Protein AF-A0A9P0FHV7-F1 (afdb_monomer)

pLDDT: mean 70.22, std 20.95, range [19.81, 95.38]

Sequence (909 aa):
MTAELENGQENKHESVQRDIIFCKDILAFLDFIVQKRNLTQKNVELLKIGLDGGGGFFKVCLNIQTKETTNRGDLKDSGVKKLFILAIVKNIKENYFNVLYIWKLLKIDDLGSYSISTDLKLANILMGLMSHSSAFPCTWCQSNAQNLNNEGDLRTFENIRNQYLRWTASGSILKKAKHFFNCIHEPIPQKLGEPVILVIPPPELHLLLGETRINQENEDKKDDIREENISRKVITGDSEGGSNPDQASTSKFNSDVANVEVTKLNLNAQETTIVECNELNPFNTDRALFQDVLTDEMKRKIIISGPNRPMGPSVRNIHTNKSFSVEYYYTTTKTGQKIDRFCLPFRGHHENIYEIGPQSGNFLNIIDLLSRYDPLLKSHITNKNNRNKYLHHDTQNEIITLMSKSVVKEIVSEISKAPFFSLIVDTTQDISKKDQLSIIISHVKVDLDHDKSIAGKIEIKESFLRFIEIGKNFECVILSTLKELKIDIGKCRGQGYDGASKMSGKYSGLQARIKEKVPTADFIHCSAHNLNLVLNGSVQNVSEIRNFYGLLENMYLIFSKSLPRWQELNKSKEENAMIKKTLKRLCPTRWSSCLDCLSAIKYNYKCVMQCLSTFILICKKTSDRIEANSLQKSMSSYDFILLLVYQSKILENISLVSKLLQSSTVDLGRACELLSSTIDNFNTIRDDFEILHAEATNLATSWNIQPKLKSKRQRMDKTFFDELATDTGIEDSLRRFQIKVFYESLDIIINQLRTRFISMNKILINLLKPFEEITKIVSHSNCCISEVIPLVSTLEAYLNSEGSNFAGFGTMKDELKNNLKLRFKDATLKNYLLFATFLDPRFKGNFFTPNKCKIVIADLKREYEIIQNHDVEVVGSDKIDSSNENVSLATLILSTASATPPPSKKKKN

Mean predicted aligned error: 22.13 Å

Radius of gyration: 39.35 Å; Cα contacts (8 Å, |Δi|>4): 967; chains: 1; bounding box: 111×116×90 Å

Organism: Brassicogethes aeneus (NCBI:txid1431903)

InterPro domains:
  IPR012337 Ribonuclease H-like superfamily [SSF53098] (410-706)
  IPR012337 Ribonuclease H-like superfamily [SSF53098] (752-873)
  IPR025398 ZMYM1-like, RNase-like domain [PF14291] (343-509)

Structure (mmCIF, N/CA/C/O backbone):
data_AF-A0A9P0FHV7-F1
#
_entry.id   AF-A0A9P0FHV7-F1
#
loop_
_atom_site.group_PDB
_atom_site.id
_atom_site.type_symbol
_atom_site.label_atom_id
_atom_site.label_alt_id
_atom_site.label_comp_id
_atom_site.label_asym_id
_atom_site.label_entity_id
_atom_site.label_seq_id
_atom_site.pdbx_PDB_ins_code
_atom_site.Cartn_x
_atom_site.Cartn_y
_atom_site.Cartn_z
_atom_site.occupancy
_atom_site.B_iso_or_equiv
_atom_site.auth_seq_id
_atom_site.auth_comp_id
_atom_site.auth_asym_id
_atom_site.auth_atom_id
_atom_site.pdbx_PDB_model_num
ATOM 1 N N . MET A 1 1 ? -53.940 -30.099 14.254 1.00 64.94 1 MET A N 1
ATOM 2 C CA . MET A 1 1 ? -53.200 -31.105 13.458 1.00 64.94 1 MET A CA 1
ATOM 3 C C . MET A 1 1 ? -53.220 -32.417 14.222 1.00 64.94 1 MET A C 1
ATOM 5 O O . MET A 1 1 ? -52.970 -32.389 15.422 1.00 64.94 1 MET A O 1
ATOM 9 N N . THR A 1 2 ? -53.532 -33.535 13.570 1.00 71.31 2 THR A N 1
ATOM 10 C CA . THR A 1 2 ? -53.357 -34.868 14.168 1.00 71.31 2 THR A CA 1
ATOM 11 C C . THR A 1 2 ? -51.931 -35.323 13.861 1.00 71.31 2 THR A C 1
ATOM 13 O O . THR A 1 2 ? -51.602 -35.536 12.700 1.00 71.31 2 THR A O 1
ATOM 16 N N . ALA A 1 3 ? -51.065 -35.360 14.872 1.00 66.56 3 ALA A N 1
ATOM 17 C CA . ALA A 1 3 ? -49.644 -35.664 14.734 1.00 66.56 3 ALA A CA 1
ATOM 18 C C . ALA A 1 3 ? -49.354 -37.131 15.078 1.00 66.56 3 ALA A C 1
ATOM 20 O O . ALA A 1 3 ? -49.854 -37.635 16.085 1.00 66.56 3 ALA A O 1
ATOM 21 N N . GLU A 1 4 ? -48.519 -37.801 14.285 1.00 72.56 4 GLU A N 1
ATOM 22 C CA . GLU A 1 4 ? -48.130 -39.197 14.532 1.00 72.56 4 GLU A CA 1
ATOM 23 C C . GLU A 1 4 ? -46.989 -39.303 15.553 1.00 72.56 4 GLU A C 1
ATOM 25 O O . GLU A 1 4 ? -46.033 -38.516 15.497 1.00 72.56 4 GLU A O 1
ATOM 30 N N . LEU A 1 5 ? -47.082 -40.276 16.475 1.00 58.09 5 LEU A N 1
ATOM 31 C CA . LEU A 1 5 ? -46.174 -40.386 17.619 1.00 58.09 5 LEU A CA 1
ATOM 32 C C . LEU A 1 5 ? -44.903 -41.241 17.431 1.00 58.09 5 LEU A C 1
ATOM 34 O O . LEU A 1 5 ? -43.918 -40.845 18.055 1.00 58.09 5 LEU A O 1
ATOM 38 N N . GLU A 1 6 ? -44.815 -42.321 16.626 1.00 52.62 6 GLU A N 1
ATOM 39 C CA . GLU A 1 6 ? -43.545 -43.096 16.504 1.00 52.62 6 GLU A CA 1
ATOM 40 C C . GLU A 1 6 ? -43.220 -43.865 15.209 1.00 52.62 6 GLU A C 1
ATOM 42 O O . GLU A 1 6 ? -44.075 -44.170 14.386 1.00 52.62 6 GLU A O 1
ATOM 47 N N . ASN A 1 7 ? -41.908 -44.147 15.089 1.00 42.19 7 ASN A N 1
ATOM 48 C CA . ASN A 1 7 ? -41.211 -44.929 14.066 1.00 42.19 7 ASN A CA 1
ATOM 49 C C . ASN A 1 7 ? -41.625 -46.406 14.064 1.00 42.19 7 ASN A C 1
ATOM 51 O O . ASN A 1 7 ? -41.890 -47.001 15.103 1.00 42.19 7 ASN A O 1
ATOM 55 N N . GLY A 1 8 ? -41.579 -47.006 12.874 1.00 41.28 8 GLY A N 1
ATOM 56 C CA . GLY A 1 8 ? -41.962 -48.389 12.636 1.00 41.28 8 GLY A CA 1
ATOM 57 C C . GLY A 1 8 ? -41.225 -49.412 13.498 1.00 41.28 8 GLY A C 1
ATOM 58 O O . GLY A 1 8 ? -40.010 -49.558 13.408 1.00 41.28 8 GLY A O 1
ATOM 59 N N . GLN A 1 9 ? -41.995 -50.188 14.248 1.00 40.19 9 GLN A N 1
ATOM 60 C CA . GLN A 1 9 ? -42.310 -51.585 13.950 1.00 40.19 9 GLN A CA 1
ATOM 61 C C . GLN A 1 9 ? -43.560 -51.945 14.775 1.00 40.19 9 GLN A C 1
ATOM 63 O O . GLN A 1 9 ? -43.592 -51.689 15.968 1.00 40.19 9 GLN A O 1
ATOM 68 N N . GLU A 1 10 ? -44.581 -52.498 14.108 1.00 37.69 10 GLU A N 1
ATOM 69 C CA . GLU A 1 10 ? -45.877 -52.967 14.652 1.00 37.69 10 GLU A CA 1
ATOM 70 C C . GLU A 1 10 ? -47.003 -51.922 14.869 1.00 37.69 10 GLU A C 1
ATOM 72 O O . GLU A 1 10 ? -47.161 -51.311 15.918 1.00 37.69 10 GLU A O 1
ATOM 77 N N . ASN A 1 11 ? -47.842 -51.775 13.832 1.00 42.03 11 ASN A N 1
ATOM 78 C CA . ASN A 1 11 ? -49.302 -51.550 13.815 1.00 42.03 11 ASN A CA 1
ATOM 79 C C . ASN A 1 11 ? -50.030 -50.997 15.068 1.00 42.03 11 ASN A C 1
ATOM 81 O O . ASN A 1 11 ? -51.063 -51.541 15.465 1.00 42.03 11 ASN A O 1
ATOM 85 N N . LYS A 1 12 ? -49.608 -49.851 15.613 1.00 42.53 12 LYS A N 1
ATOM 86 C CA . LYS A 1 12 ? -50.500 -48.916 16.327 1.00 42.53 12 LYS A CA 1
ATOM 87 C C . LYS A 1 12 ? -50.137 -47.470 15.978 1.00 42.53 12 LYS A C 1
ATOM 89 O O . LYS A 1 12 ? -49.181 -46.922 16.512 1.00 42.53 12 LYS A O 1
ATOM 94 N N . HIS A 1 13 ? -50.910 -46.841 15.088 1.00 52.28 13 HIS A N 1
ATOM 95 C CA . HIS A 1 13 ? -50.825 -45.395 14.850 1.00 52.28 13 HIS A CA 1
ATOM 96 C C . HIS A 1 13 ? -51.455 -44.662 16.042 1.00 52.28 13 HIS A C 1
ATOM 98 O O . HIS A 1 13 ? -52.642 -44.343 16.034 1.00 52.28 13 HIS A O 1
ATOM 104 N N . GLU A 1 14 ? -50.676 -44.421 17.096 1.00 59.53 14 GLU A N 1
ATOM 105 C CA . GLU A 1 14 ? -51.073 -43.449 18.112 1.00 59.53 14 GLU A CA 1
ATOM 106 C C . GLU A 1 14 ? -50.936 -42.040 17.532 1.00 59.53 14 GLU A C 1
ATOM 108 O O . GLU A 1 14 ? -49.864 -41.602 17.101 1.00 59.53 14 GLU A O 1
ATOM 113 N N . SER A 1 15 ? -52.063 -41.336 17.496 1.00 66.25 15 SER A N 1
ATOM 114 C CA . SER A 1 15 ? -52.182 -40.008 16.915 1.00 66.25 15 SER A CA 1
ATOM 115 C C . SER A 1 15 ? -52.557 -39.018 18.017 1.00 66.25 15 SER A C 1
ATOM 117 O O . SER A 1 15 ? -53.507 -39.262 18.760 1.00 66.25 15 SER A O 1
ATOM 119 N N . VAL A 1 16 ? -51.825 -37.911 18.139 1.00 75.44 16 VAL A N 1
ATOM 120 C CA . VAL A 1 16 ? -52.069 -36.880 19.160 1.00 75.44 16 VAL A CA 1
ATOM 121 C C . VAL A 1 16 ? -52.525 -35.592 18.504 1.00 75.44 16 VAL A C 1
ATOM 123 O O . VAL A 1 16 ? -51.912 -35.108 17.552 1.00 75.44 16 VAL A O 1
ATOM 126 N N . GLN A 1 17 ? -53.586 -34.994 19.039 1.00 79.06 17 GLN A N 1
ATOM 127 C CA . GLN A 1 17 ? -54.053 -33.692 18.586 1.00 79.06 17 GLN A CA 1
ATOM 128 C C . GLN A 1 17 ? -53.132 -32.586 19.124 1.00 79.06 17 GLN A C 1
ATOM 130 O O . GLN A 1 17 ? -52.868 -32.495 20.324 1.00 79.06 17 GLN A O 1
ATOM 135 N N . ARG A 1 18 ? -52.608 -31.757 18.218 1.00 81.94 18 ARG A N 1
ATOM 136 C CA . ARG A 1 18 ? -51.745 -30.610 18.530 1.00 81.94 18 ARG A CA 1
ATOM 137 C C . ARG A 1 18 ? -52.251 -29.346 17.847 1.00 81.94 18 ARG A C 1
ATOM 139 O O . ARG A 1 18 ? -52.641 -29.377 16.671 1.00 81.94 18 ARG A O 1
ATOM 146 N N . ASP A 1 19 ? -52.174 -28.240 18.574 1.00 85.38 19 ASP A N 1
ATOM 147 C CA . ASP A 1 19 ? -52.476 -26.909 18.056 1.00 85.38 19 ASP A CA 1
ATOM 148 C C . ASP A 1 19 ? -51.296 -26.385 17.244 1.00 85.38 19 ASP A C 1
ATOM 150 O O . ASP A 1 19 ? -50.163 -26.358 17.724 1.00 85.38 19 ASP A O 1
ATOM 154 N N . ILE A 1 20 ? -51.570 -25.980 16.005 1.00 88.00 20 ILE A N 1
ATOM 155 C CA . ILE A 1 20 ? -50.597 -25.392 15.083 1.00 88.00 20 ILE A CA 1
ATOM 156 C C . ILE A 1 20 ? -50.950 -23.925 14.871 1.00 88.00 20 ILE A C 1
ATOM 158 O O . ILE A 1 20 ? -52.081 -23.599 14.511 1.00 88.00 20 ILE A O 1
ATOM 162 N N . ILE A 1 21 ? -49.969 -23.048 15.058 1.00 89.69 21 ILE A N 1
ATOM 163 C CA . ILE A 1 21 ? -50.062 -21.651 14.635 1.00 89.69 21 ILE A CA 1
ATOM 164 C C . ILE A 1 21 ? -49.361 -21.570 13.287 1.00 89.69 21 ILE A C 1
ATOM 166 O O . ILE A 1 21 ? -48.201 -21.967 13.191 1.00 89.69 21 ILE A O 1
ATOM 170 N N . PHE A 1 22 ? -50.049 -21.093 12.249 1.00 92.00 22 PHE A N 1
ATOM 171 C CA . PHE A 1 22 ? -49.474 -20.998 10.909 1.00 92.00 22 PHE A CA 1
ATOM 172 C C . PHE A 1 22 ? -49.988 -19.797 10.109 1.00 92.00 22 PHE A C 1
ATOM 174 O O . PHE A 1 22 ? -51.077 -19.276 10.353 1.00 92.00 22 PHE A O 1
ATOM 181 N N . CYS A 1 23 ? -49.191 -19.372 9.134 1.00 90.31 23 CYS A N 1
ATOM 182 C CA . CYS A 1 23 ? -49.533 -18.367 8.145 1.00 90.31 23 CYS A CA 1
ATOM 183 C C . CYS A 1 23 ? -50.437 -18.997 7.080 1.00 90.31 23 CYS A C 1
ATOM 185 O O . CYS A 1 23 ? -50.023 -19.909 6.368 1.00 90.31 23 CYS A O 1
ATOM 187 N N . LYS A 1 24 ? -51.683 -18.519 6.986 1.00 86.06 24 LYS A N 1
ATOM 188 C CA . LYS A 1 24 ? -52.694 -19.069 6.070 1.00 86.06 24 LYS A CA 1
ATOM 189 C C . LYS A 1 24 ? -52.425 -18.732 4.596 1.00 86.06 24 LYS A C 1
ATOM 191 O O . LYS A 1 24 ? -52.813 -19.509 3.731 1.00 86.06 24 LYS A O 1
ATOM 196 N N . ASP A 1 25 ? -51.796 -17.587 4.328 1.00 87.44 25 ASP A N 1
ATOM 197 C CA . ASP A 1 25 ? -51.470 -17.108 2.982 1.00 87.44 25 ASP A CA 1
ATOM 198 C C . ASP A 1 25 ? -50.078 -16.459 2.978 1.00 87.44 25 ASP A C 1
ATOM 200 O O . ASP A 1 25 ? -49.897 -15.313 3.398 1.00 87.44 25 ASP A O 1
ATOM 204 N N . ILE A 1 26 ? -49.081 -17.229 2.538 1.00 88.31 26 ILE A N 1
ATOM 205 C CA . ILE A 1 26 ? -47.683 -16.788 2.518 1.00 88.31 26 ILE A CA 1
ATOM 206 C C . ILE A 1 26 ? -47.450 -15.745 1.423 1.00 88.31 26 ILE A C 1
ATOM 208 O O . ILE A 1 26 ? -46.637 -14.846 1.622 1.00 88.31 26 ILE A O 1
ATOM 212 N N . LEU A 1 27 ? -48.156 -15.829 0.291 1.00 85.25 27 LEU A N 1
ATOM 213 C CA . LEU A 1 27 ? -47.974 -14.903 -0.828 1.00 85.25 27 LEU A CA 1
ATOM 214 C C . LEU A 1 27 ? -48.456 -13.501 -0.447 1.00 85.25 27 LEU A C 1
ATOM 216 O O . LEU A 1 27 ? -47.692 -12.544 -0.554 1.00 85.25 27 LEU A O 1
ATOM 220 N N . ALA A 1 28 ? -49.655 -13.390 0.131 1.00 85.50 28 ALA A N 1
ATOM 221 C CA . ALA A 1 28 ? -50.155 -12.111 0.637 1.00 85.50 28 ALA A CA 1
ATOM 222 C C . ALA A 1 28 ? -49.264 -11.543 1.760 1.00 85.50 28 ALA A C 1
ATOM 224 O O . ALA A 1 28 ? -49.048 -10.331 1.857 1.00 85.50 28 ALA A O 1
ATOM 225 N N . PHE A 1 29 ? -48.714 -12.416 2.611 1.00 85.44 29 PHE A N 1
ATOM 226 C CA . PHE A 1 29 ? -47.779 -12.018 3.662 1.00 85.44 29 PHE A CA 1
ATOM 227 C C . PHE A 1 29 ? -46.441 -11.508 3.098 1.00 85.44 29 PHE A C 1
ATOM 229 O O . PHE A 1 29 ? -45.907 -10.509 3.587 1.00 85.44 29 PHE A O 1
ATOM 236 N N . LEU A 1 30 ? -45.922 -12.142 2.046 1.00 83.56 30 LEU A N 1
ATOM 237 C CA . LEU A 1 30 ? -44.739 -11.693 1.312 1.00 83.56 30 LEU A CA 1
ATOM 238 C C . LEU A 1 30 ? -44.963 -10.321 0.672 1.00 83.56 30 LEU A C 1
ATOM 240 O O . LEU A 1 30 ? -44.136 -9.430 0.869 1.00 83.56 30 LEU A O 1
ATOM 244 N N . ASP A 1 31 ? -46.090 -10.123 -0.013 1.00 82.06 31 ASP A N 1
ATOM 245 C CA . ASP A 1 31 ? -46.438 -8.845 -0.643 1.00 82.06 31 ASP A CA 1
ATOM 246 C C . ASP A 1 31 ? -46.529 -7.714 0.388 1.00 82.06 31 ASP A C 1
ATOM 248 O O . ASP A 1 31 ? -45.979 -6.626 0.189 1.00 82.06 31 ASP A O 1
ATOM 252 N N . PHE A 1 32 ? -47.131 -7.993 1.549 1.00 81.50 32 PHE A N 1
ATOM 253 C CA . PHE A 1 32 ? -47.172 -7.053 2.667 1.00 81.50 32 PHE A CA 1
ATOM 254 C C . PHE A 1 32 ? -45.766 -6.661 3.148 1.00 81.50 32 PHE A C 1
ATOM 256 O O . PHE A 1 32 ? -45.495 -5.479 3.383 1.00 81.50 32 PHE A O 1
ATOM 263 N N . ILE A 1 33 ? -44.850 -7.626 3.286 1.00 79.25 33 ILE A N 1
ATOM 264 C CA . ILE A 1 33 ? -43.473 -7.355 3.724 1.00 79.25 33 ILE A CA 1
ATOM 265 C C . ILE A 1 33 ? -42.714 -6.541 2.673 1.00 79.25 33 ILE A C 1
ATOM 267 O O . ILE A 1 33 ? -42.037 -5.573 3.029 1.00 79.25 33 ILE A O 1
ATOM 271 N N . VAL A 1 34 ? -42.833 -6.903 1.394 1.00 76.81 34 VAL A N 1
ATOM 272 C CA . VAL A 1 34 ? -42.201 -6.194 0.271 1.00 76.81 34 VAL A CA 1
ATOM 273 C C . VAL A 1 34 ? -42.668 -4.737 0.238 1.00 76.81 34 VAL A C 1
ATOM 275 O O . VAL A 1 34 ? -41.831 -3.831 0.219 1.00 76.81 34 VAL A O 1
ATOM 278 N N . GLN A 1 35 ? -43.978 -4.499 0.367 1.00 75.81 35 GLN A N 1
ATOM 279 C CA . GLN A 1 35 ? -44.553 -3.155 0.427 1.00 75.81 35 GLN A CA 1
ATOM 280 C C . GLN A 1 35 ? -44.056 -2.367 1.647 1.00 75.81 35 GLN A C 1
ATOM 282 O O . GLN A 1 35 ? -43.654 -1.212 1.520 1.00 75.81 35 GLN A O 1
ATOM 287 N N . LYS A 1 36 ? -44.038 -2.975 2.841 1.00 73.94 36 LYS A N 1
ATOM 288 C CA . LYS A 1 36 ? -43.582 -2.306 4.074 1.00 73.94 36 LYS A CA 1
ATOM 289 C C . LYS A 1 36 ? -42.092 -1.986 4.081 1.00 73.94 36 LYS A C 1
ATOM 291 O O . LYS A 1 36 ? -41.685 -1.051 4.769 1.00 73.94 36 LYS A O 1
ATOM 296 N N . ARG A 1 37 ? -41.286 -2.751 3.346 1.00 72.06 37 ARG A N 1
ATOM 297 C CA . ARG A 1 37 ? -39.840 -2.539 3.219 1.00 72.06 37 ARG A CA 1
ATOM 298 C C . ARG A 1 37 ? -39.453 -1.668 2.020 1.00 72.06 37 ARG A C 1
ATOM 300 O O . ARG A 1 37 ? -38.262 -1.494 1.793 1.00 72.06 37 ARG A O 1
ATOM 307 N N . ASN A 1 38 ? -40.420 -1.116 1.276 1.00 68.00 38 ASN A N 1
ATOM 308 C CA . ASN A 1 38 ? -40.185 -0.382 0.024 1.00 68.00 38 ASN A CA 1
ATOM 309 C C . ASN A 1 38 ? -39.329 -1.175 -0.984 1.00 68.00 38 ASN A C 1
ATOM 311 O O . ASN A 1 38 ? -38.531 -0.607 -1.730 1.00 68.00 38 ASN A O 1
ATOM 315 N N . LEU A 1 39 ? -39.471 -2.501 -0.992 1.00 68.38 39 LEU A N 1
ATOM 316 C CA . LEU A 1 39 ? -38.800 -3.364 -1.954 1.00 68.38 39 LEU A CA 1
ATOM 317 C C . LEU A 1 39 ? -39.659 -3.458 -3.217 1.00 68.38 39 LEU A C 1
ATOM 319 O O . LEU A 1 39 ? -40.885 -3.428 -3.150 1.00 68.38 39 LEU A O 1
ATOM 323 N N . THR A 1 40 ? -39.024 -3.595 -4.378 1.00 63.41 40 THR A N 1
ATOM 324 C CA . THR A 1 40 ? -39.731 -4.040 -5.585 1.00 63.41 40 THR A CA 1
ATOM 325 C C . THR A 1 40 ? -39.583 -5.551 -5.713 1.00 63.41 40 THR A C 1
ATOM 327 O O . THR A 1 40 ? -38.595 -6.122 -5.252 1.00 63.41 40 THR A O 1
ATOM 330 N N . GLN A 1 41 ? -40.533 -6.220 -6.363 1.00 60.00 41 GLN A N 1
ATOM 331 C CA . GLN A 1 41 ? -40.494 -7.677 -6.556 1.00 60.00 41 GLN A CA 1
ATOM 332 C C . GLN A 1 41 ? -39.245 -8.135 -7.340 1.00 60.00 41 GLN A C 1
ATOM 334 O O . GLN A 1 41 ? -38.782 -9.254 -7.165 1.00 60.00 41 GLN A O 1
ATOM 339 N N . LYS A 1 42 ? -38.628 -7.230 -8.119 1.00 59.44 42 LYS A N 1
ATOM 340 C CA . LYS A 1 42 ? -37.336 -7.430 -8.804 1.00 59.44 42 LYS A CA 1
ATOM 341 C C . LYS A 1 42 ? -36.114 -7.400 -7.870 1.00 59.44 42 LYS A C 1
ATOM 343 O O . LYS A 1 42 ? -35.053 -7.893 -8.252 1.00 59.44 42 LYS A O 1
ATOM 348 N N . ASN A 1 43 ? -36.255 -6.834 -6.669 1.00 62.25 43 ASN A N 1
ATOM 349 C CA . ASN A 1 43 ? -35.182 -6.701 -5.679 1.00 62.25 43 ASN A CA 1
ATOM 350 C C . ASN A 1 43 ? -35.112 -7.889 -4.712 1.00 62.25 43 ASN A C 1
ATOM 352 O O . ASN A 1 43 ? -34.135 -7.990 -3.976 1.00 62.25 43 ASN A O 1
ATOM 356 N N . VAL A 1 44 ? -36.116 -8.772 -4.685 1.00 64.69 44 VAL A N 1
ATOM 357 C CA . VAL A 1 44 ? -36.071 -10.019 -3.909 1.00 64.69 44 VAL A CA 1
ATOM 358 C C . VAL A 1 44 ? -35.289 -11.053 -4.716 1.00 64.69 44 VAL A C 1
ATOM 360 O O . VAL A 1 44 ? -35.668 -11.398 -5.830 1.00 64.69 44 VAL A O 1
ATOM 363 N N . GLU A 1 45 ? -34.164 -11.503 -4.172 1.00 65.88 45 GLU A N 1
ATOM 364 C CA . GLU A 1 45 ? -33.233 -12.408 -4.846 1.00 65.88 45 GLU A CA 1
ATOM 365 C C . GLU A 1 45 ? -33.603 -13.873 -4.627 1.00 65.88 45 GLU A C 1
ATOM 367 O O . GLU A 1 45 ? -33.647 -14.657 -5.573 1.00 65.88 45 GLU A O 1
ATOM 372 N N . LEU A 1 46 ? -33.875 -14.241 -3.372 1.00 70.19 46 LEU A N 1
ATOM 373 C CA . LEU A 1 46 ? -34.127 -15.621 -2.980 1.00 70.19 46 LEU A CA 1
ATOM 374 C C . LEU A 1 46 ? -34.913 -15.683 -1.665 1.00 70.19 46 LEU A C 1
ATOM 376 O O . LEU A 1 46 ? -34.630 -14.951 -0.713 1.00 70.19 46 LEU A O 1
ATOM 380 N N . LEU A 1 47 ? -35.885 -16.594 -1.590 1.00 84.12 47 LEU A N 1
ATOM 381 C CA . LEU A 1 47 ? -36.566 -16.938 -0.341 1.00 84.12 47 LEU A CA 1
ATOM 382 C C . LEU A 1 47 ? -35.817 -18.088 0.344 1.00 84.12 47 LEU A C 1
ATOM 384 O O . LEU A 1 47 ? -35.534 -19.105 -0.284 1.00 84.12 47 LEU A O 1
ATOM 388 N N . LYS A 1 48 ? -35.491 -17.956 1.630 1.00 85.69 48 LYS A N 1
ATOM 389 C CA . LYS A 1 48 ? -34.841 -19.015 2.417 1.00 85.69 48 LYS A CA 1
ATOM 390 C C . LYS A 1 48 ? -35.811 -19.538 3.472 1.00 85.69 48 LYS A C 1
ATOM 392 O O . LYS A 1 48 ? -36.226 -18.792 4.358 1.00 85.69 48 LYS A O 1
ATOM 397 N N . ILE A 1 49 ? -36.169 -20.814 3.368 1.00 89.50 49 ILE A N 1
ATOM 398 C CA . ILE A 1 49 ? -37.107 -21.499 4.259 1.00 89.50 49 ILE A CA 1
ATOM 399 C C . ILE A 1 49 ? -36.310 -22.320 5.268 1.00 89.50 49 ILE A C 1
ATOM 401 O O . ILE A 1 49 ? -35.562 -23.219 4.896 1.00 89.50 49 ILE A O 1
ATOM 405 N N . GLY A 1 50 ? -36.447 -21.995 6.549 1.00 88.88 50 GLY A N 1
ATOM 406 C CA . GLY A 1 50 ? -35.834 -22.733 7.648 1.00 88.88 50 GLY A CA 1
ATOM 407 C C . GLY A 1 50 ? -36.791 -23.769 8.228 1.00 88.88 50 GLY A C 1
ATOM 408 O O . GLY A 1 50 ? -37.926 -23.411 8.532 1.00 88.88 50 GLY A O 1
ATOM 409 N N . LEU A 1 51 ? -36.342 -25.011 8.424 1.00 88.56 51 LEU A N 1
ATOM 410 C CA . LEU A 1 51 ? -37.068 -26.029 9.195 1.00 88.56 51 LEU A CA 1
ATOM 411 C C . LEU A 1 51 ? -36.186 -26.515 10.344 1.00 88.56 51 LEU A C 1
ATOM 413 O O . LEU A 1 51 ? -35.030 -26.871 10.109 1.00 88.56 51 LEU A O 1
ATOM 417 N N . ASP A 1 52 ? -36.732 -26.520 11.558 1.00 85.31 52 ASP A N 1
ATOM 418 C CA . ASP A 1 52 ? -36.010 -26.895 12.779 1.00 85.31 52 ASP A CA 1
ATOM 419 C C . ASP A 1 52 ? -36.974 -27.488 13.822 1.00 85.31 52 ASP A C 1
ATOM 421 O O . ASP A 1 52 ? -37.996 -26.873 14.153 1.00 85.31 52 ASP A O 1
ATOM 425 N N . GLY A 1 53 ? -36.655 -28.676 14.340 1.00 70.31 53 GLY A N 1
ATOM 426 C CA . GLY A 1 53 ? -37.350 -29.341 15.444 1.00 70.31 53 GLY A CA 1
ATOM 427 C C . GLY A 1 53 ? -36.458 -29.481 16.678 1.00 70.31 53 GLY A C 1
ATOM 428 O O . GLY A 1 53 ? -36.158 -30.582 17.137 1.00 70.31 53 GLY A O 1
ATOM 429 N N . GLY A 1 54 ? -36.079 -28.343 17.263 1.00 67.56 54 GLY A N 1
ATOM 430 C CA . GLY A 1 54 ? -35.323 -28.251 18.513 1.00 67.56 54 GLY A CA 1
ATOM 431 C C . GLY A 1 54 ? -36.111 -27.598 19.656 1.00 67.56 54 GLY A C 1
ATOM 432 O O . GLY A 1 54 ? -36.969 -26.740 19.451 1.00 67.56 54 GLY A O 1
ATOM 433 N N . GLY A 1 55 ? -35.813 -27.978 20.904 1.00 61.25 55 GLY A N 1
ATOM 434 C CA . GLY A 1 55 ? -36.317 -27.268 22.093 1.00 61.25 55 GLY A CA 1
ATOM 435 C C . GLY A 1 55 ? -37.814 -27.441 22.393 1.00 61.25 55 GLY A C 1
ATOM 436 O O . GLY A 1 55 ? -38.411 -26.578 23.030 1.00 61.25 55 GLY A O 1
ATOM 437 N N . GLY A 1 56 ? -38.432 -28.538 21.940 1.00 76.75 56 GLY A N 1
ATOM 438 C CA . GLY A 1 56 ? -39.850 -28.832 22.193 1.00 76.75 56 GLY A CA 1
ATOM 439 C C . GLY A 1 56 ? -40.829 -28.158 21.224 1.00 76.75 56 GLY A C 1
ATOM 440 O O . GLY A 1 56 ? -42.040 -28.230 21.430 1.00 76.75 56 GLY A O 1
ATOM 441 N N . PHE A 1 57 ? -40.341 -27.535 20.149 1.00 83.38 57 PHE A N 1
ATOM 442 C CA . PHE A 1 57 ? -41.173 -26.988 19.078 1.00 83.38 57 PHE A CA 1
ATOM 443 C C . PHE A 1 57 ? -40.616 -27.381 17.711 1.00 83.38 57 PHE A C 1
ATOM 445 O O . PHE A 1 57 ? -39.408 -27.388 17.509 1.00 83.38 57 PHE A O 1
ATOM 452 N N . PHE A 1 58 ? -41.511 -27.663 16.769 1.00 85.88 58 PHE A N 1
ATOM 453 C CA . PHE A 1 58 ? -41.194 -27.724 15.349 1.00 85.88 58 PHE A CA 1
ATOM 454 C C . PHE A 1 58 ? -41.619 -26.406 14.709 1.00 85.88 58 PHE A C 1
ATOM 456 O O . PHE A 1 58 ? -42.783 -26.013 14.835 1.00 85.88 58 PHE A O 1
ATOM 463 N N . LYS A 1 59 ? -40.690 -25.708 14.055 1.00 89.69 59 LYS A N 1
ATOM 464 C CA . LYS A 1 59 ? -40.942 -24.396 13.450 1.00 89.69 59 LYS A CA 1
ATOM 465 C C . LYS A 1 59 ? -40.511 -24.362 11.988 1.00 89.69 59 LYS A C 1
ATOM 467 O O . LYS A 1 59 ? -39.477 -24.915 11.616 1.00 89.69 59 LYS A O 1
ATOM 472 N N . VAL A 1 60 ? -41.307 -23.669 11.181 1.00 90.25 60 VAL A N 1
ATOM 473 C CA . VAL A 1 60 ? -40.994 -23.311 9.798 1.00 90.25 60 VAL A CA 1
ATOM 474 C C . VAL A 1 60 ? -40.849 -21.803 9.738 1.00 90.25 60 VAL A C 1
ATOM 476 O O . VAL A 1 60 ? -41.762 -21.077 10.133 1.00 90.25 60 VAL A O 1
ATOM 479 N N . CYS A 1 61 ? -39.711 -21.329 9.248 1.00 90.12 61 CYS A N 1
ATOM 480 C CA . CYS A 1 61 ? -39.387 -19.912 9.184 1.00 90.12 61 CYS A CA 1
ATOM 481 C C . CYS A 1 61 ? -39.107 -19.468 7.747 1.00 90.12 61 CYS A C 1
ATOM 483 O O . CYS A 1 61 ? -38.581 -20.233 6.947 1.00 90.12 61 CYS A O 1
ATOM 485 N N . LEU A 1 62 ? -39.397 -18.211 7.441 1.00 87.69 62 LEU A N 1
ATOM 486 C CA . LEU A 1 62 ? -39.133 -17.562 6.164 1.00 87.69 62 LEU A CA 1
ATOM 487 C C . LEU A 1 62 ? -38.150 -16.415 6.355 1.00 87.69 62 LEU A C 1
ATOM 489 O O . LEU A 1 62 ? -38.332 -15.572 7.233 1.00 87.69 62 LEU A O 1
ATOM 493 N N . ASN A 1 63 ? -37.140 -16.362 5.498 1.00 85.25 63 ASN A N 1
ATOM 494 C CA . ASN A 1 63 ? -36.226 -15.240 5.369 1.00 85.25 63 ASN A CA 1
ATOM 495 C C . ASN A 1 63 ? -36.199 -14.770 3.907 1.00 85.25 63 ASN A C 1
ATOM 497 O O . ASN A 1 63 ? -36.236 -15.584 2.985 1.00 85.25 63 ASN A O 1
ATOM 501 N N . ILE A 1 64 ? -36.156 -13.456 3.703 1.00 79.25 64 ILE A N 1
ATOM 502 C CA . ILE A 1 64 ? -36.198 -12.816 2.384 1.00 79.25 64 ILE A CA 1
ATOM 503 C C . ILE A 1 64 ? -34.824 -12.198 2.119 1.00 79.25 64 ILE A C 1
ATOM 505 O O . ILE A 1 64 ? -34.435 -11.260 2.821 1.00 79.25 64 ILE A O 1
ATOM 509 N N . GLN A 1 65 ? -34.105 -12.704 1.115 1.00 72.19 65 GLN A N 1
ATOM 510 C CA . GLN A 1 65 ? -32.843 -12.124 0.644 1.00 72.19 65 GLN A CA 1
ATOM 511 C C . GLN A 1 65 ? -33.099 -11.141 -0.503 1.00 72.19 65 GLN A C 1
ATOM 513 O O . GLN A 1 65 ? -33.964 -11.375 -1.348 1.00 72.19 65 GLN A O 1
ATOM 518 N N . THR A 1 66 ? -32.357 -10.033 -0.530 1.00 69.19 66 THR A N 1
ATOM 519 C CA . THR A 1 66 ? -32.508 -8.951 -1.514 1.00 69.19 66 THR A CA 1
ATOM 520 C C . THR A 1 66 ? -31.203 -8.689 -2.255 1.00 69.19 66 THR A C 1
ATOM 522 O O . THR A 1 66 ? -30.159 -8.670 -1.607 1.00 69.19 66 THR A O 1
ATOM 525 N N . LYS A 1 67 ? -31.273 -8.385 -3.558 1.00 61.69 67 LYS A N 1
ATOM 526 C CA . LYS A 1 67 ? -30.108 -7.996 -4.370 1.00 61.69 67 LYS A CA 1
ATOM 527 C C . LYS A 1 67 ? -29.540 -6.678 -3.838 1.00 61.69 67 LYS A C 1
ATOM 529 O O . LYS A 1 67 ? -30.274 -5.696 -3.725 1.00 61.69 67 LYS A O 1
ATOM 534 N N . GLU A 1 68 ? -28.260 -6.646 -3.479 1.00 54.50 68 GLU A N 1
ATOM 535 C CA . GLU A 1 68 ? -27.609 -5.454 -2.926 1.00 54.50 68 GLU A CA 1
ATOM 536 C C . GLU A 1 68 ? -27.506 -4.321 -3.958 1.00 54.50 68 GLU A C 1
ATOM 538 O O . GLU A 1 68 ? -26.504 -4.165 -4.647 1.00 54.50 68 GLU A O 1
ATOM 543 N N . THR A 1 69 ? -28.524 -3.464 -4.024 1.00 40.53 69 THR A N 1
ATOM 544 C CA . THR A 1 69 ? -28.398 -2.117 -4.589 1.00 40.53 69 THR A CA 1
ATOM 545 C C . THR A 1 69 ? -29.291 -1.146 -3.829 1.00 40.53 69 THR A C 1
ATOM 547 O O . THR A 1 69 ? -30.441 -0.965 -4.207 1.00 40.53 69 THR A O 1
ATOM 550 N N . THR A 1 70 ? -28.761 -0.494 -2.791 1.00 32.91 70 THR A N 1
ATOM 551 C CA . THR A 1 70 ? -29.040 0.923 -2.489 1.00 32.91 70 THR A CA 1
ATOM 552 C C . THR A 1 70 ? -28.076 1.450 -1.427 1.00 32.91 70 THR A C 1
ATOM 554 O O . THR A 1 70 ? -27.697 0.744 -0.497 1.00 32.91 70 THR A O 1
ATOM 557 N N . ASN A 1 71 ? -27.687 2.713 -1.611 1.00 34.38 71 ASN A N 1
ATOM 558 C CA . ASN A 1 71 ? -26.831 3.542 -0.766 1.00 34.38 71 ASN A CA 1
ATOM 559 C C . ASN A 1 71 ? -26.993 3.310 0.749 1.00 34.38 71 ASN A C 1
ATOM 561 O O . ASN A 1 71 ? -28.103 3.161 1.247 1.00 34.38 71 ASN A O 1
ATOM 565 N N . ARG A 1 72 ? -25.874 3.387 1.488 1.00 36.53 72 ARG A N 1
ATOM 566 C CA . ARG A 1 72 ? -25.776 3.346 2.966 1.00 36.53 72 ARG A CA 1
ATOM 567 C C . ARG A 1 72 ? -26.395 4.576 3.667 1.00 36.53 72 ARG A C 1
ATOM 569 O O . ARG A 1 72 ? -25.791 5.151 4.568 1.00 36.53 72 ARG A O 1
ATOM 576 N N . GLY A 1 73 ? -27.585 4.992 3.259 1.00 39.91 73 GLY A N 1
ATOM 577 C CA . GLY A 1 73 ? -28.381 6.019 3.915 1.00 39.91 73 GLY A CA 1
ATOM 578 C C . GLY A 1 73 ? -29.823 5.542 3.959 1.00 39.91 73 GLY A C 1
ATOM 579 O O . GLY A 1 73 ? -30.443 5.407 2.914 1.00 39.91 73 GLY A O 1
ATOM 580 N N . ASP A 1 74 ? -30.311 5.280 5.168 1.00 40.53 74 ASP A N 1
ATOM 581 C CA . ASP A 1 74 ? -31.698 4.949 5.511 1.00 40.53 74 ASP A CA 1
ATOM 582 C C . ASP A 1 74 ? -32.206 3.534 5.175 1.00 40.53 74 ASP A C 1
ATOM 584 O O . ASP A 1 74 ? -32.965 3.341 4.237 1.00 40.53 74 ASP A O 1
ATOM 588 N N . LEU A 1 75 ? -31.919 2.554 6.050 1.00 33.91 75 LEU A N 1
ATOM 589 C CA . LEU A 1 75 ? -32.968 1.683 6.617 1.00 33.91 75 LEU A CA 1
ATOM 590 C C . LEU A 1 75 ? -32.485 0.931 7.880 1.00 33.91 75 LEU A C 1
ATOM 592 O O . LEU A 1 75 ? -31.415 0.329 7.913 1.00 33.91 75 LEU A O 1
ATOM 596 N N . LYS A 1 76 ? -33.308 0.951 8.940 1.00 39.97 76 LYS A N 1
ATOM 597 C CA . LYS A 1 76 ? -33.121 0.212 10.205 1.00 39.97 76 LYS A CA 1
ATOM 598 C C . LYS A 1 76 ? -33.436 -1.278 10.022 1.00 39.97 76 LYS A C 1
ATOM 600 O O . LYS A 1 76 ? -34.576 -1.687 10.271 1.00 39.97 76 LYS A O 1
ATOM 605 N N . ASP A 1 77 ? -32.434 -2.071 9.663 1.00 42.91 77 ASP A N 1
ATOM 606 C CA . ASP A 1 77 ? -32.593 -3.497 9.353 1.00 42.91 77 ASP A CA 1
ATOM 607 C C . ASP A 1 77 ? -31.775 -4.397 10.308 1.00 42.91 77 ASP A C 1
ATOM 609 O O . ASP A 1 77 ? -30.816 -5.067 9.928 1.00 42.91 77 ASP A O 1
ATOM 613 N N . SER A 1 78 ? -32.142 -4.383 11.597 1.00 41.91 78 SER A N 1
ATOM 614 C CA . SER A 1 78 ? -31.631 -5.335 12.593 1.00 41.91 78 SER A CA 1
ATOM 615 C C . SER A 1 78 ? -32.099 -6.765 12.276 1.00 41.91 78 SER A C 1
ATOM 617 O O . SER A 1 78 ? -33.224 -6.964 11.814 1.00 41.91 78 SER A O 1
ATOM 619 N N . GLY A 1 79 ? -31.262 -7.778 12.549 1.00 39.81 79 GLY A N 1
ATOM 620 C CA . GLY A 1 79 ? -31.512 -9.189 12.193 1.00 39.81 79 GLY A CA 1
ATOM 621 C C . GLY A 1 79 ? -32.846 -9.767 12.692 1.00 39.81 79 GLY A C 1
ATOM 622 O O . GLY A 1 79 ? -33.441 -10.611 12.026 1.00 39.81 79 GLY A O 1
ATOM 623 N N . VAL A 1 80 ? -33.386 -9.226 13.790 1.00 37.34 80 VAL A N 1
ATOM 624 C CA . VAL A 1 80 ? -34.699 -9.588 14.359 1.00 37.34 80 VAL A CA 1
ATOM 625 C C . VAL A 1 80 ? -35.852 -9.359 13.370 1.00 37.34 80 VAL A C 1
ATOM 627 O O . VAL A 1 80 ? -36.877 -10.024 13.451 1.00 37.34 80 VAL A O 1
ATOM 630 N N . LYS A 1 81 ? -35.697 -8.455 12.395 1.00 49.25 81 LYS A N 1
ATOM 631 C CA . LYS A 1 81 ? -36.758 -8.128 11.436 1.00 49.25 81 LYS A CA 1
ATOM 632 C C . LYS A 1 81 ? -36.793 -9.024 10.203 1.00 49.25 81 LYS A C 1
ATOM 634 O O . LYS A 1 81 ? -37.700 -8.830 9.401 1.00 49.25 81 LYS A O 1
ATOM 639 N N . LYS A 1 82 ? -35.840 -9.950 10.014 1.00 60.72 82 LYS A N 1
ATOM 640 C CA . LYS A 1 82 ? -35.675 -10.719 8.761 1.00 60.72 82 LYS A CA 1
ATOM 641 C C . LYS A 1 82 ? -36.275 -12.125 8.773 1.00 60.72 82 LYS A C 1
ATOM 643 O O . LYS A 1 82 ? -36.577 -12.632 7.697 1.00 60.72 82 LYS A O 1
ATOM 648 N N . LEU A 1 83 ? -36.468 -12.724 9.948 1.00 73.25 83 LEU A N 1
ATOM 649 C CA . LEU A 1 83 ? -36.994 -14.080 10.103 1.00 73.25 83 LEU A CA 1
ATOM 650 C C . LEU A 1 83 ? -38.467 -14.043 10.519 1.00 73.25 83 LEU A C 1
ATOM 652 O O . LEU A 1 83 ? -38.804 -13.507 11.570 1.00 73.25 83 LEU A O 1
ATOM 656 N N . PHE A 1 84 ? -39.333 -14.655 9.723 1.00 84.19 84 PHE A N 1
ATOM 657 C CA . PHE A 1 84 ? -40.760 -14.755 10.005 1.00 84.19 84 PHE A CA 1
ATOM 658 C C . PHE A 1 84 ? -41.133 -16.199 10.296 1.00 84.19 84 PHE A C 1
ATOM 660 O O . PHE A 1 84 ? -40.825 -17.081 9.503 1.00 84.19 84 PHE A O 1
ATOM 667 N N . ILE A 1 85 ? -41.805 -16.460 11.414 1.00 87.50 85 ILE A N 1
ATOM 668 C CA . ILE A 1 85 ? -42.316 -17.800 11.714 1.00 87.50 85 ILE A CA 1
ATOM 669 C C . ILE A 1 85 ? -43.573 -18.017 10.870 1.00 87.50 85 ILE A C 1
ATOM 671 O O . ILE A 1 85 ? -44.586 -17.353 11.074 1.00 87.50 85 ILE A O 1
ATOM 675 N N . LEU A 1 86 ? -43.493 -18.938 9.912 1.00 89.56 86 LEU A N 1
ATOM 676 C CA . LEU A 1 86 ? -44.612 -19.346 9.069 1.00 89.56 86 LEU A CA 1
ATOM 677 C C . LEU A 1 86 ? -45.469 -20.407 9.741 1.00 89.56 86 LEU A C 1
ATOM 679 O O . LEU A 1 86 ? -46.680 -20.378 9.583 1.00 89.56 86 LEU A O 1
ATOM 683 N N . ALA A 1 87 ? -44.863 -21.334 10.478 1.00 89.88 87 ALA A N 1
ATOM 684 C CA . ALA A 1 87 ? -45.590 -22.283 11.307 1.00 89.88 87 ALA A CA 1
ATOM 685 C C . ALA A 1 87 ? -44.802 -22.607 12.570 1.00 89.88 87 ALA A C 1
ATOM 687 O O . ALA A 1 87 ? -43.575 -22.677 12.539 1.00 89.88 87 ALA A O 1
ATOM 688 N N . ILE A 1 88 ? -45.506 -22.847 13.669 1.00 91.12 88 ILE A N 1
ATOM 689 C CA . ILE A 1 88 ? -44.927 -23.389 14.893 1.00 91.12 88 ILE A CA 1
ATOM 690 C C . ILE A 1 88 ? -45.896 -24.376 15.529 1.00 91.12 88 ILE A C 1
ATOM 692 O O . ILE A 1 88 ? -47.097 -24.110 15.645 1.00 91.12 88 ILE A O 1
ATOM 696 N N . VAL A 1 89 ? -45.364 -25.522 15.950 1.00 88.81 89 VAL A N 1
ATOM 697 C CA . VAL A 1 89 ? -46.127 -26.528 16.682 1.00 88.81 89 VAL A CA 1
ATOM 698 C C . VAL A 1 89 ? -45.334 -27.090 17.844 1.00 88.81 89 VAL A C 1
ATOM 700 O O . VAL A 1 89 ? -44.149 -27.391 17.723 1.00 88.81 89 VAL A O 1
ATOM 703 N N . LYS A 1 90 ? -46.003 -27.262 18.982 1.00 86.19 90 LYS A N 1
ATOM 704 C CA . LYS A 1 90 ? -45.394 -27.782 20.204 1.00 86.19 90 LYS A CA 1
ATOM 705 C C . LYS A 1 90 ? -45.305 -29.309 20.179 1.00 86.19 90 LYS A C 1
ATOM 707 O O . LYS A 1 90 ? -46.307 -29.986 19.953 1.00 86.19 90 LYS A O 1
ATOM 712 N N . ASN A 1 91 ? -44.131 -29.835 20.524 1.00 81.62 91 ASN A N 1
ATOM 713 C CA . ASN A 1 91 ? -43.869 -31.244 20.824 1.00 81.62 91 ASN A CA 1
ATOM 714 C C . ASN A 1 91 ? -44.343 -32.226 19.735 1.00 81.62 91 ASN A C 1
ATOM 716 O O . ASN A 1 91 ? -45.014 -33.216 20.043 1.00 81.62 91 ASN A O 1
ATOM 720 N N . ILE A 1 92 ? -43.996 -31.959 18.471 1.00 83.00 92 ILE A N 1
ATOM 721 C CA . ILE A 1 92 ? -44.139 -32.926 17.373 1.00 83.00 92 ILE A CA 1
ATOM 722 C C . ILE A 1 92 ? -42.774 -33.552 17.064 1.00 83.00 92 ILE A C 1
ATOM 724 O O . ILE A 1 92 ? -41.766 -32.849 17.055 1.00 83.00 92 ILE A O 1
ATOM 728 N N . LYS A 1 93 ? -42.737 -34.860 16.785 1.00 81.19 93 LYS A N 1
ATOM 729 C CA . LYS A 1 93 ? -41.535 -35.523 16.265 1.00 81.19 93 LYS A CA 1
ATOM 730 C C . LYS A 1 93 ? -41.289 -35.186 14.793 1.00 81.19 93 LYS A C 1
ATOM 732 O O . LYS A 1 93 ? -42.211 -35.209 13.978 1.00 81.19 93 LYS A O 1
ATOM 737 N N . GLU A 1 94 ? -40.021 -34.967 14.460 1.00 86.94 94 GLU A N 1
ATOM 738 C CA . GLU A 1 94 ? -39.521 -34.826 13.089 1.00 86.94 94 GLU A CA 1
ATOM 739 C C . GLU A 1 94 ? -39.584 -36.174 12.356 1.00 86.94 94 GLU A C 1
ATOM 741 O O . GLU A 1 94 ? -38.636 -36.962 12.382 1.00 86.94 94 GLU A O 1
ATOM 746 N N . ASN A 1 95 ? -40.724 -36.457 11.734 1.00 87.06 95 ASN A N 1
ATOM 747 C CA . ASN A 1 95 ? -40.912 -37.591 10.836 1.00 87.06 95 ASN A CA 1
ATOM 748 C C . ASN A 1 95 ? -41.514 -37.114 9.507 1.00 87.06 95 ASN A C 1
ATOM 750 O O . ASN A 1 95 ? -41.994 -35.983 9.393 1.00 87.06 95 ASN A O 1
ATOM 754 N N . TYR A 1 96 ? -41.482 -37.987 8.502 1.00 89.31 96 TYR A N 1
ATOM 755 C CA . TYR A 1 96 ? -41.924 -37.661 7.149 1.00 89.31 96 TYR A CA 1
ATOM 756 C C . TYR A 1 96 ? -43.364 -37.140 7.092 1.00 89.31 96 TYR A C 1
ATOM 758 O O . TYR A 1 96 ? -43.611 -36.080 6.520 1.00 89.31 96 TYR A O 1
ATOM 766 N N . PHE A 1 97 ? -44.307 -37.828 7.737 1.00 88.88 97 PHE A N 1
ATOM 767 C CA . PHE A 1 97 ? -45.729 -37.488 7.664 1.00 88.88 97 PHE A CA 1
ATOM 768 C C . PHE A 1 97 ? -46.058 -36.147 8.328 1.00 88.88 97 PHE A C 1
ATOM 770 O O . PHE A 1 97 ? -46.792 -35.338 7.757 1.00 88.88 97 PHE A O 1
ATOM 777 N N . ASN A 1 98 ? -45.469 -35.866 9.493 1.00 89.56 98 ASN A N 1
ATOM 778 C CA . ASN A 1 98 ? -45.673 -34.604 10.199 1.00 89.56 98 ASN A CA 1
ATOM 779 C C . ASN A 1 98 ? -45.087 -33.419 9.411 1.00 89.56 98 ASN A C 1
ATOM 781 O O . ASN A 1 98 ? -45.743 -32.382 9.286 1.00 89.56 98 ASN A O 1
ATOM 785 N N . VAL A 1 99 ? -43.885 -33.572 8.839 1.00 90.69 99 VAL A N 1
ATOM 786 C CA . VAL A 1 99 ? -43.253 -32.528 8.012 1.00 90.69 99 VAL A CA 1
ATOM 787 C C . VAL A 1 99 ? -44.043 -32.307 6.720 1.00 90.69 99 VAL A C 1
ATOM 789 O O . VAL A 1 99 ? -44.323 -31.160 6.376 1.00 90.69 99 VAL A O 1
ATOM 792 N N . LEU A 1 100 ? -44.480 -33.378 6.045 1.00 91.81 100 LEU A N 1
ATOM 793 C CA . LEU A 1 100 ? -45.292 -33.304 4.825 1.00 91.81 100 LEU A CA 1
ATOM 794 C C . LEU A 1 100 ? -46.628 -32.591 5.065 1.00 91.81 100 LEU A C 1
ATOM 796 O O . LEU A 1 100 ? -47.060 -31.791 4.235 1.00 91.81 100 LEU A O 1
ATOM 800 N N . TYR A 1 101 ? -47.282 -32.857 6.198 1.00 89.94 101 TYR A N 1
ATOM 801 C CA . TYR A 1 101 ? -48.530 -32.188 6.554 1.00 89.94 101 TYR A CA 1
ATOM 802 C C . TYR A 1 101 ? -48.331 -30.675 6.691 1.00 89.94 101 TYR A C 1
ATOM 804 O O . TYR A 1 101 ? -49.083 -29.900 6.103 1.00 89.94 101 TYR A O 1
ATOM 812 N N . ILE A 1 102 ? -47.301 -30.246 7.430 1.00 90.44 102 ILE A N 1
ATOM 813 C CA . ILE A 1 102 ? -47.000 -28.820 7.630 1.00 90.44 102 ILE A CA 1
ATOM 814 C C . ILE A 1 102 ? -46.589 -28.164 6.307 1.00 90.44 102 ILE A C 1
ATOM 816 O O . ILE A 1 102 ? -47.025 -27.052 6.016 1.00 90.44 102 ILE A O 1
ATOM 820 N N . TRP A 1 103 ? -45.818 -28.868 5.476 1.00 91.94 103 TRP A N 1
ATOM 821 C CA . TRP A 1 103 ? -45.413 -28.407 4.149 1.00 91.94 103 TRP A CA 1
ATOM 822 C C . TRP A 1 103 ? -46.615 -28.124 3.240 1.00 91.94 103 TRP A C 1
ATOM 824 O O . TRP A 1 103 ? -46.731 -27.033 2.679 1.00 91.94 103 TRP A O 1
ATOM 834 N N . LYS A 1 104 ? -47.558 -29.075 3.156 1.00 90.00 104 LYS A N 1
ATOM 835 C CA . LYS A 1 104 ? -48.801 -28.925 2.384 1.00 90.00 104 LYS A CA 1
ATOM 836 C C . LYS A 1 104 ? -49.719 -27.850 2.960 1.00 90.00 104 LYS A C 1
ATOM 838 O O . LYS A 1 104 ? -50.341 -27.117 2.199 1.00 90.00 104 LYS A O 1
ATOM 843 N N . LEU A 1 105 ? -49.793 -27.737 4.289 1.00 89.44 105 LEU A N 1
ATOM 844 C CA . LEU A 1 105 ? -50.603 -26.719 4.963 1.00 89.44 105 LEU A CA 1
ATOM 845 C C . LEU A 1 105 ? -50.135 -25.299 4.617 1.00 89.44 105 LEU A C 1
ATOM 847 O O . LEU A 1 105 ? -50.960 -24.411 4.425 1.00 89.44 105 LEU A O 1
ATOM 851 N N . LEU A 1 106 ? -48.818 -25.109 4.528 1.00 89.75 106 LEU A N 1
ATOM 852 C CA . LEU A 1 106 ? -48.185 -23.840 4.181 1.00 89.75 106 LEU A CA 1
ATOM 853 C C . LEU A 1 106 ? -48.144 -23.562 2.673 1.00 89.75 106 LEU A C 1
ATOM 855 O O . LEU A 1 106 ? -47.834 -22.439 2.293 1.00 89.75 106 LEU A O 1
ATOM 859 N N . LYS A 1 107 ? -48.445 -24.554 1.823 1.00 89.94 107 LYS A N 1
ATOM 860 C CA . LYS A 1 107 ? -48.364 -24.447 0.357 1.00 89.94 107 LYS A CA 1
ATOM 861 C C . LYS A 1 107 ? -47.014 -23.902 -0.128 1.00 89.94 107 LYS A C 1
ATOM 863 O O . LYS A 1 107 ? -46.941 -23.009 -0.964 1.00 89.94 107 LYS A O 1
ATOM 868 N N . ILE A 1 108 ? -45.926 -24.431 0.429 1.00 88.12 108 ILE A N 1
ATOM 869 C CA . ILE A 1 108 ? -44.570 -23.939 0.139 1.00 88.12 108 ILE A CA 1
ATOM 870 C C . ILE A 1 108 ? -44.201 -24.097 -1.343 1.00 88.12 108 ILE A C 1
ATOM 872 O O . ILE A 1 108 ? -43.492 -23.248 -1.873 1.00 88.12 108 ILE A O 1
ATOM 876 N N . ASP A 1 109 ? -44.695 -25.139 -2.016 1.00 86.25 109 ASP A N 1
ATOM 877 C CA . ASP A 1 109 ? -44.421 -25.364 -3.443 1.00 86.25 109 ASP A CA 1
ATOM 878 C C . ASP A 1 109 ? -45.051 -24.290 -4.358 1.00 86.25 109 ASP A C 1
ATOM 880 O O . ASP A 1 109 ? -44.598 -24.127 -5.487 1.00 86.25 109 ASP A O 1
ATOM 884 N N . ASP A 1 110 ? -46.031 -23.513 -3.872 1.00 85.56 110 ASP A N 1
ATOM 885 C CA . ASP A 1 110 ? -46.617 -22.381 -4.612 1.00 85.56 110 ASP A CA 1
ATOM 886 C C . ASP A 1 110 ? -45.682 -21.148 -4.612 1.00 85.56 110 ASP A C 1
ATOM 888 O O . ASP A 1 110 ? -45.921 -20.164 -5.317 1.00 85.56 110 ASP A O 1
ATOM 892 N N . LEU A 1 111 ? -44.606 -21.168 -3.814 1.00 79.94 111 LEU A N 1
ATOM 893 C CA . LEU A 1 111 ? -43.580 -20.126 -3.812 1.00 79.94 111 LEU A CA 1
ATOM 894 C C . LEU A 1 111 ? -42.653 -20.312 -5.019 1.00 79.94 111 LEU A C 1
ATOM 896 O O . LEU A 1 111 ? -42.187 -21.415 -5.269 1.00 79.94 111 LEU A O 1
ATOM 900 N N . GLY A 1 112 ? -42.315 -19.220 -5.717 1.00 74.56 112 GLY A N 1
ATOM 901 C CA . GLY A 1 112 ? -41.428 -19.245 -6.891 1.00 74.56 112 GLY A CA 1
ATOM 902 C C . GLY A 1 112 ? -40.017 -19.795 -6.608 1.00 74.56 112 GLY A C 1
ATOM 903 O O . GLY A 1 112 ? -39.779 -20.997 -6.553 1.00 74.56 112 GLY A O 1
ATOM 904 N N . SER A 1 113 ? -39.010 -18.928 -6.473 1.00 79.12 113 SER A N 1
ATOM 905 C CA . SER A 1 113 ? -37.636 -19.367 -6.178 1.00 79.12 113 SER A CA 1
ATOM 906 C C . SER A 1 113 ? -37.345 -19.367 -4.675 1.00 79.12 113 SER A C 1
ATOM 908 O O . SER A 1 113 ? -37.235 -18.305 -4.056 1.00 79.12 113 SER A O 1
ATOM 910 N N . TYR A 1 114 ? -37.151 -20.559 -4.104 1.00 86.81 114 TYR A N 1
ATOM 911 C CA . TYR A 1 114 ? -36.746 -20.746 -2.708 1.00 86.81 114 TYR A CA 1
ATOM 912 C C . TYR A 1 114 ? -35.591 -21.745 -2.530 1.00 86.81 114 TYR A C 1
ATOM 914 O O . TYR A 1 114 ? -35.405 -22.658 -3.341 1.00 86.81 114 TYR A O 1
ATOM 922 N N . SER A 1 115 ? -34.862 -21.575 -1.424 1.00 87.69 115 SER A N 1
ATOM 923 C CA . SER A 1 115 ? -33.861 -22.494 -0.869 1.00 87.69 115 SER A CA 1
ATOM 924 C C . SER A 1 115 ? -34.260 -22.927 0.543 1.00 87.69 115 SER A C 1
ATOM 926 O O . SER A 1 115 ? -34.973 -22.206 1.242 1.00 87.69 115 SER A O 1
ATOM 928 N N . ILE A 1 116 ? -33.806 -24.099 0.974 1.00 87.75 116 ILE A N 1
ATOM 929 C CA . ILE A 1 116 ? -34.137 -24.700 2.264 1.00 87.75 116 ILE A CA 1
ATOM 930 C C . ILE A 1 116 ? -32.891 -24.745 3.148 1.00 87.75 116 ILE A C 1
ATOM 932 O O . ILE A 1 116 ? -31.816 -25.145 2.716 1.00 87.75 116 ILE A O 1
ATOM 936 N N . SER A 1 117 ? -33.048 -24.361 4.410 1.00 86.75 117 SER A N 1
ATOM 937 C CA . SER A 1 117 ? -32.014 -24.419 5.438 1.00 86.75 117 SER A CA 1
ATOM 938 C C . SER A 1 117 ? -32.490 -25.315 6.567 1.00 86.75 117 SER A C 1
ATOM 940 O O . SER A 1 117 ? -33.446 -24.982 7.265 1.00 86.75 117 SER A O 1
ATOM 942 N N . THR A 1 118 ? -31.844 -26.456 6.756 1.00 86.44 118 THR A N 1
ATOM 943 C CA . THR A 1 118 ? -32.257 -27.421 7.775 1.00 86.44 118 THR A CA 1
ATOM 944 C C . THR A 1 118 ? -31.093 -28.324 8.172 1.00 86.44 118 THR A C 1
ATOM 946 O O . THR A 1 118 ? -30.059 -28.303 7.507 1.00 86.44 118 THR A O 1
ATOM 949 N N . ASP A 1 119 ? -31.217 -29.072 9.266 1.00 85.50 119 ASP A N 1
ATOM 950 C CA . ASP A 1 119 ? -30.190 -30.033 9.666 1.00 85.50 119 ASP A CA 1
ATOM 951 C C . ASP A 1 119 ? -30.186 -31.283 8.766 1.00 85.50 119 ASP A C 1
ATOM 953 O O . ASP A 1 119 ? -31.042 -31.470 7.899 1.00 85.50 119 ASP A O 1
ATOM 957 N N . LEU A 1 120 ? -29.201 -32.165 8.950 1.00 83.62 120 LEU A N 1
ATOM 958 C CA . LEU A 1 120 ? -29.044 -33.334 8.084 1.00 83.62 120 LEU A CA 1
ATOM 959 C C . LEU A 1 120 ? -30.186 -34.357 8.248 1.00 83.62 120 LEU A C 1
ATOM 961 O O . LEU A 1 120 ? -30.523 -35.074 7.302 1.00 83.62 120 LEU A O 1
ATOM 965 N N . LYS A 1 121 ? -30.811 -34.419 9.428 1.00 86.25 121 LYS A N 1
ATOM 966 C CA . LYS A 1 121 ? -31.921 -35.334 9.709 1.00 86.25 121 LYS A CA 1
ATOM 967 C C . LYS A 1 121 ? -33.177 -34.883 8.968 1.00 86.25 121 LYS A C 1
ATOM 969 O O . LYS A 1 121 ? -33.797 -35.688 8.273 1.00 86.25 121 LYS A O 1
ATOM 974 N N . LEU A 1 122 ? -33.524 -33.605 9.064 1.00 88.25 122 LEU A N 1
ATOM 975 C CA . LEU A 1 122 ? -34.633 -33.002 8.336 1.00 88.25 122 LEU A CA 1
ATOM 976 C C . LEU A 1 122 ? -34.367 -32.935 6.832 1.00 88.25 122 LEU A C 1
ATOM 978 O O . LEU A 1 122 ? -35.299 -33.139 6.059 1.00 88.25 122 LEU A O 1
ATOM 982 N N . ALA A 1 123 ? -33.117 -32.752 6.399 1.00 89.56 123 ALA A N 1
ATOM 983 C CA . ALA A 1 123 ? -32.751 -32.883 4.991 1.00 89.56 123 ALA A CA 1
ATOM 984 C C . ALA A 1 123 ? -33.071 -34.294 4.467 1.00 89.56 123 ALA A C 1
ATOM 986 O O . ALA A 1 123 ? -33.745 -34.426 3.449 1.00 89.56 123 ALA A O 1
ATOM 987 N N . ASN A 1 124 ? -32.690 -35.354 5.189 1.00 90.56 124 ASN A N 1
ATOM 988 C CA . ASN A 1 124 ? -33.057 -36.724 4.812 1.00 90.56 124 ASN A CA 1
ATOM 989 C C . ASN A 1 124 ? -34.577 -36.936 4.779 1.00 90.56 124 ASN A C 1
ATOM 991 O O . ASN A 1 124 ? -35.076 -37.572 3.852 1.00 90.56 124 ASN A O 1
ATOM 995 N N . ILE A 1 125 ? -35.317 -36.364 5.734 1.00 91.00 125 ILE A N 1
ATOM 996 C CA . ILE A 1 125 ? -36.784 -36.435 5.770 1.00 91.00 125 ILE A CA 1
ATOM 997 C C . ILE A 1 125 ? -37.406 -35.739 4.552 1.00 91.00 125 ILE A C 1
ATOM 999 O O . ILE A 1 125 ? -38.245 -36.334 3.879 1.00 91.00 125 ILE A O 1
ATOM 1003 N N . LEU A 1 126 ? -36.980 -34.513 4.231 1.00 91.12 126 LEU A N 1
ATOM 1004 C CA . LEU A 1 126 ? -37.457 -33.768 3.060 1.00 91.12 126 LEU A CA 1
ATOM 1005 C C . LEU A 1 126 ? -37.164 -34.507 1.756 1.00 91.12 126 LEU A C 1
ATOM 1007 O O . LEU A 1 126 ? -37.962 -34.447 0.824 1.00 91.12 126 LEU A O 1
ATOM 1011 N N . MET A 1 127 ? -36.047 -35.228 1.701 1.00 90.12 127 MET A N 1
ATOM 1012 C CA . MET A 1 127 ? -35.665 -36.030 0.544 1.00 90.12 127 MET A CA 1
ATOM 1013 C C . MET A 1 127 ? -36.286 -37.431 0.523 1.00 90.12 127 MET A C 1
ATOM 1015 O O . MET A 1 127 ? -36.081 -38.157 -0.444 1.00 90.12 127 MET A O 1
ATOM 1019 N N . GLY A 1 128 ? -37.029 -37.829 1.559 1.00 89.31 128 GLY A N 1
ATOM 1020 C CA . GLY A 1 128 ? -37.630 -39.160 1.657 1.00 89.31 128 GLY A CA 1
ATOM 1021 C C . GLY A 1 128 ? -36.613 -40.300 1.809 1.00 89.31 128 GLY A C 1
ATOM 1022 O O . GLY A 1 128 ? -36.880 -41.438 1.410 1.00 89.31 128 GLY A O 1
ATOM 1023 N N . LEU A 1 129 ? -35.434 -40.004 2.362 1.00 90.50 129 LEU A N 1
ATOM 1024 C CA . LEU A 1 129 ? -34.343 -40.956 2.562 1.00 90.50 129 LEU A CA 1
ATOM 1025 C C . LEU A 1 129 ? -34.393 -41.602 3.953 1.00 90.50 129 LEU A C 1
ATOM 1027 O O . LEU A 1 129 ? -34.831 -41.001 4.934 1.00 90.50 129 LEU A O 1
ATOM 1031 N N . MET A 1 130 ? -33.885 -42.830 4.047 1.00 84.75 130 MET A N 1
ATOM 1032 C CA . MET A 1 130 ? -33.667 -43.514 5.326 1.00 84.75 130 MET A CA 1
ATOM 1033 C C . MET A 1 130 ? -32.542 -42.840 6.142 1.00 84.75 130 MET A C 1
ATOM 1035 O O . MET A 1 130 ? -31.596 -42.295 5.575 1.00 84.75 130 MET A O 1
ATOM 1039 N N . SER A 1 131 ? -32.625 -42.898 7.476 1.00 71.75 131 SER A N 1
ATOM 1040 C CA . SER A 1 131 ? -31.671 -42.271 8.407 1.00 71.75 131 SER A CA 1
ATOM 1041 C C . SER A 1 131 ? -30.247 -42.877 8.371 1.00 71.75 131 SER A C 1
ATOM 1043 O O . SER A 1 131 ? -29.996 -43.886 7.715 1.00 71.75 131 SER A O 1
ATOM 1045 N N . HIS A 1 132 ? -29.309 -42.229 9.081 1.00 56.81 132 HIS A N 1
ATOM 1046 C CA . HIS A 1 132 ? -27.834 -42.270 8.957 1.00 56.81 132 HIS A CA 1
ATOM 1047 C C . HIS A 1 132 ? -27.083 -43.621 8.991 1.00 56.81 132 HIS A C 1
ATOM 1049 O O . HIS A 1 132 ? -25.865 -43.626 8.852 1.00 56.81 132 HIS A O 1
ATOM 1055 N N . SER A 1 133 ? -27.744 -44.768 9.121 1.00 56.88 133 SER A N 1
ATOM 1056 C CA . SER A 1 133 ? -27.121 -46.105 9.106 1.00 56.88 133 SER A CA 1
ATOM 1057 C C . SER A 1 133 ? -27.357 -46.852 7.784 1.00 56.88 133 SER A C 1
ATOM 1059 O O . SER A 1 133 ? -27.573 -48.065 7.756 1.00 56.88 133 SER A O 1
ATOM 1061 N N . SER A 1 134 ? -27.354 -46.121 6.666 1.00 66.62 134 SER A N 1
ATOM 1062 C CA . SER A 1 134 ? -27.786 -46.614 5.358 1.00 66.62 134 SER A CA 1
ATOM 1063 C C . SER A 1 134 ? -26.613 -46.892 4.401 1.00 66.62 134 SER A C 1
ATOM 1065 O O . SER A 1 134 ? -25.538 -46.310 4.516 1.00 66.62 134 SER A O 1
ATOM 1067 N N . ALA A 1 135 ? -26.808 -47.786 3.420 1.00 82.94 135 ALA A N 1
ATOM 1068 C CA . ALA A 1 135 ? -25.760 -48.161 2.452 1.00 82.94 135 ALA A CA 1
ATOM 1069 C C . ALA A 1 135 ? -25.298 -47.000 1.539 1.00 82.94 135 ALA A C 1
ATOM 1071 O O . ALA A 1 135 ? -24.256 -47.093 0.898 1.00 82.94 135 ALA A O 1
ATOM 1072 N N . PHE A 1 136 ? -26.077 -45.918 1.490 1.00 86.81 136 PHE A N 1
ATOM 1073 C CA . PHE A 1 136 ? -25.858 -44.708 0.698 1.00 86.81 136 PHE A CA 1
ATOM 1074 C C . PHE A 1 136 ? -26.097 -43.516 1.632 1.00 86.81 136 PHE A C 1
ATOM 1076 O O . PHE A 1 136 ? -27.220 -43.005 1.676 1.00 86.81 136 PHE A O 1
ATOM 1083 N N . PRO A 1 137 ? -25.089 -43.147 2.444 1.00 80.12 137 PRO A N 1
ATOM 1084 C CA . PRO A 1 137 ? -25.269 -42.272 3.603 1.00 80.12 137 PRO A CA 1
ATOM 1085 C C . PRO A 1 137 ? -25.350 -40.785 3.239 1.00 80.12 137 PRO A C 1
ATOM 1087 O O . PRO A 1 137 ? -25.816 -39.985 4.047 1.00 80.12 137 PRO A O 1
ATOM 1090 N N . CYS A 1 138 ? -24.902 -40.404 2.039 1.00 83.88 138 CYS A N 1
ATOM 1091 C CA . CYS A 1 138 ? -24.925 -39.021 1.581 1.00 83.88 138 CYS A CA 1
ATOM 1092 C C . CYS A 1 138 ? -26.324 -38.606 1.100 1.00 83.88 138 CYS A C 1
ATOM 1094 O O . CYS A 1 138 ? -26.933 -39.263 0.250 1.00 83.88 138 CYS A O 1
ATOM 1096 N N . THR A 1 139 ? -26.799 -37.464 1.598 1.00 86.81 139 THR A N 1
ATOM 1097 C CA . THR A 1 139 ? -28.080 -36.856 1.208 1.00 86.81 139 THR A CA 1
ATOM 1098 C C . THR A 1 139 ? -28.053 -36.281 -0.212 1.00 86.81 139 THR A C 1
ATOM 1100 O O . THR A 1 139 ? -29.098 -36.199 -0.852 1.00 86.81 139 THR A O 1
ATOM 1103 N N . TRP A 1 140 ? -26.875 -35.904 -0.725 1.00 89.06 140 TRP A N 1
ATOM 1104 C CA . TRP A 1 140 ? -26.730 -35.195 -2.006 1.00 89.06 140 TRP A CA 1
ATOM 1105 C C . TRP A 1 140 ? -26.208 -36.050 -3.155 1.00 89.06 140 TRP A C 1
ATOM 1107 O O . TRP A 1 140 ? -26.405 -35.669 -4.303 1.00 89.06 140 TRP A O 1
ATOM 1117 N N . CYS A 1 141 ? -25.578 -37.195 -2.887 1.00 86.81 141 CYS A N 1
ATOM 1118 C CA . CYS A 1 141 ? -25.062 -38.080 -3.931 1.00 86.81 141 CYS A CA 1
ATOM 1119 C C . CYS A 1 141 ? -25.418 -39.550 -3.685 1.00 86.81 141 CYS A C 1
ATOM 1121 O O . CYS A 1 141 ? -25.887 -39.936 -2.610 1.00 86.81 141 CYS A O 1
ATOM 1123 N N . GLN A 1 142 ? -25.216 -40.377 -4.706 1.00 87.00 142 GLN A N 1
ATOM 1124 C CA . GLN A 1 142 ? -25.482 -41.817 -4.685 1.00 87.00 142 GLN A CA 1
ATOM 1125 C C . GLN A 1 142 ? -24.229 -42.649 -4.371 1.00 87.00 142 GLN A C 1
ATOM 1127 O O . GLN A 1 142 ? -24.166 -43.826 -4.719 1.00 87.00 142 GLN A O 1
ATOM 1132 N N . SER A 1 143 ? -23.234 -42.067 -3.690 1.00 85.19 143 SER A N 1
ATOM 1133 C CA . SER A 1 143 ? -22.034 -42.806 -3.286 1.00 85.19 143 SER A CA 1
ATOM 1134 C C . SER A 1 143 ? -22.343 -43.828 -2.186 1.00 85.19 143 SER A C 1
ATOM 1136 O O . SER A 1 143 ? -23.107 -43.568 -1.249 1.00 85.19 143 SER A O 1
ATOM 1138 N N . ASN A 1 144 ? -21.760 -45.017 -2.325 1.00 83.88 144 ASN A N 1
ATOM 1139 C CA . ASN A 1 144 ? -21.911 -46.118 -1.382 1.00 83.88 144 ASN A CA 1
ATOM 1140 C C . ASN A 1 144 ? -21.003 -45.892 -0.163 1.00 83.88 144 ASN A C 1
ATOM 1142 O O . ASN A 1 144 ? -19.863 -45.457 -0.315 1.00 83.88 144 ASN A O 1
ATOM 1146 N N . ALA A 1 145 ? -21.469 -46.257 1.034 1.00 82.56 145 ALA A N 1
ATOM 1147 C CA . ALA A 1 145 ? -20.696 -46.179 2.277 1.00 82.56 145 ALA A CA 1
ATOM 1148 C C . ALA A 1 145 ? -19.316 -46.871 2.207 1.00 82.56 145 ALA A C 1
ATOM 1150 O O . ALA A 1 145 ? -18.406 -46.487 2.934 1.00 82.56 145 ALA A O 1
ATOM 1151 N N . GLN A 1 146 ? -19.144 -47.873 1.337 1.00 80.50 146 GLN A N 1
ATOM 1152 C CA . GLN A 1 146 ? -17.868 -48.571 1.133 1.00 80.50 146 GLN A CA 1
ATOM 1153 C C . GLN A 1 146 ? -16.869 -47.800 0.248 1.00 80.50 146 GLN A C 1
ATOM 1155 O O . GLN A 1 146 ? -15.678 -48.080 0.314 1.00 80.50 146 GLN A O 1
ATOM 1160 N N . ASN A 1 147 ? -17.330 -46.818 -0.539 1.00 74.75 147 ASN A N 1
ATOM 1161 C CA . ASN A 1 147 ? -16.541 -46.096 -1.547 1.00 74.75 147 ASN A CA 1
ATOM 1162 C C . ASN A 1 147 ? -16.672 -44.566 -1.403 1.00 74.75 147 ASN A C 1
ATOM 1164 O O . ASN A 1 147 ? -16.777 -43.849 -2.395 1.00 74.75 147 ASN A O 1
ATOM 1168 N N . LEU A 1 148 ? -16.651 -44.050 -0.169 1.00 68.62 148 LEU A N 1
ATOM 1169 C CA . LEU A 1 148 ? -16.824 -42.615 0.123 1.00 68.62 148 LEU A CA 1
ATOM 1170 C C . LEU A 1 148 ? -15.728 -41.703 -0.464 1.00 68.62 148 LEU A C 1
ATOM 1172 O O . LEU A 1 148 ? -15.927 -40.495 -0.526 1.00 68.62 148 LEU A O 1
ATOM 1176 N N . ASN A 1 149 ? -14.597 -42.268 -0.899 1.00 67.19 149 ASN A N 1
ATOM 1177 C CA . ASN A 1 149 ? -13.502 -41.528 -1.538 1.00 67.19 149 ASN A CA 1
ATOM 1178 C C . ASN A 1 149 ? -13.722 -41.280 -3.041 1.00 67.19 149 ASN A C 1
ATOM 1180 O O . ASN A 1 149 ? -12.955 -40.533 -3.640 1.00 67.19 149 ASN A O 1
ATOM 1184 N N . ASN A 1 150 ? -14.738 -41.900 -3.650 1.00 64.38 150 ASN A N 1
ATOM 1185 C CA . ASN A 1 150 ? -15.054 -41.728 -5.066 1.00 64.38 150 ASN A CA 1
ATOM 1186 C C . ASN A 1 150 ? -16.235 -40.768 -5.240 1.00 64.38 150 ASN A C 1
ATOM 1188 O O . ASN A 1 150 ? -17.190 -40.787 -4.455 1.00 64.38 150 ASN A O 1
ATOM 1192 N N . GLU A 1 151 ? -16.194 -39.967 -6.305 1.00 64.75 151 GLU A N 1
ATOM 1193 C CA . GLU A 1 151 ? -17.307 -39.097 -6.679 1.00 64.75 151 GLU A CA 1
ATOM 1194 C C . GLU A 1 151 ? -18.527 -39.942 -7.065 1.00 64.75 151 GLU A C 1
ATOM 1196 O O . GLU A 1 151 ? -18.430 -40.881 -7.854 1.00 64.75 151 GLU A O 1
ATOM 1201 N N . GLY A 1 152 ? -19.675 -39.645 -6.455 1.00 71.75 152 GLY A N 1
ATOM 1202 C CA . GLY A 1 152 ? -20.946 -40.294 -6.767 1.00 71.75 152 GLY A CA 1
ATOM 1203 C C . GLY A 1 152 ? -21.887 -39.327 -7.469 1.00 71.75 152 GLY A C 1
ATOM 1204 O O . GLY A 1 152 ? -21.858 -38.128 -7.188 1.00 71.75 152 GLY A O 1
ATOM 1205 N N . ASP A 1 153 ? -22.767 -39.856 -8.318 1.00 83.50 153 ASP A N 1
ATOM 1206 C CA . ASP A 1 153 ? -23.746 -39.053 -9.050 1.00 83.50 153 ASP A CA 1
ATOM 1207 C C . ASP A 1 153 ? -24.624 -38.227 -8.103 1.00 83.50 153 ASP A C 1
ATOM 1209 O O . ASP A 1 153 ? -25.100 -38.717 -7.068 1.00 83.50 153 ASP A O 1
ATOM 1213 N N . LEU A 1 154 ? -24.850 -36.961 -8.464 1.00 87.88 154 LEU A N 1
ATOM 1214 C CA . LEU A 1 154 ? -25.705 -36.057 -7.702 1.00 87.88 154 LEU A CA 1
ATOM 1215 C C . LEU A 1 154 ? -27.159 -36.534 -7.738 1.00 87.88 154 LEU A C 1
ATOM 1217 O O . LEU A 1 154 ? -27.713 -36.889 -8.779 1.00 87.88 154 LEU A O 1
ATOM 1221 N N . ARG A 1 155 ? -27.816 -36.492 -6.581 1.00 89.56 155 ARG A N 1
ATOM 1222 C CA . ARG A 1 155 ? -29.247 -36.755 -6.479 1.00 89.56 155 ARG A CA 1
ATOM 1223 C C . ARG A 1 155 ? -30.021 -35.571 -7.053 1.00 89.56 155 ARG A C 1
ATOM 1225 O O . ARG A 1 155 ? -29.789 -34.419 -6.684 1.00 89.56 155 ARG A O 1
ATOM 1232 N N . THR A 1 156 ? -30.992 -35.878 -7.902 1.00 90.56 156 THR A N 1
ATOM 1233 C CA . THR A 1 156 ? -32.069 -34.968 -8.304 1.00 90.56 156 THR A CA 1
ATOM 1234 C C . THR A 1 156 ? -33.368 -35.403 -7.627 1.00 90.56 156 THR A C 1
ATOM 1236 O O . THR A 1 156 ? -33.529 -36.576 -7.267 1.00 90.56 156 THR A O 1
ATOM 1239 N N . PHE A 1 157 ? -34.310 -34.476 -7.454 1.00 89.38 157 PHE A N 1
ATOM 1240 C CA . PHE A 1 157 ? -35.644 -34.796 -6.925 1.00 89.38 157 PHE A CA 1
ATOM 1241 C C . PHE A 1 157 ? -36.352 -35.871 -7.768 1.00 89.38 157 PHE A C 1
ATOM 1243 O O . PHE A 1 157 ? -36.979 -36.783 -7.230 1.00 89.38 157 PHE A O 1
ATOM 1250 N N . GLU A 1 158 ? -36.177 -35.817 -9.090 1.00 89.31 158 GLU A N 1
ATOM 1251 C CA . GLU A 1 158 ? -36.716 -36.803 -10.027 1.00 89.31 158 GLU A CA 1
ATOM 1252 C C . GLU A 1 158 ? -36.102 -38.196 -9.836 1.00 89.31 158 GLU A C 1
ATOM 1254 O O . GLU A 1 158 ? -36.832 -39.184 -9.761 1.00 89.31 158 GLU A O 1
ATOM 1259 N N . ASN A 1 159 ? -34.775 -38.293 -9.677 1.00 89.81 159 ASN A N 1
ATOM 1260 C CA . ASN A 1 159 ? -34.109 -39.569 -9.407 1.00 89.81 159 ASN A CA 1
ATOM 1261 C C . ASN A 1 159 ? -34.658 -40.191 -8.116 1.00 89.81 159 ASN A C 1
ATOM 1263 O O . ASN A 1 159 ? -35.062 -41.350 -8.114 1.00 89.81 159 ASN A O 1
ATOM 1267 N N . ILE A 1 160 ? -34.771 -39.413 -7.038 1.00 90.75 160 ILE A N 1
ATOM 1268 C CA . ILE A 1 160 ? -35.283 -39.921 -5.757 1.00 90.75 160 ILE A CA 1
ATOM 1269 C C . ILE A 1 160 ? -36.729 -40.408 -5.891 1.00 90.75 160 ILE A C 1
ATOM 1271 O O . ILE A 1 160 ? -37.024 -41.524 -5.457 1.00 90.75 160 ILE A O 1
ATOM 1275 N N . ARG A 1 161 ? -37.604 -39.639 -6.552 1.00 91.69 161 ARG A N 1
ATOM 1276 C CA . ARG A 1 161 ? -38.985 -40.059 -6.836 1.00 91.69 161 ARG A CA 1
ATOM 1277 C C . ARG A 1 161 ? -39.026 -41.372 -7.619 1.00 91.69 161 ARG A C 1
ATOM 1279 O O . ARG A 1 161 ? -39.736 -42.294 -7.223 1.00 91.69 161 ARG A O 1
ATOM 1286 N N . ASN A 1 162 ? -38.228 -41.495 -8.678 1.00 91.50 162 ASN A N 1
ATOM 1287 C CA . ASN A 1 162 ? -38.162 -42.709 -9.493 1.00 91.50 162 ASN A CA 1
ATOM 1288 C C . ASN A 1 162 ? -37.700 -43.924 -8.675 1.00 91.50 162 ASN A C 1
ATOM 1290 O O . ASN A 1 162 ? -38.269 -45.010 -8.802 1.00 91.50 162 ASN A O 1
ATOM 1294 N N . GLN A 1 163 ? -36.710 -43.760 -7.792 1.00 91.44 163 GLN A N 1
ATOM 1295 C CA . GLN A 1 163 ? -36.258 -44.846 -6.917 1.00 91.44 163 GLN A CA 1
ATOM 1296 C C . GLN A 1 163 ? -37.311 -45.233 -5.873 1.00 91.44 163 GLN A C 1
ATOM 1298 O O . GLN A 1 163 ? -37.511 -46.423 -5.631 1.00 91.44 163 GLN A O 1
ATOM 1303 N N . TYR A 1 164 ? -38.031 -44.263 -5.305 1.00 91.62 164 TYR A N 1
ATOM 1304 C CA . TYR A 1 164 ? -39.144 -44.525 -4.390 1.00 91.62 164 TYR A CA 1
ATOM 1305 C C . TYR A 1 164 ? -40.291 -45.295 -5.068 1.00 91.62 164 TYR A C 1
ATOM 1307 O O . TYR A 1 164 ? -40.800 -46.269 -4.506 1.00 91.62 164 TYR A O 1
ATOM 1315 N N . LEU A 1 165 ? -40.668 -44.926 -6.297 1.00 92.19 165 LEU A N 1
ATOM 1316 C CA . LEU A 1 165 ? -41.687 -45.649 -7.069 1.00 92.19 165 LEU A CA 1
ATOM 1317 C C . LEU A 1 165 ? -41.262 -47.098 -7.341 1.00 92.19 165 LEU A C 1
ATOM 1319 O O . LEU A 1 165 ? -42.055 -48.023 -7.162 1.00 92.19 165 LEU A O 1
ATOM 1323 N N . ARG A 1 166 ? -39.988 -47.317 -7.693 1.00 91.56 166 ARG A N 1
ATOM 1324 C CA . ARG A 1 166 ? -39.424 -48.663 -7.884 1.00 91.56 166 ARG A CA 1
ATOM 1325 C C . ARG A 1 166 ? -39.397 -49.475 -6.588 1.00 91.56 166 ARG A C 1
ATOM 1327 O O . ARG A 1 166 ? -39.707 -50.664 -6.612 1.00 91.56 166 ARG A O 1
ATOM 1334 N N . TRP A 1 167 ? -39.067 -48.847 -5.460 1.00 91.69 167 TRP A N 1
ATOM 1335 C CA . TRP A 1 167 ? -39.108 -49.496 -4.150 1.00 91.69 167 TRP A CA 1
ATOM 1336 C C . TRP A 1 167 ? -40.536 -49.900 -3.766 1.00 91.69 167 TRP A C 1
ATOM 1338 O O . TRP A 1 167 ? -40.762 -51.037 -3.344 1.00 91.69 167 TRP A O 1
ATOM 1348 N N . THR A 1 168 ? -41.506 -49.015 -3.997 1.00 89.75 168 THR A N 1
ATOM 1349 C CA . THR A 1 168 ? -42.930 -49.271 -3.736 1.00 89.75 168 THR A CA 1
ATOM 1350 C C . THR A 1 168 ? -43.454 -50.419 -4.601 1.00 89.75 168 THR A C 1
ATOM 1352 O O . THR A 1 168 ? -44.053 -51.359 -4.083 1.00 89.75 168 THR A O 1
ATOM 1355 N N . ALA A 1 169 ? -43.118 -50.432 -5.896 1.00 88.69 169 ALA A N 1
ATOM 1356 C CA . ALA A 1 169 ? -43.443 -51.534 -6.805 1.00 88.69 169 ALA A CA 1
ATOM 1357 C C . ALA A 1 169 ? -42.793 -52.875 -6.402 1.00 88.69 169 ALA A C 1
ATOM 1359 O O . ALA A 1 169 ? -43.302 -53.938 -6.747 1.00 88.69 169 ALA A O 1
ATOM 1360 N N . SER A 1 170 ? -41.690 -52.846 -5.643 1.00 86.81 170 SER A N 1
ATOM 1361 C CA . SER A 1 170 ? -41.004 -54.043 -5.130 1.00 86.81 170 SER A CA 1
ATOM 1362 C C . SER A 1 170 ? -41.579 -54.601 -3.814 1.00 86.81 170 SER A C 1
ATOM 1364 O O . SER A 1 170 ? -41.020 -55.550 -3.253 1.00 86.81 170 SER A O 1
ATOM 1366 N N . GLY A 1 171 ? -42.679 -54.022 -3.314 1.00 86.19 171 GLY A N 1
ATOM 1367 C CA . GLY A 1 171 ? -43.376 -54.459 -2.099 1.00 86.19 171 GLY A CA 1
ATOM 1368 C C . GLY A 1 171 ? -42.964 -53.734 -0.812 1.00 86.19 171 GLY A C 1
ATOM 1369 O O . GLY A 1 171 ? -43.206 -54.261 0.270 1.00 86.19 171 GLY A O 1
ATOM 1370 N N . SER A 1 172 ? -42.316 -52.564 -0.905 1.00 87.12 172 SER A N 1
ATOM 1371 C CA . SER A 1 172 ? -42.037 -51.658 0.230 1.00 87.12 172 SER A CA 1
ATOM 1372 C C . SER A 1 172 ? -41.296 -52.291 1.423 1.00 87.12 172 SER A C 1
ATOM 1374 O O . SER A 1 172 ? -41.487 -51.925 2.584 1.00 87.12 172 SER A O 1
ATOM 1376 N N . ILE A 1 173 ? -40.404 -53.248 1.156 1.00 85.25 173 ILE A N 1
ATOM 1377 C CA . ILE A 1 173 ? -39.623 -53.919 2.203 1.00 85.25 173 ILE A CA 1
ATOM 1378 C C . ILE A 1 173 ? -38.417 -53.045 2.584 1.00 85.25 173 ILE A C 1
ATOM 1380 O O . ILE A 1 173 ? -37.478 -52.898 1.796 1.00 85.25 173 ILE A O 1
ATOM 1384 N N . LEU A 1 174 ? -38.386 -52.522 3.818 1.00 82.31 174 LEU A N 1
ATOM 1385 C CA . LEU A 1 174 ? -37.313 -51.640 4.325 1.00 82.31 174 LEU A CA 1
ATOM 1386 C C . LEU A 1 174 ? -35.905 -52.246 4.197 1.00 82.31 174 LEU A C 1
ATOM 1388 O O . LEU A 1 174 ? -34.979 -51.577 3.749 1.00 82.31 174 LEU A O 1
ATOM 1392 N N . LYS A 1 175 ? -35.733 -53.546 4.484 1.00 82.62 175 LYS A N 1
ATOM 1393 C CA . LYS A 1 175 ? -34.433 -54.242 4.340 1.00 82.62 175 LYS A CA 1
ATOM 1394 C C . LYS A 1 175 ? -33.892 -54.237 2.900 1.00 82.62 175 LYS A C 1
ATOM 1396 O O . LYS A 1 175 ? -32.690 -54.409 2.696 1.00 82.62 175 LYS A O 1
ATOM 1401 N N . LYS A 1 176 ? -34.766 -54.052 1.902 1.00 84.44 176 LYS A N 1
ATOM 1402 C CA . LYS A 1 176 ? -34.411 -53.973 0.478 1.00 84.44 176 LYS A CA 1
ATOM 1403 C C . LYS A 1 176 ? -34.217 -52.533 -0.015 1.00 84.44 176 LYS A C 1
ATOM 1405 O O . LYS A 1 176 ? -33.773 -52.365 -1.146 1.00 84.44 176 LYS A O 1
ATOM 1410 N N . ALA A 1 177 ? -34.461 -51.509 0.813 1.00 85.06 177 ALA A N 1
ATOM 1411 C CA . ALA A 1 177 ? -34.334 -50.095 0.432 1.00 85.06 177 ALA A CA 1
ATOM 1412 C C . ALA A 1 177 ? -32.925 -49.720 -0.068 1.00 85.06 177 ALA A C 1
ATOM 1414 O O . ALA A 1 177 ? -32.778 -48.845 -0.920 1.00 85.06 177 ALA A O 1
ATOM 1415 N N . LYS A 1 178 ? -31.888 -50.449 0.370 1.00 86.25 178 LYS A N 1
ATOM 1416 C CA . LYS A 1 178 ? -30.517 -50.307 -0.145 1.00 86.25 178 LYS A CA 1
ATOM 1417 C C . LYS A 1 178 ? -30.401 -50.507 -1.660 1.00 86.25 178 LYS A C 1
ATOM 1419 O O . LYS A 1 178 ? -29.544 -49.893 -2.272 1.00 86.25 178 LYS A O 1
ATOM 1424 N N . HIS A 1 179 ? -31.260 -51.319 -2.281 1.00 88.25 179 HIS A N 1
ATOM 1425 C CA . HIS A 1 179 ? -31.262 -51.521 -3.738 1.00 88.25 179 HIS A CA 1
ATOM 1426 C C . HIS A 1 179 ? -31.878 -50.344 -4.509 1.00 88.25 179 HIS A C 1
ATOM 1428 O O . HIS A 1 179 ? -31.800 -50.303 -5.732 1.00 88.25 179 HIS A O 1
ATOM 1434 N N . PHE A 1 180 ? -32.460 -49.386 -3.787 1.00 90.56 180 PHE A N 1
ATOM 1435 C CA . PHE A 1 180 ? -33.125 -48.197 -4.313 1.00 90.56 180 PHE A CA 1
ATOM 1436 C C . PHE A 1 180 ? -32.525 -46.930 -3.692 1.00 90.56 180 PHE A C 1
ATOM 1438 O O . PHE A 1 180 ? -33.231 -45.971 -3.390 1.00 90.56 180 PHE A O 1
ATOM 1445 N N . PHE A 1 181 ? -31.211 -46.946 -3.436 1.00 89.00 181 PHE A N 1
ATOM 1446 C CA . PHE A 1 181 ? -30.454 -45.810 -2.897 1.00 89.00 181 PHE A CA 1
ATOM 1447 C C . PHE A 1 181 ? -31.036 -45.218 -1.601 1.00 89.00 181 PHE A C 1
ATOM 1449 O O . PHE A 1 181 ? -30.873 -44.025 -1.332 1.00 89.00 181 PHE A O 1
ATOM 1456 N N . ASN A 1 182 ? -31.695 -46.061 -0.797 1.00 89.69 182 ASN A N 1
ATOM 1457 C CA . ASN A 1 182 ? -32.362 -45.727 0.465 1.00 89.69 182 ASN A CA 1
ATOM 1458 C C . ASN A 1 182 ? -33.527 -44.729 0.355 1.00 89.69 182 ASN A C 1
ATOM 1460 O O . ASN A 1 182 ? -33.899 -44.129 1.363 1.00 89.69 182 ASN A O 1
ATOM 1464 N N . CYS A 1 183 ? -34.117 -44.571 -0.831 1.00 90.69 183 CYS A N 1
ATOM 1465 C CA . CYS A 1 183 ? -35.339 -43.794 -1.025 1.00 90.69 183 CYS A CA 1
ATOM 1466 C C . CYS A 1 183 ? -36.551 -44.611 -0.545 1.00 90.69 183 CYS A C 1
ATOM 1468 O O . CYS A 1 183 ? -36.890 -45.627 -1.151 1.00 90.69 183 CYS A O 1
ATOM 1470 N N . ILE A 1 184 ? -37.182 -44.182 0.549 1.00 89.94 184 ILE A N 1
ATOM 1471 C CA . ILE A 1 184 ? -38.312 -44.878 1.197 1.00 89.94 184 ILE A CA 1
ATOM 1472 C C . ILE A 1 184 ? -39.603 -44.052 1.205 1.00 89.94 184 ILE A C 1
ATOM 1474 O O . ILE A 1 184 ? -40.671 -44.592 1.477 1.00 89.94 184 ILE A O 1
ATOM 1478 N N . HIS A 1 185 ? -39.513 -42.766 0.864 1.00 91.88 185 HIS A N 1
ATOM 1479 C CA . HIS A 1 185 ? -40.650 -41.880 0.652 1.00 91.88 185 HIS A CA 1
ATOM 1480 C C . HIS A 1 185 ? -40.428 -41.003 -0.584 1.00 91.88 185 HIS A C 1
ATOM 1482 O O . HIS A 1 185 ? -39.302 -40.847 -1.062 1.00 91.88 185 HIS A O 1
ATOM 1488 N N . GLU A 1 186 ? -41.505 -40.415 -1.099 1.00 90.94 186 GLU A N 1
ATOM 1489 C CA . GLU A 1 186 ? -41.411 -39.397 -2.143 1.00 90.94 186 GLU A CA 1
ATOM 1490 C C . GLU A 1 186 ? -40.743 -38.129 -1.578 1.00 90.94 186 GLU A C 1
ATOM 1492 O O . GLU A 1 186 ? -41.038 -37.763 -0.437 1.00 90.94 186 GLU A O 1
ATOM 1497 N N . PRO A 1 187 ? -39.866 -37.425 -2.317 1.00 92.00 187 PRO A N 1
ATOM 1498 C CA . PRO A 1 187 ? -39.362 -36.144 -1.836 1.00 92.00 187 PRO A CA 1
ATOM 1499 C C . PRO A 1 187 ? -40.513 -35.151 -1.609 1.00 92.00 187 PRO A C 1
ATOM 1501 O O . PRO A 1 187 ? -41.448 -35.071 -2.405 1.00 92.00 187 PRO A O 1
ATOM 1504 N N . ILE A 1 188 ? -40.440 -34.402 -0.509 1.00 92.81 188 ILE A N 1
ATOM 1505 C CA . ILE A 1 188 ? -41.476 -33.446 -0.104 1.00 92.81 188 ILE A CA 1
ATOM 1506 C C . ILE A 1 188 ? -41.538 -32.249 -1.075 1.00 92.81 188 ILE A C 1
ATOM 1508 O O . ILE A 1 188 ? -42.639 -31.957 -1.542 1.00 92.81 188 ILE A O 1
ATOM 1512 N N . PRO A 1 189 ? -40.417 -31.583 -1.439 1.00 90.06 189 PRO A N 1
ATOM 1513 C CA . PRO A 1 189 ? -40.445 -30.501 -2.424 1.00 90.06 189 PRO A CA 1
ATOM 1514 C C . PRO A 1 189 ? -40.765 -31.003 -3.839 1.00 90.06 189 PRO A C 1
ATOM 1516 O O . PRO A 1 189 ? -40.123 -31.930 -4.340 1.00 90.06 189 PRO A O 1
ATOM 1519 N N . GLN A 1 190 ? -41.700 -30.343 -4.521 1.00 83.00 190 GLN A N 1
ATOM 1520 C CA . GLN A 1 190 ? -42.193 -30.741 -5.847 1.00 83.00 190 GLN A CA 1
ATOM 1521 C C . GLN A 1 190 ? -41.421 -30.075 -7.004 1.00 83.00 190 GLN A C 1
ATOM 1523 O O . GLN A 1 190 ? -42.012 -29.542 -7.940 1.00 83.00 190 GLN A O 1
ATOM 1528 N N . LYS A 1 191 ? -40.081 -30.111 -6.970 1.00 77.56 191 LYS A N 1
ATOM 1529 C CA . LYS A 1 191 ? -39.222 -29.559 -8.037 1.00 77.56 191 LYS A CA 1
ATOM 1530 C C . LYS A 1 191 ? -38.731 -30.663 -8.977 1.00 77.56 191 LYS A C 1
ATOM 1532 O O . LYS A 1 191 ? -38.189 -31.658 -8.515 1.00 77.56 191 LYS A O 1
ATOM 1537 N N . LEU A 1 192 ? -38.928 -30.526 -10.288 1.00 73.50 192 LEU A N 1
ATOM 1538 C CA . LEU A 1 192 ? -38.510 -31.518 -11.296 1.00 73.50 192 LEU A CA 1
ATOM 1539 C C . LEU A 1 192 ? -37.127 -31.168 -11.871 1.00 73.50 192 LEU A C 1
ATOM 1541 O O . LEU A 1 192 ? -36.820 -29.996 -12.058 1.00 73.50 192 LEU A O 1
ATOM 1545 N N . GLY A 1 193 ? -36.290 -32.175 -12.142 1.00 70.44 193 GLY A N 1
ATOM 1546 C CA . GLY A 1 193 ? -34.999 -32.027 -12.837 1.00 70.44 193 GLY A CA 1
ATOM 1547 C C . GLY A 1 193 ? -33.851 -31.332 -12.079 1.00 70.44 193 GLY A C 1
ATOM 1548 O O . GLY A 1 193 ? -32.693 -31.545 -12.426 1.00 70.44 193 GLY A O 1
ATOM 1549 N N . GLU A 1 194 ? -34.117 -30.546 -11.030 1.00 73.69 194 GLU A N 1
ATOM 1550 C CA . GLU A 1 194 ? -33.071 -29.802 -10.309 1.00 73.69 194 GLU A CA 1
ATOM 1551 C C . GLU A 1 194 ? -32.207 -30.705 -9.391 1.00 73.69 194 GLU A C 1
ATOM 1553 O O . GLU A 1 194 ? -32.744 -31.552 -8.657 1.00 73.69 194 GLU A O 1
ATOM 1558 N N . PRO A 1 195 ? -30.868 -30.517 -9.366 1.00 84.75 195 PRO A N 1
ATOM 1559 C CA . PRO A 1 195 ? -30.002 -31.101 -8.346 1.00 84.75 195 PRO A CA 1
ATOM 1560 C C . PRO A 1 195 ? -30.420 -30.664 -6.942 1.00 84.75 195 PRO A C 1
ATOM 1562 O O . PRO A 1 195 ? -30.586 -29.476 -6.659 1.00 84.75 195 PRO A O 1
ATOM 1565 N N . VAL A 1 196 ? -30.515 -31.625 -6.024 1.00 86.38 196 VAL A N 1
ATOM 1566 C CA . VAL A 1 196 ? -30.983 -31.392 -4.646 1.00 86.38 196 VAL A CA 1
ATOM 1567 C C . VAL A 1 196 ? -30.121 -30.361 -3.923 1.00 86.38 196 VAL A C 1
ATOM 1569 O O . VAL A 1 196 ? -30.639 -29.548 -3.164 1.00 86.38 196 VAL A O 1
ATOM 1572 N N . ILE A 1 197 ? -28.817 -30.347 -4.207 1.00 85.19 197 ILE A N 1
ATOM 1573 C CA . ILE A 1 197 ? -27.838 -29.444 -3.590 1.00 85.19 197 ILE A CA 1
ATOM 1574 C C . ILE A 1 197 ? -28.119 -27.951 -3.844 1.00 85.19 197 ILE A C 1
ATOM 1576 O O . ILE A 1 197 ? -27.693 -27.111 -3.054 1.00 85.19 197 ILE A O 1
ATOM 1580 N N . LEU A 1 198 ? -28.849 -27.608 -4.914 1.00 81.88 198 LEU A N 1
ATOM 1581 C CA . LEU A 1 198 ? -29.216 -26.220 -5.226 1.00 81.88 198 LEU A CA 1
ATOM 1582 C C . LEU A 1 198 ? -30.412 -25.735 -4.399 1.00 81.88 198 LEU A C 1
ATOM 1584 O O . LEU A 1 198 ? -30.524 -24.547 -4.102 1.00 81.88 198 LEU A O 1
ATOM 1588 N N . VAL A 1 199 ? -31.296 -26.655 -4.012 1.00 83.69 199 VAL A N 1
ATOM 1589 C CA . VAL A 1 199 ? -32.517 -26.352 -3.255 1.00 83.69 199 VAL A CA 1
ATOM 1590 C C . VAL A 1 199 ? -32.292 -26.549 -1.761 1.00 83.69 199 VAL A C 1
ATOM 1592 O O . VAL A 1 199 ? -32.746 -25.729 -0.971 1.00 83.69 199 VAL A O 1
ATOM 1595 N N . ILE A 1 200 ? -31.570 -27.599 -1.374 1.00 88.38 200 ILE A N 1
ATOM 1596 C CA . ILE A 1 200 ? -31.206 -27.931 0.006 1.00 88.38 200 ILE A CA 1
ATOM 1597 C C . ILE A 1 200 ? -29.673 -27.990 0.091 1.00 88.38 200 ILE A C 1
ATOM 1599 O O . ILE A 1 200 ? -29.096 -29.077 -0.000 1.00 88.38 200 ILE A O 1
ATOM 1603 N N . PRO A 1 201 ? -28.981 -26.844 0.203 1.00 85.38 201 PRO A N 1
ATOM 1604 C CA . PRO A 1 201 ? -27.529 -26.830 0.341 1.00 85.38 201 PRO A CA 1
ATOM 1605 C C . PRO A 1 201 ? -27.071 -27.494 1.652 1.00 85.38 201 PRO A C 1
ATOM 1607 O O . PRO A 1 201 ? -27.809 -27.470 2.643 1.00 85.38 201 PRO A O 1
ATOM 1610 N N . PRO A 1 202 ? -25.843 -28.052 1.696 1.00 80.88 202 PRO A N 1
ATOM 1611 C CA . PRO A 1 202 ? -25.255 -28.549 2.930 1.00 80.88 202 PRO A CA 1
ATOM 1612 C C . PRO A 1 202 ? -25.210 -27.456 4.000 1.00 80.88 202 PRO A C 1
ATOM 1614 O O . PRO A 1 202 ? -24.869 -26.313 3.679 1.00 80.88 202 PRO A O 1
ATOM 1617 N N . PRO A 1 203 ? -25.537 -27.773 5.265 1.00 76.06 203 PRO A N 1
ATOM 1618 C CA . PRO A 1 203 ? -25.483 -26.778 6.326 1.00 76.06 203 PRO A CA 1
ATOM 1619 C C . PRO A 1 203 ? -24.049 -26.271 6.506 1.00 76.06 203 PRO A C 1
ATOM 1621 O O . PRO A 1 203 ? -23.134 -27.068 6.699 1.00 76.06 203 PRO A O 1
ATOM 1624 N N . GLU A 1 204 ? -23.856 -24.951 6.485 1.00 64.94 204 GLU A N 1
ATOM 1625 C CA . GLU A 1 204 ? -22.528 -24.314 6.576 1.00 64.94 204 GLU A CA 1
ATOM 1626 C C . GLU A 1 204 ? -21.743 -24.760 7.816 1.00 64.94 204 GLU A C 1
ATOM 1628 O O . GLU A 1 204 ? -20.542 -25.001 7.736 1.00 64.94 204 GLU A O 1
ATOM 1633 N N . LEU A 1 205 ? -22.426 -24.959 8.947 1.00 56.34 205 LEU A N 1
ATOM 1634 C CA . LEU A 1 205 ? -21.809 -25.488 10.162 1.00 56.34 205 LEU A CA 1
ATOM 1635 C C . LEU A 1 205 ? -21.220 -26.895 9.949 1.00 56.34 205 LEU A C 1
ATOM 1637 O O . LEU A 1 205 ? -20.128 -27.168 10.428 1.00 56.34 205 LEU A O 1
ATOM 1641 N N . HIS A 1 206 ? -21.894 -27.776 9.202 1.00 61.62 206 HIS A N 1
ATOM 1642 C CA . HIS A 1 206 ? -21.386 -29.122 8.906 1.00 61.62 206 HIS A CA 1
ATOM 1643 C C . HIS A 1 206 ? -20.227 -29.105 7.896 1.00 61.62 206 HIS A C 1
ATOM 1645 O O . HIS A 1 206 ? -19.336 -29.948 7.987 1.00 61.62 206 HIS A O 1
ATOM 1651 N N . LEU A 1 207 ? -20.191 -28.124 6.985 1.00 64.25 207 LEU A N 1
ATOM 1652 C CA . LEU A 1 207 ? -19.034 -27.887 6.110 1.00 64.25 207 LEU A CA 1
ATOM 1653 C C . LEU A 1 207 ? -17.816 -27.416 6.920 1.00 64.25 207 LEU A C 1
ATOM 1655 O O . LEU A 1 207 ? -16.728 -27.961 6.762 1.00 64.25 207 LEU A O 1
ATOM 1659 N N . LEU A 1 208 ? -18.008 -26.463 7.840 1.00 50.84 208 LEU A N 1
ATOM 1660 C CA . LEU A 1 208 ? -16.948 -25.934 8.711 1.00 50.84 208 LEU A CA 1
ATOM 1661 C C . LEU A 1 208 ? -16.417 -26.970 9.712 1.00 50.84 208 LEU A C 1
ATOM 1663 O O . LEU A 1 208 ? -15.230 -26.965 10.029 1.00 50.84 208 LEU A O 1
ATOM 1667 N N . LEU A 1 209 ? -17.282 -27.863 10.199 1.00 47.88 209 LEU A N 1
ATOM 1668 C CA . LEU A 1 209 ? -16.907 -28.965 11.091 1.00 47.88 209 LEU A CA 1
ATOM 1669 C C . LEU A 1 209 ? -16.289 -30.163 10.346 1.00 47.88 209 LEU A C 1
ATOM 1671 O O . LEU A 1 209 ? -15.810 -31.094 10.987 1.00 47.88 209 LEU A O 1
ATOM 1675 N N . GLY A 1 210 ? -16.283 -30.158 9.007 1.00 51.66 210 GLY A N 1
ATOM 1676 C CA . GLY A 1 210 ? -15.753 -31.256 8.192 1.00 51.66 210 GLY A CA 1
ATOM 1677 C C . GLY A 1 210 ? -16.616 -32.526 8.185 1.00 51.66 210 GLY A C 1
ATOM 1678 O O . GLY A 1 210 ? -16.167 -33.551 7.670 1.00 51.66 210 GLY A O 1
ATOM 1679 N N . GLU A 1 211 ? -17.843 -32.451 8.713 1.00 54.94 211 GLU A N 1
ATOM 1680 C CA . GLU A 1 211 ? -18.860 -33.520 8.715 1.00 54.94 211 GLU A CA 1
ATOM 1681 C C . GLU A 1 211 ? -19.364 -33.826 7.294 1.00 54.94 211 GLU A C 1
ATOM 1683 O O . GLU A 1 211 ? -19.790 -34.936 6.978 1.00 54.94 211 GLU A O 1
ATOM 1688 N N . THR A 1 212 ? -19.278 -32.836 6.403 1.00 55.69 212 THR A N 1
ATOM 1689 C CA . THR A 1 212 ? -19.535 -32.966 4.966 1.00 55.69 212 THR A CA 1
ATOM 1690 C C . THR A 1 212 ? -18.373 -32.349 4.197 1.00 55.69 212 THR A C 1
ATOM 1692 O O . THR A 1 212 ? -18.036 -31.193 4.438 1.00 55.69 212 THR A O 1
ATOM 1695 N N . ARG A 1 213 ? -17.761 -33.092 3.267 1.00 54.91 213 ARG A N 1
ATOM 1696 C CA . ARG A 1 213 ? -16.680 -32.591 2.401 1.00 54.91 213 ARG A CA 1
ATOM 1697 C C . ARG A 1 213 ? -17.213 -32.349 0.993 1.00 54.91 213 ARG A C 1
ATOM 1699 O O . ARG A 1 213 ? -17.876 -33.219 0.435 1.00 54.91 213 ARG A O 1
ATOM 1706 N N . ILE A 1 214 ? -16.915 -31.183 0.431 1.00 55.41 214 ILE A N 1
ATOM 1707 C CA . ILE A 1 214 ? -17.118 -30.882 -0.989 1.00 55.41 214 ILE A CA 1
ATOM 1708 C C . ILE A 1 214 ? -15.731 -30.963 -1.635 1.00 55.41 214 ILE A C 1
ATOM 1710 O O . ILE A 1 214 ? -14.810 -30.290 -1.176 1.00 55.41 214 ILE A O 1
ATOM 1714 N N . ASN A 1 215 ? -15.554 -31.816 -2.648 1.00 50.28 215 ASN A N 1
ATOM 1715 C CA . ASN A 1 215 ? -14.324 -31.819 -3.444 1.00 50.28 215 ASN A CA 1
ATOM 1716 C C . ASN A 1 215 ? -14.211 -30.474 -4.178 1.00 50.28 215 ASN A C 1
ATOM 1718 O O . ASN A 1 215 ? -15.169 -30.055 -4.829 1.00 50.28 215 ASN A O 1
ATOM 1722 N N . GLN A 1 216 ? -13.052 -29.820 -4.065 1.00 38.09 216 GLN A N 1
ATOM 1723 C CA . GLN A 1 216 ? -12.800 -28.455 -4.551 1.00 38.09 216 GLN A CA 1
ATOM 1724 C C . GLN A 1 216 ? -13.046 -28.270 -6.063 1.00 38.09 216 GLN A C 1
ATOM 1726 O O . GLN A 1 216 ? -13.383 -27.172 -6.479 1.00 38.09 216 GLN A O 1
ATOM 1731 N N . GLU A 1 217 ? -13.007 -29.333 -6.875 1.00 40.72 217 GLU A N 1
ATOM 1732 C CA . GLU A 1 217 ? -13.331 -29.275 -8.316 1.00 40.72 217 GLU A CA 1
ATOM 1733 C C . GLU A 1 217 ? -14.824 -29.007 -8.623 1.00 40.72 217 GLU A C 1
ATOM 1735 O O . GLU A 1 217 ? -15.186 -28.709 -9.761 1.00 40.72 217 GLU A O 1
ATOM 1740 N N . ASN A 1 218 ? -15.719 -29.102 -7.629 1.00 38.31 218 ASN A N 1
ATOM 1741 C CA . ASN A 1 218 ? -17.157 -28.849 -7.797 1.00 38.31 218 ASN A CA 1
ATOM 1742 C C . ASN A 1 218 ? -17.617 -27.471 -7.278 1.00 38.31 218 ASN A C 1
ATOM 1744 O O . ASN A 1 218 ? -18.801 -27.153 -7.417 1.00 38.31 218 ASN A O 1
ATOM 1748 N N . GLU A 1 219 ? -16.728 -26.656 -6.692 1.00 38.00 219 GLU A N 1
ATOM 1749 C CA . GLU A 1 219 ? -17.044 -25.253 -6.366 1.00 38.00 219 GLU A CA 1
ATOM 1750 C C . GLU A 1 219 ? -17.165 -24.409 -7.641 1.00 38.00 219 GLU A C 1
ATOM 1752 O O . GLU A 1 219 ? -18.162 -23.703 -7.789 1.00 38.00 219 GLU A O 1
ATOM 1757 N N . ASP A 1 220 ? -16.275 -24.610 -8.618 1.00 34.53 220 ASP A N 1
ATOM 1758 C CA . ASP A 1 220 ? -16.302 -23.899 -9.907 1.00 34.53 220 ASP A CA 1
ATOM 1759 C C . ASP A 1 220 ? -17.603 -24.169 -10.696 1.00 34.53 220 ASP A C 1
ATOM 1761 O O . ASP A 1 220 ? -18.235 -23.257 -11.226 1.00 34.53 220 ASP A O 1
ATOM 1765 N N . LYS A 1 221 ? -18.121 -25.407 -10.660 1.00 36.41 221 LYS A N 1
ATOM 1766 C CA . LYS A 1 221 ? -19.410 -25.759 -11.296 1.00 36.41 221 LYS A CA 1
ATOM 1767 C C . LYS A 1 221 ? -20.627 -25.134 -10.605 1.00 36.41 221 LYS A C 1
ATOM 1769 O O . LYS A 1 221 ? -21.697 -25.043 -11.205 1.00 36.41 221 LYS A O 1
ATOM 1774 N N . LYS A 1 222 ? -20.519 -24.756 -9.328 1.00 37.25 222 LYS A N 1
ATOM 1775 C CA . LYS A 1 222 ? -21.632 -24.200 -8.540 1.00 37.25 222 LYS A CA 1
ATOM 1776 C C . LYS A 1 222 ? -21.891 -22.736 -8.895 1.00 37.25 222 LYS A C 1
ATOM 1778 O O . LYS A 1 222 ? -23.051 -22.312 -8.864 1.00 37.25 222 LYS A O 1
ATOM 1783 N N . ASP A 1 223 ? -20.834 -22.016 -9.256 1.00 36.06 223 ASP A N 1
ATOM 1784 C CA . ASP A 1 223 ? -20.906 -20.650 -9.766 1.00 36.06 223 ASP A CA 1
ATOM 1785 C C . ASP A 1 223 ? -21.311 -20.646 -11.252 1.00 36.06 223 ASP A C 1
ATOM 1787 O O . ASP A 1 223 ? -22.249 -19.929 -11.608 1.00 36.06 223 ASP A O 1
ATOM 1791 N N . ASP A 1 224 ? -20.792 -21.574 -12.068 1.00 33.38 224 ASP A N 1
ATOM 1792 C CA . ASP A 1 224 ? -21.187 -21.727 -13.482 1.00 33.38 224 ASP A CA 1
ATOM 1793 C C . ASP A 1 224 ? -22.678 -22.098 -13.667 1.00 33.38 224 ASP A C 1
ATOM 1795 O O . ASP A 1 224 ? -23.386 -21.515 -14.491 1.00 33.38 224 ASP A O 1
ATOM 1799 N N . ILE A 1 225 ? -23.219 -23.025 -12.861 1.00 36.59 225 ILE A N 1
ATOM 1800 C CA . ILE A 1 225 ? -24.641 -23.433 -12.935 1.00 36.59 225 ILE A CA 1
ATOM 1801 C C . ILE A 1 225 ? -25.578 -22.338 -12.387 1.00 36.59 225 ILE A C 1
ATOM 1803 O O . ILE A 1 225 ? -26.749 -22.253 -12.784 1.00 36.59 225 ILE A O 1
ATOM 1807 N N . ARG A 1 226 ? -25.096 -21.487 -11.469 1.00 34.38 226 ARG A N 1
ATOM 1808 C CA . ARG A 1 226 ? -25.845 -20.314 -10.992 1.00 34.38 226 ARG A CA 1
ATOM 1809 C C . ARG A 1 226 ? -25.902 -19.231 -12.061 1.00 34.38 226 ARG A C 1
ATOM 1811 O O . ARG A 1 226 ? -26.986 -18.689 -12.277 1.00 34.38 226 ARG A O 1
ATOM 1818 N N . GLU A 1 227 ? -24.799 -18.961 -12.751 1.00 33.59 227 GLU A N 1
ATOM 1819 C CA . GLU A 1 227 ? -24.766 -17.985 -13.842 1.00 33.59 227 GLU A CA 1
ATOM 1820 C C . GLU A 1 227 ? -25.607 -18.441 -15.049 1.00 33.59 227 GLU A C 1
ATOM 1822 O O . GLU A 1 227 ? -26.447 -17.669 -15.518 1.00 33.59 227 GLU A O 1
ATOM 1827 N N . GLU A 1 228 ? -25.538 -19.712 -15.467 1.00 31.64 228 GLU A N 1
ATOM 1828 C CA . GLU A 1 228 ? -26.355 -20.222 -16.586 1.00 31.64 228 GLU A CA 1
ATOM 1829 C C . GLU A 1 228 ? -27.875 -20.181 -16.316 1.00 31.64 228 GLU A C 1
ATOM 1831 O O . GLU A 1 228 ? -28.672 -19.906 -17.222 1.00 31.64 228 GLU A O 1
ATOM 1836 N N . ASN A 1 229 ? -28.310 -20.412 -15.072 1.00 33.62 229 ASN A N 1
ATOM 1837 C CA . ASN A 1 229 ? -29.731 -20.348 -14.700 1.00 33.62 229 ASN A CA 1
ATOM 1838 C C . ASN A 1 229 ? -30.242 -18.912 -14.493 1.00 33.62 229 ASN A C 1
ATOM 1840 O O . ASN A 1 229 ? -31.439 -18.657 -14.665 1.00 33.62 229 ASN A O 1
ATOM 1844 N N . ILE A 1 230 ? -29.356 -17.962 -14.174 1.00 35.38 230 ILE A N 1
ATOM 1845 C CA . ILE A 1 230 ? -29.673 -16.526 -14.149 1.00 35.38 230 ILE A CA 1
ATOM 1846 C C . ILE A 1 230 ? -29.823 -15.999 -15.583 1.00 35.38 230 ILE A C 1
ATOM 1848 O O . ILE A 1 230 ? -30.755 -15.240 -15.856 1.00 35.38 230 ILE A O 1
ATOM 1852 N N . SER A 1 231 ? -28.999 -16.465 -16.525 1.00 31.16 231 SER A N 1
ATOM 1853 C CA . SER A 1 231 ? -29.104 -16.096 -17.942 1.00 31.16 231 SER A CA 1
ATOM 1854 C C . SER A 1 231 ? -30.336 -16.692 -18.637 1.00 31.16 231 SER A C 1
ATOM 1856 O O . SER A 1 231 ? -30.926 -16.031 -19.492 1.00 31.16 231 SER A O 1
ATOM 1858 N N . ARG A 1 232 ? -30.798 -17.890 -18.243 1.00 29.98 232 ARG A N 1
ATOM 1859 C CA . ARG A 1 232 ? -32.013 -18.517 -18.810 1.00 29.98 232 ARG A CA 1
ATOM 1860 C C . ARG A 1 232 ? -33.342 -17.963 -18.279 1.00 29.98 232 ARG A C 1
ATOM 1862 O O . ARG A 1 232 ? -34.354 -18.132 -18.946 1.00 29.98 232 ARG A O 1
ATOM 1869 N N . LYS A 1 233 ? -33.371 -17.266 -17.136 1.00 28.98 233 LYS A N 1
ATOM 1870 C CA . LYS A 1 233 ? -34.606 -16.666 -16.572 1.00 28.98 233 LYS A CA 1
ATOM 1871 C C . LYS A 1 233 ? -34.834 -15.190 -16.926 1.00 28.98 233 LYS A C 1
ATOM 1873 O O . LYS A 1 233 ? -35.863 -14.634 -16.551 1.00 28.98 233 LYS A O 1
ATOM 1878 N N . VAL A 1 234 ? -33.920 -14.557 -17.666 1.00 28.98 234 VAL A N 1
ATOM 1879 C CA . VAL A 1 234 ? -34.083 -13.173 -18.168 1.00 28.98 234 VAL A CA 1
ATOM 1880 C C . VAL A 1 234 ? -34.706 -13.133 -19.575 1.00 28.98 234 VAL A C 1
ATOM 1882 O O . VAL A 1 234 ? -35.110 -12.070 -20.038 1.00 28.98 234 VAL A O 1
ATOM 1885 N N . ILE A 1 235 ? -34.885 -14.284 -20.232 1.00 30.06 235 ILE A N 1
ATOM 1886 C CA . ILE A 1 235 ? -35.525 -14.383 -21.550 1.00 30.06 235 ILE A CA 1
ATOM 1887 C C . ILE A 1 235 ? -36.599 -15.473 -21.516 1.00 30.06 235 ILE A C 1
ATOM 1889 O O . ILE A 1 235 ? -36.401 -16.532 -22.083 1.00 30.06 235 ILE A O 1
ATOM 1893 N N . THR A 1 236 ? -37.725 -15.224 -20.847 1.00 25.64 236 THR A N 1
ATOM 1894 C CA . THR A 1 236 ? -39.043 -15.772 -21.226 1.00 25.64 236 THR A CA 1
ATOM 1895 C C . THR A 1 236 ? -40.128 -15.027 -20.452 1.00 25.64 236 THR A C 1
ATOM 1897 O O . THR A 1 236 ? -40.328 -15.261 -19.262 1.00 25.64 236 THR A O 1
ATOM 1900 N N . GLY A 1 237 ? -40.810 -14.122 -21.148 1.00 25.14 237 GLY A N 1
ATOM 1901 C CA . GLY A 1 237 ? -42.086 -13.532 -20.771 1.00 25.14 237 GLY A CA 1
ATOM 1902 C C . GLY A 1 237 ? -42.887 -13.341 -22.055 1.00 25.14 237 GLY A C 1
ATOM 1903 O O . GLY A 1 237 ? -42.695 -12.351 -22.748 1.00 25.14 237 GLY A O 1
ATOM 1904 N N . ASP A 1 238 ? -43.687 -14.364 -22.352 1.00 26.11 238 ASP A N 1
ATOM 1905 C CA . ASP A 1 238 ? -44.891 -14.424 -23.186 1.00 26.11 238 ASP A CA 1
ATOM 1906 C C . ASP A 1 238 ? -44.832 -14.053 -24.680 1.00 26.11 238 ASP A C 1
ATOM 1908 O O . ASP A 1 238 ? -44.769 -12.893 -25.079 1.00 26.11 238 ASP A O 1
ATOM 1912 N N . SER A 1 239 ? -45.045 -15.056 -25.538 1.00 27.27 239 SER A N 1
ATOM 1913 C CA . SER A 1 239 ? -46.348 -15.214 -26.216 1.00 27.27 239 SER A CA 1
ATOM 1914 C C . SER A 1 239 ? -46.459 -16.556 -26.951 1.00 27.27 239 SER A C 1
ATOM 1916 O O . SER A 1 239 ? -45.507 -17.075 -27.527 1.00 27.27 239 SER A O 1
ATOM 1918 N N . GLU A 1 240 ? -47.657 -17.123 -26.856 1.00 26.77 240 GLU A N 1
ATOM 1919 C CA . GLU A 1 240 ? -48.102 -18.408 -27.383 1.00 26.77 240 GLU A CA 1
ATOM 1920 C C . GLU A 1 240 ? -48.228 -18.436 -28.920 1.00 26.77 240 GLU A C 1
ATOM 1922 O O . GLU A 1 240 ? -48.582 -17.438 -29.542 1.00 26.77 240 GLU A O 1
ATOM 1927 N N . GLY A 1 241 ? -48.097 -19.643 -29.491 1.00 24.98 241 GLY A N 1
ATOM 1928 C CA . GLY A 1 241 ? -48.961 -20.104 -30.588 1.00 24.98 241 GLY A CA 1
ATOM 1929 C C . GLY A 1 241 ? -48.331 -20.286 -31.976 1.00 24.98 241 GLY A C 1
ATOM 1930 O O . GLY A 1 241 ? -48.046 -19.313 -32.662 1.00 24.98 241 GLY A O 1
ATOM 1931 N N . GLY A 1 242 ? -48.264 -21.543 -32.446 1.00 23.88 242 GLY A N 1
ATOM 1932 C CA . GLY A 1 242 ? -48.300 -21.854 -33.888 1.00 23.88 242 GLY A CA 1
ATOM 1933 C C . GLY A 1 242 ? -47.360 -22.952 -34.411 1.00 23.88 242 GLY A C 1
ATOM 1934 O O . GLY A 1 242 ? -46.283 -22.653 -34.901 1.00 23.88 242 GLY A O 1
ATOM 1935 N N . SER A 1 243 ? -47.820 -24.208 -34.352 1.00 24.14 243 SER A N 1
ATOM 1936 C CA . SER A 1 243 ? -47.671 -25.290 -35.362 1.00 24.14 243 SER A CA 1
ATOM 1937 C C . SER A 1 243 ? -46.379 -25.460 -36.209 1.00 24.14 243 SER A C 1
ATOM 1939 O O . SER A 1 243 ? -46.150 -24.726 -37.163 1.00 24.14 243 SER A O 1
ATOM 1941 N N . ASN A 1 244 ? -45.650 -26.549 -35.904 1.00 23.09 244 ASN A N 1
ATOM 1942 C CA . ASN A 1 244 ? -44.978 -27.581 -36.745 1.00 23.09 244 ASN A CA 1
ATOM 1943 C C . ASN A 1 244 ? -45.150 -27.557 -38.296 1.00 23.09 244 ASN A C 1
ATOM 1945 O O . ASN A 1 244 ? -46.215 -27.156 -38.757 1.00 23.09 244 ASN A O 1
ATOM 1949 N N . PRO A 1 245 ? -44.350 -28.335 -39.072 1.00 43.75 245 PRO A N 1
ATOM 1950 C CA . PRO A 1 245 ? -42.882 -28.491 -39.156 1.00 43.75 245 PRO A CA 1
ATOM 1951 C C . PRO A 1 245 ? -42.385 -28.437 -40.639 1.00 43.75 245 PRO A C 1
ATOM 1953 O O . PRO A 1 245 ? -43.201 -28.390 -41.547 1.00 43.75 245 PRO A O 1
ATOM 1956 N N . ASP A 1 246 ? -41.066 -28.449 -40.891 1.00 22.67 246 ASP A N 1
ATOM 1957 C CA . ASP A 1 246 ? -40.379 -29.216 -41.968 1.00 22.67 246 ASP A CA 1
ATOM 1958 C C . ASP A 1 246 ? -39.074 -28.586 -42.506 1.00 22.67 246 ASP A C 1
ATOM 1960 O O . ASP A 1 246 ? -38.999 -27.424 -42.882 1.00 22.67 246 ASP A O 1
ATOM 1964 N N . GLN A 1 247 ? -38.062 -29.460 -42.547 1.00 22.56 247 GLN A N 1
ATOM 1965 C CA . GLN A 1 247 ? -37.058 -29.704 -43.593 1.00 22.56 247 GLN A CA 1
ATOM 1966 C C . GLN A 1 247 ? -36.197 -28.576 -44.217 1.00 22.56 247 GLN A C 1
ATOM 1968 O O . GLN A 1 247 ? -36.657 -27.649 -44.866 1.00 22.56 247 GLN A O 1
ATOM 1973 N N . ALA A 1 248 ? -34.894 -28.898 -44.214 1.00 22.91 248 ALA A N 1
ATOM 1974 C CA . ALA A 1 248 ? -33.948 -28.792 -45.332 1.00 22.91 248 ALA A CA 1
ATOM 1975 C C . ALA A 1 248 ? -33.134 -27.494 -45.563 1.00 22.91 248 ALA A C 1
ATOM 1977 O O . ALA A 1 248 ? -33.599 -26.475 -46.051 1.00 22.91 248 ALA A O 1
ATOM 1978 N N . SER A 1 249 ? -31.818 -27.693 -45.404 1.00 21.14 249 SER A N 1
ATOM 1979 C CA . SER A 1 249 ? -30.760 -27.426 -46.395 1.00 21.14 249 SER A CA 1
ATOM 1980 C C . SER A 1 249 ? -30.293 -25.994 -46.727 1.00 21.14 249 SER A C 1
ATOM 1982 O O . SER A 1 249 ? -31.029 -25.134 -47.187 1.00 21.14 249 SER A O 1
ATOM 1984 N N . THR A 1 250 ? -28.957 -25.885 -46.703 1.00 21.48 250 THR A N 1
ATOM 1985 C CA . THR A 1 250 ? -28.079 -25.187 -47.669 1.00 21.48 250 THR A CA 1
ATOM 1986 C C . THR A 1 250 ? -27.997 -23.652 -47.707 1.00 21.48 250 THR A C 1
ATOM 1988 O O . THR A 1 250 ? -28.739 -22.982 -48.402 1.00 21.48 250 THR A O 1
ATOM 1991 N N . SER A 1 251 ? -26.850 -23.173 -47.205 1.00 21.06 251 SER A N 1
ATOM 1992 C CA . SER A 1 251 ? -25.801 -22.474 -47.977 1.00 21.06 251 SER A CA 1
ATOM 1993 C C . SER A 1 251 ? -25.927 -20.981 -48.356 1.00 21.06 251 SER A C 1
ATOM 1995 O O . SER A 1 251 ? -26.919 -20.537 -48.912 1.00 21.06 251 SER A O 1
ATOM 1997 N N . LYS A 1 252 ? -24.755 -20.326 -48.242 1.00 22.08 252 LYS A N 1
ATOM 1998 C CA . LYS A 1 252 ? -24.173 -19.250 -49.079 1.00 22.08 252 LYS A CA 1
ATOM 1999 C C . LYS A 1 252 ? -24.529 -17.765 -48.829 1.00 22.08 252 LYS A C 1
ATOM 2001 O O . LYS A 1 252 ? -25.600 -17.292 -49.160 1.00 22.08 252 LYS A O 1
ATOM 2006 N N . PHE A 1 253 ? -23.462 -17.058 -48.424 1.00 19.81 253 PHE A N 1
ATOM 2007 C CA . PHE A 1 253 ? -22.861 -15.839 -49.006 1.00 19.81 253 PHE A CA 1
ATOM 2008 C C . PHE A 1 253 ? -23.618 -14.489 -49.052 1.00 19.81 253 PHE A C 1
ATOM 2010 O O . PHE A 1 253 ? -24.531 -14.305 -49.838 1.00 19.81 253 PHE A O 1
ATOM 2017 N N . ASN A 1 254 ? -22.995 -13.525 -48.352 1.00 21.41 254 ASN A N 1
ATOM 2018 C CA . ASN A 1 254 ? -22.620 -12.147 -48.728 1.00 21.41 254 ASN A CA 1
ATOM 2019 C C . ASN A 1 254 ? -23.633 -11.059 -49.145 1.00 21.41 254 ASN A C 1
ATOM 2021 O O . ASN A 1 254 ? -24.572 -11.267 -49.899 1.00 21.41 254 ASN A O 1
ATOM 2025 N N . SER A 1 255 ? -23.174 -9.843 -48.808 1.00 22.20 255 SER A N 1
ATOM 2026 C CA . SER A 1 255 ? -23.398 -8.508 -49.393 1.00 22.20 255 SER A CA 1
ATOM 2027 C C . SER A 1 255 ? -24.529 -7.618 -48.847 1.00 22.20 255 SER A C 1
ATOM 2029 O O . SER A 1 255 ? -25.711 -7.882 -49.010 1.00 22.20 255 SER A O 1
ATOM 2031 N N . ASP A 1 256 ? -24.057 -6.527 -48.232 1.00 21.19 256 ASP A N 1
ATOM 2032 C CA . ASP A 1 256 ? -24.341 -5.120 -48.543 1.00 21.19 256 ASP A CA 1
ATOM 2033 C C . ASP A 1 256 ? -25.664 -4.421 -48.155 1.00 21.19 256 ASP A C 1
ATOM 2035 O O . ASP A 1 256 ? -26.734 -4.666 -48.692 1.00 21.19 256 ASP A O 1
ATOM 2039 N N . VAL A 1 257 ? -25.457 -3.396 -47.305 1.00 23.41 257 VAL A N 1
ATOM 2040 C CA . VAL A 1 257 ? -25.908 -1.988 -47.413 1.00 23.41 257 VAL A CA 1
ATOM 2041 C C . VAL A 1 257 ? -27.414 -1.677 -47.358 1.00 23.41 257 VAL A C 1
ATOM 2043 O O . VAL A 1 257 ? -28.134 -1.913 -48.317 1.00 23.41 257 VAL A O 1
ATOM 2046 N N . ALA A 1 258 ? -27.832 -0.933 -46.314 1.00 23.52 258 ALA A N 1
ATOM 2047 C CA . ALA A 1 258 ? -28.660 0.287 -46.437 1.00 23.52 258 ALA A CA 1
ATOM 2048 C C . ALA A 1 258 ? -28.822 1.068 -45.102 1.00 23.52 258 ALA A C 1
ATOM 2050 O O . ALA A 1 258 ? -29.404 0.574 -44.144 1.00 23.52 258 ALA A O 1
ATOM 2051 N N . ASN A 1 259 ? -28.282 2.296 -45.097 1.00 21.97 259 ASN A N 1
ATOM 2052 C CA . ASN A 1 259 ? -28.808 3.603 -44.638 1.00 21.97 259 ASN A CA 1
ATOM 2053 C C . ASN A 1 259 ? -29.777 3.741 -43.442 1.00 21.97 259 ASN A C 1
ATOM 2055 O O . ASN A 1 259 ? -30.875 3.213 -43.520 1.00 21.97 259 ASN A O 1
ATOM 2059 N N . VAL A 1 260 ? -29.450 4.657 -42.500 1.00 23.17 260 VAL A N 1
ATOM 2060 C CA . VAL A 1 260 ? -30.280 5.814 -42.029 1.00 23.17 260 VAL A CA 1
ATOM 2061 C C . VAL A 1 260 ? -29.339 6.873 -41.392 1.00 23.17 260 VAL A C 1
ATOM 2063 O O . VAL A 1 260 ? -28.717 6.614 -40.367 1.00 23.17 260 VAL A O 1
ATOM 2066 N N . GLU A 1 261 ? -28.938 7.912 -42.134 1.00 21.83 261 GLU A N 1
ATOM 2067 C CA . GLU A 1 261 ? -29.311 9.349 -42.046 1.00 21.83 261 GLU A CA 1
ATOM 2068 C C . GLU A 1 261 ? -29.195 10.094 -40.692 1.00 21.83 261 GLU A C 1
ATOM 2070 O O . GLU A 1 261 ? -29.901 9.829 -39.724 1.00 21.83 261 GLU A O 1
ATOM 2075 N N . VAL A 1 262 ? -28.335 11.128 -40.694 1.00 21.06 262 VAL A N 1
ATOM 2076 C CA . VAL A 1 262 ? -28.105 12.126 -39.634 1.00 21.06 262 VAL A CA 1
ATOM 2077 C C . VAL A 1 262 ? -28.494 13.506 -40.172 1.00 21.06 262 VAL A C 1
ATOM 2079 O O . VAL A 1 262 ? -27.907 13.990 -41.141 1.00 21.06 262 VAL A O 1
ATOM 2082 N N . THR A 1 263 ? -29.447 14.173 -39.524 1.00 21.66 263 THR A N 1
ATOM 2083 C CA . THR A 1 263 ? -29.886 15.536 -39.852 1.00 21.66 263 THR A CA 1
ATOM 2084 C C . THR A 1 263 ? -28.972 16.591 -39.216 1.00 21.66 263 THR A C 1
ATOM 2086 O O . THR A 1 263 ? -28.795 16.650 -38.000 1.00 21.66 263 THR A O 1
ATOM 2089 N N . LYS A 1 264 ? -28.396 17.455 -40.064 1.00 22.05 264 LYS A N 1
ATOM 2090 C CA . LYS A 1 264 ? -27.668 18.684 -39.702 1.00 22.05 264 LYS A CA 1
ATOM 2091 C C . LYS A 1 264 ? -28.641 19.860 -39.575 1.00 22.05 264 LYS A C 1
ATOM 2093 O O . LYS A 1 264 ? -29.502 20.030 -40.433 1.00 22.05 264 LYS A O 1
ATOM 2098 N N . LEU A 1 265 ? -28.409 20.740 -38.600 1.00 21.14 265 LEU A N 1
ATOM 2099 C CA . LEU A 1 265 ? -28.895 22.123 -38.623 1.00 21.14 265 LEU A CA 1
ATOM 2100 C C . LEU A 1 265 ? -27.695 23.077 -38.705 1.00 21.14 265 LEU A C 1
ATOM 2102 O O . LEU A 1 265 ? -26.812 23.072 -37.851 1.00 21.14 265 LEU A O 1
ATOM 2106 N N . ASN A 1 266 ? -27.680 23.841 -39.795 1.00 21.70 266 ASN A N 1
ATOM 2107 C CA . ASN A 1 266 ? -26.755 24.917 -40.149 1.00 21.70 266 ASN A CA 1
ATOM 2108 C C . ASN A 1 266 ? -27.215 26.226 -39.500 1.00 21.70 266 ASN A C 1
ATOM 2110 O O . ASN A 1 266 ? -28.415 26.472 -39.518 1.00 21.70 266 ASN A O 1
ATOM 2114 N N . LEU A 1 267 ? -26.294 27.105 -39.088 1.00 23.98 267 LEU A N 1
ATOM 2115 C CA . LEU A 1 267 ? -26.506 28.561 -39.105 1.00 23.98 267 LEU A CA 1
ATOM 2116 C C . LEU A 1 267 ? -25.156 29.302 -39.242 1.00 23.98 267 LEU A C 1
ATOM 2118 O O . LEU A 1 267 ? -24.394 29.431 -38.292 1.00 23.98 267 LEU A O 1
ATOM 2122 N N . ASN A 1 268 ? -24.903 29.708 -40.489 1.00 24.36 268 ASN A N 1
ATOM 2123 C CA . ASN A 1 268 ? -24.256 30.907 -41.040 1.00 24.36 268 ASN A CA 1
ATOM 2124 C C . ASN A 1 268 ? -23.047 31.588 -40.371 1.00 24.36 268 ASN A C 1
ATOM 2126 O O . ASN A 1 268 ? -23.072 32.042 -39.232 1.00 24.36 268 ASN A O 1
ATOM 2130 N N . ALA A 1 269 ? -22.042 31.789 -41.228 1.00 27.30 269 ALA A N 1
ATOM 2131 C CA . ALA A 1 269 ? -20.901 32.676 -41.082 1.00 27.30 269 ALA A CA 1
ATOM 2132 C C . ALA A 1 269 ? -21.270 34.150 -41.341 1.00 27.30 269 ALA A C 1
ATOM 2134 O O . ALA A 1 269 ? -22.076 34.451 -42.221 1.00 27.30 269 ALA A O 1
ATOM 2135 N N . GLN A 1 270 ? -20.593 35.057 -40.636 1.00 25.11 270 GLN A N 1
ATOM 2136 C CA . GLN A 1 270 ? -20.328 36.421 -41.090 1.00 25.11 270 GLN A CA 1
ATOM 2137 C C . GLN A 1 270 ? -18.834 36.709 -40.900 1.00 25.11 270 GLN A C 1
ATOM 2139 O O . GLN A 1 270 ? -18.265 36.466 -39.836 1.00 25.11 270 GLN A O 1
ATOM 2144 N N . GLU A 1 271 ? -18.212 37.167 -41.982 1.00 27.45 271 GLU A N 1
ATOM 2145 C CA . GLU A 1 271 ? -16.835 37.644 -42.089 1.00 27.45 271 GLU A CA 1
ATOM 2146 C C . GLU A 1 271 ? -16.622 38.912 -41.250 1.00 27.45 271 GLU A C 1
ATOM 2148 O O . GLU A 1 271 ? -17.522 39.747 -41.198 1.00 27.45 271 GLU A O 1
ATOM 2153 N N . THR A 1 272 ? -15.427 39.119 -40.678 1.00 22.78 272 THR A N 1
ATOM 2154 C CA . THR A 1 272 ? -14.586 40.303 -40.979 1.00 22.78 272 THR A CA 1
ATOM 2155 C C . 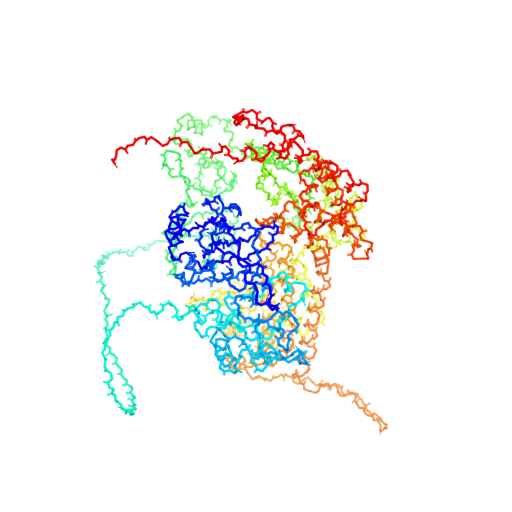THR A 1 272 ? -13.262 40.344 -40.199 1.00 22.78 272 THR A C 1
ATOM 2157 O O . THR A 1 272 ? -13.194 40.114 -38.996 1.00 22.78 272 THR A O 1
ATOM 2160 N N . THR A 1 273 ? -12.232 40.758 -40.947 1.00 22.30 273 THR A N 1
ATOM 2161 C CA . THR A 1 273 ? -11.034 41.533 -40.566 1.00 22.30 273 THR A CA 1
ATOM 2162 C C . THR A 1 273 ? -9.921 40.899 -39.727 1.00 22.30 273 THR A C 1
ATOM 2164 O O . THR A 1 273 ? -9.966 40.794 -38.506 1.00 22.30 273 THR A O 1
ATOM 2167 N N . ILE A 1 274 ? -8.831 40.631 -40.452 1.00 26.14 274 ILE A N 1
ATOM 2168 C CA . ILE A 1 274 ? -7.442 40.640 -39.994 1.00 26.14 274 ILE A CA 1
ATOM 2169 C C . ILE A 1 274 ? -7.145 42.011 -39.367 1.00 26.14 274 ILE A C 1
ATOM 2171 O O . ILE A 1 274 ? -7.289 43.037 -40.030 1.00 26.14 274 ILE A O 1
ATOM 2175 N N . VAL A 1 275 ? -6.699 42.016 -38.111 1.00 24.14 275 VAL A N 1
ATOM 2176 C CA . VAL A 1 275 ? -5.972 43.137 -37.504 1.00 24.14 275 VAL A CA 1
ATOM 2177 C C . VAL A 1 275 ? -4.631 42.586 -37.039 1.00 24.14 275 VAL A C 1
ATOM 2179 O O . VAL A 1 275 ? -4.554 41.840 -36.064 1.00 24.14 275 VAL A O 1
ATOM 2182 N N . GLU A 1 276 ? -3.574 42.929 -37.769 1.00 32.47 276 GLU A N 1
ATOM 2183 C CA . GLU A 1 276 ? -2.204 42.837 -37.278 1.00 32.47 276 GLU A CA 1
ATOM 2184 C C . GLU A 1 276 ? -2.012 43.902 -36.196 1.00 32.47 276 GLU A C 1
ATOM 2186 O O . GLU A 1 276 ? -2.164 45.088 -36.474 1.00 32.47 276 GLU A O 1
ATOM 2191 N N . CYS A 1 277 ? -1.658 43.498 -34.976 1.00 22.66 277 CYS A N 1
ATOM 2192 C CA . CYS A 1 277 ? -0.926 44.338 -34.031 1.00 22.66 277 CYS A CA 1
ATOM 2193 C C . CYS A 1 277 ? -0.130 43.456 -33.064 1.00 22.66 277 CYS A C 1
ATOM 2195 O O . CYS A 1 277 ? -0.620 42.470 -32.518 1.00 22.66 277 CYS A O 1
ATOM 2197 N N . ASN A 1 278 ? 1.133 43.839 -32.935 1.00 29.05 278 ASN A N 1
ATOM 2198 C CA . ASN A 1 278 ? 2.210 43.206 -32.198 1.00 29.05 278 ASN A CA 1
ATOM 2199 C C . ASN A 1 278 ? 1.994 43.198 -30.670 1.00 29.05 278 ASN A C 1
ATOM 2201 O O . ASN A 1 278 ? 1.179 43.943 -30.140 1.00 29.05 278 ASN A O 1
ATOM 2205 N N . GLU A 1 279 ? 2.862 42.425 -30.005 1.00 27.05 279 GLU A N 1
ATOM 2206 C CA . GLU A 1 279 ? 3.258 42.490 -28.584 1.00 27.05 279 GLU A CA 1
ATOM 2207 C C . GLU A 1 279 ? 2.615 41.490 -27.590 1.00 27.05 279 GLU A C 1
ATOM 2209 O O . GLU A 1 279 ? 1.495 41.626 -27.115 1.00 27.05 279 GLU A O 1
ATOM 2214 N N . LEU A 1 280 ? 3.445 40.493 -27.232 1.00 35.06 280 LEU A N 1
ATOM 2215 C CA . LEU A 1 280 ? 3.696 39.953 -25.883 1.00 35.06 280 LEU A CA 1
ATOM 2216 C C . LEU A 1 280 ? 2.492 39.594 -24.982 1.00 35.06 280 LEU A C 1
ATOM 2218 O O . LEU A 1 280 ? 2.015 40.436 -24.229 1.00 35.06 280 LEU A O 1
ATOM 2222 N N . ASN A 1 281 ? 2.150 38.298 -24.862 1.00 25.12 281 ASN A N 1
ATOM 2223 C CA . ASN A 1 281 ? 1.631 37.765 -23.585 1.00 25.12 281 ASN A CA 1
ATOM 2224 C C . ASN A 1 281 ? 1.634 36.221 -23.472 1.00 25.12 281 ASN A C 1
ATOM 2226 O O . ASN A 1 281 ? 0.904 35.570 -24.219 1.00 25.12 281 ASN A O 1
ATOM 2230 N N . PRO A 1 282 ? 2.397 35.606 -22.538 1.00 30.75 282 PRO A N 1
ATOM 2231 C CA . PRO A 1 282 ? 2.407 34.145 -22.413 1.00 30.75 282 PRO A CA 1
ATOM 2232 C C . PRO A 1 282 ? 2.221 33.616 -20.974 1.00 30.75 282 PRO A C 1
ATOM 2234 O O . PRO A 1 282 ? 3.239 33.392 -20.346 1.00 30.75 282 PRO A O 1
ATOM 2237 N N . PHE A 1 283 ? 1.021 33.290 -20.447 1.00 25.80 283 PHE A N 1
ATOM 2238 C CA . PHE A 1 283 ? 0.905 32.494 -19.186 1.00 25.80 283 PHE A CA 1
ATOM 2239 C C . PHE A 1 283 ? -0.322 31.567 -19.088 1.00 25.80 283 PHE A C 1
ATOM 2241 O O . PHE A 1 283 ? -1.435 31.994 -19.369 1.00 25.80 283 PHE A O 1
ATOM 2248 N N . ASN A 1 284 ? -0.105 30.332 -18.599 1.00 27.89 284 ASN A N 1
ATOM 2249 C CA . ASN A 1 284 ? -1.082 29.457 -17.918 1.00 27.89 284 ASN A CA 1
ATOM 2250 C C . ASN A 1 284 ? -0.348 28.425 -17.014 1.00 27.89 284 ASN A C 1
ATOM 2252 O O . ASN A 1 284 ? 0.596 27.784 -17.477 1.00 27.89 284 ASN A O 1
ATOM 2256 N N . THR A 1 285 ? -0.809 28.232 -15.765 1.00 27.84 285 THR A N 1
ATOM 2257 C CA . THR A 1 285 ? -0.499 27.124 -14.812 1.00 27.84 285 THR A CA 1
ATOM 2258 C C . THR A 1 285 ? -1.727 26.867 -13.910 1.00 27.84 285 THR A C 1
ATOM 2260 O O . THR A 1 285 ? -2.439 27.814 -13.609 1.00 27.84 285 THR A O 1
ATOM 2263 N N . ASP A 1 286 ? -2.093 25.671 -13.414 1.00 28.53 286 ASP A N 1
ATOM 2264 C CA . ASP A 1 286 ? -1.533 24.311 -13.494 1.00 28.53 286 ASP A CA 1
ATOM 2265 C C . ASP A 1 286 ? -2.651 23.227 -13.351 1.00 28.53 286 ASP A C 1
ATOM 2267 O O . ASP A 1 286 ? -3.660 23.447 -12.681 1.00 28.53 286 ASP A O 1
ATOM 2271 N N . ARG A 1 287 ? -2.410 22.041 -13.940 1.00 32.75 287 ARG A N 1
ATOM 2272 C CA . ARG A 1 287 ? -3.048 20.703 -13.754 1.00 32.75 287 ARG A CA 1
ATOM 2273 C C . ARG A 1 287 ? -4.541 20.479 -14.063 1.00 32.75 287 ARG A C 1
ATOM 2275 O O . ARG A 1 287 ? -5.280 19.880 -13.285 1.00 32.75 287 ARG A O 1
ATOM 2282 N N . ALA A 1 288 ? -4.901 20.716 -15.319 1.00 26.20 288 ALA A N 1
ATOM 2283 C CA . ALA A 1 288 ? -5.441 19.623 -16.139 1.00 26.20 288 ALA A CA 1
ATOM 2284 C C . ALA A 1 288 ? -4.351 19.186 -17.123 1.00 26.20 288 ALA A C 1
ATOM 2286 O O . ALA A 1 288 ? -3.431 19.957 -17.382 1.00 26.20 288 ALA A O 1
ATOM 2287 N N . LEU A 1 289 ? -4.447 17.983 -17.688 1.00 35.16 289 LEU A N 1
ATOM 2288 C CA . LEU A 1 289 ? -3.612 17.545 -18.813 1.00 35.16 289 LEU A CA 1
ATOM 2289 C C . LEU A 1 289 ? -3.733 18.536 -19.994 1.00 35.16 289 LEU A C 1
ATOM 2291 O O . LEU A 1 289 ? -4.627 18.405 -20.826 1.00 35.16 289 LEU A O 1
ATOM 2295 N N . PHE A 1 290 ? -2.829 19.513 -20.076 1.00 27.55 290 PHE A N 1
ATOM 2296 C CA . PHE A 1 290 ? -2.658 20.416 -21.217 1.00 27.55 290 PHE A CA 1
ATOM 2297 C C . PHE A 1 290 ? -1.260 20.230 -21.832 1.00 27.55 290 PHE A C 1
ATOM 2299 O O . PHE A 1 290 ? -0.369 19.651 -21.223 1.00 27.55 290 PHE A O 1
ATOM 2306 N N . GLN A 1 291 ? -1.105 20.623 -23.097 1.00 34.19 291 GLN A N 1
ATOM 2307 C CA . GLN A 1 291 ? 0.049 20.321 -23.958 1.00 34.19 291 GLN A CA 1
ATOM 2308 C C . GLN A 1 291 ? 1.315 21.085 -23.519 1.00 34.19 291 GLN A C 1
ATOM 2310 O O . GLN A 1 291 ? 1.300 22.308 -23.432 1.00 34.19 291 GLN A O 1
ATOM 2315 N N . ASP A 1 292 ? 2.404 20.355 -23.261 1.00 38.59 292 ASP A N 1
ATOM 2316 C CA . ASP A 1 292 ? 3.684 20.869 -22.753 1.00 38.59 292 ASP A CA 1
ATOM 2317 C C . ASP A 1 292 ? 4.545 21.571 -23.820 1.00 38.59 292 ASP A C 1
ATOM 2319 O O . ASP A 1 292 ? 5.015 20.876 -24.725 1.00 38.59 292 ASP A O 1
ATOM 2323 N N . VAL A 1 293 ? 4.854 22.869 -23.638 1.00 40.16 293 VAL A N 1
ATOM 2324 C CA . VAL A 1 293 ? 6.222 23.409 -23.400 1.00 40.16 293 VAL A CA 1
ATOM 2325 C C . VAL A 1 293 ? 6.108 24.794 -22.729 1.00 40.16 293 VAL A C 1
ATOM 2327 O O . VAL A 1 293 ? 5.712 25.765 -23.362 1.00 40.16 293 VAL A O 1
ATOM 2330 N N . LEU A 1 294 ? 6.519 24.918 -21.463 1.00 39.28 294 LEU A N 1
ATOM 2331 C CA . LEU A 1 294 ? 6.740 26.215 -20.804 1.00 39.28 294 LEU A CA 1
ATOM 2332 C C . LEU A 1 294 ? 8.205 26.640 -21.005 1.00 39.28 294 LEU A C 1
ATOM 2334 O O . LEU A 1 294 ? 9.114 25.890 -20.637 1.00 39.28 294 LEU A O 1
ATOM 2338 N N . THR A 1 295 ? 8.453 27.820 -21.582 1.00 44.91 295 THR A N 1
ATOM 2339 C CA . THR A 1 295 ? 9.813 28.377 -21.749 1.00 44.91 295 THR A CA 1
ATOM 2340 C C . THR A 1 295 ? 10.417 28.773 -20.396 1.00 44.91 295 THR A C 1
ATOM 2342 O O . THR A 1 295 ? 9.689 28.993 -19.432 1.00 44.91 295 THR A O 1
ATOM 2345 N N . ASP A 1 296 ? 11.745 28.881 -20.273 1.00 39.25 296 ASP A N 1
ATOM 2346 C CA . ASP A 1 296 ? 12.379 29.251 -18.991 1.00 39.25 296 ASP A CA 1
ATOM 2347 C C . ASP A 1 296 ? 12.037 30.682 -18.543 1.00 39.25 296 ASP A C 1
ATOM 2349 O O . ASP A 1 296 ? 12.010 30.968 -17.346 1.00 39.25 296 ASP A O 1
ATOM 2353 N N . GLU A 1 297 ? 11.682 31.559 -19.482 1.00 38.12 297 GLU A N 1
ATOM 2354 C CA . GLU A 1 297 ? 11.108 32.869 -19.179 1.00 38.12 297 GLU A CA 1
ATOM 2355 C C . GLU A 1 297 ? 9.689 32.741 -18.598 1.00 38.12 297 GLU A C 1
ATOM 2357 O O . GLU A 1 297 ? 9.376 33.375 -17.590 1.00 38.12 297 GLU A O 1
ATOM 2362 N N . MET A 1 298 ? 8.858 31.845 -19.148 1.00 37.97 298 MET A N 1
ATOM 2363 C CA . MET A 1 298 ? 7.548 31.512 -18.581 1.00 37.97 298 MET A CA 1
ATOM 2364 C C . MET A 1 298 ? 7.679 30.820 -17.226 1.00 37.97 298 MET A C 1
ATOM 2366 O O . MET A 1 298 ? 6.935 31.162 -16.323 1.00 37.97 298 MET A O 1
ATOM 2370 N N . LYS A 1 299 ? 8.649 29.921 -17.018 1.00 38.72 299 LYS A N 1
ATOM 2371 C CA . LYS A 1 299 ? 8.905 29.293 -15.709 1.00 38.72 299 LYS A CA 1
ATOM 2372 C C . LYS A 1 299 ? 9.344 30.315 -14.665 1.00 38.72 299 LYS A C 1
ATOM 2374 O O . LYS A 1 299 ? 8.849 30.268 -13.545 1.00 38.72 299 LYS A O 1
ATOM 2379 N N . ARG A 1 300 ? 10.226 31.262 -15.017 1.00 37.28 300 ARG A N 1
ATOM 2380 C CA . ARG A 1 300 ? 10.612 32.362 -14.113 1.00 37.28 300 ARG A CA 1
ATOM 2381 C C . ARG A 1 300 ? 9.409 33.233 -13.765 1.00 37.28 300 ARG A C 1
ATOM 2383 O O . ARG A 1 300 ? 9.223 33.547 -12.599 1.00 37.28 300 ARG A O 1
ATOM 2390 N N . LYS A 1 301 ? 8.545 33.541 -14.731 1.00 34.53 301 LYS A N 1
ATOM 2391 C CA . LYS A 1 301 ? 7.319 34.318 -14.495 1.00 34.53 301 LYS A CA 1
ATOM 2392 C C . LYS A 1 301 ? 6.224 33.523 -13.760 1.00 34.53 301 LYS A C 1
ATOM 2394 O O . LYS A 1 301 ? 5.515 34.101 -12.951 1.00 34.53 301 LYS A O 1
ATOM 2399 N N . ILE A 1 302 ? 6.143 32.205 -13.927 1.00 35.97 302 ILE A N 1
ATOM 2400 C CA . ILE A 1 302 ? 5.270 31.288 -13.168 1.00 35.97 302 ILE A CA 1
ATOM 2401 C C . ILE A 1 302 ? 5.696 31.209 -11.700 1.00 35.97 302 ILE A C 1
ATOM 2403 O O . ILE A 1 302 ? 4.852 31.267 -10.810 1.00 35.97 302 ILE A O 1
ATOM 2407 N N . ILE A 1 303 ? 7.005 31.120 -11.447 1.00 34.53 303 ILE A N 1
ATOM 2408 C CA . ILE A 1 303 ? 7.582 31.138 -10.095 1.00 34.53 303 ILE A CA 1
ATOM 2409 C C . ILE A 1 303 ? 7.336 32.492 -9.416 1.00 34.53 303 ILE A C 1
ATOM 2411 O O . ILE A 1 303 ? 7.146 32.530 -8.207 1.00 34.53 303 ILE A O 1
ATOM 2415 N N . ILE A 1 304 ? 7.293 33.579 -10.193 1.00 31.44 304 ILE A N 1
ATOM 2416 C CA . ILE A 1 304 ? 6.998 34.927 -9.695 1.00 31.44 304 ILE A CA 1
ATOM 2417 C C . ILE A 1 304 ? 5.486 35.167 -9.496 1.00 31.44 304 ILE A C 1
ATOM 2419 O O . ILE A 1 304 ? 5.161 36.067 -8.751 1.00 31.44 304 ILE A O 1
ATOM 2423 N N . SER A 1 305 ? 4.544 34.411 -10.090 1.00 33.38 305 SER A N 1
ATOM 2424 C CA . SER A 1 305 ? 3.121 34.848 -10.155 1.00 33.38 305 SER A CA 1
ATOM 2425 C C . SER A 1 305 ? 2.061 33.939 -9.512 1.00 33.38 305 SER A C 1
ATOM 2427 O O . SER A 1 305 ? 0.899 34.331 -9.462 1.00 33.38 305 SER A O 1
ATOM 2429 N N . GLY A 1 306 ? 2.402 32.742 -9.019 1.00 35.19 306 GLY A N 1
ATOM 2430 C CA . GLY A 1 306 ? 1.416 31.840 -8.392 1.00 35.19 306 GLY A CA 1
ATOM 2431 C C . GLY A 1 306 ? 0.285 31.348 -9.331 1.00 35.19 306 GLY A C 1
ATOM 2432 O O . GLY A 1 306 ? 0.271 31.671 -10.519 1.00 35.19 306 GLY A O 1
ATOM 2433 N N . PRO A 1 307 ? -0.648 30.501 -8.848 1.00 35.25 307 PRO A N 1
ATOM 2434 C CA . PRO A 1 307 ? -1.663 29.849 -9.677 1.00 35.25 307 PRO A CA 1
ATOM 2435 C C . PRO A 1 307 ? -2.809 30.816 -10.001 1.00 35.25 307 PRO A C 1
ATOM 2437 O O . PRO A 1 307 ? -3.551 31.217 -9.107 1.00 35.25 307 PRO A O 1
ATOM 2440 N N . ASN A 1 308 ? -2.987 31.167 -11.276 1.00 39.09 308 ASN A N 1
ATOM 2441 C CA . ASN A 1 308 ? -4.062 32.055 -11.732 1.00 39.09 308 ASN A CA 1
ATOM 2442 C C . ASN A 1 308 ? -4.944 31.409 -12.817 1.00 39.09 308 ASN A C 1
ATOM 2444 O O . ASN A 1 308 ? -4.494 30.617 -13.642 1.00 39.09 308 ASN A O 1
ATOM 2448 N N . ARG A 1 309 ? -6.229 31.788 -12.774 1.00 41.84 309 ARG A N 1
ATOM 2449 C CA . ARG A 1 309 ? -7.345 31.452 -13.677 1.00 41.84 309 ARG A CA 1
ATOM 2450 C C . ARG A 1 309 ? -7.003 31.720 -15.159 1.00 41.84 309 ARG A C 1
ATOM 2452 O O . ARG A 1 309 ? -6.490 32.799 -15.452 1.00 41.84 309 ARG A O 1
ATOM 2459 N N . PRO A 1 310 ? -7.347 30.826 -16.109 1.00 39.31 310 PRO A N 1
ATOM 2460 C CA . PRO A 1 310 ? -7.144 31.098 -17.532 1.00 39.31 310 PRO A CA 1
ATOM 2461 C C . PRO A 1 310 ? -8.124 32.180 -18.019 1.00 39.31 310 PRO A C 1
ATOM 2463 O O . PRO A 1 310 ? -9.329 32.085 -17.773 1.00 39.31 310 PRO A O 1
ATOM 2466 N N . MET A 1 311 ? -7.635 33.200 -18.730 1.00 35.19 311 MET A N 1
ATOM 2467 C CA . MET A 1 311 ? -8.501 34.131 -19.465 1.00 35.19 311 MET A CA 1
ATOM 2468 C C . MET A 1 311 ? -8.820 33.545 -20.848 1.00 35.19 311 MET A C 1
ATOM 2470 O O . MET A 1 311 ? -7.947 33.462 -21.706 1.00 35.19 311 MET A O 1
ATOM 2474 N N . GLY A 1 312 ? -10.063 33.094 -21.044 1.00 42.94 312 GLY A N 1
ATOM 2475 C CA . GLY A 1 312 ? -10.571 32.509 -22.295 1.00 42.94 312 GLY A CA 1
ATOM 2476 C C . GLY A 1 312 ? -11.754 31.551 -22.059 1.00 42.94 312 GLY A C 1
ATOM 2477 O O . GLY A 1 312 ? -12.038 31.215 -20.905 1.00 42.94 312 GLY A O 1
ATOM 2478 N N . PRO A 1 313 ? -12.476 31.108 -23.111 1.00 40.16 313 PRO A N 1
ATOM 2479 C CA . PRO A 1 313 ? -13.540 30.115 -22.967 1.00 40.16 313 PRO A CA 1
ATOM 2480 C C . PRO A 1 313 ? -12.977 28.807 -22.390 1.00 40.16 313 PRO A C 1
ATOM 2482 O O . PRO A 1 313 ? -11.912 28.342 -22.791 1.00 40.16 313 PRO A O 1
ATOM 2485 N N . SER A 1 314 ? -13.678 28.219 -21.416 1.00 40.78 314 SER A N 1
ATOM 2486 C CA . SER A 1 314 ? -13.209 27.029 -20.699 1.00 40.78 314 SER A CA 1
ATOM 2487 C C . SER A 1 314 ? -12.957 25.866 -21.661 1.00 40.78 314 SER A C 1
ATOM 2489 O O . SER A 1 314 ? -13.863 25.456 -22.388 1.00 40.78 314 SER A O 1
ATOM 2491 N N . VAL A 1 315 ? -11.743 25.305 -21.645 1.00 43.22 315 VAL A N 1
ATOM 2492 C CA . VAL A 1 315 ? -11.394 24.168 -22.506 1.00 43.22 315 VAL A CA 1
ATOM 2493 C C . VAL A 1 315 ? -12.247 22.959 -22.112 1.00 43.22 315 VAL A C 1
ATOM 2495 O O . VAL A 1 315 ? -12.228 22.515 -20.960 1.00 43.22 315 VAL A O 1
ATOM 2498 N N . ARG A 1 316 ? -13.032 22.443 -23.063 1.00 41.03 316 ARG A N 1
ATOM 2499 C CA . ARG A 1 316 ? -13.860 21.243 -22.888 1.00 41.03 316 ARG A CA 1
ATOM 2500 C C . ARG A 1 316 ? -13.050 20.006 -23.248 1.00 41.03 316 ARG A C 1
ATOM 2502 O O . ARG A 1 316 ? -12.379 19.972 -24.276 1.00 41.03 316 ARG A O 1
ATOM 2509 N N . ASN A 1 317 ? -13.128 18.976 -22.412 1.00 39.50 317 ASN A N 1
ATOM 2510 C CA . ASN A 1 317 ? -12.606 17.662 -22.757 1.00 39.50 317 ASN A CA 1
ATOM 2511 C C . ASN A 1 317 ? -13.471 17.067 -23.879 1.00 39.50 317 ASN A C 1
ATOM 2513 O O . ASN A 1 317 ? -14.661 16.835 -23.684 1.00 39.50 317 ASN A O 1
ATOM 2517 N N . ILE A 1 318 ? -12.871 16.814 -25.040 1.00 41.09 318 ILE A N 1
ATOM 2518 C CA . ILE A 1 318 ? -13.584 16.431 -26.270 1.00 41.09 318 ILE A CA 1
ATOM 2519 C C . ILE A 1 318 ? -14.204 15.023 -26.165 1.00 41.09 318 ILE A C 1
ATOM 2521 O O . ILE A 1 318 ? -15.215 14.752 -26.800 1.00 41.09 318 ILE A O 1
ATOM 2525 N N . HIS A 1 319 ? -13.664 14.140 -25.316 1.00 37.19 319 HIS A N 1
ATOM 2526 C CA . HIS A 1 319 ? -14.170 12.770 -25.149 1.00 37.19 319 HIS A CA 1
ATOM 2527 C C . HIS A 1 319 ? -15.282 12.639 -24.106 1.00 37.19 319 HIS A C 1
ATOM 2529 O O . HIS A 1 319 ? -16.110 11.741 -24.199 1.00 37.19 319 HIS A O 1
ATOM 2535 N N . THR A 1 320 ? -15.306 13.512 -23.099 1.00 39.12 320 THR A N 1
ATOM 2536 C CA . THR A 1 320 ? -16.280 13.432 -21.991 1.00 39.12 320 THR A CA 1
ATOM 2537 C C . THR A 1 320 ? -17.269 14.594 -21.973 1.00 39.12 320 THR A C 1
ATOM 2539 O O . THR A 1 320 ? -18.178 14.605 -21.150 1.00 39.12 320 THR A O 1
ATOM 2542 N N . ASN A 1 321 ? -17.070 15.591 -22.843 1.00 40.47 321 ASN A N 1
ATOM 2543 C CA . ASN A 1 321 ? -17.772 16.877 -22.891 1.00 40.47 321 ASN A CA 1
ATOM 2544 C C . ASN A 1 321 ? -17.780 17.654 -21.553 1.00 40.47 321 ASN A C 1
ATOM 2546 O O . ASN A 1 321 ? -18.540 18.604 -21.374 1.00 40.47 321 ASN A O 1
ATOM 2550 N N . LYS A 1 322 ? -16.918 17.267 -20.603 1.00 34.22 322 LYS A N 1
ATOM 2551 C CA . LYS A 1 322 ? -16.756 17.914 -19.297 1.00 34.22 322 LYS A CA 1
ATOM 2552 C C . LYS A 1 322 ? -15.742 19.055 -19.410 1.00 34.22 322 LYS A C 1
ATOM 2554 O O . LYS A 1 322 ? -14.641 18.865 -19.926 1.00 34.22 322 LYS A O 1
ATOM 2559 N N . SER A 1 323 ? -16.092 20.240 -18.919 1.00 42.75 323 SER A N 1
ATOM 2560 C CA . SER A 1 323 ? -15.154 21.349 -18.691 1.00 42.75 323 SER A CA 1
ATOM 2561 C C . SER A 1 323 ? -14.729 21.398 -17.224 1.00 42.75 323 SER A C 1
ATOM 2563 O O . SER A 1 323 ? -15.409 20.845 -16.358 1.00 42.75 323 SER A O 1
ATOM 2565 N N . PHE A 1 324 ? -13.641 22.114 -16.922 1.00 39.69 324 PHE A N 1
ATOM 2566 C CA . PHE A 1 324 ? -13.417 22.582 -15.551 1.00 39.69 324 PHE A CA 1
ATOM 2567 C C . PHE A 1 324 ? -14.664 23.327 -15.072 1.00 39.69 324 PHE A C 1
ATOM 2569 O O . PHE A 1 324 ? -15.229 24.129 -15.822 1.00 39.69 324 PHE A O 1
ATOM 2576 N N . SER A 1 325 ? -15.112 23.044 -13.846 1.00 41.97 325 SER A N 1
ATOM 2577 C CA . SER A 1 325 ? -16.218 23.799 -13.269 1.00 41.97 325 SER A CA 1
ATOM 2578 C C . SER A 1 325 ? -15.765 25.244 -13.112 1.00 41.97 325 SER A C 1
ATOM 2580 O O . SER A 1 325 ? -14.854 25.541 -12.342 1.00 41.97 325 SER A O 1
ATOM 2582 N N . VAL A 1 326 ? -16.401 26.142 -13.861 1.00 45.94 326 VAL A N 1
ATOM 2583 C CA . VAL A 1 326 ? -16.167 27.583 -13.766 1.00 45.94 326 VAL A CA 1
ATOM 2584 C C . VAL A 1 326 ? -16.430 28.047 -12.332 1.00 45.94 326 VAL A C 1
ATOM 2586 O O . VAL A 1 326 ? -15.699 28.890 -11.830 1.00 45.94 326 VAL A O 1
ATOM 2589 N N . GLU A 1 327 ? -17.371 27.406 -11.627 1.00 45.34 327 GLU A N 1
ATOM 2590 C CA . GLU A 1 327 ? -17.687 27.658 -10.215 1.00 45.34 327 GLU A CA 1
ATOM 2591 C C . GLU A 1 327 ? -16.515 27.400 -9.261 1.00 45.34 327 GLU A C 1
ATOM 2593 O O . GLU A 1 327 ? -16.489 27.975 -8.179 1.00 45.34 327 GLU A O 1
ATOM 2598 N N . TYR A 1 328 ? -15.513 26.603 -9.647 1.00 44.69 328 TYR A N 1
ATOM 2599 C CA . TYR A 1 328 ? -14.308 26.403 -8.836 1.00 44.69 328 TYR A CA 1
ATOM 2600 C C . TYR A 1 328 ? -13.499 27.696 -8.666 1.00 44.69 328 TYR A C 1
ATOM 2602 O O . TYR A 1 328 ? -12.862 27.887 -7.633 1.00 44.69 328 TYR A O 1
ATOM 2610 N N . TYR A 1 329 ? -13.552 28.596 -9.653 1.00 46.00 329 TYR A N 1
ATOM 2611 C CA . TYR A 1 329 ? -12.870 29.891 -9.629 1.00 46.00 329 TYR A CA 1
ATOM 2612 C C . TYR A 1 329 ? -13.721 31.003 -9.034 1.00 46.00 329 TYR A C 1
ATOM 2614 O O . TYR A 1 329 ? -13.282 32.145 -9.041 1.00 46.00 329 TYR A O 1
ATOM 2622 N N . TYR A 1 330 ? -14.908 30.697 -8.509 1.00 49.97 330 TYR A N 1
ATOM 2623 C CA . TYR A 1 330 ? -15.729 31.679 -7.822 1.00 49.97 330 TYR A CA 1
ATOM 2624 C C . TYR A 1 330 ? -16.106 31.195 -6.425 1.00 49.97 330 TYR A C 1
ATOM 2626 O O . TYR A 1 330 ? -16.246 30.004 -6.145 1.00 49.97 330 TYR A O 1
ATOM 2634 N N . THR A 1 331 ? -16.238 32.125 -5.495 1.00 48.19 331 THR A N 1
ATOM 2635 C CA . THR A 1 331 ? -17.052 31.911 -4.306 1.00 48.19 331 THR A CA 1
ATOM 2636 C C . THR A 1 331 ? -18.280 32.793 -4.436 1.00 48.19 331 THR A C 1
ATOM 2638 O O . THR A 1 331 ? -18.177 33.953 -4.832 1.00 48.19 331 THR A O 1
ATOM 2641 N N . THR A 1 332 ? -19.451 32.227 -4.174 1.00 54.75 332 THR A N 1
ATOM 2642 C CA . THR A 1 332 ? -20.702 32.978 -4.227 1.00 54.75 332 THR A CA 1
ATOM 2643 C C . THR A 1 332 ? -21.016 33.422 -2.810 1.00 54.75 332 THR A C 1
ATOM 2645 O O . THR A 1 332 ? -21.136 32.591 -1.908 1.00 54.75 332 THR A O 1
ATOM 2648 N N . THR A 1 333 ? -21.101 34.729 -2.587 1.00 54.62 333 THR A N 1
ATOM 2649 C CA . THR A 1 333 ? -21.507 35.266 -1.285 1.00 54.62 333 THR A CA 1
ATOM 2650 C C . THR A 1 333 ? -22.940 34.843 -0.958 1.00 54.62 333 THR A C 1
ATOM 2652 O O . THR A 1 333 ? -23.719 34.485 -1.841 1.00 54.62 333 THR A O 1
ATOM 2655 N N . LYS A 1 334 ? -23.345 34.963 0.313 1.00 42.75 334 LYS A N 1
ATOM 2656 C CA . LYS A 1 334 ? -24.747 34.746 0.726 1.00 42.75 334 LYS A CA 1
ATOM 2657 C C . LYS A 1 334 ? -25.748 35.660 -0.005 1.00 42.75 334 LYS A C 1
ATOM 2659 O O . LYS A 1 334 ? -26.933 35.362 -0.020 1.00 42.75 334 LYS A O 1
ATOM 2664 N N . THR A 1 335 ? -25.271 36.745 -0.617 1.00 55.44 335 THR A N 1
ATOM 2665 C CA . THR A 1 335 ? -26.053 37.695 -1.423 1.00 55.44 335 THR A CA 1
ATOM 2666 C C . THR A 1 335 ? -26.090 37.349 -2.918 1.00 55.44 335 THR A C 1
ATOM 2668 O O . THR A 1 335 ? -26.646 38.111 -3.701 1.00 55.44 335 THR A O 1
ATOM 2671 N N . GLY A 1 336 ? -25.511 36.216 -3.338 1.00 49.19 336 GLY A N 1
ATOM 2672 C CA . GLY A 1 336 ? -25.527 35.753 -4.732 1.00 49.19 336 GLY A CA 1
ATOM 2673 C C . GLY A 1 336 ? -24.431 36.347 -5.624 1.00 49.19 336 GLY A C 1
ATOM 2674 O O . GLY A 1 336 ? -24.406 36.080 -6.825 1.00 49.19 336 GLY A O 1
ATOM 2675 N N . GLN A 1 337 ? -23.507 37.130 -5.066 1.00 52.78 337 GLN A N 1
ATOM 2676 C CA . GLN A 1 337 ? -22.436 37.774 -5.824 1.00 52.78 337 GLN A CA 1
ATOM 2677 C C . GLN A 1 337 ? -21.268 36.803 -6.037 1.00 52.78 337 GLN A C 1
ATOM 2679 O O . GLN A 1 337 ? -20.744 36.235 -5.078 1.00 52.78 337 GLN A O 1
ATOM 2684 N N . LYS A 1 338 ? -20.850 36.608 -7.294 1.00 44.56 338 LYS A N 1
ATOM 2685 C CA . LYS A 1 338 ? -19.698 35.765 -7.648 1.00 44.56 338 LYS A CA 1
ATOM 2686 C C . LYS A 1 338 ? -18.399 36.553 -7.481 1.00 44.56 338 LYS A C 1
ATOM 2688 O O . LYS A 1 338 ? -18.177 37.530 -8.190 1.00 44.56 338 LYS A O 1
ATOM 2693 N N . ILE A 1 339 ? -17.545 36.110 -6.564 1.00 47.66 339 ILE A N 1
ATOM 2694 C CA . ILE A 1 339 ? -16.214 36.671 -6.302 1.00 47.66 339 ILE A CA 1
ATOM 2695 C C . ILE A 1 339 ? -15.162 35.712 -6.851 1.00 47.66 339 ILE A C 1
ATOM 2697 O O . ILE A 1 339 ? -15.232 34.521 -6.559 1.00 47.66 339 ILE A O 1
ATOM 2701 N N . ASP A 1 340 ? -14.183 36.215 -7.602 1.00 47.41 340 ASP A N 1
ATOM 2702 C CA . ASP A 1 340 ? -13.058 35.419 -8.103 1.00 47.41 340 ASP A CA 1
ATOM 2703 C C . ASP A 1 340 ? -12.248 34.789 -6.951 1.00 47.41 340 ASP A C 1
ATOM 2705 O O . ASP A 1 340 ? -11.776 35.472 -6.041 1.00 47.41 340 ASP A O 1
ATOM 2709 N N . ARG A 1 341 ? -12.061 33.465 -6.985 1.00 44.69 341 ARG A N 1
ATOM 2710 C CA . ARG A 1 341 ? -11.088 32.758 -6.150 1.00 44.69 341 ARG A CA 1
ATOM 2711 C C . ARG A 1 341 ? -9.704 33.002 -6.732 1.00 44.69 341 ARG A C 1
ATOM 2713 O O . ARG A 1 341 ? -9.268 32.308 -7.647 1.00 44.69 341 ARG A O 1
ATOM 2720 N N . PHE A 1 342 ? -9.001 33.971 -6.173 1.00 49.97 342 PHE A N 1
ATOM 2721 C CA . PHE A 1 342 ? -7.576 34.130 -6.407 1.00 49.97 342 PHE A CA 1
ATOM 2722 C C . PHE A 1 342 ? -6.845 33.020 -5.637 1.00 49.97 342 PHE A C 1
ATOM 2724 O O . PHE A 1 342 ? -6.848 32.993 -4.406 1.00 49.97 342 PHE A O 1
ATOM 2731 N N . CYS A 1 343 ? -6.217 32.069 -6.331 1.00 47.41 343 CYS A N 1
ATOM 2732 C CA . CYS A 1 343 ? -5.335 31.090 -5.685 1.00 47.41 343 CYS A CA 1
ATOM 2733 C C . CYS A 1 343 ? -3.973 31.718 -5.318 1.00 47.41 343 CYS A C 1
ATOM 2735 O O . CYS A 1 343 ? -2.956 31.033 -5.304 1.00 47.41 343 CYS A O 1
ATOM 2737 N N . LEU A 1 344 ? -3.935 33.020 -5.028 1.00 53.75 344 LEU A N 1
ATOM 2738 C CA . LEU A 1 344 ? -2.714 33.754 -4.736 1.00 53.75 344 LEU A CA 1
ATOM 2739 C C . LEU A 1 344 ? -2.294 33.533 -3.275 1.00 53.75 344 LEU A C 1
ATOM 2741 O O . LEU A 1 344 ? -3.136 33.299 -2.403 1.00 53.75 344 LEU A O 1
ATOM 2745 N N . PRO A 1 345 ? -0.988 33.586 -2.968 1.00 61.72 345 PRO A N 1
ATOM 2746 C CA . PRO A 1 345 ? -0.538 33.621 -1.582 1.00 61.72 345 PRO A CA 1
ATOM 2747 C C . PRO A 1 345 ? -1.190 34.801 -0.842 1.00 61.72 345 PRO A C 1
ATOM 2749 O O . PRO A 1 345 ? -1.515 35.826 -1.446 1.00 61.72 345 PRO A O 1
ATOM 2752 N N . PHE A 1 346 ? -1.390 34.670 0.478 1.00 74.31 346 PHE A N 1
ATOM 2753 C CA . PHE A 1 346 ? -1.962 35.747 1.305 1.00 74.31 346 PHE A CA 1
ATOM 2754 C C . PHE A 1 346 ? -1.232 37.080 1.070 1.00 74.31 346 PHE A C 1
ATOM 2756 O O . PHE A 1 346 ? -1.877 38.111 0.889 1.00 74.31 346 PHE A O 1
ATOM 2763 N N . ARG A 1 347 ? 0.099 37.002 0.945 1.00 78.44 347 ARG A N 1
ATOM 2764 C CA . ARG A 1 347 ? 1.009 38.069 0.529 1.00 78.44 347 ARG A CA 1
ATOM 2765 C C . ARG A 1 347 ? 1.548 37.792 -0.877 1.00 78.44 347 ARG A C 1
ATOM 2767 O O . ARG A 1 347 ? 2.083 36.714 -1.110 1.00 78.44 347 ARG A O 1
ATOM 2774 N N . GLY A 1 348 ? 1.437 38.762 -1.780 1.00 72.00 348 GLY A N 1
ATOM 2775 C CA . GLY A 1 348 ? 1.954 38.678 -3.151 1.00 72.00 348 GLY A CA 1
ATOM 2776 C C . GLY A 1 348 ? 3.315 39.352 -3.299 1.00 72.00 348 GLY A C 1
ATOM 2777 O O . GLY A 1 348 ? 3.827 39.938 -2.349 1.00 72.00 348 GLY A O 1
ATOM 2778 N N . HIS A 1 349 ? 3.892 39.278 -4.497 1.00 71.81 349 HIS A N 1
ATOM 2779 C CA . HIS A 1 349 ? 5.173 39.923 -4.802 1.00 71.81 349 HIS A CA 1
ATOM 2780 C C . HIS A 1 349 ? 5.047 41.442 -4.962 1.00 71.81 349 HIS A C 1
ATOM 2782 O O . HIS A 1 349 ? 6.033 42.150 -4.769 1.00 71.81 349 HIS A O 1
ATOM 2788 N N . HIS A 1 350 ? 3.845 41.935 -5.286 1.00 70.62 350 HIS A N 1
ATOM 2789 C CA . HIS A 1 350 ? 3.549 43.365 -5.372 1.00 70.62 350 HIS A CA 1
ATOM 2790 C C . HIS A 1 350 ? 2.677 43.813 -4.201 1.00 70.62 350 HIS A C 1
ATOM 2792 O O . HIS A 1 350 ? 1.604 43.255 -3.960 1.00 70.62 350 HIS A O 1
ATOM 2798 N N . GLU A 1 351 ? 3.132 44.834 -3.478 1.00 70.94 351 GLU A N 1
ATOM 2799 C CA . GLU A 1 351 ? 2.527 45.272 -2.208 1.00 70.94 351 GLU A CA 1
ATOM 2800 C C . GLU A 1 351 ? 1.905 46.672 -2.281 1.00 70.94 351 GLU A C 1
ATOM 2802 O O . GLU A 1 351 ? 1.420 47.217 -1.288 1.00 70.94 351 GLU A O 1
ATOM 2807 N N . ASN A 1 352 ? 1.905 47.267 -3.473 1.00 75.75 352 ASN A N 1
ATOM 2808 C CA . ASN A 1 352 ? 1.359 48.591 -3.693 1.00 75.75 352 ASN A CA 1
ATOM 2809 C C . ASN A 1 352 ? -0.162 48.520 -3.905 1.00 75.75 352 ASN A C 1
ATOM 2811 O O . ASN A 1 352 ? -0.629 48.032 -4.932 1.00 75.75 352 ASN A O 1
ATOM 2815 N N . ILE A 1 353 ? -0.940 49.055 -2.956 1.00 72.81 353 ILE A N 1
ATOM 2816 C CA . ILE A 1 353 ? -2.410 49.093 -3.059 1.00 72.81 353 ILE A CA 1
ATOM 2817 C C . ILE A 1 353 ? -2.920 50.007 -4.185 1.00 72.81 353 ILE A C 1
ATOM 2819 O O . ILE A 1 353 ? -4.081 49.926 -4.562 1.00 72.81 353 ILE A O 1
ATOM 2823 N N . TYR A 1 354 ? -2.077 50.876 -4.745 1.00 72.88 354 TYR A N 1
ATOM 2824 C CA . TYR A 1 354 ? -2.454 51.700 -5.897 1.00 72.88 354 TYR A CA 1
ATOM 2825 C C . TYR A 1 354 ? -2.217 50.993 -7.241 1.00 72.88 354 TYR A C 1
ATOM 2827 O O . TYR A 1 354 ? -2.652 51.492 -8.273 1.00 72.88 354 TYR A O 1
ATOM 2835 N N . GLU A 1 355 ? -1.551 49.836 -7.229 1.00 71.00 355 GLU A N 1
ATOM 2836 C CA . GLU A 1 355 ? -1.188 49.045 -8.410 1.00 71.00 355 GLU A CA 1
ATOM 2837 C C . GLU A 1 355 ? -1.598 47.583 -8.197 1.00 71.00 355 GLU A C 1
ATOM 2839 O O . GLU A 1 355 ? -0.786 46.658 -8.244 1.00 71.00 355 GLU A O 1
ATOM 2844 N N . ILE A 1 356 ? -2.879 47.376 -7.897 1.00 66.75 356 ILE A N 1
ATOM 2845 C CA . ILE A 1 356 ? -3.414 46.039 -7.651 1.00 66.75 356 ILE A CA 1
ATOM 2846 C C . ILE A 1 356 ? -3.506 45.272 -8.968 1.00 66.75 356 ILE A C 1
ATOM 2848 O O . ILE A 1 356 ? -4.127 45.726 -9.930 1.00 66.75 356 ILE A O 1
ATOM 2852 N N . GLY A 1 357 ? -2.904 44.087 -9.000 1.00 63.56 357 GLY A N 1
ATOM 2853 C CA . GLY A 1 357 ? -2.878 43.235 -10.180 1.00 63.56 357 GLY A CA 1
ATOM 2854 C C . GLY A 1 357 ? -2.682 41.755 -9.846 1.00 63.56 357 GLY A C 1
ATOM 2855 O O . GLY A 1 357 ? -2.718 41.365 -8.681 1.00 63.56 357 GLY A O 1
ATOM 2856 N N . PRO A 1 358 ? -2.417 40.907 -10.855 1.00 54.97 358 PRO A N 1
ATOM 2857 C CA . PRO A 1 358 ? -2.261 39.458 -10.675 1.00 54.97 358 PRO A CA 1
ATOM 2858 C C . PRO A 1 358 ? -1.126 39.049 -9.719 1.00 54.97 358 PRO A C 1
ATOM 2860 O O . PRO A 1 358 ? -1.106 37.916 -9.254 1.00 54.97 358 PRO A O 1
ATOM 2863 N N . GLN A 1 359 ? -0.186 39.965 -9.456 1.00 61.53 359 GLN A N 1
ATOM 2864 C CA . GLN A 1 359 ? 0.958 39.810 -8.547 1.00 61.53 359 GLN A CA 1
ATOM 2865 C C . GLN A 1 359 ? 0.661 40.259 -7.105 1.00 61.53 359 GLN A C 1
ATOM 2867 O O . GLN A 1 359 ? 1.487 40.060 -6.209 1.00 61.53 359 GLN A O 1
ATOM 2872 N N . SER A 1 360 ? -0.485 40.904 -6.876 1.00 68.50 360 SER A N 1
ATOM 2873 C CA . SER A 1 360 ? -0.931 41.349 -5.558 1.00 68.50 360 SER A CA 1
ATOM 2874 C C . SER A 1 360 ? -1.502 40.164 -4.784 1.00 68.50 360 SER A C 1
ATOM 2876 O O . SER A 1 360 ? -2.262 39.367 -5.326 1.00 68.50 360 SER A O 1
ATOM 2878 N N . GLY A 1 361 ? -1.121 40.017 -3.514 1.00 72.31 361 GLY A N 1
ATOM 2879 C CA . GLY A 1 361 ? -1.574 38.894 -2.683 1.00 72.31 361 GLY A CA 1
ATOM 2880 C C . GLY A 1 361 ? -3.072 38.925 -2.397 1.00 72.31 361 GLY A C 1
ATOM 2881 O O . GLY A 1 361 ? -3.717 39.970 -2.520 1.00 72.31 361 GLY A O 1
ATOM 2882 N N . ASN A 1 362 ? -3.616 37.797 -1.931 1.00 77.06 362 ASN A N 1
ATOM 2883 C CA . ASN A 1 362 ? -5.031 37.686 -1.559 1.00 77.06 362 ASN A CA 1
ATOM 2884 C C . ASN A 1 362 ? -5.471 38.769 -0.569 1.00 77.06 362 ASN A C 1
ATOM 2886 O O . ASN A 1 362 ? -6.587 39.266 -0.679 1.00 77.06 362 ASN A O 1
ATOM 2890 N N . PHE A 1 363 ? -4.603 39.168 0.363 1.00 82.94 363 PHE A N 1
ATOM 2891 C CA . PHE A 1 363 ? -4.916 40.214 1.328 1.00 82.94 363 PHE A CA 1
ATOM 2892 C C . PHE A 1 363 ? -5.244 41.552 0.650 1.00 82.94 363 PHE A C 1
ATOM 2894 O O . PHE A 1 363 ? -6.322 42.099 0.871 1.00 82.94 363 PHE A O 1
ATOM 2901 N N . LEU A 1 364 ? -4.368 42.053 -0.227 1.00 82.19 364 LEU A N 1
ATOM 2902 C CA . LEU A 1 364 ? -4.581 43.339 -0.900 1.00 82.19 364 LEU A CA 1
ATOM 2903 C C . LEU A 1 364 ? -5.760 43.293 -1.876 1.00 82.19 364 LEU A C 1
ATOM 2905 O O . LEU A 1 364 ? -6.531 44.247 -1.926 1.00 82.19 364 LEU A O 1
ATOM 2909 N N . ASN A 1 365 ? -5.954 42.172 -2.578 1.00 77.25 365 ASN A N 1
ATOM 2910 C CA . ASN A 1 365 ? -7.102 41.992 -3.472 1.00 77.25 365 ASN A CA 1
ATOM 2911 C C . ASN A 1 365 ? -8.436 42.002 -2.709 1.00 77.25 365 ASN A C 1
ATOM 2913 O O . ASN A 1 365 ? -9.413 42.586 -3.175 1.00 77.25 365 ASN A O 1
ATOM 2917 N N . ILE A 1 366 ? -8.486 41.382 -1.525 1.00 81.81 366 ILE A N 1
ATOM 2918 C CA . ILE A 1 366 ? -9.679 41.399 -0.668 1.00 81.81 366 ILE A CA 1
ATOM 2919 C C . ILE A 1 366 ? -9.927 42.805 -0.116 1.00 81.81 366 ILE A C 1
ATOM 2921 O O . ILE A 1 366 ? -11.067 43.264 -0.140 1.00 81.81 366 ILE A O 1
ATOM 2925 N N . ILE A 1 367 ? -8.888 43.504 0.351 1.00 83.88 367 ILE A N 1
ATOM 2926 C CA . ILE A 1 367 ? -9.026 44.881 0.847 1.00 83.88 367 ILE A CA 1
ATOM 2927 C C . ILE A 1 367 ? -9.531 45.814 -0.260 1.00 83.88 367 ILE A C 1
ATOM 2929 O O . ILE A 1 367 ? -10.446 46.599 -0.012 1.00 83.88 367 ILE A O 1
ATOM 2933 N N . ASP A 1 368 ? -9.000 45.698 -1.479 1.00 80.88 368 ASP A N 1
ATOM 2934 C CA . ASP A 1 368 ? -9.495 46.455 -2.631 1.00 80.88 368 ASP A CA 1
ATOM 2935 C C . ASP A 1 368 ? -10.965 46.164 -2.905 1.00 80.88 368 ASP A C 1
ATOM 2937 O O . ASP A 1 368 ? -11.773 47.088 -2.994 1.00 80.88 368 ASP A O 1
ATOM 2941 N N . LEU A 1 369 ? -11.331 44.881 -2.975 1.00 80.00 369 LEU A N 1
ATOM 2942 C CA . LEU A 1 369 ? -12.705 44.465 -3.216 1.00 80.00 369 LEU A CA 1
ATOM 2943 C C . LEU A 1 369 ? -13.653 45.051 -2.167 1.00 80.00 369 LEU A C 1
ATOM 2945 O O . LEU A 1 369 ? -14.671 45.635 -2.531 1.00 80.00 369 LEU A O 1
ATOM 2949 N N . LEU A 1 370 ? -13.314 44.926 -0.882 1.00 82.00 370 LEU A N 1
ATOM 2950 C CA . LEU A 1 370 ? -14.114 45.463 0.218 1.00 82.00 370 LEU A CA 1
ATOM 2951 C C . LEU A 1 370 ? -14.229 46.990 0.138 1.00 82.00 370 LEU A C 1
ATOM 2953 O O . LEU A 1 370 ? -15.307 47.535 0.362 1.00 82.00 370 LEU A O 1
ATOM 2957 N N . SER A 1 371 ? -13.163 47.683 -0.269 1.00 83.19 371 SER A N 1
ATOM 2958 C CA . SER A 1 371 ? -13.172 49.141 -0.429 1.00 83.19 371 SER A CA 1
ATOM 2959 C C . SER A 1 371 ? -14.140 49.632 -1.511 1.00 83.19 371 SER A C 1
ATOM 2961 O O . SER A 1 371 ? -14.597 50.772 -1.469 1.00 83.19 371 SER A O 1
ATOM 2963 N N . ARG A 1 372 ? -14.512 48.784 -2.478 1.00 81.25 372 ARG A N 1
ATOM 2964 C CA . ARG A 1 372 ? -15.522 49.140 -3.490 1.00 81.25 372 ARG A CA 1
ATOM 2965 C C . ARG A 1 372 ? -16.928 49.245 -2.896 1.00 81.25 372 ARG A C 1
ATOM 2967 O O . ARG A 1 372 ? -17.757 49.944 -3.472 1.00 81.25 372 ARG A O 1
ATOM 2974 N N . TYR A 1 373 ? -17.177 48.579 -1.768 1.00 84.06 373 TYR A N 1
ATOM 2975 C CA . TYR A 1 373 ? -18.481 48.523 -1.101 1.00 84.06 373 TYR A CA 1
ATOM 2976 C C . TYR A 1 373 ? -18.527 49.299 0.221 1.00 84.06 373 TYR A C 1
ATOM 2978 O O . TYR A 1 373 ? -19.616 49.612 0.693 1.00 84.06 373 TYR A O 1
ATOM 2986 N N . ASP A 1 374 ? -17.373 49.640 0.798 1.00 85.38 374 ASP A N 1
ATOM 2987 C CA . ASP A 1 374 ? -17.259 50.430 2.024 1.00 85.38 374 ASP A CA 1
ATOM 2988 C C . ASP A 1 374 ? -16.576 51.788 1.738 1.00 85.38 374 ASP A C 1
ATOM 2990 O O . ASP A 1 374 ? -15.350 51.850 1.571 1.00 85.38 374 ASP A O 1
ATOM 2994 N N . PRO A 1 375 ? -17.343 52.899 1.698 1.00 86.75 375 PRO A N 1
ATOM 2995 C CA . PRO A 1 375 ? -16.802 54.240 1.476 1.00 86.75 375 PRO A CA 1
ATOM 2996 C C . PRO A 1 375 ? -15.775 54.683 2.526 1.00 86.75 375 PRO A C 1
ATOM 2998 O O . PRO A 1 375 ? -14.844 55.420 2.188 1.00 86.75 375 PRO A O 1
ATOM 3001 N N . LEU A 1 376 ? -15.910 54.235 3.782 1.00 88.38 376 LEU A N 1
ATOM 3002 C CA . LEU A 1 376 ? -14.958 54.558 4.845 1.00 88.38 376 LEU A CA 1
ATOM 3003 C C . LEU A 1 376 ? -13.630 53.860 4.573 1.00 88.38 376 LEU A C 1
ATOM 3005 O O . LEU A 1 376 ? -12.592 54.525 4.542 1.00 88.38 376 LEU A O 1
ATOM 3009 N N . LEU A 1 377 ? -13.662 52.560 4.274 1.00 86.75 377 LEU A N 1
ATOM 3010 C CA . LEU A 1 377 ? -12.466 51.810 3.896 1.00 86.75 377 LEU A CA 1
ATOM 3011 C C . LEU A 1 377 ? -11.804 52.401 2.642 1.00 86.75 377 LEU A C 1
ATOM 3013 O O . LEU A 1 377 ? -10.591 52.612 2.640 1.00 86.75 377 LEU A O 1
ATOM 3017 N N . LYS A 1 378 ? -12.588 52.754 1.611 1.00 85.62 378 LYS A N 1
ATOM 3018 C CA . LYS A 1 378 ? -12.099 53.422 0.391 1.00 85.62 378 LYS A CA 1
ATOM 3019 C C . LYS A 1 378 ? -11.361 54.716 0.700 1.00 85.62 378 LYS A C 1
ATOM 3021 O O . LYS A 1 378 ? -10.253 54.932 0.206 1.00 85.62 378 LYS A O 1
ATOM 3026 N N . SER A 1 379 ? -11.959 55.573 1.526 1.00 86.25 379 SER A N 1
ATOM 3027 C CA . SER A 1 379 ? -11.341 56.832 1.944 1.00 86.25 379 SER A CA 1
ATOM 3028 C C . SER A 1 379 ? -10.050 56.591 2.738 1.00 86.25 379 SER A C 1
ATOM 3030 O O . SER A 1 379 ? -9.039 57.250 2.497 1.00 86.25 379 SER A O 1
ATOM 3032 N N . HIS A 1 380 ? -10.038 55.581 3.614 1.00 86.56 380 HIS A N 1
ATOM 3033 C CA . HIS A 1 380 ? -8.889 55.225 4.441 1.00 86.56 380 HIS A CA 1
ATOM 3034 C C . HIS A 1 380 ? -7.687 54.760 3.604 1.00 86.56 380 HIS A C 1
ATOM 3036 O O . HIS A 1 380 ? -6.560 55.205 3.845 1.00 86.56 380 HIS A O 1
ATOM 3042 N N . ILE A 1 381 ? -7.911 53.906 2.597 1.00 85.56 381 ILE A N 1
ATOM 3043 C CA . ILE A 1 381 ? -6.834 53.382 1.742 1.00 85.56 381 ILE A CA 1
ATOM 3044 C C . ILE A 1 381 ? -6.347 54.391 0.694 1.00 85.56 381 ILE A C 1
ATOM 3046 O O . ILE A 1 381 ? -5.157 54.405 0.381 1.00 85.56 381 ILE A O 1
ATOM 3050 N N . THR A 1 382 ? -7.216 55.269 0.181 1.00 82.75 382 THR A N 1
ATOM 3051 C CA . THR A 1 382 ? -6.858 56.287 -0.833 1.00 82.75 382 THR A CA 1
ATOM 3052 C C . THR A 1 382 ? -6.222 57.544 -0.245 1.00 82.75 382 THR A C 1
ATOM 3054 O O . THR A 1 382 ? -5.510 58.260 -0.952 1.00 82.75 382 THR A O 1
ATOM 3057 N N . ASN A 1 383 ? -6.400 57.802 1.054 1.00 83.12 383 ASN A N 1
ATOM 3058 C CA . ASN A 1 383 ? -5.768 58.930 1.725 1.00 83.12 383 ASN A CA 1
ATOM 3059 C C . ASN A 1 383 ? -4.237 58.755 1.759 1.00 83.12 383 ASN A C 1
ATOM 3061 O O . ASN A 1 383 ? -3.701 57.908 2.479 1.00 83.12 383 ASN A O 1
ATOM 3065 N N . LYS A 1 384 ? -3.516 59.561 0.970 1.00 73.56 384 LYS A N 1
ATOM 3066 C CA . LYS A 1 384 ? -2.043 59.536 0.891 1.00 73.56 384 LYS A CA 1
ATOM 3067 C C . LYS A 1 384 ? -1.361 60.049 2.164 1.00 73.56 384 LYS A C 1
ATOM 3069 O O . LYS A 1 384 ? -0.223 59.672 2.420 1.00 73.56 384 LYS A O 1
ATOM 3074 N N . ASN A 1 385 ? -2.057 60.847 2.975 1.00 75.62 385 ASN A N 1
ATOM 3075 C CA . ASN A 1 385 ? -1.517 61.421 4.211 1.00 75.62 385 ASN A CA 1
ATOM 3076 C C . ASN A 1 385 ? -1.618 60.459 5.405 1.00 75.62 385 ASN A C 1
ATOM 3078 O O . ASN A 1 385 ? -0.993 60.692 6.438 1.00 75.62 385 ASN A O 1
ATOM 3082 N N . ASN A 1 386 ? -2.383 59.372 5.275 1.00 73.75 386 ASN A N 1
ATOM 3083 C CA . ASN A 1 386 ? -2.499 58.364 6.318 1.00 73.75 386 ASN A CA 1
ATOM 3084 C C . ASN A 1 386 ? -1.344 57.352 6.235 1.00 73.75 386 ASN A C 1
ATOM 3086 O O . ASN A 1 386 ? -1.242 56.593 5.270 1.00 73.75 386 ASN A O 1
ATOM 3090 N N . ARG A 1 387 ? -0.495 57.322 7.268 1.00 70.00 387 ARG A N 1
ATOM 3091 C CA . ARG A 1 387 ? 0.647 56.397 7.368 1.00 70.00 387 ARG A CA 1
ATOM 3092 C C . ARG A 1 387 ? 0.263 55.013 7.911 1.00 70.00 387 ARG A C 1
ATOM 3094 O O . ARG A 1 387 ? 0.947 54.041 7.609 1.00 70.00 387 ARG A O 1
ATOM 3101 N N . ASN A 1 388 ? -0.845 54.893 8.645 1.00 76.75 388 ASN A N 1
ATOM 3102 C CA . ASN A 1 388 ? -1.233 53.661 9.342 1.00 76.75 388 ASN A CA 1
ATOM 3103 C C . ASN A 1 388 ? -2.345 52.931 8.589 1.00 76.75 388 ASN A C 1
ATOM 3105 O O . ASN A 1 388 ? -3.506 52.964 8.990 1.00 76.75 388 ASN A O 1
ATOM 3109 N N . LYS A 1 389 ? -1.986 52.288 7.474 1.00 79.50 389 LYS A N 1
ATOM 3110 C CA . LYS A 1 389 ? -2.943 51.525 6.653 1.00 79.50 389 LYS A CA 1
ATOM 3111 C C . LYS A 1 389 ? -3.000 50.037 6.998 1.00 79.50 389 LYS A C 1
ATOM 3113 O O . LYS A 1 389 ? -3.909 49.358 6.544 1.00 79.50 389 LYS A O 1
ATOM 3118 N N . TYR A 1 390 ? -2.026 49.525 7.761 1.00 83.81 390 TYR A N 1
ATOM 3119 C CA . TYR A 1 390 ? -1.906 48.096 8.104 1.00 83.81 390 TYR A CA 1
ATOM 3120 C C . TYR A 1 390 ? -1.801 47.166 6.876 1.00 83.81 390 TYR A C 1
ATOM 3122 O O . TYR A 1 390 ? -2.114 45.982 6.943 1.00 83.81 390 TYR A O 1
ATOM 3130 N N . LEU A 1 391 ? -1.340 47.712 5.743 1.00 83.75 391 LEU A N 1
ATOM 3131 C CA . LEU A 1 391 ? -1.194 46.992 4.471 1.00 83.75 391 LEU A CA 1
ATOM 3132 C C . LEU A 1 391 ? 0.220 46.462 4.227 1.00 83.75 391 LEU A C 1
ATOM 3134 O O . LEU A 1 391 ? 0.429 45.680 3.303 1.00 83.75 391 LEU A O 1
ATOM 3138 N N . HIS A 1 392 ? 1.183 46.899 5.041 1.00 83.44 392 HIS A N 1
ATOM 3139 C CA . HIS A 1 392 ? 2.591 46.546 4.902 1.00 83.44 392 HIS A CA 1
ATOM 3140 C C . HIS A 1 392 ? 2.808 45.040 5.077 1.00 83.44 392 HIS A C 1
ATOM 3142 O O . HIS A 1 392 ? 2.069 44.384 5.820 1.00 83.44 392 HIS A O 1
ATOM 3148 N N . HIS A 1 393 ? 3.850 44.489 4.450 1.00 82.94 393 HIS A N 1
ATOM 3149 C CA . HIS A 1 393 ? 4.158 43.068 4.589 1.00 82.94 393 HIS A CA 1
ATOM 3150 C C . HIS A 1 393 ? 4.348 42.615 6.028 1.00 82.94 393 HIS A C 1
ATOM 3152 O O . HIS A 1 393 ? 4.011 41.481 6.341 1.00 82.94 393 HIS A O 1
ATOM 3158 N N . ASP A 1 394 ? 4.872 43.469 6.906 1.00 85.44 394 ASP A N 1
ATOM 3159 C CA . ASP A 1 394 ? 5.062 43.111 8.314 1.00 85.44 394 ASP A CA 1
ATOM 3160 C C . ASP A 1 394 ? 3.729 42.825 8.993 1.00 85.44 394 ASP A C 1
ATOM 3162 O O . ASP A 1 394 ? 3.593 41.808 9.668 1.00 85.44 394 ASP A O 1
ATOM 3166 N N . THR A 1 395 ? 2.713 43.644 8.717 1.00 87.62 395 THR A N 1
ATOM 3167 C CA . THR A 1 395 ? 1.356 43.404 9.208 1.00 87.62 395 THR A CA 1
ATOM 3168 C C . THR A 1 395 ? 0.754 42.147 8.585 1.00 87.62 395 THR A C 1
ATOM 3170 O O . THR A 1 395 ? 0.157 41.335 9.286 1.00 87.62 395 THR A O 1
ATOM 3173 N N . GLN A 1 396 ? 0.945 41.925 7.282 1.00 86.44 396 GLN A N 1
ATOM 3174 C CA . GLN A 1 396 ? 0.471 40.698 6.632 1.00 86.44 396 GLN A CA 1
ATOM 3175 C C . GLN A 1 396 ? 1.141 39.445 7.218 1.00 86.44 396 GLN A C 1
ATOM 3177 O O . GLN A 1 396 ? 0.464 38.456 7.490 1.00 86.44 396 GLN A O 1
ATOM 3182 N N . ASN A 1 397 ? 2.453 39.486 7.461 1.00 86.62 397 ASN A N 1
ATOM 3183 C CA . ASN A 1 397 ? 3.220 38.401 8.076 1.00 86.62 397 ASN A CA 1
ATOM 3184 C C . ASN A 1 397 ? 2.795 38.169 9.531 1.00 86.62 397 ASN A C 1
ATOM 3186 O O . ASN A 1 397 ? 2.726 37.019 9.970 1.00 86.62 397 ASN A O 1
ATOM 3190 N N . GLU A 1 398 ? 2.477 39.232 10.272 1.00 90.50 398 GLU A N 1
ATOM 3191 C CA . GLU A 1 398 ? 1.906 39.134 11.613 1.00 90.50 398 GLU A CA 1
ATOM 3192 C C . GLU A 1 398 ? 0.550 38.417 11.575 1.00 90.50 398 GLU A C 1
ATOM 3194 O O . GLU A 1 398 ? 0.362 37.438 12.298 1.00 90.50 398 GLU A O 1
ATOM 3199 N N . ILE A 1 399 ? -0.354 38.810 10.670 1.00 88.75 399 ILE A N 1
ATOM 3200 C CA . ILE A 1 399 ? -1.655 38.151 10.479 1.00 88.75 399 ILE A CA 1
ATOM 3201 C C . ILE A 1 399 ? -1.468 36.673 10.104 1.00 88.75 399 ILE A C 1
ATOM 3203 O O . ILE A 1 399 ? -2.081 35.803 10.724 1.00 88.75 399 ILE A O 1
ATOM 3207 N N . ILE A 1 400 ? -0.581 36.360 9.150 1.00 85.69 400 ILE A N 1
ATOM 3208 C CA . ILE A 1 400 ? -0.231 34.976 8.780 1.00 85.69 400 ILE A CA 1
ATOM 3209 C C . ILE A 1 400 ? 0.258 34.200 10.008 1.00 85.69 400 ILE A C 1
ATOM 3211 O O . ILE A 1 400 ? -0.167 33.068 10.238 1.00 85.69 400 ILE A O 1
ATOM 3215 N N . THR A 1 401 ? 1.118 34.810 10.823 1.00 87.94 401 THR A N 1
ATOM 3216 C CA . THR A 1 401 ? 1.664 34.190 12.034 1.00 87.94 401 THR A CA 1
ATOM 3217 C C . THR A 1 401 ? 0.572 33.923 13.067 1.00 87.94 401 THR A C 1
ATOM 3219 O O . THR A 1 401 ? 0.547 32.845 13.661 1.00 87.94 401 THR A O 1
ATOM 3222 N N . LEU A 1 402 ? -0.350 34.863 13.280 1.00 90.81 402 LEU A N 1
ATOM 3223 C CA . LEU A 1 402 ? -1.475 34.703 14.204 1.00 90.81 402 LEU A CA 1
ATOM 3224 C C . LEU A 1 402 ? -2.443 33.609 13.735 1.00 90.81 402 LEU A C 1
ATOM 3226 O O . LEU A 1 402 ? -2.823 32.751 14.534 1.00 90.81 402 LEU A O 1
ATOM 3230 N N . MET A 1 403 ? -2.783 33.582 12.443 1.00 87.88 403 MET A N 1
ATOM 3231 C CA . MET A 1 403 ? -3.611 32.522 11.855 1.00 87.88 403 MET A CA 1
ATOM 3232 C C . MET A 1 403 ? -2.936 31.155 11.985 1.00 87.88 403 MET A C 1
ATOM 3234 O O . MET A 1 403 ? -3.561 30.206 12.451 1.00 87.88 403 MET A O 1
ATOM 3238 N N . SER A 1 404 ? -1.645 31.069 11.652 1.00 86.38 404 SER A N 1
ATOM 3239 C CA . SER A 1 404 ? -0.844 29.850 11.800 1.00 86.38 404 SER A CA 1
ATOM 3240 C C . SER A 1 404 ? -0.833 29.357 13.249 1.00 86.38 404 SER A C 1
ATOM 3242 O O . SER A 1 404 ? -1.137 28.194 13.504 1.00 86.38 404 SER A O 1
ATOM 3244 N N . LYS A 1 405 ? -0.598 30.248 14.224 1.00 89.25 405 LYS A N 1
ATOM 3245 C CA . LYS A 1 405 ? -0.669 29.916 15.659 1.00 89.25 405 LYS A CA 1
ATOM 3246 C C . LYS A 1 405 ? -2.042 29.376 16.060 1.00 89.25 405 LYS A C 1
ATOM 3248 O O . LYS A 1 405 ? -2.102 28.416 16.824 1.00 89.25 405 LYS A O 1
ATOM 3253 N N . SER A 1 406 ? -3.126 29.966 15.552 1.00 91.12 406 SER A N 1
ATOM 3254 C CA . SER A 1 406 ? -4.493 29.506 15.827 1.00 91.12 406 SER A CA 1
ATOM 3255 C C . SER A 1 406 ? -4.747 28.102 15.266 1.00 91.12 406 SER A C 1
ATOM 3257 O O . SER A 1 406 ? -5.188 27.215 15.995 1.00 91.12 406 SER A O 1
ATOM 3259 N N . VAL A 1 407 ? -4.372 27.860 14.005 1.00 90.69 407 VAL A N 1
ATOM 3260 C CA . VAL A 1 407 ? -4.513 26.549 13.346 1.00 90.69 407 VAL A CA 1
ATOM 3261 C C . VAL A 1 407 ? -3.677 25.479 14.051 1.00 90.69 407 VAL A C 1
ATOM 3263 O O . VAL A 1 407 ? -4.185 24.404 14.359 1.00 90.69 407 VAL A O 1
ATOM 3266 N N . VAL A 1 408 ? -2.412 25.775 14.364 1.00 90.62 408 VAL A N 1
ATOM 3267 C CA . VAL A 1 408 ? -1.527 24.845 15.083 1.00 90.62 408 VAL A CA 1
ATOM 3268 C C . VAL A 1 408 ? -2.076 24.541 16.476 1.00 90.62 408 VAL A C 1
ATOM 3270 O O . VAL A 1 408 ? -2.028 23.392 16.903 1.00 90.62 408 VAL A O 1
ATOM 3273 N N . LYS A 1 409 ? -2.639 25.530 17.180 1.00 92.69 409 LYS A N 1
ATOM 3274 C CA . LYS A 1 409 ? -3.263 25.316 18.492 1.00 92.69 409 LYS A CA 1
ATOM 3275 C C . LYS A 1 409 ? -4.440 24.340 18.411 1.00 92.69 409 LYS A C 1
ATOM 3277 O O . LYS A 1 409 ? -4.545 23.467 19.270 1.00 92.69 409 LYS A O 1
ATOM 3282 N N . GLU A 1 410 ? -5.285 24.456 17.389 1.00 91.69 410 GLU A N 1
ATOM 3283 C CA . GLU A 1 410 ? -6.399 23.526 17.171 1.00 91.69 410 GLU A CA 1
ATOM 3284 C C . GLU A 1 410 ? -5.894 22.111 16.853 1.00 91.69 410 GLU A C 1
ATOM 3286 O O . GLU A 1 410 ? -6.330 21.138 17.466 1.00 91.69 410 GLU A O 1
ATOM 3291 N N . ILE A 1 411 ? -4.892 21.997 15.976 1.00 91.94 411 ILE A N 1
ATOM 3292 C CA . ILE A 1 411 ? -4.240 20.721 15.651 1.00 91.94 411 ILE A CA 1
ATOM 3293 C C . ILE A 1 411 ? -3.652 20.056 16.905 1.00 91.94 411 ILE A C 1
ATOM 3295 O O . ILE A 1 411 ? -3.854 18.865 17.131 1.00 91.94 411 ILE A O 1
ATOM 3299 N N . VAL A 1 412 ? -2.941 20.813 17.743 1.00 93.50 412 VAL A N 1
ATOM 3300 C CA . VAL A 1 412 ? -2.339 20.311 18.989 1.00 93.50 412 VAL A CA 1
ATOM 3301 C C . VAL A 1 412 ? -3.411 19.877 19.989 1.00 93.50 412 VAL A C 1
ATOM 3303 O O . VAL A 1 412 ? -3.242 18.856 20.654 1.00 93.50 412 VAL A O 1
ATOM 3306 N N . SER A 1 413 ? -4.515 20.622 20.091 1.00 91.00 413 SER A N 1
ATOM 3307 C CA . SER A 1 413 ? -5.670 20.265 20.926 1.00 91.00 413 SER A CA 1
ATOM 3308 C C . SER A 1 413 ? -6.264 18.921 20.504 1.00 91.00 413 SER A C 1
ATOM 3310 O O . SER A 1 413 ? -6.518 18.061 21.347 1.00 91.00 413 SER A O 1
ATOM 3312 N N . GLU A 1 414 ? -6.417 18.705 19.198 1.00 89.50 414 GLU A N 1
ATOM 3313 C CA . GLU A 1 414 ? -6.894 17.446 18.628 1.00 89.50 414 GLU A CA 1
ATOM 3314 C C . GLU A 1 414 ? -5.925 16.283 18.913 1.00 89.50 414 GLU A C 1
ATOM 3316 O O . GLU A 1 414 ? -6.338 15.274 19.481 1.00 89.50 414 GLU A O 1
ATOM 3321 N N . ILE A 1 415 ? -4.625 16.459 18.638 1.00 90.88 415 ILE A N 1
ATOM 3322 C CA . ILE A 1 415 ? -3.581 15.452 18.915 1.00 90.88 415 ILE A CA 1
ATOM 3323 C C . ILE A 1 415 ? -3.539 15.090 20.406 1.00 90.88 415 ILE A C 1
ATOM 3325 O O . ILE A 1 415 ? -3.372 13.928 20.766 1.00 90.88 415 ILE A O 1
ATOM 3329 N N . SER A 1 416 ? -3.696 16.075 21.292 1.00 88.81 416 SER A N 1
ATOM 3330 C CA . SER A 1 416 ? -3.605 15.870 22.743 1.00 88.81 416 SER A CA 1
ATOM 3331 C C . SER A 1 416 ? -4.743 15.010 23.296 1.00 88.81 416 SER A C 1
ATOM 3333 O O . SER A 1 416 ? -4.532 14.296 24.284 1.00 88.81 416 SER A O 1
ATOM 3335 N N . LYS A 1 417 ? -5.925 15.062 22.660 1.00 85.75 417 LYS A N 1
ATOM 3336 C CA . LYS A 1 417 ? -7.085 14.210 22.975 1.00 85.75 417 LYS A CA 1
ATOM 3337 C C . LYS A 1 417 ? -6.868 12.761 22.543 1.00 85.75 417 LYS A C 1
ATOM 3339 O O . LYS A 1 417 ? -7.452 11.866 23.150 1.00 85.75 417 LYS A O 1
ATOM 3344 N N . ALA A 1 418 ? -6.030 12.518 21.535 1.00 82.56 418 ALA A N 1
ATOM 3345 C CA . ALA A 1 418 ? -5.705 11.164 21.118 1.00 82.56 418 ALA A CA 1
ATOM 3346 C C . ALA A 1 418 ? -4.908 10.429 22.223 1.00 82.56 418 ALA A C 1
ATOM 3348 O O . ALA A 1 418 ? -4.032 11.019 22.879 1.00 82.56 418 ALA A O 1
ATOM 3349 N N . PRO A 1 419 ? -5.188 9.131 22.452 1.00 76.62 419 PRO A N 1
ATOM 3350 C CA . PRO A 1 419 ? -4.431 8.336 23.415 1.00 76.62 419 PRO A CA 1
ATOM 3351 C C . PRO A 1 419 ? -2.988 8.126 22.942 1.00 76.62 419 PRO A C 1
ATOM 3353 O O . PRO A 1 419 ? -2.059 8.212 23.742 1.00 76.62 419 PRO A O 1
ATOM 3356 N N . PHE A 1 420 ? -2.806 7.928 21.635 1.00 84.69 420 PHE A N 1
ATOM 3357 C CA . PHE A 1 420 ? -1.521 7.671 20.995 1.00 84.69 420 PHE A CA 1
ATOM 3358 C C . PHE A 1 420 ? -1.421 8.402 19.657 1.00 84.69 420 PHE A C 1
ATOM 3360 O O . PHE A 1 420 ? -2.435 8.733 19.038 1.00 84.69 420 PHE A O 1
ATOM 3367 N N . PHE A 1 421 ? -0.191 8.604 19.193 1.00 86.81 421 PHE A N 1
ATOM 3368 C CA . PHE A 1 421 ? 0.085 9.116 17.855 1.00 86.81 421 PHE A CA 1
ATOM 3369 C C . PHE A 1 421 ? 1.318 8.447 17.240 1.00 86.81 421 PHE A C 1
ATOM 3371 O O . PHE A 1 421 ? 2.110 7.799 17.929 1.00 86.81 421 PHE A O 1
ATOM 3378 N N . SER A 1 422 ? 1.489 8.638 15.935 1.00 88.00 422 SER A N 1
ATOM 3379 C CA . SER A 1 422 ? 2.702 8.291 15.199 1.00 88.00 422 SER A CA 1
ATOM 3380 C C . SER A 1 422 ? 3.350 9.537 14.607 1.00 88.00 422 SER A C 1
ATOM 3382 O O . SER A 1 422 ? 2.673 10.464 14.161 1.00 88.00 422 SER A O 1
ATOM 3384 N N . LEU A 1 423 ? 4.676 9.555 14.615 1.00 90.00 423 LEU A N 1
ATOM 3385 C CA . LEU A 1 423 ? 5.493 10.635 14.089 1.00 90.00 423 LEU A CA 1
ATOM 3386 C C . LEU A 1 423 ? 5.896 10.321 12.646 1.00 90.00 423 LEU A C 1
ATOM 3388 O O . LEU A 1 423 ? 6.561 9.319 12.406 1.00 90.00 423 LEU A O 1
ATOM 3392 N N . ILE A 1 424 ? 5.556 11.191 11.700 1.00 89.38 424 ILE A N 1
ATOM 3393 C CA . ILE A 1 424 ? 5.981 11.097 10.301 1.00 89.38 424 ILE A CA 1
ATOM 3394 C C . ILE A 1 424 ? 6.905 12.275 10.000 1.00 89.38 424 ILE A C 1
ATOM 3396 O O . ILE A 1 424 ? 6.585 13.425 10.307 1.00 89.38 424 ILE A O 1
ATOM 3400 N N . VAL A 1 425 ? 8.076 11.987 9.436 1.00 87.50 425 VAL A N 1
ATOM 3401 C CA . VAL A 1 425 ? 9.101 13.003 9.172 1.00 87.50 425 VAL A CA 1
ATOM 3402 C C . VAL A 1 425 ? 9.703 12.782 7.797 1.00 87.50 425 VAL A C 1
ATOM 3404 O O . VAL A 1 425 ? 10.168 11.685 7.495 1.00 87.50 425 VAL A O 1
ATOM 3407 N N . ASP A 1 426 ? 9.735 13.843 6.996 1.00 85.75 426 ASP A N 1
ATOM 3408 C CA . ASP A 1 426 ? 10.361 13.838 5.674 1.00 85.75 426 ASP A CA 1
ATOM 3409 C C . ASP A 1 426 ? 11.272 15.058 5.492 1.00 85.75 426 ASP A C 1
ATOM 3411 O O . ASP A 1 426 ? 11.024 16.125 6.066 1.00 85.75 426 ASP A O 1
ATOM 3415 N N . THR A 1 427 ? 12.330 14.907 4.699 1.00 82.62 427 THR A N 1
ATOM 3416 C CA . THR A 1 427 ? 13.286 15.978 4.392 1.00 82.62 427 THR A CA 1
ATOM 3417 C C . THR A 1 427 ? 13.038 16.541 3.001 1.00 82.62 427 THR A C 1
ATOM 3419 O O . THR A 1 427 ? 12.928 15.801 2.028 1.00 82.62 427 THR A O 1
ATOM 3422 N N . THR A 1 428 ? 13.013 17.864 2.884 1.00 78.25 428 THR A N 1
ATOM 3423 C CA . THR A 1 428 ? 12.883 18.573 1.606 1.00 78.25 428 THR A CA 1
ATOM 3424 C C . THR A 1 428 ? 13.894 19.711 1.523 1.00 78.25 428 THR A C 1
ATOM 3426 O O . THR A 1 428 ? 14.421 20.142 2.539 1.00 78.25 428 THR A O 1
ATOM 3429 N N . GLN A 1 429 ? 14.161 20.220 0.322 1.00 74.31 429 GLN A N 1
ATOM 3430 C CA . GLN A 1 429 ? 14.936 21.446 0.127 1.00 74.31 429 GLN A CA 1
ATOM 3431 C C . GLN A 1 429 ? 14.020 22.589 -0.282 1.00 74.31 429 GLN A C 1
ATOM 3433 O O . GLN A 1 429 ? 13.155 22.412 -1.143 1.00 74.31 429 GLN A O 1
ATOM 3438 N N . ASP A 1 430 ? 14.230 23.763 0.306 1.00 73.00 430 ASP A N 1
ATOM 3439 C CA . ASP A 1 430 ? 13.546 24.975 -0.131 1.00 73.00 430 ASP A CA 1
ATOM 3440 C C . ASP A 1 430 ? 14.178 25.584 -1.397 1.00 73.00 430 ASP A C 1
ATOM 3442 O O . ASP A 1 430 ? 15.174 25.098 -1.951 1.00 73.00 430 ASP A O 1
ATOM 3446 N N . ILE A 1 431 ? 13.579 26.675 -1.883 1.00 66.06 431 ILE A N 1
ATOM 3447 C CA . ILE A 1 431 ? 14.060 27.394 -3.071 1.00 66.06 431 ILE A CA 1
ATOM 3448 C C . ILE A 1 431 ? 15.479 27.961 -2.897 1.00 66.06 431 ILE A C 1
ATOM 3450 O O . ILE A 1 431 ? 16.185 28.138 -3.890 1.00 66.06 431 ILE A O 1
ATOM 3454 N N . SER A 1 432 ? 15.912 28.192 -1.655 1.00 73.00 432 SER A N 1
ATOM 3455 C CA . SER A 1 432 ? 17.247 28.666 -1.286 1.00 73.00 432 SER A CA 1
ATOM 3456 C C . SER A 1 432 ? 18.241 27.522 -1.060 1.00 73.00 432 SER A C 1
ATOM 3458 O O . SER A 1 432 ? 19.366 27.781 -0.637 1.00 73.00 432 SER A O 1
ATOM 3460 N N . LYS A 1 433 ? 17.859 26.273 -1.378 1.00 75.94 433 LYS A N 1
ATOM 3461 C CA . LYS A 1 433 ? 18.673 25.056 -1.208 1.00 75.94 433 LYS A CA 1
ATOM 3462 C C . LYS A 1 433 ? 19.017 24.740 0.244 1.00 75.94 433 LYS A C 1
ATOM 3464 O O . LYS A 1 433 ? 19.990 24.036 0.503 1.00 75.94 433 LYS A O 1
ATOM 3469 N N . LYS A 1 434 ? 18.211 25.230 1.183 1.00 77.25 434 LYS A N 1
ATOM 3470 C CA . LYS A 1 434 ? 18.324 24.862 2.589 1.00 77.25 434 LYS A CA 1
ATOM 3471 C C . LYS A 1 434 ? 17.490 23.619 2.842 1.00 77.25 434 LYS A C 1
ATOM 3473 O O . LYS A 1 434 ? 16.327 23.544 2.440 1.00 77.25 434 LYS A O 1
ATOM 3478 N N . ASP A 1 435 ? 18.100 22.645 3.504 1.00 81.31 435 ASP A N 1
ATOM 3479 C CA . ASP A 1 435 ? 17.411 21.435 3.927 1.00 81.31 435 ASP A CA 1
ATOM 3480 C C . ASP A 1 435 ? 16.408 21.790 5.040 1.00 81.31 435 ASP A C 1
ATOM 3482 O O . ASP A 1 435 ? 16.737 22.459 6.023 1.00 81.31 435 ASP A O 1
ATOM 3486 N N . GLN A 1 436 ? 15.174 21.325 4.892 1.00 83.50 436 GLN A N 1
ATOM 3487 C CA . GLN A 1 436 ? 14.083 21.492 5.838 1.00 83.50 436 GLN A CA 1
ATOM 3488 C C . GLN A 1 436 ? 13.498 20.133 6.218 1.00 83.50 436 GLN A C 1
ATOM 3490 O O . GLN A 1 436 ? 13.348 19.234 5.392 1.00 83.50 436 GLN A O 1
ATOM 3495 N N . LEU A 1 437 ? 13.135 20.005 7.487 1.00 87.69 437 LEU A N 1
ATOM 3496 C CA . LEU A 1 437 ? 12.455 18.857 8.055 1.00 87.69 437 LEU A CA 1
ATOM 3497 C C . LEU A 1 437 ? 10.961 19.157 8.151 1.00 87.69 437 LEU A C 1
ATOM 3499 O O . LEU A 1 437 ? 10.566 20.117 8.812 1.00 87.69 437 LEU A O 1
ATOM 3503 N N . SER A 1 438 ? 10.130 18.344 7.515 1.00 90.00 438 SER A N 1
ATOM 3504 C CA . SER A 1 438 ? 8.681 18.365 7.706 1.00 90.00 438 SER A CA 1
ATOM 3505 C C . SER A 1 438 ? 8.305 17.474 8.883 1.00 90.00 438 SER A C 1
ATOM 3507 O O . SER A 1 438 ? 8.774 16.342 8.975 1.00 90.00 438 SER A O 1
ATOM 3509 N N . ILE A 1 439 ? 7.478 17.984 9.795 1.00 90.44 439 ILE A N 1
ATOM 3510 C CA . ILE A 1 439 ? 6.969 17.207 10.929 1.00 90.44 439 ILE A CA 1
ATOM 3511 C C . ILE A 1 439 ? 5.462 17.049 10.774 1.00 90.44 439 ILE A C 1
ATOM 3513 O O . ILE A 1 439 ? 4.721 18.035 10.743 1.00 90.44 439 ILE A O 1
ATOM 3517 N N . ILE A 1 440 ? 5.021 15.799 10.705 1.00 92.44 440 ILE A N 1
ATOM 3518 C CA . ILE A 1 440 ? 3.625 15.396 10.571 1.00 92.44 440 ILE A CA 1
ATOM 3519 C C . ILE A 1 440 ? 3.298 14.443 11.725 1.00 92.44 440 ILE A C 1
ATOM 3521 O O . ILE A 1 440 ? 4.105 13.589 12.092 1.00 92.44 440 ILE A O 1
ATOM 3525 N N . ILE A 1 441 ? 2.114 14.591 12.313 1.00 91.81 441 ILE A N 1
ATOM 3526 C CA . ILE A 1 441 ? 1.599 13.690 13.346 1.00 91.81 441 ILE A CA 1
ATOM 3527 C C . ILE A 1 441 ? 0.381 12.963 12.792 1.00 91.81 441 ILE A C 1
ATOM 3529 O O . ILE A 1 441 ? -0.607 13.602 12.439 1.00 91.81 441 ILE A O 1
ATOM 3533 N N . SER A 1 442 ? 0.449 11.635 12.738 1.00 88.88 442 SER A N 1
ATOM 3534 C CA . SER A 1 442 ? -0.701 10.781 12.447 1.00 88.88 442 SER A CA 1
ATOM 3535 C C . SER A 1 442 ? -1.360 10.371 13.761 1.00 88.88 442 SER A C 1
ATOM 3537 O O . SER A 1 442 ? -0.699 9.825 14.648 1.00 88.88 442 SER A O 1
ATOM 3539 N N . HIS A 1 443 ? -2.641 10.680 13.932 1.00 86.31 443 HIS A N 1
ATOM 3540 C CA . HIS A 1 443 ? -3.378 10.418 15.169 1.00 86.31 443 HIS A CA 1
ATOM 3541 C C . HIS A 1 443 ? -4.831 10.042 14.875 1.00 86.31 443 HIS A C 1
ATOM 3543 O O . HIS A 1 443 ? -5.343 10.256 13.775 1.00 86.31 443 HIS A O 1
ATOM 3549 N N . VAL A 1 444 ? -5.482 9.425 15.860 1.00 82.19 444 VAL A N 1
ATOM 3550 C CA . VAL A 1 444 ? -6.879 9.000 15.744 1.00 82.19 444 VAL A CA 1
ATOM 3551 C C . VAL A 1 444 ? -7.785 10.139 16.191 1.00 82.19 444 VAL A C 1
ATOM 3553 O O . VAL A 1 444 ? -7.800 10.504 17.368 1.00 82.19 444 VAL A O 1
ATOM 3556 N N . LYS A 1 445 ? -8.586 10.652 15.260 1.00 82.50 445 LYS A N 1
ATOM 3557 C CA . LYS A 1 445 ? -9.681 11.570 15.548 1.00 82.50 445 LYS A CA 1
ATOM 3558 C C . LYS A 1 445 ? -10.944 10.760 15.822 1.00 82.50 445 LYS A C 1
ATOM 3560 O O . LYS A 1 445 ? -11.371 9.961 14.991 1.00 82.50 445 LYS A O 1
ATOM 3565 N N . VAL A 1 446 ? -11.539 10.984 16.988 1.00 73.38 446 VAL A N 1
ATOM 3566 C CA . VAL A 1 446 ? -12.838 10.416 17.356 1.00 73.38 446 VAL A CA 1
ATOM 3567 C C . VAL A 1 446 ? -13.832 11.564 17.421 1.00 73.38 446 VAL A C 1
ATOM 3569 O O . VAL A 1 446 ? -13.751 12.395 18.326 1.00 73.38 446 VAL A O 1
ATOM 3572 N N . ASP A 1 447 ? -14.752 11.625 16.460 1.00 69.69 447 ASP A N 1
ATOM 3573 C CA . ASP A 1 447 ? -15.895 12.529 16.558 1.00 69.69 447 ASP A CA 1
ATOM 3574 C C . ASP A 1 447 ? -16.912 11.891 17.510 1.00 69.69 447 ASP A C 1
ATOM 3576 O O . ASP A 1 447 ? -17.433 10.812 17.246 1.00 69.69 447 ASP A O 1
ATOM 3580 N N . LEU A 1 448 ? -17.151 12.512 18.664 1.00 59.59 448 LEU A N 1
ATOM 3581 C CA . LEU A 1 448 ? -18.183 12.066 19.598 1.00 59.59 448 LEU A CA 1
ATOM 3582 C C . LEU A 1 448 ? -19.500 12.720 19.191 1.00 59.59 448 LEU A C 1
ATOM 3584 O O . LEU A 1 448 ? -19.598 13.946 19.177 1.00 59.59 448 LEU A O 1
ATOM 3588 N N . ASP A 1 449 ? -20.504 11.911 18.856 1.00 54.72 449 ASP A N 1
ATOM 3589 C CA . ASP A 1 449 ? -21.840 12.429 18.582 1.00 54.72 449 ASP A CA 1
ATOM 3590 C C . ASP A 1 449 ? -22.474 12.812 19.927 1.00 54.72 449 ASP A C 1
ATOM 3592 O O . ASP A 1 449 ? -22.741 11.948 20.773 1.00 54.72 449 ASP A O 1
ATOM 3596 N N . HIS A 1 450 ? -22.626 14.118 20.161 1.00 52.25 450 HIS A N 1
ATOM 3597 C CA . HIS A 1 450 ? -22.949 14.677 21.478 1.00 52.25 450 HIS A CA 1
ATOM 3598 C C . HIS A 1 450 ? -24.294 14.190 22.049 1.00 52.25 450 HIS A C 1
ATOM 3600 O O . HIS A 1 450 ? -24.475 14.247 23.263 1.00 52.25 450 HIS A O 1
ATOM 3606 N N . ASP A 1 451 ? -25.178 13.632 21.216 1.00 53.91 451 ASP A N 1
ATOM 3607 C CA . ASP A 1 451 ? -26.522 13.198 21.611 1.00 53.91 451 ASP A CA 1
ATOM 3608 C C . ASP A 1 451 ? -26.680 11.690 21.889 1.00 53.91 451 ASP A C 1
ATOM 3610 O O . ASP A 1 451 ? -27.761 11.277 22.310 1.00 53.91 451 ASP A O 1
ATOM 3614 N N . LYS A 1 452 ? -25.672 10.826 21.650 1.00 45.50 452 LYS A N 1
ATOM 3615 C CA . LYS A 1 452 ? -25.904 9.357 21.713 1.00 45.50 452 LYS A CA 1
ATOM 3616 C C . LYS A 1 452 ? -24.886 8.473 22.423 1.00 45.50 452 LYS A C 1
ATOM 3618 O O . LYS A 1 452 ? -25.111 7.268 22.454 1.00 45.50 452 LYS A O 1
ATOM 3623 N N . SER A 1 453 ? -23.799 8.985 23.000 1.00 44.66 453 SER A N 1
ATOM 3624 C CA . SER A 1 453 ? -22.810 8.132 23.708 1.00 44.66 453 SER A CA 1
ATOM 3625 C C . SER A 1 453 ? -22.265 6.957 22.865 1.00 44.66 453 SER A C 1
ATOM 3627 O O . SER A 1 453 ? -21.714 5.999 23.405 1.00 44.66 453 SER A O 1
ATOM 3629 N N . ILE A 1 454 ? -22.419 7.007 21.540 1.00 50.28 454 ILE A N 1
ATOM 3630 C CA . ILE A 1 454 ? -21.842 6.059 20.589 1.00 50.28 454 ILE A CA 1
ATOM 3631 C C . ILE A 1 454 ? -20.613 6.764 20.021 1.00 50.28 454 ILE A C 1
ATOM 3633 O O . ILE A 1 454 ? -20.692 7.935 19.648 1.00 50.28 454 ILE A O 1
ATOM 3637 N N . ALA A 1 455 ? -19.470 6.074 19.987 1.00 48.22 455 ALA A N 1
ATOM 3638 C CA . ALA A 1 455 ? -18.292 6.576 19.288 1.00 48.22 455 ALA A CA 1
ATOM 3639 C C . ALA A 1 455 ? -18.705 6.900 17.845 1.00 48.22 455 ALA A C 1
ATOM 3641 O O . ALA A 1 455 ? -19.116 6.000 17.112 1.00 48.22 455 ALA A O 1
ATOM 3642 N N . GLY A 1 456 ? -18.676 8.180 17.466 1.00 56.00 456 GLY A N 1
ATOM 3643 C CA . GLY A 1 456 ? -18.956 8.586 16.096 1.00 56.00 456 GLY A CA 1
ATOM 3644 C C . GLY A 1 456 ? -17.806 8.186 15.174 1.00 56.00 456 GLY A C 1
ATOM 3645 O O . GLY A 1 456 ? -17.047 7.254 15.452 1.00 56.00 456 GLY A O 1
ATOM 3646 N N . LYS A 1 457 ? -17.687 8.864 14.031 1.00 65.81 457 LYS A N 1
ATOM 3647 C CA . LYS A 1 457 ? -16.703 8.518 13.001 1.00 65.81 457 LYS A CA 1
ATOM 3648 C C . LYS A 1 457 ? -15.284 8.523 13.594 1.00 65.81 457 LYS A C 1
ATOM 3650 O O . LYS A 1 457 ? -14.814 9.544 14.093 1.00 65.81 457 LYS A O 1
ATOM 3655 N N . ILE A 1 458 ? -14.614 7.372 13.525 1.00 72.00 458 ILE A N 1
ATOM 3656 C CA . ILE A 1 458 ? -13.189 7.234 13.829 1.00 72.00 458 ILE A CA 1
ATOM 3657 C C . ILE A 1 458 ? -12.428 7.450 12.524 1.00 72.00 458 ILE A C 1
ATOM 3659 O O . ILE A 1 458 ? -12.682 6.762 11.535 1.00 72.00 458 ILE A O 1
ATOM 3663 N N . GLU A 1 459 ? -11.507 8.407 12.513 1.00 78.88 459 GLU A N 1
ATOM 3664 C CA . GLU A 1 459 ? -10.701 8.744 11.343 1.00 78.88 459 GLU A CA 1
ATOM 3665 C C . GLU A 1 459 ? -9.224 8.842 11.728 1.00 78.88 459 GLU A C 1
ATOM 3667 O O . GLU A 1 459 ? -8.872 9.433 12.749 1.00 78.88 459 GLU A O 1
ATOM 3672 N N . ILE A 1 460 ? -8.348 8.260 10.909 1.00 79.75 460 ILE A N 1
ATOM 3673 C CA . ILE A 1 460 ? -6.907 8.492 11.014 1.00 79.75 460 ILE A CA 1
ATOM 3674 C C . ILE A 1 460 ? -6.619 9.801 10.294 1.00 79.75 460 ILE A C 1
ATOM 3676 O O . ILE A 1 460 ? -6.901 9.928 9.103 1.00 79.75 460 ILE A O 1
ATOM 3680 N N . LYS A 1 461 ? -6.060 10.771 11.014 1.00 85.31 461 LYS A N 1
ATOM 3681 C CA . LYS A 1 461 ? -5.759 12.092 10.474 1.00 85.31 461 LYS A CA 1
ATOM 3682 C C . LYS A 1 461 ? -4.266 12.361 10.531 1.00 85.31 461 LYS A C 1
ATOM 3684 O O . LYS A 1 461 ? -3.635 12.219 11.576 1.00 85.31 461 LYS A O 1
ATOM 3689 N N . GLU A 1 462 ? -3.719 12.795 9.403 1.00 89.44 462 GLU A N 1
ATOM 3690 C CA . GLU A 1 462 ? -2.346 13.277 9.293 1.00 89.44 462 GLU A CA 1
ATOM 3691 C C . GLU A 1 462 ? -2.337 14.800 9.410 1.00 89.44 462 GLU A C 1
ATOM 3693 O O . GLU A 1 462 ? -2.823 15.524 8.541 1.00 89.44 462 GLU A O 1
ATOM 3698 N N . SER A 1 463 ? -1.794 15.295 10.516 1.00 90.06 463 SER A N 1
ATOM 3699 C CA . SER A 1 463 ? -1.719 16.719 10.810 1.00 90.06 463 SER A CA 1
ATOM 3700 C C . SER A 1 463 ? -0.298 17.231 10.599 1.00 90.06 463 SER A C 1
ATOM 3702 O O . SER A 1 463 ? 0.625 16.872 11.334 1.00 90.06 463 SER A O 1
ATOM 3704 N N . PHE A 1 464 ? -0.121 18.107 9.613 1.00 90.12 464 PHE A N 1
ATOM 3705 C CA . PHE A 1 464 ? 1.131 18.832 9.409 1.00 90.12 464 PHE A CA 1
ATOM 3706 C C . PHE A 1 464 ? 1.341 19.868 10.522 1.00 90.12 464 PHE A C 1
ATOM 3708 O O . PHE A 1 464 ? 0.466 20.697 10.771 1.00 90.12 464 PHE A O 1
ATOM 3715 N N . LEU A 1 465 ? 2.506 19.837 11.177 1.00 88.06 465 LEU A N 1
ATOM 3716 C CA . LEU A 1 465 ? 2.851 20.790 12.232 1.00 88.06 465 LEU A CA 1
ATOM 3717 C C . LEU A 1 465 ? 3.621 21.993 11.687 1.00 88.06 465 LEU A C 1
ATOM 3719 O O . LEU A 1 465 ? 3.183 23.130 11.855 1.00 88.06 465 LEU A O 1
ATOM 3723 N N . ARG A 1 466 ? 4.794 21.758 11.088 1.00 86.88 466 ARG A N 1
ATOM 3724 C CA . ARG A 1 466 ? 5.650 22.802 10.496 1.00 86.88 466 ARG A CA 1
ATOM 3725 C C . ARG A 1 466 ? 6.816 22.208 9.705 1.00 86.88 466 ARG A C 1
ATOM 3727 O O . ARG A 1 466 ? 7.178 21.045 9.892 1.00 86.88 466 ARG A O 1
ATOM 3734 N N . PHE A 1 467 ? 7.431 23.056 8.881 1.00 87.62 467 PHE A N 1
ATOM 3735 C CA . PHE A 1 467 ? 8.790 22.865 8.378 1.00 87.62 467 PHE A CA 1
ATOM 3736 C C . PHE A 1 467 ? 9.797 23.474 9.353 1.00 87.62 467 PHE A C 1
ATOM 3738 O O . PHE A 1 467 ? 9.519 24.504 9.970 1.00 87.62 467 PHE A O 1
ATOM 3745 N N . ILE A 1 468 ? 10.969 22.855 9.478 1.00 84.19 468 ILE A N 1
ATOM 3746 C CA . ILE A 1 468 ? 12.063 23.363 10.307 1.00 84.19 468 ILE A CA 1
ATOM 3747 C C . ILE A 1 468 ? 13.377 23.257 9.545 1.00 84.19 468 ILE A C 1
ATOM 3749 O O . ILE A 1 468 ? 13.740 22.180 9.086 1.00 84.19 468 ILE A O 1
ATOM 3753 N N . GLU A 1 469 ? 14.105 24.365 9.432 1.00 81.31 469 GLU A N 1
ATOM 3754 C CA . GLU A 1 469 ? 15.428 24.386 8.805 1.00 81.31 469 GLU A CA 1
ATOM 3755 C C . GLU A 1 469 ? 16.423 23.506 9.581 1.00 81.31 469 GLU A C 1
ATOM 3757 O O . GLU A 1 469 ? 16.526 23.556 10.813 1.00 81.31 469 GLU A O 1
ATOM 3762 N N . ILE A 1 470 ? 17.168 22.680 8.850 1.00 71.75 470 ILE A N 1
ATOM 3763 C CA . ILE A 1 470 ? 18.081 21.691 9.415 1.00 71.75 470 ILE A CA 1
ATOM 3764 C C . ILE A 1 470 ? 19.419 22.374 9.727 1.00 71.75 470 ILE A C 1
ATOM 3766 O O . ILE A 1 470 ? 20.342 22.383 8.921 1.00 71.75 470 ILE A O 1
ATOM 3770 N N . GLY A 1 471 ? 19.522 22.957 10.926 1.00 64.88 471 GLY A N 1
ATOM 3771 C CA . GLY A 1 471 ? 20.777 23.490 11.489 1.00 64.88 471 GLY A CA 1
ATOM 3772 C C . GLY A 1 471 ? 21.299 22.726 12.717 1.00 64.88 471 GLY A C 1
ATOM 3773 O O . GLY A 1 471 ? 22.423 22.946 13.161 1.00 64.88 471 GLY A O 1
ATOM 3774 N N . LYS A 1 472 ? 20.486 21.826 13.286 1.00 62.09 472 LYS A N 1
ATOM 3775 C CA . LYS A 1 472 ? 20.780 21.005 14.477 1.00 62.09 472 LYS A CA 1
ATOM 3776 C C . LYS A 1 472 ? 20.491 19.526 14.185 1.00 62.09 472 LYS A C 1
ATOM 3778 O O . LYS A 1 472 ? 19.879 19.192 13.176 1.00 62.09 472 LYS A O 1
ATOM 3783 N N . ASN A 1 473 ? 20.903 18.637 15.089 1.00 80.81 473 ASN A N 1
ATOM 3784 C CA . ASN A 1 473 ? 20.549 17.213 15.052 1.00 80.81 473 ASN A CA 1
ATOM 3785 C C . ASN A 1 473 ? 19.012 17.023 15.015 1.00 80.81 473 ASN A C 1
ATOM 3787 O O . ASN A 1 473 ? 18.308 17.647 15.812 1.00 80.81 473 ASN A O 1
ATOM 3791 N N . PHE A 1 474 ? 18.511 16.162 14.115 1.00 84.25 474 PHE A N 1
ATOM 3792 C CA . PHE A 1 474 ? 17.080 15.894 13.896 1.00 84.25 474 PHE A CA 1
ATOM 3793 C C . PHE A 1 474 ? 16.318 15.584 15.181 1.00 84.25 474 PHE A C 1
ATOM 3795 O O . PHE A 1 474 ? 15.235 16.119 15.406 1.00 84.25 474 PHE A O 1
ATOM 3802 N N . GLU A 1 475 ? 16.910 14.769 16.050 1.00 86.56 475 GLU A N 1
ATOM 3803 C CA . GLU A 1 475 ? 16.314 14.391 17.329 1.00 86.56 475 GLU A CA 1
ATOM 3804 C C . GLU A 1 475 ? 16.047 15.622 18.204 1.00 86.56 475 GLU A C 1
ATOM 3806 O O . GLU A 1 475 ? 14.941 15.803 18.713 1.00 86.56 475 GLU A O 1
ATOM 3811 N N . CYS A 1 476 ? 17.045 16.501 18.340 1.00 85.75 476 CYS A N 1
ATOM 3812 C CA . CYS A 1 476 ? 16.923 17.714 19.142 1.00 85.75 476 CYS A CA 1
ATOM 3813 C C . CYS A 1 476 ? 15.808 18.612 18.610 1.00 85.75 476 CYS A C 1
ATOM 3815 O O . CYS A 1 476 ? 15.028 19.129 19.401 1.00 85.75 476 CYS A O 1
ATOM 3817 N N . VAL A 1 477 ? 15.728 18.770 17.285 1.00 87.12 477 VAL A N 1
ATOM 3818 C CA . VAL A 1 477 ? 14.725 19.608 16.616 1.00 87.12 477 VAL A CA 1
ATOM 3819 C C . VAL A 1 477 ? 13.309 19.074 16.834 1.00 87.12 477 VAL A C 1
ATOM 3821 O O . VAL A 1 477 ? 12.403 19.834 17.186 1.00 87.12 477 VAL A O 1
ATOM 3824 N N . ILE A 1 478 ? 13.110 17.767 16.664 1.00 90.31 478 ILE A N 1
ATOM 3825 C CA . ILE A 1 478 ? 11.803 17.130 16.849 1.00 90.31 478 ILE A CA 1
ATOM 3826 C C . ILE A 1 478 ? 11.371 17.259 18.307 1.00 90.31 478 ILE A C 1
ATOM 3828 O O . ILE A 1 478 ? 10.282 17.753 18.587 1.00 90.31 478 ILE A O 1
ATOM 3832 N N . LEU A 1 479 ? 12.239 16.896 19.251 1.00 90.25 479 LEU A N 1
ATOM 3833 C CA . LEU A 1 479 ? 11.897 16.928 20.670 1.00 90.25 479 LEU A CA 1
ATOM 3834 C C . LEU A 1 479 ? 11.704 18.346 21.204 1.00 90.25 479 LEU A C 1
ATOM 3836 O O . LEU A 1 479 ? 10.806 18.558 22.017 1.00 90.25 479 LEU A O 1
ATOM 3840 N N . SER A 1 480 ? 12.486 19.330 20.741 1.00 90.38 480 SER A N 1
ATOM 3841 C CA . SER A 1 480 ? 12.244 20.729 21.106 1.00 90.38 480 SER A CA 1
ATOM 3842 C C . SER A 1 480 ? 10.890 21.207 20.595 1.00 90.38 480 SER A C 1
ATOM 3844 O O . SER A 1 480 ? 10.188 21.900 21.322 1.00 90.38 480 SER A O 1
ATOM 3846 N N . THR A 1 481 ? 10.497 20.790 19.387 1.00 90.81 481 THR A N 1
ATOM 3847 C CA . THR A 1 481 ? 9.206 21.159 18.787 1.00 90.81 481 THR A CA 1
ATOM 3848 C C . THR A 1 481 ? 8.041 20.525 19.536 1.00 90.81 481 THR A C 1
ATOM 3850 O O . THR A 1 481 ? 7.086 21.213 19.883 1.00 90.81 481 THR A O 1
ATOM 3853 N N . LEU A 1 482 ? 8.121 19.228 19.848 1.00 92.75 482 LEU A N 1
ATOM 3854 C CA . LEU A 1 482 ? 7.084 18.547 20.625 1.00 92.75 482 LEU A CA 1
ATOM 3855 C C . LEU A 1 482 ? 6.952 19.156 22.026 1.00 92.75 482 LEU A C 1
ATOM 3857 O O . LEU A 1 482 ? 5.839 19.395 22.488 1.00 92.75 482 LEU A O 1
ATOM 3861 N N . LYS A 1 483 ? 8.076 19.505 22.664 1.00 93.19 483 LYS A N 1
ATOM 3862 C CA . LYS A 1 483 ? 8.088 20.187 23.964 1.00 93.19 483 LYS A CA 1
ATOM 3863 C C . LYS A 1 483 ? 7.487 21.597 23.895 1.00 93.19 483 LYS A C 1
ATOM 3865 O O . LYS A 1 483 ? 6.697 21.944 24.768 1.00 93.19 483 LYS A O 1
ATOM 3870 N N . GLU A 1 484 ? 7.823 22.390 22.873 1.00 92.44 484 GLU A N 1
ATOM 3871 C CA . GLU A 1 484 ? 7.240 23.723 22.621 1.00 92.44 484 GLU A CA 1
ATOM 3872 C C . GLU A 1 484 ? 5.715 23.638 22.476 1.00 92.44 484 GLU A C 1
ATOM 3874 O O . GLU A 1 484 ? 4.982 24.421 23.080 1.00 92.44 484 GLU A O 1
ATOM 3879 N N . LEU A 1 485 ? 5.239 22.647 21.720 1.00 92.31 485 LEU A N 1
ATOM 3880 C CA . LEU A 1 485 ? 3.819 22.423 21.456 1.00 92.31 485 LEU A CA 1
ATOM 3881 C C . LEU A 1 485 ? 3.104 21.632 22.562 1.00 92.31 485 LEU A C 1
ATOM 3883 O O . LEU A 1 485 ? 1.908 21.387 22.443 1.00 92.31 485 LEU A O 1
ATOM 3887 N N . LYS A 1 486 ? 3.801 21.246 23.639 1.00 93.62 486 LYS A N 1
ATOM 3888 C CA . LYS A 1 486 ? 3.268 20.422 24.741 1.00 93.62 486 LYS A CA 1
ATOM 3889 C C . LYS A 1 486 ? 2.674 19.081 24.280 1.00 93.62 486 LYS A C 1
ATOM 3891 O O . LYS A 1 486 ? 1.747 18.568 24.900 1.00 93.62 486 LYS A O 1
ATOM 3896 N N . ILE A 1 487 ? 3.218 18.504 23.210 1.00 93.25 487 ILE A N 1
ATOM 3897 C CA . ILE A 1 487 ? 2.883 17.152 22.758 1.00 93.25 487 ILE A CA 1
ATOM 3898 C C . ILE A 1 487 ? 3.774 16.168 23.517 1.00 93.25 487 ILE A C 1
ATOM 3900 O O . ILE A 1 487 ? 5.002 16.224 23.427 1.00 93.25 487 ILE A O 1
ATOM 3904 N N . ASP A 1 488 ? 3.154 15.259 24.265 1.00 90.12 488 ASP A N 1
ATOM 3905 C CA . ASP A 1 488 ? 3.872 14.255 25.043 1.00 90.12 488 ASP A CA 1
ATOM 3906 C C . ASP A 1 488 ? 4.446 13.152 24.143 1.00 90.12 488 ASP A C 1
ATOM 3908 O O . ASP A 1 488 ? 3.717 12.303 23.631 1.00 90.12 488 ASP A O 1
ATOM 3912 N N . ILE A 1 489 ? 5.773 13.131 23.991 1.00 90.62 489 ILE A N 1
ATOM 3913 C CA . ILE A 1 489 ? 6.484 12.087 23.245 1.00 90.62 489 ILE A CA 1
ATOM 3914 C C . ILE A 1 489 ? 6.209 10.679 23.802 1.00 90.62 489 ILE A C 1
ATOM 3916 O O . ILE A 1 489 ? 6.231 9.723 23.032 1.00 90.62 489 ILE A O 1
ATOM 3920 N N . GLY A 1 490 ? 5.868 10.534 25.088 1.00 85.50 490 GLY A N 1
ATOM 3921 C CA . GLY A 1 490 ? 5.516 9.253 25.709 1.00 85.50 490 GLY A CA 1
ATOM 3922 C C . GLY A 1 490 ? 4.279 8.578 25.103 1.00 85.50 490 GLY A C 1
ATOM 3923 O O . GLY A 1 490 ? 4.131 7.358 25.212 1.00 85.50 490 GLY A O 1
ATOM 3924 N N . LYS A 1 491 ? 3.423 9.334 24.401 1.00 85.06 491 LYS A N 1
ATOM 3925 C CA . LYS A 1 491 ? 2.273 8.818 23.636 1.00 85.06 491 LYS A CA 1
ATOM 3926 C C . LYS A 1 491 ? 2.626 8.342 22.221 1.00 85.06 491 LYS A C 1
ATOM 3928 O O . LYS A 1 491 ? 1.765 7.798 21.529 1.00 85.06 491 LYS A O 1
ATOM 3933 N N . CYS A 1 492 ? 3.867 8.533 21.776 1.00 84.88 492 CYS A N 1
ATOM 3934 C CA . CYS A 1 492 ? 4.318 8.073 20.468 1.00 84.88 492 CYS A CA 1
ATOM 3935 C C . CYS A 1 492 ? 4.341 6.536 20.422 1.00 84.88 492 CYS A C 1
ATOM 3937 O O . CYS A 1 492 ? 4.870 5.888 21.327 1.00 84.88 492 CYS A O 1
ATOM 3939 N N . ARG A 1 493 ? 3.745 5.938 19.387 1.00 81.62 493 ARG A N 1
ATOM 3940 C CA . ARG A 1 493 ? 3.724 4.476 19.167 1.00 81.62 493 ARG A CA 1
ATOM 3941 C C . ARG A 1 493 ? 4.250 4.057 17.798 1.00 81.62 493 ARG A C 1
ATOM 3943 O O . ARG A 1 493 ? 4.492 2.879 17.573 1.00 81.62 493 ARG A O 1
ATOM 3950 N N . GLY A 1 494 ? 4.499 5.013 16.909 1.00 78.56 494 GLY A N 1
ATOM 3951 C CA . GLY A 1 494 ? 5.058 4.746 15.591 1.00 78.56 494 GLY A CA 1
ATOM 3952 C C . GLY A 1 494 ? 5.933 5.890 15.106 1.00 78.56 494 GLY A C 1
ATOM 3953 O O . GLY A 1 494 ? 5.711 7.052 15.445 1.00 78.56 494 GLY A O 1
ATOM 3954 N N . GLN A 1 495 ? 6.931 5.556 14.298 1.00 80.44 495 GLN A N 1
ATOM 3955 C CA . GLN A 1 495 ? 7.815 6.510 13.638 1.00 80.44 495 GLN A CA 1
ATOM 3956 C C . GLN A 1 495 ? 7.992 6.132 12.164 1.00 80.44 495 GLN A C 1
ATOM 3958 O O . GLN A 1 495 ? 8.453 5.035 11.862 1.00 80.44 495 GLN A O 1
ATOM 3963 N N . GLY A 1 496 ? 7.630 7.030 11.248 1.00 83.44 496 GLY A N 1
ATOM 3964 C CA . GLY A 1 496 ? 7.641 6.807 9.802 1.00 83.44 496 GLY A CA 1
ATOM 3965 C C . GLY A 1 496 ? 8.520 7.809 9.060 1.00 83.44 496 GLY A C 1
ATOM 3966 O O . GLY A 1 496 ? 8.143 8.971 8.926 1.00 83.44 496 GLY A O 1
ATOM 3967 N N . TYR A 1 497 ? 9.675 7.365 8.560 1.00 83.25 497 TYR A N 1
ATOM 3968 C CA . TYR A 1 497 ? 10.608 8.200 7.786 1.00 83.25 497 TYR A CA 1
ATOM 3969 C C . TYR A 1 497 ? 11.235 7.421 6.618 1.00 83.25 497 TYR A C 1
ATOM 3971 O O . TYR A 1 497 ? 11.022 6.213 6.460 1.00 83.25 497 TYR A O 1
ATOM 3979 N N . ASP A 1 498 ? 12.028 8.114 5.798 1.00 76.31 498 ASP A N 1
ATOM 3980 C CA . ASP A 1 498 ? 12.806 7.504 4.721 1.00 76.31 498 ASP A CA 1
ATOM 3981 C C . ASP A 1 498 ? 14.001 6.661 5.218 1.00 76.31 498 ASP A C 1
ATOM 3983 O O . ASP A 1 498 ? 14.335 6.593 6.405 1.00 76.31 498 ASP A O 1
ATOM 3987 N N . GLY A 1 499 ? 14.642 5.976 4.271 1.00 70.81 499 GLY A N 1
ATOM 3988 C CA . GLY A 1 499 ? 15.792 5.108 4.517 1.00 70.81 499 GLY A CA 1
ATOM 3989 C C . GLY A 1 499 ? 17.126 5.839 4.638 1.00 70.81 499 GLY A C 1
ATOM 3990 O O . GLY A 1 499 ? 18.168 5.183 4.647 1.00 70.81 499 GLY A O 1
ATOM 3991 N N . ALA A 1 500 ? 17.153 7.174 4.726 1.00 76.19 500 ALA A N 1
ATOM 3992 C CA . ALA A 1 500 ? 18.412 7.894 4.860 1.00 76.19 500 ALA A CA 1
ATOM 3993 C C . ALA A 1 500 ? 19.117 7.478 6.160 1.00 76.19 500 ALA A C 1
ATOM 3995 O O . ALA A 1 500 ? 18.481 7.337 7.203 1.00 76.19 500 ALA A O 1
ATOM 3996 N N . SER A 1 501 ? 20.440 7.303 6.137 1.00 77.25 501 SER A N 1
ATOM 3997 C CA . SER A 1 501 ? 21.204 6.801 7.294 1.00 77.25 501 SER A CA 1
ATOM 3998 C C . SER A 1 501 ? 21.058 7.673 8.547 1.00 77.25 501 SER A C 1
ATOM 4000 O O . SER A 1 501 ? 21.028 7.158 9.663 1.00 77.25 501 SER A O 1
ATOM 4002 N N . LYS A 1 502 ? 20.903 8.991 8.374 1.00 80.81 502 LYS A N 1
ATOM 4003 C CA . LYS A 1 502 ? 20.639 9.931 9.474 1.00 80.81 502 LYS A CA 1
ATOM 4004 C C . LYS A 1 502 ? 19.253 9.733 10.110 1.00 80.81 502 LYS A C 1
ATOM 4006 O O . LYS A 1 502 ? 19.088 10.037 11.288 1.00 80.81 502 LYS A O 1
ATOM 4011 N N . MET A 1 503 ? 18.282 9.209 9.360 1.00 80.38 503 MET A N 1
ATOM 4012 C CA . MET A 1 503 ? 16.909 8.959 9.811 1.00 80.38 503 MET A CA 1
ATOM 4013 C C . MET A 1 503 ? 16.751 7.514 10.302 1.00 80.38 503 MET A C 1
ATOM 4015 O O . MET A 1 503 ? 16.466 7.272 11.470 1.00 80.38 503 MET A O 1
ATOM 4019 N N . SER A 1 504 ? 17.035 6.547 9.432 1.00 77.12 504 SER A N 1
ATOM 4020 C CA . SER A 1 504 ? 16.843 5.107 9.639 1.00 77.12 504 SER A CA 1
ATOM 4021 C C . SER A 1 504 ? 18.098 4.359 10.121 1.00 77.12 504 SER A C 1
ATOM 4023 O O . SER A 1 504 ? 18.141 3.131 10.123 1.00 77.12 504 SER A O 1
ATOM 4025 N N . GLY A 1 505 ? 19.159 5.046 10.545 1.00 77.38 505 GLY A N 1
ATOM 4026 C CA . GLY A 1 505 ? 20.354 4.387 11.083 1.00 77.38 505 GLY A CA 1
ATOM 4027 C C . GLY A 1 505 ? 20.047 3.573 12.345 1.00 77.38 505 GLY A C 1
ATOM 4028 O O . GLY A 1 505 ? 19.549 4.121 13.324 1.00 77.38 505 GLY A O 1
ATOM 4029 N N . LYS A 1 506 ? 20.381 2.274 12.342 1.00 70.31 506 LYS A N 1
ATOM 4030 C CA . LYS A 1 506 ? 20.090 1.332 13.445 1.00 70.31 506 LYS A CA 1
ATOM 4031 C C . LYS A 1 506 ? 20.738 1.713 14.783 1.00 70.31 506 LYS A C 1
ATOM 4033 O O . LYS A 1 506 ? 20.173 1.416 15.827 1.00 70.31 506 LYS A O 1
ATOM 4038 N N . TYR A 1 507 ? 21.919 2.332 14.746 1.00 71.62 507 TYR A N 1
ATOM 4039 C CA . TYR A 1 507 ? 22.718 2.619 15.946 1.00 71.62 507 TYR A CA 1
ATOM 4040 C C . TYR A 1 507 ? 22.735 4.100 16.334 1.00 71.62 507 TYR A C 1
ATOM 4042 O O . TYR A 1 507 ? 22.857 4.424 17.507 1.00 71.62 507 TYR A O 1
ATOM 4050 N N . SER A 1 508 ? 22.638 5.006 15.360 1.00 78.12 508 SER A N 1
ATOM 4051 C CA . SER A 1 508 ? 22.817 6.448 15.588 1.00 78.12 508 SER A CA 1
ATOM 4052 C C . SER A 1 508 ? 21.840 7.336 14.816 1.00 78.12 508 SER A C 1
ATOM 4054 O O . SER A 1 508 ? 21.897 8.563 14.955 1.00 78.12 508 SER A O 1
ATOM 4056 N N . GLY A 1 509 ? 20.950 6.737 14.018 1.00 82.44 509 GLY A N 1
ATOM 4057 C CA . GLY A 1 509 ? 19.915 7.459 13.286 1.00 82.44 509 GLY A CA 1
ATOM 4058 C C . GLY A 1 509 ? 18.788 7.929 14.202 1.00 82.44 509 GLY A C 1
ATOM 4059 O O . GLY A 1 509 ? 18.669 7.484 15.346 1.00 82.44 509 GLY A O 1
ATOM 4060 N N . LEU A 1 510 ? 17.942 8.820 13.683 1.00 86.06 510 LEU A N 1
ATOM 4061 C CA . LEU A 1 510 ? 16.757 9.318 14.383 1.00 86.06 510 LEU A CA 1
ATOM 4062 C C . LEU A 1 510 ? 15.902 8.177 14.956 1.00 86.06 510 LEU A C 1
ATOM 4064 O O . LEU A 1 510 ? 15.498 8.261 16.113 1.00 86.06 510 LEU A O 1
ATOM 4068 N N . GLN A 1 511 ? 15.709 7.091 14.196 1.00 84.69 511 GLN A N 1
ATOM 4069 C CA . GLN A 1 511 ? 14.902 5.954 14.639 1.00 84.69 511 GLN A CA 1
ATOM 4070 C C . GLN A 1 511 ? 15.406 5.326 15.942 1.00 84.69 511 GLN A C 1
ATOM 4072 O O . GLN A 1 511 ? 14.606 4.951 16.796 1.00 84.69 511 GLN A O 1
ATOM 4077 N N . ALA A 1 512 ? 16.729 5.231 16.109 1.00 84.81 512 ALA A N 1
ATOM 4078 C CA . ALA A 1 512 ? 17.352 4.600 17.263 1.00 84.81 512 ALA A CA 1
ATOM 4079 C C . ALA A 1 512 ? 17.213 5.504 18.489 1.00 84.81 512 ALA A C 1
ATOM 4081 O O . ALA A 1 512 ? 16.858 5.038 19.564 1.00 84.81 512 ALA A O 1
ATOM 4082 N N . ARG A 1 513 ? 17.400 6.812 18.292 1.00 88.81 513 ARG A N 1
ATOM 4083 C CA . ARG A 1 513 ? 17.308 7.841 19.336 1.00 88.81 513 ARG A CA 1
ATOM 4084 C C . ARG A 1 513 ? 15.886 8.026 19.863 1.00 88.81 513 ARG A C 1
ATOM 4086 O O . ARG A 1 513 ? 15.676 8.172 21.062 1.00 88.81 513 ARG A O 1
ATOM 4093 N N . ILE A 1 514 ? 14.889 8.012 18.977 1.00 87.19 514 ILE A N 1
ATOM 4094 C CA . ILE A 1 514 ? 13.482 8.048 19.394 1.00 87.19 514 ILE A CA 1
ATOM 4095 C C . ILE A 1 514 ? 13.108 6.739 20.092 1.00 87.19 514 ILE A C 1
ATOM 4097 O O . ILE A 1 514 ? 12.456 6.793 21.131 1.00 87.19 514 ILE A O 1
ATOM 4101 N N . LYS A 1 515 ? 13.578 5.585 19.596 1.00 82.81 515 LYS A N 1
ATOM 4102 C CA . LYS A 1 515 ? 13.334 4.279 20.227 1.00 82.81 515 LYS A CA 1
ATOM 4103 C C . LYS A 1 515 ? 14.019 4.131 21.592 1.00 82.81 515 LYS A C 1
ATOM 4105 O O . LYS A 1 515 ? 13.484 3.463 22.464 1.00 82.81 515 LYS A O 1
ATOM 4110 N N . GLU A 1 516 ? 15.149 4.795 21.817 1.00 87.69 516 GLU A N 1
ATOM 4111 C CA . GLU A 1 516 ? 15.791 4.884 23.137 1.00 87.69 516 GLU A CA 1
ATOM 4112 C C . GLU A 1 516 ? 14.903 5.622 24.152 1.00 87.69 516 GLU A C 1
ATOM 4114 O O . GLU A 1 516 ? 14.788 5.200 25.300 1.00 87.69 516 GLU A O 1
ATOM 4119 N N . LYS A 1 517 ? 14.220 6.693 23.726 1.00 86.62 517 LYS A N 1
ATOM 4120 C CA . LYS A 1 517 ? 13.305 7.464 24.590 1.00 86.62 517 LYS A CA 1
ATOM 4121 C C . LYS A 1 517 ? 11.941 6.814 24.746 1.00 86.62 517 LYS A C 1
ATOM 4123 O O . LYS A 1 517 ? 11.328 6.911 25.804 1.00 86.62 517 LYS A O 1
ATOM 4128 N N . VAL A 1 518 ? 11.457 6.190 23.680 1.00 81.88 518 VAL A N 1
ATOM 4129 C CA . VAL A 1 518 ? 10.155 5.536 23.613 1.00 81.88 518 VAL A CA 1
ATOM 4130 C C . VAL A 1 518 ? 10.356 4.165 22.970 1.00 81.88 518 VAL A C 1
ATOM 4132 O O . VAL A 1 518 ? 10.209 4.029 21.754 1.00 81.88 518 VAL A O 1
ATOM 4135 N N . PRO A 1 519 ? 10.671 3.128 23.771 1.00 77.50 519 PRO A N 1
ATOM 4136 C CA . PRO A 1 519 ? 10.926 1.773 23.266 1.00 77.50 519 PRO A CA 1
ATOM 4137 C C . PRO A 1 519 ? 9.777 1.185 22.442 1.00 77.50 519 PRO A C 1
ATOM 4139 O O . PRO A 1 519 ? 9.992 0.301 21.615 1.00 77.50 519 PRO A O 1
ATOM 4142 N N . THR A 1 520 ? 8.570 1.708 22.655 1.00 70.12 520 THR A N 1
ATOM 4143 C CA . THR A 1 520 ? 7.314 1.307 22.017 1.00 70.12 520 THR A CA 1
ATOM 4144 C C . THR A 1 520 ? 7.042 2.003 20.683 1.00 70.12 520 THR A C 1
ATOM 4146 O O . THR A 1 520 ? 6.050 1.686 20.036 1.00 70.12 520 THR A O 1
ATOM 4149 N N . ALA A 1 521 ? 7.880 2.963 20.275 1.00 74.75 521 ALA A N 1
ATOM 4150 C CA . ALA A 1 521 ? 7.734 3.680 19.015 1.00 74.75 521 ALA A CA 1
ATOM 4151 C C . ALA A 1 521 ? 8.427 2.909 17.882 1.00 74.75 521 ALA A C 1
ATOM 4153 O O . ALA A 1 521 ? 9.626 3.072 17.620 1.00 74.75 521 ALA A O 1
ATOM 4154 N N . ASP A 1 522 ? 7.669 2.053 17.198 1.00 72.31 522 ASP A N 1
ATOM 4155 C CA . ASP A 1 522 ? 8.225 1.218 16.139 1.00 72.31 522 ASP A CA 1
ATOM 4156 C C . ASP A 1 522 ? 8.475 1.983 14.843 1.00 72.31 522 ASP A C 1
ATOM 4158 O O . ASP A 1 522 ? 7.657 2.780 14.381 1.00 72.31 522 ASP A O 1
ATOM 4162 N N . PHE A 1 523 ? 9.648 1.728 14.261 1.00 76.62 523 PHE A N 1
ATOM 4163 C CA . PHE A 1 523 ? 10.060 2.324 12.999 1.00 76.62 523 PHE A CA 1
ATOM 4164 C C . PHE A 1 523 ? 9.437 1.598 11.817 1.00 76.62 523 PHE A C 1
ATOM 4166 O O . PHE A 1 523 ? 9.658 0.404 11.605 1.00 76.62 523 PHE A O 1
ATOM 4173 N N . ILE A 1 524 ? 8.706 2.367 11.018 1.00 75.06 524 ILE A N 1
ATOM 4174 C CA . ILE A 1 524 ? 8.145 1.958 9.745 1.00 75.06 524 ILE A CA 1
ATOM 4175 C C . ILE A 1 524 ? 8.916 2.693 8.656 1.00 75.06 524 ILE A C 1
ATOM 4177 O O . ILE A 1 524 ? 8.844 3.911 8.503 1.00 75.06 524 ILE A O 1
ATOM 4181 N N . HIS A 1 525 ? 9.670 1.928 7.880 1.00 72.81 525 HIS A N 1
ATOM 4182 C CA . HIS A 1 525 ? 10.398 2.469 6.748 1.00 72.81 525 HIS A CA 1
ATOM 4183 C C . HIS A 1 525 ? 9.431 2.802 5.605 1.00 72.81 525 HIS A C 1
ATOM 4185 O O . HIS A 1 525 ? 8.629 1.956 5.210 1.00 72.81 525 HIS A O 1
ATOM 4191 N N . CYS A 1 526 ? 9.558 3.996 5.017 1.00 78.38 526 CYS A N 1
ATOM 4192 C CA . CYS A 1 526 ? 8.726 4.443 3.898 1.00 78.38 526 CYS A CA 1
ATOM 4193 C C . CYS A 1 526 ? 8.625 3.391 2.775 1.00 78.38 526 CYS A C 1
ATOM 4195 O O . CYS A 1 526 ? 9.639 2.983 2.193 1.00 78.38 526 CYS A O 1
ATOM 4197 N N . SER A 1 527 ? 7.396 2.977 2.443 1.00 75.81 527 SER A N 1
ATOM 4198 C CA . SER A 1 527 ? 7.111 1.965 1.416 1.00 75.81 527 SER A CA 1
ATOM 4199 C C . SER A 1 527 ? 7.579 2.399 0.029 1.00 75.81 527 SER A C 1
ATOM 4201 O O . SER A 1 527 ? 8.190 1.609 -0.688 1.00 75.81 527 SER A O 1
ATOM 4203 N N . ALA A 1 528 ? 7.374 3.670 -0.334 1.00 73.12 528 ALA A N 1
ATOM 4204 C CA . ALA A 1 528 ? 7.833 4.210 -1.614 1.00 73.12 528 ALA A CA 1
ATOM 4205 C C . ALA A 1 528 ? 9.366 4.169 -1.729 1.00 73.12 528 ALA A C 1
ATOM 4207 O O . ALA A 1 528 ? 9.900 3.768 -2.764 1.00 73.12 528 ALA A O 1
ATOM 4208 N N . HIS A 1 529 ? 10.080 4.503 -0.649 1.00 74.88 529 HIS A N 1
ATOM 4209 C CA . HIS A 1 529 ? 11.536 4.389 -0.623 1.00 74.88 529 HIS A CA 1
ATOM 4210 C C . HIS A 1 529 ? 11.991 2.923 -0.655 1.00 74.88 529 HIS A C 1
ATOM 4212 O O . HIS A 1 529 ? 12.919 2.591 -1.385 1.00 74.88 529 HIS A O 1
ATOM 4218 N N . ASN A 1 530 ? 11.316 2.019 0.063 1.00 78.81 530 ASN A N 1
ATOM 4219 C CA . ASN A 1 530 ? 11.617 0.584 0.023 1.00 78.81 530 ASN A CA 1
ATOM 4220 C C . ASN A 1 530 ? 11.474 0.003 -1.385 1.00 78.81 530 ASN A C 1
ATOM 4222 O O . ASN A 1 530 ? 12.391 -0.669 -1.851 1.00 78.81 530 ASN A O 1
ATOM 4226 N N . LEU A 1 531 ? 10.379 0.307 -2.089 1.00 80.44 531 LEU A N 1
ATOM 4227 C CA . LEU A 1 531 ? 10.203 -0.087 -3.490 1.00 80.44 531 LEU A CA 1
ATOM 4228 C C . LEU A 1 531 ? 11.311 0.491 -4.383 1.00 80.44 531 LEU A C 1
ATOM 4230 O O . LEU A 1 531 ? 11.800 -0.187 -5.285 1.00 80.44 531 LEU A O 1
ATOM 4234 N N . ASN A 1 532 ? 11.766 1.715 -4.102 1.00 79.62 532 ASN A N 1
ATOM 4235 C CA . ASN A 1 532 ? 12.885 2.313 -4.825 1.00 79.62 532 ASN A CA 1
ATOM 4236 C C . ASN A 1 532 ? 14.204 1.562 -4.584 1.00 79.62 532 ASN A C 1
ATOM 4238 O O . ASN A 1 532 ? 14.988 1.367 -5.513 1.00 79.62 532 ASN A O 1
ATOM 4242 N N . LEU A 1 533 ? 14.435 1.102 -3.353 1.00 79.81 533 LEU A N 1
ATOM 4243 C CA . LEU A 1 533 ? 15.608 0.310 -2.988 1.00 79.81 533 LEU A CA 1
ATOM 4244 C C . LEU A 1 533 ? 15.586 -1.104 -3.584 1.00 79.81 533 LEU A C 1
ATOM 4246 O O . LEU A 1 533 ? 16.646 -1.596 -3.963 1.00 79.81 533 LEU A O 1
ATOM 4250 N N . VAL A 1 534 ? 14.411 -1.734 -3.715 1.00 84.50 534 VAL A N 1
ATOM 4251 C CA . VAL A 1 534 ? 14.242 -3.029 -4.409 1.00 84.50 534 VAL A CA 1
ATOM 4252 C C . VAL A 1 534 ? 14.802 -2.946 -5.829 1.00 84.50 534 VAL A C 1
ATOM 4254 O O . VAL A 1 534 ? 15.653 -3.746 -6.216 1.00 84.50 534 VAL A O 1
ATOM 4257 N N . LEU A 1 535 ? 14.369 -1.935 -6.585 1.00 82.50 535 LEU A N 1
ATOM 4258 C CA . LEU A 1 535 ? 14.811 -1.719 -7.962 1.00 82.50 535 LEU A CA 1
ATOM 4259 C C . LEU A 1 535 ? 16.295 -1.350 -8.042 1.00 82.50 535 LEU A C 1
ATOM 4261 O O . LEU A 1 535 ? 17.028 -1.906 -8.860 1.00 82.50 535 LEU A O 1
ATOM 4265 N N . ASN A 1 536 ? 16.765 -0.472 -7.150 1.00 82.19 536 ASN A N 1
ATOM 4266 C CA . ASN A 1 536 ? 18.184 -0.117 -7.078 1.00 82.19 536 ASN A CA 1
ATOM 4267 C C . ASN A 1 536 ? 19.071 -1.340 -6.813 1.00 82.19 536 ASN A C 1
ATOM 4269 O O . ASN A 1 536 ? 20.157 -1.426 -7.380 1.00 82.19 536 ASN A O 1
ATOM 4273 N N . GLY A 1 537 ? 18.607 -2.296 -6.001 1.00 78.31 537 GLY A N 1
ATOM 4274 C CA . GLY A 1 537 ? 19.314 -3.551 -5.755 1.00 78.31 537 GLY A CA 1
ATOM 4275 C C . GLY A 1 537 ? 19.560 -4.338 -7.042 1.00 78.31 537 GLY A C 1
ATOM 4276 O O . GLY A 1 537 ? 20.672 -4.805 -7.269 1.00 78.31 537 GLY A O 1
ATOM 4277 N N . SER A 1 538 ? 18.569 -4.426 -7.929 1.00 84.00 538 SER A N 1
ATOM 4278 C CA . SER A 1 538 ? 18.733 -5.081 -9.232 1.00 84.00 538 SER A CA 1
ATOM 4279 C C . SER A 1 538 ? 19.747 -4.352 -10.121 1.00 84.00 538 SER A C 1
ATOM 4281 O O . SER A 1 538 ? 20.687 -4.959 -10.634 1.00 84.00 538 SER A O 1
ATOM 4283 N N . VAL A 1 539 ? 19.623 -3.027 -10.237 1.00 84.06 539 VAL A N 1
ATOM 4284 C CA . VAL A 1 539 ? 20.499 -2.207 -11.092 1.00 84.06 539 VAL A CA 1
ATOM 4285 C C . VAL A 1 539 ? 21.949 -2.213 -10.612 1.00 84.06 539 VAL A C 1
ATOM 4287 O O . VAL A 1 539 ? 22.873 -2.190 -11.419 1.00 84.06 539 VAL A O 1
ATOM 4290 N N . GLN A 1 540 ? 22.186 -2.236 -9.301 1.00 81.69 540 GLN A N 1
ATOM 4291 C CA . GLN A 1 540 ? 23.546 -2.239 -8.762 1.00 81.69 540 GLN A CA 1
ATOM 4292 C C . GLN A 1 540 ? 24.275 -3.563 -9.005 1.00 81.69 540 GLN A C 1
ATOM 4294 O O . GLN A 1 540 ? 25.488 -3.542 -9.215 1.00 81.69 540 GLN A O 1
ATOM 4299 N N . ASN A 1 541 ? 23.552 -4.682 -9.016 1.00 85.38 541 ASN A N 1
ATOM 4300 C CA . ASN A 1 541 ? 24.145 -6.012 -9.135 1.00 85.38 541 ASN A CA 1
ATOM 4301 C C . ASN A 1 541 ? 24.213 -6.509 -10.588 1.00 85.38 541 ASN A C 1
ATOM 4303 O O . ASN A 1 541 ? 25.175 -7.180 -10.945 1.00 85.38 541 ASN A O 1
ATOM 4307 N N . VAL A 1 542 ? 23.281 -6.104 -11.459 1.00 90.19 542 VAL A N 1
ATOM 4308 C CA . VAL A 1 542 ? 23.255 -6.545 -12.864 1.00 90.19 542 VAL A CA 1
ATOM 4309 C C . VAL A 1 542 ? 23.820 -5.467 -13.790 1.00 90.19 542 VAL A C 1
ATOM 4311 O O . VAL A 1 542 ? 23.213 -4.415 -14.022 1.00 90.19 542 VAL A O 1
ATOM 4314 N N . SER A 1 543 ? 25.002 -5.734 -14.350 1.00 90.69 543 SER A N 1
ATOM 4315 C CA . SER A 1 543 ? 25.776 -4.748 -15.117 1.00 90.69 543 SER A CA 1
ATOM 4316 C C . SER A 1 543 ? 25.063 -4.259 -16.382 1.00 90.69 543 SER A C 1
ATO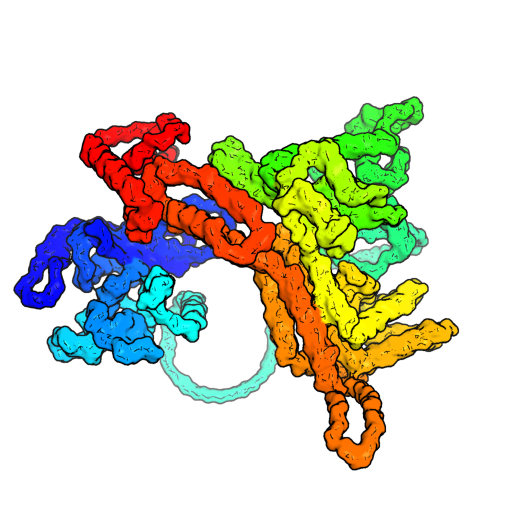M 4318 O O . SER A 1 543 ? 25.111 -3.075 -16.710 1.00 90.69 543 SER A O 1
ATOM 4320 N N . GLU A 1 544 ? 24.348 -5.151 -17.061 1.00 91.69 544 GLU A N 1
ATOM 4321 C CA . GLU A 1 544 ? 23.584 -4.888 -18.273 1.00 91.69 544 GLU A CA 1
ATOM 4322 C C . GLU A 1 544 ? 22.449 -3.892 -18.005 1.00 91.69 544 GLU A C 1
ATOM 4324 O O . GLU A 1 544 ? 22.262 -2.946 -18.771 1.00 91.69 544 GLU A O 1
ATOM 4329 N N . ILE A 1 545 ? 21.757 -4.042 -16.873 1.00 91.69 545 ILE A N 1
ATOM 4330 C CA . ILE A 1 545 ? 20.684 -3.138 -16.443 1.00 91.69 545 ILE A CA 1
ATOM 4331 C C . ILE A 1 545 ? 21.264 -1.779 -16.034 1.00 91.69 545 ILE A C 1
ATOM 4333 O O . ILE A 1 545 ? 20.732 -0.736 -16.419 1.00 91.69 545 ILE A O 1
ATOM 4337 N N . ARG A 1 546 ? 22.397 -1.760 -15.318 1.00 91.06 546 ARG A N 1
ATOM 4338 C CA . ARG A 1 546 ? 23.114 -0.516 -14.987 1.00 91.06 546 ARG A CA 1
ATOM 4339 C C . ARG A 1 546 ? 23.504 0.274 -16.229 1.00 91.06 546 ARG A C 1
ATOM 4341 O O . ARG A 1 546 ? 23.255 1.476 -16.300 1.00 91.06 546 ARG A O 1
ATOM 4348 N N . ASN A 1 547 ? 24.093 -0.405 -17.209 1.00 91.94 547 ASN A N 1
ATOM 4349 C CA . ASN A 1 547 ? 24.506 0.208 -18.466 1.00 91.94 547 ASN A CA 1
ATOM 4350 C C . ASN A 1 547 ? 23.295 0.727 -19.244 1.00 91.94 547 ASN A C 1
ATOM 4352 O O . ASN A 1 547 ? 23.347 1.832 -19.777 1.00 91.94 547 ASN A O 1
ATOM 4356 N N . PHE A 1 548 ? 22.189 -0.022 -19.250 1.00 92.75 548 PHE A N 1
ATOM 4357 C CA . PHE A 1 548 ? 20.932 0.410 -19.853 1.00 92.75 548 PHE A CA 1
ATOM 4358 C C . PHE A 1 548 ? 20.427 1.729 -19.257 1.00 92.75 548 PHE A C 1
ATOM 4360 O O . PHE A 1 548 ? 20.223 2.683 -20.003 1.00 92.75 548 PHE A O 1
ATOM 4367 N N . TYR A 1 549 ? 20.320 1.852 -17.930 1.00 90.12 549 TYR A N 1
ATOM 4368 C CA . TYR A 1 549 ? 19.908 3.121 -17.312 1.00 90.12 549 TYR A CA 1
ATOM 4369 C C . TYR A 1 549 ? 20.918 4.258 -17.528 1.00 90.12 549 TYR A C 1
ATOM 4371 O O . TYR A 1 549 ? 20.512 5.407 -17.702 1.00 90.12 549 TYR A O 1
ATOM 4379 N N . GLY A 1 550 ? 22.218 3.954 -17.600 1.00 90.50 550 GLY A N 1
ATOM 4380 C CA . GLY A 1 550 ? 23.241 4.927 -17.995 1.00 90.50 550 GLY A CA 1
ATOM 4381 C C . GLY A 1 550 ? 23.034 5.470 -19.415 1.00 90.50 550 GLY A C 1
ATOM 4382 O O . GLY A 1 550 ? 23.155 6.674 -19.638 1.00 90.50 550 GLY A O 1
ATOM 4383 N N . LEU A 1 551 ? 22.654 4.611 -20.370 1.00 91.12 551 LEU A N 1
ATOM 4384 C CA . LEU A 1 551 ? 22.310 5.026 -21.737 1.00 91.12 551 LEU A CA 1
ATOM 4385 C C . LEU A 1 551 ? 21.091 5.960 -21.756 1.00 91.12 551 LEU A C 1
ATOM 4387 O O . LEU A 1 551 ? 21.095 6.953 -22.483 1.00 91.12 551 LEU A O 1
ATOM 4391 N N . LEU A 1 552 ? 20.074 5.673 -20.938 1.00 90.19 552 LEU A N 1
ATOM 4392 C CA . LEU A 1 552 ? 18.868 6.499 -20.836 1.00 90.19 552 LEU A CA 1
ATOM 4393 C C . LEU A 1 552 ? 19.153 7.900 -20.273 1.00 90.19 552 LEU A C 1
ATOM 4395 O O . LEU A 1 552 ? 18.660 8.888 -20.822 1.00 90.19 552 LEU A O 1
ATOM 4399 N N . GLU A 1 553 ? 19.968 8.005 -19.218 1.00 88.81 553 GLU A N 1
ATOM 4400 C CA . GLU A 1 553 ? 20.371 9.307 -18.662 1.00 88.81 553 GLU A CA 1
ATOM 4401 C C . GLU A 1 553 ? 21.212 10.095 -19.677 1.00 88.81 553 GLU A C 1
ATOM 4403 O O . GLU A 1 553 ? 20.942 11.273 -19.913 1.00 88.81 553 GLU A O 1
ATOM 4408 N N . ASN A 1 554 ? 22.172 9.451 -20.351 1.00 88.56 554 ASN A N 1
ATOM 4409 C CA . ASN A 1 554 ? 22.988 10.103 -21.382 1.00 88.56 554 ASN A CA 1
ATOM 4410 C C . ASN A 1 554 ? 22.134 10.645 -22.534 1.00 88.56 554 ASN A C 1
ATOM 4412 O O . ASN A 1 554 ? 22.351 11.762 -23.005 1.00 88.56 554 ASN A O 1
ATOM 4416 N N . MET A 1 555 ? 21.112 9.896 -22.952 1.00 87.19 555 MET A N 1
ATOM 4417 C CA . MET A 1 555 ? 20.167 10.354 -23.965 1.00 87.19 555 MET A CA 1
ATOM 4418 C C . MET A 1 555 ? 19.430 11.624 -23.517 1.00 87.19 555 MET A C 1
ATOM 4420 O O . MET A 1 555 ? 19.385 12.597 -24.271 1.00 87.19 555 MET A O 1
ATOM 4424 N N . TYR A 1 556 ? 18.922 11.672 -22.281 1.00 86.75 556 TYR A N 1
ATOM 4425 C CA . TYR A 1 556 ? 18.327 12.896 -21.736 1.00 86.75 556 TYR A CA 1
ATOM 4426 C C . TYR A 1 556 ? 19.338 14.056 -21.688 1.00 86.75 556 TYR A C 1
ATOM 4428 O O . TYR A 1 556 ? 19.012 15.187 -22.061 1.00 86.75 556 TYR A O 1
ATOM 4436 N N . LEU A 1 557 ? 20.577 13.799 -21.259 1.00 86.19 557 LEU A N 1
ATOM 4437 C CA . LEU A 1 557 ? 21.626 14.815 -21.151 1.00 86.19 557 LEU A CA 1
ATOM 4438 C C . LEU A 1 557 ? 22.003 15.415 -22.513 1.00 86.19 557 LEU A C 1
ATOM 4440 O O . LEU A 1 557 ? 22.160 16.630 -22.611 1.00 86.19 557 LEU A O 1
ATOM 4444 N N . ILE A 1 558 ? 22.102 14.619 -23.583 1.00 83.69 558 ILE A N 1
ATOM 4445 C CA . ILE A 1 558 ? 22.433 15.145 -24.920 1.00 83.69 558 ILE A CA 1
ATOM 4446 C C . ILE A 1 558 ? 21.388 16.150 -25.406 1.00 83.69 558 ILE A C 1
ATOM 4448 O O . ILE A 1 558 ? 21.766 17.215 -25.913 1.00 83.69 558 ILE A O 1
ATOM 4452 N N . PHE A 1 559 ? 20.102 15.831 -25.242 1.00 81.12 559 PHE A N 1
ATOM 4453 C CA . PHE A 1 559 ? 19.013 16.699 -25.686 1.00 81.12 559 PHE A CA 1
ATOM 4454 C C . PHE A 1 559 ? 18.792 17.893 -24.751 1.00 81.12 559 PHE A C 1
ATOM 4456 O O . PHE A 1 559 ? 18.498 18.984 -25.230 1.00 81.12 559 PHE A O 1
ATOM 4463 N N . SER A 1 560 ? 18.979 17.731 -23.438 1.00 82.44 560 SER A N 1
ATOM 4464 C CA . SER A 1 560 ? 18.797 18.822 -22.462 1.00 82.44 560 SER A CA 1
ATOM 4465 C C . SER A 1 560 ? 19.949 19.836 -22.431 1.00 82.44 560 SER A C 1
ATOM 4467 O O . SER A 1 560 ? 19.764 20.940 -21.925 1.00 82.44 560 SER A O 1
ATOM 4469 N N . LYS A 1 561 ? 21.113 19.520 -23.022 1.00 80.00 561 LYS A N 1
ATOM 4470 C CA . LYS A 1 561 ? 22.248 20.455 -23.176 1.00 80.00 561 LYS A CA 1
ATOM 4471 C C . LYS A 1 561 ? 21.908 21.714 -23.993 1.00 80.00 561 LYS A C 1
ATOM 4473 O O . LYS A 1 561 ? 22.616 22.708 -23.850 1.00 80.00 561 LYS A O 1
ATOM 4478 N N . SER A 1 562 ? 20.889 21.706 -24.864 1.00 73.62 562 SER A N 1
ATOM 4479 C CA . SER A 1 562 ? 20.473 22.928 -25.570 1.00 73.62 562 SER A CA 1
ATOM 4480 C C . SER A 1 562 ? 18.991 22.959 -25.956 1.00 73.62 562 SER A C 1
ATOM 4482 O O . SER A 1 562 ? 18.403 21.954 -26.353 1.00 73.62 562 SER A O 1
ATOM 4484 N N . LEU A 1 563 ? 18.399 24.156 -25.901 1.00 69.25 563 LEU A N 1
ATOM 4485 C CA . LEU A 1 563 ? 16.991 24.385 -26.232 1.00 69.25 563 LEU A CA 1
ATOM 4486 C C . LEU A 1 563 ? 16.618 23.965 -27.673 1.00 69.25 563 LEU A C 1
ATOM 4488 O O . LEU A 1 563 ? 15.590 23.308 -27.824 1.00 69.25 563 LEU A O 1
ATOM 4492 N N . PRO A 1 564 ? 17.441 24.218 -28.714 1.00 71.38 564 PRO A N 1
ATOM 4493 C CA . PRO A 1 564 ? 17.133 23.754 -30.070 1.00 71.38 564 PRO A CA 1
ATOM 4494 C C . PRO A 1 564 ? 17.098 22.225 -30.203 1.00 71.38 564 PRO A C 1
ATOM 4496 O O . PRO A 1 564 ? 16.239 21.691 -30.897 1.00 71.38 564 PRO A O 1
ATOM 4499 N N . ARG A 1 565 ? 17.986 21.499 -29.501 1.00 74.25 565 ARG A N 1
ATOM 4500 C CA . ARG A 1 565 ? 17.978 20.021 -29.480 1.00 74.25 565 ARG A CA 1
ATOM 4501 C C . ARG A 1 565 ? 16.706 19.494 -28.817 1.00 74.25 565 ARG A C 1
ATOM 4503 O O . ARG A 1 565 ? 16.124 18.518 -29.282 1.00 74.25 565 ARG A O 1
ATOM 4510 N N . TRP A 1 566 ? 16.269 20.155 -27.746 1.00 77.00 566 TRP A N 1
ATOM 4511 C CA . TRP A 1 566 ? 15.023 19.829 -27.059 1.00 77.00 566 TRP A CA 1
ATOM 4512 C C . TRP A 1 566 ? 13.789 20.113 -27.920 1.00 77.00 566 TRP A C 1
ATOM 4514 O O . TRP A 1 566 ? 12.839 19.336 -27.913 1.00 77.00 566 TRP A O 1
ATOM 4524 N N . GLN A 1 567 ? 13.786 21.214 -28.671 1.00 72.88 567 GLN A N 1
ATOM 4525 C CA . GLN A 1 567 ? 12.706 21.542 -29.602 1.00 72.88 567 GLN A CA 1
ATOM 4526 C C . GLN A 1 567 ? 12.624 20.527 -30.741 1.00 72.88 567 GLN A C 1
ATOM 4528 O O . GLN A 1 567 ? 11.529 20.060 -31.026 1.00 72.88 567 GLN A O 1
ATOM 4533 N N . G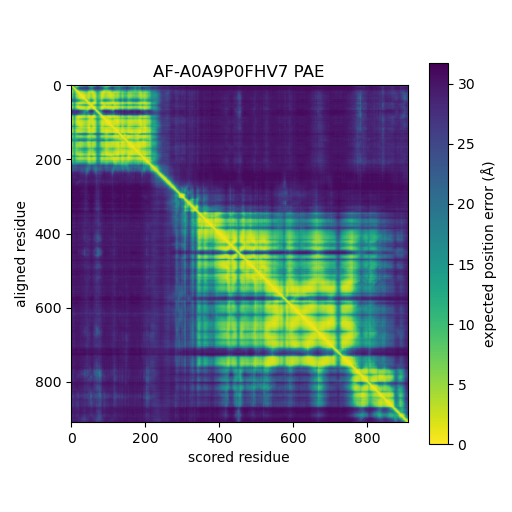LU A 1 568 ? 13.757 20.112 -31.315 1.00 70.19 568 GLU A N 1
ATOM 4534 C CA . GLU A 1 568 ? 13.813 19.082 -32.362 1.00 70.19 568 GLU A CA 1
ATOM 4535 C C . GLU A 1 568 ? 13.161 17.766 -31.918 1.00 70.19 568 GLU A C 1
ATOM 4537 O O . GLU A 1 568 ? 12.329 17.214 -32.629 1.00 70.19 568 GLU A O 1
ATOM 4542 N N . LEU A 1 569 ? 13.458 17.324 -30.692 1.00 71.38 569 LEU A N 1
ATOM 4543 C CA . LEU A 1 569 ? 12.841 16.147 -30.074 1.00 71.38 569 LEU A CA 1
ATOM 4544 C C . LEU A 1 569 ? 11.313 16.284 -29.906 1.00 71.38 569 LEU A C 1
ATOM 4546 O O . LEU A 1 569 ? 10.602 15.286 -29.848 1.00 71.38 569 LEU A O 1
ATOM 4550 N N . ASN A 1 570 ? 10.804 17.515 -29.803 1.00 67.56 570 ASN A N 1
ATOM 4551 C CA . ASN A 1 570 ? 9.388 17.815 -29.597 1.00 67.56 570 ASN A CA 1
ATOM 4552 C C . ASN A 1 570 ? 8.620 18.143 -30.890 1.00 67.56 570 ASN A C 1
ATOM 4554 O O . ASN A 1 570 ? 7.397 18.235 -30.820 1.00 67.56 570 ASN A O 1
ATOM 4558 N N . LYS A 1 571 ? 9.285 18.292 -32.047 1.00 64.75 571 LYS A N 1
ATOM 4559 C CA . LYS A 1 571 ? 8.627 18.611 -33.332 1.00 64.75 571 LYS A CA 1
ATOM 4560 C C . LYS A 1 571 ? 7.634 17.534 -33.783 1.00 64.75 571 LYS A C 1
ATOM 4562 O O . LYS A 1 571 ? 6.599 17.847 -34.352 1.00 64.75 571 LYS A O 1
ATOM 4567 N N . SER A 1 572 ? 7.886 16.271 -33.444 1.00 53.56 572 SER A N 1
ATOM 4568 C CA . SER A 1 572 ? 7.006 15.135 -33.773 1.00 53.56 572 SER A CA 1
ATOM 4569 C C . SER A 1 572 ? 5.667 15.110 -33.018 1.00 53.56 572 SER A C 1
ATOM 4571 O O . SER A 1 572 ? 4.808 14.283 -33.318 1.00 53.56 572 SER A O 1
ATOM 4573 N N . LYS A 1 573 ? 5.456 16.010 -32.044 1.00 54.53 573 LYS A N 1
ATOM 4574 C CA . LYS A 1 573 ? 4.196 16.118 -31.285 1.00 54.53 573 LYS A CA 1
ATOM 4575 C C . LYS A 1 573 ? 3.032 16.688 -32.101 1.00 54.53 573 LYS A C 1
ATOM 4577 O O . LYS A 1 573 ? 1.891 16.553 -31.661 1.00 54.53 573 LYS A O 1
ATOM 4582 N N . GLU A 1 574 ? 3.306 17.347 -33.225 1.00 50.06 574 GLU A N 1
ATOM 4583 C CA . GLU A 1 574 ? 2.283 18.013 -34.042 1.00 50.06 574 GLU A CA 1
ATOM 4584 C C . GLU A 1 574 ? 1.532 17.038 -34.967 1.00 50.06 574 GLU A C 1
ATOM 4586 O O . GLU A 1 574 ? 0.362 17.267 -35.256 1.00 50.06 574 GLU A O 1
ATOM 4591 N N . GLU A 1 575 ? 2.132 15.898 -35.336 1.00 48.59 575 GLU A N 1
ATOM 4592 C CA . GLU A 1 575 ? 1.524 14.925 -36.264 1.00 48.59 575 GLU A CA 1
ATOM 4593 C C . GLU A 1 575 ? 0.704 13.813 -35.572 1.00 48.59 575 GLU A C 1
ATOM 4595 O O . GLU A 1 575 ? -0.139 13.186 -36.206 1.00 48.59 575 GLU A O 1
ATOM 4600 N N . ASN A 1 576 ? 0.892 13.574 -34.265 1.00 44.09 576 ASN A N 1
ATOM 4601 C CA . ASN A 1 576 ? 0.160 12.553 -33.494 1.00 44.09 576 ASN A CA 1
ATOM 4602 C C . ASN A 1 576 ? -0.383 13.126 -32.171 1.00 44.09 576 ASN A C 1
ATOM 4604 O O . ASN A 1 576 ? 0.193 12.946 -31.096 1.00 44.09 576 ASN A O 1
ATOM 4608 N N . ALA A 1 577 ? -1.538 13.798 -32.234 1.00 43.50 577 ALA A N 1
ATOM 4609 C CA . ALA A 1 577 ? -2.144 14.539 -31.119 1.00 43.50 577 ALA A CA 1
ATOM 4610 C C . ALA A 1 577 ? -2.497 13.702 -29.862 1.00 43.50 577 ALA A C 1
ATOM 4612 O O . ALA A 1 577 ? -2.765 14.272 -28.800 1.00 43.50 577 ALA A O 1
ATOM 4613 N N . MET A 1 578 ? -2.485 12.365 -29.950 1.00 41.25 578 MET A N 1
ATOM 4614 C CA . MET A 1 578 ? -2.987 11.467 -28.902 1.00 41.25 578 MET A CA 1
ATOM 4615 C C . MET A 1 578 ? -1.923 11.014 -27.876 1.00 41.25 578 MET A C 1
ATOM 4617 O O . MET A 1 578 ? -2.294 10.576 -26.788 1.00 41.25 578 MET A O 1
ATOM 4621 N N . ILE A 1 579 ? -0.612 11.145 -28.150 1.00 47.22 579 ILE A N 1
ATOM 4622 C CA . ILE A 1 579 ? 0.451 10.620 -27.260 1.00 47.22 579 ILE A CA 1
ATOM 4623 C C . ILE A 1 579 ? 1.533 11.678 -26.982 1.00 47.22 579 ILE A C 1
ATOM 4625 O O . ILE A 1 579 ? 2.503 11.833 -27.714 1.00 47.22 579 ILE A O 1
ATOM 4629 N N . LYS A 1 580 ? 1.396 12.397 -25.859 1.00 54.44 580 LYS A N 1
ATOM 4630 C CA . LYS A 1 580 ? 2.321 13.457 -25.403 1.00 54.44 580 LYS A CA 1
ATOM 4631 C C . LYS A 1 580 ? 3.301 12.955 -24.334 1.00 54.44 580 LYS A C 1
ATOM 4633 O O . LYS A 1 580 ? 3.287 13.444 -23.209 1.00 54.44 580 LYS A O 1
ATOM 4638 N N . LYS A 1 581 ? 4.138 11.957 -24.628 1.00 62.41 581 LYS A N 1
ATOM 4639 C CA . LYS A 1 581 ? 5.180 11.519 -23.673 1.00 62.41 581 LYS A CA 1
ATOM 4640 C C . LYS A 1 581 ? 6.532 12.111 -24.069 1.00 62.41 581 LYS A C 1
ATOM 4642 O O . LYS A 1 581 ? 6.991 11.868 -25.173 1.00 62.41 581 LYS A O 1
ATOM 4647 N N . THR A 1 582 ? 7.165 12.898 -23.200 1.00 68.00 582 THR A N 1
ATOM 4648 C CA . THR A 1 582 ? 8.521 13.449 -23.404 1.00 68.00 582 THR A CA 1
ATOM 4649 C C . THR A 1 582 ? 9.562 12.676 -22.606 1.00 68.00 582 THR A C 1
ATOM 4651 O O . THR A 1 582 ? 9.242 12.080 -21.576 1.00 68.00 582 THR A O 1
ATOM 4654 N N . LEU A 1 583 ? 10.820 12.700 -23.064 1.00 73.31 583 LEU A N 1
ATOM 4655 C CA . LEU A 1 583 ? 11.935 12.165 -22.282 1.00 73.31 583 LEU A CA 1
ATOM 4656 C C . LEU A 1 583 ? 12.010 12.892 -20.935 1.00 73.31 583 LEU A C 1
ATOM 4658 O O . LEU A 1 583 ? 12.002 14.122 -20.880 1.00 73.31 583 LEU A O 1
ATOM 4662 N N . LYS A 1 584 ? 12.102 12.128 -19.848 1.00 77.00 584 LYS A N 1
ATOM 4663 C CA . LYS A 1 584 ? 12.289 12.656 -18.496 1.00 77.00 584 LYS A CA 1
ATOM 4664 C C . LYS A 1 584 ? 13.670 12.277 -17.992 1.00 77.00 584 LYS A C 1
ATOM 4666 O O . LYS A 1 584 ? 14.164 11.192 -18.296 1.00 77.00 584 LYS A O 1
ATOM 4671 N N . ARG A 1 585 ? 14.271 13.168 -17.205 1.00 80.25 585 ARG A N 1
ATOM 4672 C CA . ARG A 1 585 ? 15.502 12.853 -16.482 1.00 80.25 585 ARG A CA 1
ATOM 4673 C C . ARG A 1 585 ? 15.236 11.713 -15.511 1.00 80.25 585 ARG A C 1
ATOM 4675 O O . ARG A 1 585 ? 14.193 11.726 -14.850 1.00 80.25 585 ARG A O 1
ATOM 4682 N N . LEU A 1 586 ? 16.173 10.778 -15.388 1.00 78.38 586 LEU A N 1
ATOM 4683 C CA . LEU A 1 586 ? 16.053 9.738 -14.381 1.00 78.38 586 LEU A CA 1
ATOM 4684 C C . LEU A 1 586 ? 16.248 10.356 -12.995 1.00 78.38 586 LEU A C 1
ATOM 4686 O O . LEU A 1 586 ? 17.172 11.134 -12.755 1.00 78.38 586 LEU A O 1
ATOM 4690 N N . CYS A 1 587 ? 15.359 10.018 -12.068 1.00 68.31 587 CYS A N 1
ATOM 4691 C CA . CYS A 1 587 ? 15.487 10.398 -10.671 1.00 68.31 587 CYS A CA 1
ATOM 4692 C C . CYS A 1 587 ? 15.921 9.168 -9.858 1.00 68.31 587 CYS A C 1
ATOM 4694 O O . CYS A 1 587 ? 15.106 8.261 -9.681 1.00 68.31 587 CYS A O 1
ATOM 4696 N N . PRO A 1 588 ? 17.154 9.132 -9.310 1.00 58.34 588 PRO A N 1
ATOM 4697 C CA . PRO A 1 588 ? 17.653 7.988 -8.533 1.00 58.34 588 PRO A CA 1
ATOM 4698 C C . PRO A 1 588 ? 16.795 7.638 -7.306 1.00 58.34 588 PRO A C 1
ATOM 4700 O O . PRO A 1 588 ? 16.835 6.517 -6.794 1.00 58.34 588 PRO A O 1
ATOM 4703 N N . THR A 1 589 ? 16.027 8.613 -6.815 1.00 57.16 589 THR A N 1
ATOM 4704 C CA . THR A 1 589 ? 15.137 8.485 -5.658 1.00 57.16 589 THR A CA 1
ATOM 4705 C C . THR A 1 589 ? 13.663 8.301 -6.037 1.00 57.16 589 THR A C 1
ATOM 4707 O O . THR A 1 589 ? 12.841 8.134 -5.138 1.00 57.16 589 THR A O 1
ATOM 4710 N N . ARG A 1 590 ? 13.299 8.346 -7.334 1.00 65.06 590 ARG A N 1
ATOM 4711 C CA . ARG A 1 590 ? 11.907 8.226 -7.812 1.00 65.06 590 ARG A CA 1
ATOM 4712 C C . ARG A 1 590 ? 11.803 7.478 -9.149 1.00 65.06 590 ARG A C 1
ATOM 4714 O O . ARG A 1 590 ? 11.758 8.093 -10.219 1.00 65.06 590 ARG A O 1
ATOM 4721 N N . TRP A 1 591 ? 11.634 6.158 -9.086 1.00 72.44 591 TRP A N 1
ATOM 4722 C CA . TRP A 1 591 ? 11.463 5.274 -10.256 1.00 72.44 591 TRP A CA 1
ATOM 4723 C C . TRP A 1 591 ? 10.251 5.550 -11.154 1.00 72.44 591 TRP A C 1
ATOM 4725 O O . TRP A 1 591 ? 10.237 5.111 -12.303 1.00 72.44 591 TRP A O 1
ATOM 4735 N N . SER A 1 592 ? 9.252 6.309 -10.694 1.00 68.31 592 SER A N 1
ATOM 4736 C CA . SER A 1 592 ? 8.141 6.742 -11.556 1.00 68.31 592 SER A CA 1
ATOM 4737 C C . SER A 1 592 ? 8.631 7.530 -12.777 1.00 68.31 592 SER A C 1
ATOM 4739 O O . SER A 1 592 ? 8.112 7.353 -13.877 1.00 68.31 592 SER A O 1
ATOM 4741 N N . SER A 1 593 ? 9.693 8.325 -12.609 1.00 70.88 593 SER A N 1
ATOM 4742 C CA . SER A 1 593 ? 10.350 9.041 -13.710 1.00 70.88 593 SER A CA 1
ATOM 4743 C C . SER A 1 593 ? 10.982 8.102 -14.745 1.00 70.88 593 SER A C 1
ATOM 4745 O O . SER A 1 593 ? 10.976 8.411 -15.938 1.00 70.88 593 SER A O 1
ATOM 4747 N N . CYS A 1 594 ? 11.469 6.935 -14.313 1.00 79.62 594 CYS A N 1
ATOM 4748 C CA . CYS A 1 594 ? 12.051 5.927 -15.192 1.00 79.62 594 CYS A CA 1
ATOM 4749 C C . CYS A 1 594 ? 10.977 5.280 -16.072 1.00 79.62 594 CYS A C 1
ATOM 4751 O O . CYS A 1 594 ? 11.179 5.181 -17.278 1.00 79.62 594 CYS A O 1
ATOM 4753 N N . LEU A 1 595 ? 9.819 4.910 -15.510 1.00 84.06 595 LEU A N 1
ATOM 4754 C CA . LEU A 1 595 ? 8.713 4.328 -16.286 1.00 84.06 595 LEU A CA 1
ATOM 4755 C C . LEU A 1 595 ? 8.197 5.294 -17.363 1.00 84.06 595 LEU A C 1
ATOM 4757 O O . LEU A 1 595 ? 7.945 4.893 -18.504 1.00 84.06 595 LEU A O 1
ATOM 4761 N N . ASP A 1 596 ? 8.077 6.576 -17.015 1.00 81.94 596 ASP A N 1
ATOM 4762 C CA . ASP A 1 596 ? 7.710 7.625 -17.965 1.00 81.94 596 ASP A CA 1
ATOM 4763 C C . ASP A 1 596 ? 8.741 7.747 -19.096 1.00 81.94 596 ASP A C 1
ATOM 4765 O O . ASP A 1 596 ? 8.363 7.889 -20.260 1.00 81.94 596 ASP A O 1
ATOM 4769 N N . CYS A 1 597 ? 10.034 7.645 -18.768 1.00 85.19 597 CYS A N 1
ATOM 4770 C CA . CYS A 1 597 ? 11.122 7.667 -19.742 1.00 85.19 597 CYS A CA 1
ATOM 4771 C C . CYS A 1 597 ? 11.078 6.447 -20.680 1.00 85.19 597 CYS A C 1
ATOM 4773 O O . CYS A 1 597 ? 11.086 6.625 -21.898 1.00 85.19 597 CYS A O 1
ATOM 4775 N N . LEU A 1 598 ? 10.932 5.224 -20.149 1.00 89.62 598 LEU A N 1
ATOM 4776 C CA . LEU A 1 598 ? 10.800 4.004 -20.965 1.00 89.62 598 LEU A CA 1
ATOM 4777 C C . LEU A 1 598 ? 9.594 4.080 -21.899 1.00 89.62 598 LEU A C 1
ATOM 4779 O O . LEU A 1 598 ? 9.698 3.766 -23.086 1.00 89.62 598 LEU A O 1
ATOM 4783 N N . SER A 1 599 ? 8.462 4.550 -21.372 1.00 87.44 599 SER A N 1
ATOM 4784 C CA . SER A 1 599 ? 7.272 4.795 -22.174 1.00 87.44 599 SER A CA 1
ATOM 4785 C C . SER A 1 599 ? 7.572 5.779 -23.305 1.00 87.44 599 SER A C 1
ATOM 4787 O O . SER A 1 599 ? 7.307 5.471 -24.462 1.00 87.44 599 SER A O 1
ATOM 4789 N N . ALA A 1 600 ? 8.138 6.950 -22.996 1.00 84.69 600 ALA A N 1
ATOM 4790 C CA . ALA A 1 600 ? 8.443 7.973 -23.996 1.00 84.69 600 ALA A CA 1
ATOM 4791 C C . ALA A 1 600 ? 9.344 7.438 -25.119 1.00 84.69 600 ALA A C 1
ATOM 4793 O O . ALA A 1 600 ? 9.126 7.764 -26.281 1.00 84.69 600 ALA A O 1
ATOM 4794 N N . ILE A 1 601 ? 10.307 6.575 -24.793 1.00 87.88 601 ILE A N 1
ATOM 4795 C CA . ILE A 1 601 ? 11.180 5.933 -25.783 1.00 87.88 601 ILE A CA 1
ATOM 4796 C C . ILE A 1 601 ? 10.410 4.941 -26.645 1.00 87.88 601 ILE A C 1
ATOM 4798 O O . ILE A 1 601 ? 10.536 4.998 -27.863 1.00 87.88 601 ILE A O 1
ATOM 4802 N N . LYS A 1 602 ? 9.601 4.057 -26.044 1.00 87.88 602 LYS A N 1
ATOM 4803 C CA . LYS A 1 602 ? 8.794 3.084 -26.797 1.00 87.88 602 LYS A CA 1
ATOM 4804 C C . LYS A 1 602 ? 7.879 3.772 -27.814 1.00 87.88 602 LYS A C 1
ATOM 4806 O O . LYS A 1 602 ? 7.800 3.322 -28.951 1.00 87.88 602 LYS A O 1
ATOM 4811 N N . TYR A 1 603 ? 7.230 4.872 -27.424 1.00 84.31 603 TYR A N 1
ATOM 4812 C CA . TYR A 1 603 ? 6.318 5.607 -28.308 1.00 84.31 603 TYR A CA 1
ATOM 4813 C C . TYR A 1 603 ? 7.047 6.464 -29.349 1.00 84.31 603 TYR A C 1
ATOM 4815 O O . TYR A 1 603 ? 6.633 6.502 -30.503 1.00 84.31 603 TYR A O 1
ATOM 4823 N N . ASN A 1 604 ? 8.150 7.117 -28.973 1.00 82.88 604 ASN A N 1
ATOM 4824 C CA . ASN A 1 604 ? 8.833 8.076 -29.845 1.00 82.88 604 ASN A CA 1
ATOM 4825 C C . ASN A 1 604 ? 10.117 7.527 -30.473 1.00 82.88 604 ASN A C 1
ATOM 4827 O O . ASN A 1 604 ? 10.925 8.315 -30.960 1.00 82.88 604 ASN A O 1
ATOM 4831 N N . TYR A 1 605 ? 10.331 6.209 -30.474 1.00 88.06 605 TYR A N 1
ATOM 4832 C CA . TYR A 1 605 ? 11.588 5.587 -30.901 1.00 88.06 605 TYR A CA 1
ATOM 4833 C C . TYR A 1 605 ? 12.093 6.129 -32.246 1.00 88.06 605 TYR A C 1
ATOM 4835 O O . TYR A 1 605 ? 13.218 6.620 -32.337 1.00 88.06 605 TYR A O 1
ATOM 4843 N N . LYS A 1 606 ? 11.231 6.122 -33.273 1.00 86.12 606 LYS A N 1
ATOM 4844 C CA . LYS A 1 606 ? 11.565 6.610 -34.623 1.00 86.12 606 LYS A CA 1
ATOM 4845 C C . LYS A 1 606 ? 11.982 8.082 -34.616 1.00 86.12 606 LYS A C 1
ATOM 4847 O O . LYS A 1 606 ? 12.989 8.428 -35.227 1.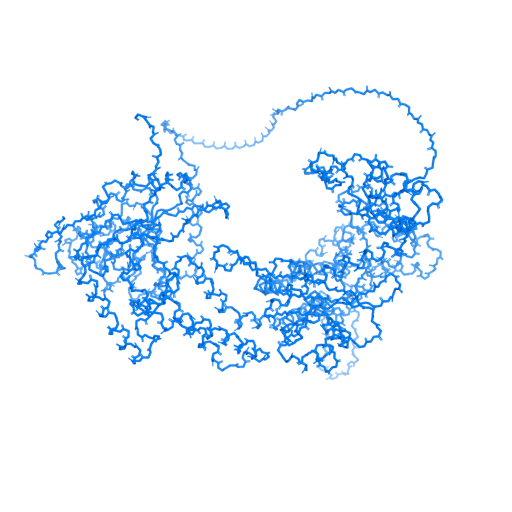00 86.12 606 LYS A O 1
ATOM 4852 N N . CYS A 1 607 ? 11.257 8.924 -33.880 1.00 82.31 607 CYS A N 1
ATOM 4853 C CA . CYS A 1 607 ? 11.588 10.339 -33.733 1.00 82.31 607 CYS A CA 1
ATOM 4854 C C . CYS A 1 607 ? 12.930 10.527 -33.017 1.00 82.31 607 CYS A C 1
ATOM 4856 O O . CYS A 1 607 ? 13.774 11.268 -33.507 1.00 82.31 607 CYS A O 1
ATOM 4858 N N . VAL A 1 608 ? 13.172 9.825 -31.904 1.00 86.19 608 VAL A N 1
ATOM 4859 C CA . VAL A 1 608 ? 14.451 9.901 -31.179 1.00 86.19 608 VAL A CA 1
ATOM 4860 C C . VAL A 1 608 ? 15.610 9.507 -32.099 1.00 86.19 608 VAL A C 1
ATOM 4862 O O . VAL A 1 608 ? 16.625 10.202 -32.141 1.00 86.19 608 VAL A O 1
ATOM 4865 N N . MET A 1 609 ? 15.444 8.442 -32.887 1.00 88.00 609 MET A N 1
ATOM 4866 C CA . MET A 1 609 ? 16.442 7.986 -33.858 1.00 88.00 609 MET A CA 1
ATOM 4867 C C . MET A 1 609 ? 16.702 9.012 -34.968 1.00 88.00 609 MET A C 1
ATOM 4869 O O . MET A 1 609 ? 17.863 9.251 -35.306 1.00 88.00 609 MET A O 1
ATOM 4873 N N . GLN A 1 610 ? 15.656 9.656 -35.496 1.00 85.44 610 GLN A N 1
ATOM 4874 C CA . GLN A 1 610 ? 15.774 10.745 -36.473 1.00 85.44 610 GLN A CA 1
ATOM 4875 C C . GLN A 1 610 ? 16.496 11.958 -35.880 1.00 85.44 610 GLN A C 1
ATOM 4877 O O . GLN A 1 610 ? 17.442 12.461 -36.484 1.00 85.44 610 GLN A O 1
ATOM 4882 N N . CYS A 1 611 ? 16.121 12.389 -34.673 1.00 84.12 611 CYS A N 1
ATOM 4883 C CA . CYS A 1 611 ? 16.775 13.501 -33.989 1.00 84.12 611 CYS A CA 1
ATOM 4884 C C . CYS A 1 611 ? 18.260 13.213 -33.734 1.00 84.12 611 CYS A C 1
ATOM 4886 O O . CYS A 1 611 ? 19.087 14.106 -33.908 1.00 84.12 611 CYS A O 1
ATOM 4888 N N . LEU A 1 612 ? 18.618 11.976 -33.366 1.00 87.56 612 LEU A N 1
ATOM 4889 C CA . LEU A 1 612 ? 20.017 11.562 -33.231 1.00 87.56 612 LEU A CA 1
ATOM 4890 C C . LEU A 1 612 ? 20.758 11.629 -34.575 1.00 87.56 612 LEU A C 1
ATOM 4892 O O . LEU A 1 612 ? 21.850 12.190 -34.610 1.00 87.56 612 LEU A O 1
ATOM 4896 N N . SER A 1 613 ? 20.170 11.149 -35.678 1.00 88.75 613 SER A N 1
ATOM 4897 C CA . SER A 1 613 ? 20.768 11.258 -37.022 1.00 88.75 613 SER A CA 1
ATOM 4898 C C . SER A 1 613 ? 21.028 12.711 -37.418 1.00 88.75 613 SER A C 1
ATOM 4900 O O . SER A 1 613 ? 22.151 13.067 -37.775 1.00 88.75 613 SER A O 1
ATOM 4902 N N . THR A 1 614 ? 20.013 13.569 -37.299 1.00 84.50 614 THR A N 1
ATOM 4903 C CA . THR A 1 614 ? 20.117 15.001 -37.606 1.00 84.50 614 THR A CA 1
ATOM 4904 C C . THR A 1 614 ? 21.173 15.671 -36.730 1.00 84.50 614 THR A C 1
ATOM 4906 O O . THR A 1 614 ? 22.010 16.434 -37.214 1.00 84.50 614 THR A O 1
ATOM 4909 N N . PHE A 1 615 ? 21.198 15.338 -35.438 1.00 84.25 615 PHE A N 1
ATOM 4910 C CA . PHE A 1 615 ? 22.188 15.864 -34.511 1.00 84.25 615 PHE A CA 1
ATOM 4911 C C . PHE A 1 615 ? 23.614 15.425 -34.866 1.00 84.25 615 PHE A C 1
ATOM 4913 O O . PHE A 1 615 ? 24.522 16.253 -34.837 1.00 84.25 615 PHE A O 1
ATOM 4920 N N . ILE A 1 616 ? 23.826 14.163 -35.248 1.00 86.88 616 ILE A N 1
ATOM 4921 C CA . ILE A 1 616 ? 25.140 13.647 -35.662 1.00 86.88 616 ILE A CA 1
ATOM 4922 C C . ILE A 1 616 ? 25.670 14.396 -36.894 1.00 86.88 616 ILE A C 1
ATOM 4924 O O . ILE A 1 616 ? 26.868 14.680 -36.951 1.00 86.88 616 ILE A O 1
ATOM 4928 N N . LEU A 1 617 ? 24.794 14.749 -37.842 1.00 85.94 617 LEU A N 1
ATOM 4929 C CA . LEU A 1 617 ? 25.164 15.480 -39.059 1.00 85.94 617 LEU A CA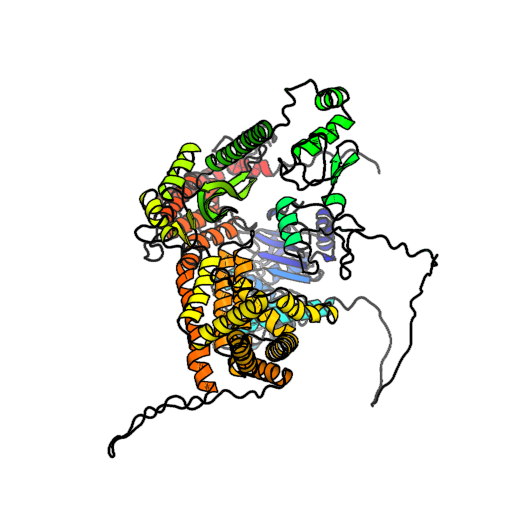 1
ATOM 4930 C C . LEU A 1 617 ? 25.528 16.947 -38.784 1.00 85.94 617 LEU A C 1
ATOM 4932 O O . LEU A 1 617 ? 26.496 17.454 -39.345 1.00 85.94 617 LEU A O 1
ATOM 4936 N N . ILE A 1 618 ? 24.776 17.627 -37.913 1.00 84.25 618 ILE A N 1
ATOM 4937 C CA . ILE A 1 618 ? 24.898 19.082 -37.699 1.00 84.25 618 ILE A CA 1
ATOM 4938 C C . ILE A 1 618 ? 25.882 19.426 -36.564 1.00 84.25 618 ILE A C 1
ATOM 4940 O O . ILE A 1 618 ? 26.437 20.528 -36.511 1.00 84.25 618 ILE A O 1
ATOM 4944 N N . CYS A 1 619 ? 26.116 18.509 -35.620 1.00 82.19 619 CYS A N 1
ATOM 4945 C CA . CYS A 1 619 ? 26.923 18.785 -34.435 1.00 82.19 619 CYS A CA 1
ATOM 4946 C C . CYS A 1 619 ? 28.401 19.047 -34.775 1.00 82.19 619 CYS A C 1
ATOM 4948 O O . CYS A 1 619 ? 29.126 18.173 -35.252 1.00 82.19 619 CYS A O 1
ATOM 4950 N N . LYS A 1 620 ? 28.871 20.251 -34.425 1.00 83.62 620 LYS A N 1
ATOM 4951 C CA . LYS A 1 620 ? 30.273 20.674 -34.584 1.00 83.62 620 LYS A CA 1
ATOM 4952 C C . LYS A 1 620 ? 31.212 20.083 -33.528 1.00 83.62 620 LYS A C 1
ATOM 4954 O O . LYS A 1 620 ? 32.404 19.937 -33.775 1.00 83.62 620 LYS A O 1
ATOM 4959 N N . LYS A 1 621 ? 30.702 19.766 -32.332 1.00 86.69 621 LYS A N 1
ATOM 4960 C CA . LYS A 1 621 ? 31.523 19.303 -31.206 1.00 86.69 621 LYS A CA 1
ATOM 4961 C C . LYS A 1 621 ? 31.751 17.796 -31.297 1.00 86.69 621 LYS A C 1
ATOM 4963 O O . LYS A 1 621 ? 30.828 17.008 -31.102 1.00 86.69 621 LYS A O 1
ATOM 4968 N N . THR A 1 622 ? 33.001 17.396 -31.527 1.00 86.75 622 THR A N 1
ATOM 4969 C CA . THR A 1 622 ? 33.385 15.993 -31.747 1.00 86.75 622 THR A CA 1
ATOM 4970 C C . THR A 1 622 ? 32.952 15.062 -30.613 1.00 86.75 622 THR A C 1
ATOM 4972 O O . THR A 1 622 ? 32.433 13.986 -30.892 1.00 86.75 622 THR A O 1
ATOM 4975 N N . SER A 1 623 ? 33.090 15.480 -29.347 1.00 86.56 623 SER A N 1
ATOM 4976 C CA . SER A 1 623 ? 32.695 14.660 -28.190 1.00 86.56 623 SER A CA 1
ATOM 4977 C C . SER A 1 623 ? 31.198 14.342 -28.181 1.00 86.56 623 SER A C 1
ATOM 4979 O O . SER A 1 623 ? 30.818 13.186 -28.041 1.00 86.56 623 SER A O 1
ATOM 4981 N N . ASP A 1 624 ? 30.350 15.355 -28.388 1.00 85.44 624 ASP A N 1
ATOM 4982 C CA . ASP A 1 624 ? 28.891 15.205 -28.383 1.00 85.44 624 ASP A CA 1
ATOM 4983 C C . ASP A 1 624 ? 28.427 14.368 -29.590 1.00 85.44 624 ASP A C 1
ATOM 4985 O O . ASP A 1 624 ? 27.484 13.587 -29.484 1.00 85.44 624 ASP A O 1
ATOM 4989 N N . ARG A 1 625 ? 29.106 14.500 -30.740 1.00 87.38 625 ARG A N 1
ATOM 4990 C CA . ARG A 1 625 ? 28.830 13.699 -31.942 1.00 87.38 625 ARG A CA 1
ATOM 4991 C C . ARG A 1 625 ? 29.172 12.219 -31.743 1.00 87.38 625 ARG A C 1
ATOM 4993 O O . ARG A 1 625 ? 28.405 11.360 -32.170 1.00 87.38 625 ARG A O 1
ATOM 5000 N N . ILE A 1 626 ? 30.297 11.915 -31.090 1.00 88.19 626 ILE A N 1
ATOM 5001 C CA . ILE A 1 626 ? 30.678 10.537 -30.733 1.00 88.19 626 ILE A CA 1
ATOM 5002 C C . ILE A 1 626 ? 29.661 9.946 -29.749 1.00 88.19 626 ILE A C 1
ATOM 5004 O O . ILE A 1 626 ? 29.213 8.817 -29.944 1.00 88.19 626 ILE A O 1
ATOM 5008 N N . GLU A 1 627 ? 29.264 10.719 -28.734 1.00 88.44 627 GLU A N 1
ATOM 5009 C CA . GLU A 1 627 ? 28.272 10.317 -27.731 1.00 88.44 627 GLU A CA 1
ATOM 5010 C C . GLU A 1 627 ? 26.926 9.966 -28.392 1.00 88.44 627 GLU A C 1
ATOM 5012 O O . GLU A 1 627 ? 26.401 8.872 -28.191 1.00 88.44 627 GLU A O 1
ATOM 5017 N N . ALA A 1 628 ? 26.416 10.835 -29.272 1.00 87.94 628 ALA A N 1
ATOM 5018 C CA . ALA A 1 628 ? 25.163 10.606 -29.992 1.00 87.94 628 ALA A CA 1
ATOM 5019 C C . ALA A 1 628 ? 25.219 9.408 -30.953 1.00 87.94 628 ALA A C 1
ATOM 5021 O O . ALA A 1 628 ? 24.268 8.632 -31.020 1.00 87.94 628 ALA A O 1
ATOM 5022 N N . ASN A 1 629 ? 26.338 9.213 -31.659 1.00 91.31 629 ASN A N 1
ATOM 5023 C CA . ASN A 1 629 ? 26.538 8.046 -32.526 1.00 91.31 629 ASN A CA 1
ATOM 5024 C C . ASN A 1 629 ? 26.575 6.741 -31.707 1.00 91.31 629 ASN A C 1
ATOM 5026 O O . ASN A 1 629 ? 25.969 5.738 -32.084 1.00 91.31 629 ASN A O 1
ATOM 5030 N N . SER A 1 630 ? 27.226 6.760 -30.540 1.00 91.44 630 SER A N 1
ATOM 5031 C CA . SER A 1 630 ? 27.232 5.627 -29.607 1.00 91.44 630 SER A CA 1
ATOM 5032 C C . SER A 1 630 ? 25.823 5.281 -29.104 1.00 91.44 630 SER A C 1
ATOM 5034 O O . SER A 1 630 ? 25.434 4.108 -29.109 1.00 91.44 630 SER A O 1
ATOM 5036 N N . LEU A 1 631 ? 25.023 6.292 -28.739 1.00 91.56 631 LEU A N 1
ATOM 5037 C CA . LEU A 1 631 ? 23.623 6.102 -28.347 1.00 91.56 631 LEU A CA 1
ATOM 5038 C C . LEU A 1 631 ? 22.789 5.516 -29.486 1.00 91.56 631 LEU A C 1
ATOM 5040 O O . LEU A 1 631 ? 22.098 4.524 -29.274 1.00 91.56 631 LEU A O 1
ATOM 5044 N N . GLN A 1 632 ? 22.902 6.067 -30.696 1.00 92.00 632 GLN A N 1
ATOM 5045 C CA . GLN A 1 632 ? 22.158 5.589 -31.862 1.00 92.00 632 GLN A CA 1
ATOM 5046 C C . GLN A 1 632 ? 22.465 4.117 -32.174 1.00 92.00 632 GLN A C 1
ATOM 5048 O O . GLN A 1 632 ? 21.553 3.312 -32.377 1.00 92.00 632 GLN A O 1
ATOM 5053 N N . LYS A 1 633 ? 23.747 3.729 -32.140 1.00 92.12 633 LYS A N 1
ATOM 5054 C CA . LYS A 1 633 ? 24.173 2.331 -32.316 1.00 92.12 633 LYS A CA 1
ATOM 5055 C C . LYS A 1 633 ? 23.639 1.416 -31.218 1.00 92.12 633 LYS A C 1
ATOM 5057 O O . LYS A 1 633 ? 23.273 0.277 -31.499 1.00 92.12 633 LYS A O 1
ATOM 5062 N N . SER A 1 634 ? 23.602 1.900 -29.979 1.00 92.12 634 SER A N 1
ATOM 5063 C CA . SER A 1 634 ? 23.090 1.136 -28.837 1.00 92.12 634 SER A CA 1
ATOM 5064 C C . SER A 1 634 ? 21.575 0.940 -28.936 1.00 92.12 634 SER A C 1
ATOM 5066 O O . SER A 1 634 ? 21.101 -0.183 -28.796 1.00 92.12 634 SER A O 1
ATOM 5068 N N . MET A 1 635 ? 20.823 1.989 -29.281 1.00 92.62 635 MET A N 1
ATOM 5069 C CA . MET A 1 635 ? 19.368 1.938 -29.496 1.00 92.62 635 MET A CA 1
ATOM 5070 C C . MET A 1 635 ? 18.951 1.086 -30.701 1.00 92.62 635 MET A C 1
ATOM 5072 O O . MET A 1 635 ? 17.807 0.647 -30.770 1.00 92.62 635 MET A O 1
ATOM 5076 N N . SER A 1 636 ? 19.867 0.843 -31.642 1.00 92.50 636 SER A N 1
ATOM 5077 C CA . SER A 1 636 ? 19.649 -0.039 -32.800 1.00 92.50 636 SER A CA 1
ATOM 5078 C C . SER A 1 636 ? 19.972 -1.511 -32.511 1.00 92.50 636 SER A C 1
ATOM 5080 O O . SER A 1 636 ? 19.952 -2.336 -33.420 1.00 92.50 636 SER A O 1
ATOM 5082 N N . SER A 1 637 ? 20.344 -1.853 -31.273 1.00 93.62 637 SER A N 1
ATOM 5083 C CA . SER A 1 637 ? 20.699 -3.224 -30.894 1.00 93.62 637 SER A CA 1
ATOM 5084 C C . SER A 1 637 ? 19.509 -3.985 -30.317 1.00 93.62 637 SER A C 1
ATOM 5086 O O . SER A 1 637 ? 18.686 -3.420 -29.596 1.00 93.62 637 SER A O 1
ATOM 5088 N N . TYR A 1 638 ? 19.462 -5.294 -30.574 1.00 93.38 638 TYR A N 1
ATOM 5089 C CA . TYR A 1 638 ? 18.461 -6.161 -29.956 1.00 93.38 638 TYR A CA 1
ATOM 5090 C C . TYR A 1 638 ? 18.610 -6.223 -28.426 1.00 93.38 638 TYR A C 1
ATOM 5092 O O . TYR A 1 638 ? 17.603 -6.244 -27.724 1.00 93.38 638 TYR A O 1
ATOM 5100 N N . ASP A 1 639 ? 19.843 -6.122 -27.904 1.00 92.44 639 ASP A N 1
ATOM 5101 C CA . ASP A 1 639 ? 20.125 -6.039 -26.460 1.00 92.44 639 ASP A CA 1
ATOM 5102 C C . ASP A 1 639 ? 19.331 -4.897 -25.789 1.00 92.44 639 ASP A C 1
ATOM 5104 O O . ASP A 1 639 ? 18.745 -5.073 -24.719 1.00 92.44 639 ASP A O 1
ATOM 5108 N N . PHE A 1 640 ? 19.274 -3.724 -26.435 1.00 94.31 640 PHE A N 1
ATOM 5109 C CA . PHE A 1 640 ? 18.532 -2.565 -25.935 1.00 94.31 640 PHE A CA 1
ATOM 5110 C C . PHE A 1 640 ? 17.021 -2.801 -25.935 1.00 94.31 640 PHE A C 1
ATOM 5112 O O . PHE A 1 640 ? 16.352 -2.453 -24.965 1.00 94.31 640 PHE A O 1
ATOM 5119 N N . ILE A 1 641 ? 16.482 -3.394 -27.002 1.00 94.75 641 ILE A N 1
ATOM 5120 C CA . ILE A 1 641 ? 15.044 -3.663 -27.135 1.00 94.75 641 ILE A CA 1
ATOM 5121 C C . ILE A 1 641 ? 14.595 -4.686 -26.093 1.00 94.75 641 ILE A C 1
ATOM 5123 O O . ILE A 1 641 ? 13.585 -4.474 -25.421 1.00 94.75 641 ILE A O 1
ATOM 5127 N N . LEU A 1 642 ? 15.374 -5.753 -25.911 1.00 94.00 642 LEU A N 1
ATOM 5128 C CA . LEU A 1 642 ? 15.091 -6.796 -24.933 1.00 94.00 642 LEU A CA 1
ATOM 5129 C C . LEU A 1 642 ? 15.084 -6.228 -23.504 1.00 94.00 642 LEU A C 1
ATOM 5131 O O . LEU A 1 642 ? 14.141 -6.467 -22.749 1.00 94.00 642 LEU A O 1
ATOM 5135 N N . LEU A 1 643 ? 16.068 -5.388 -23.156 1.00 94.88 643 LEU A N 1
ATOM 5136 C CA . LEU A 1 643 ? 16.103 -4.676 -21.871 1.00 94.88 643 LEU A CA 1
ATOM 5137 C C . LEU A 1 643 ? 14.969 -3.653 -21.728 1.00 94.88 643 LEU A C 1
ATOM 5139 O O . LEU A 1 643 ? 14.407 -3.527 -20.643 1.00 94.88 643 LEU A O 1
ATOM 5143 N N . LEU A 1 644 ? 14.590 -2.954 -22.800 1.00 95.19 644 LEU A N 1
ATOM 5144 C CA . LEU A 1 644 ? 13.488 -1.992 -22.794 1.00 95.19 644 LEU A CA 1
ATOM 5145 C C . LEU A 1 644 ? 12.141 -2.673 -22.529 1.00 95.19 644 LEU A C 1
ATOM 5147 O O . LEU A 1 644 ? 11.358 -2.173 -21.717 1.00 95.19 644 LEU A O 1
ATOM 5151 N N . VAL A 1 645 ? 11.859 -3.801 -23.188 1.00 94.56 645 VAL A N 1
ATOM 5152 C CA . VAL A 1 645 ? 10.643 -4.595 -22.946 1.00 94.56 645 VAL A CA 1
ATOM 5153 C C . VAL A 1 645 ? 10.652 -5.144 -21.526 1.00 94.56 645 VAL A C 1
ATOM 5155 O O . VAL A 1 645 ? 9.699 -4.900 -20.784 1.00 94.56 645 VAL A O 1
ATOM 5158 N N . TYR A 1 646 ? 11.755 -5.776 -21.123 1.00 94.12 646 TYR A N 1
ATOM 5159 C CA . TYR A 1 646 ? 11.907 -6.344 -19.790 1.00 94.12 646 TYR A CA 1
ATOM 5160 C C . TYR A 1 646 ? 11.709 -5.309 -18.675 1.00 94.12 646 TYR A C 1
ATOM 5162 O O . TYR A 1 646 ? 10.837 -5.468 -17.822 1.00 94.12 646 TYR A O 1
ATOM 5170 N N . GLN A 1 647 ? 12.463 -4.208 -18.701 1.00 93.25 647 GLN A N 1
ATOM 5171 C CA . GLN A 1 647 ? 12.378 -3.176 -17.667 1.00 93.25 647 GLN A CA 1
ATOM 5172 C C . GLN A 1 647 ? 11.019 -2.469 -17.659 1.00 93.25 647 GLN A C 1
ATOM 5174 O O . GLN A 1 647 ? 10.560 -2.069 -16.592 1.00 93.25 647 GLN A O 1
ATOM 5179 N N . SER A 1 648 ? 10.333 -2.361 -18.803 1.00 92.56 648 SER A N 1
ATOM 5180 C CA . SER A 1 648 ? 8.965 -1.825 -18.820 1.00 92.56 648 SER A CA 1
ATOM 5181 C C . SER A 1 648 ? 8.007 -2.710 -18.024 1.00 92.56 648 SER A C 1
ATOM 5183 O O . SER A 1 648 ? 7.315 -2.189 -17.156 1.00 92.56 648 SER A O 1
ATOM 5185 N N . LYS A 1 649 ? 8.026 -4.038 -18.232 1.00 92.00 649 LYS A N 1
ATOM 5186 C CA . LYS A 1 649 ? 7.162 -4.970 -17.481 1.00 92.00 649 LYS A CA 1
ATOM 5187 C C . LYS A 1 649 ? 7.402 -4.889 -15.972 1.00 92.00 649 LYS A C 1
ATOM 5189 O O . LYS A 1 649 ? 6.451 -4.857 -15.189 1.00 92.00 649 LYS A O 1
ATOM 5194 N N . ILE A 1 650 ? 8.668 -4.813 -15.558 1.00 91.88 650 ILE A N 1
ATOM 5195 C CA . ILE A 1 650 ? 9.039 -4.679 -14.142 1.00 91.88 650 ILE A CA 1
ATOM 5196 C C . ILE A 1 650 ? 8.522 -3.363 -13.551 1.00 91.88 650 ILE A C 1
ATOM 5198 O O . ILE A 1 650 ? 7.879 -3.357 -12.497 1.00 91.88 650 ILE A O 1
ATOM 5202 N N . LEU A 1 651 ? 8.785 -2.241 -14.226 1.00 90.00 651 LEU A N 1
ATOM 5203 C CA . LEU A 1 651 ? 8.413 -0.922 -13.724 1.00 90.00 651 LEU A CA 1
ATOM 5204 C C . LEU A 1 651 ? 6.903 -0.673 -13.750 1.00 90.00 651 LEU A C 1
ATOM 5206 O O . LEU A 1 651 ? 6.412 0.043 -12.880 1.00 90.00 651 LEU A O 1
ATOM 5210 N N . GLU A 1 652 ? 6.159 -1.248 -14.693 1.00 90.12 652 GLU A N 1
ATOM 5211 C CA . GLU A 1 652 ? 4.694 -1.158 -14.739 1.00 90.12 652 GLU A CA 1
ATOM 5212 C C . GLU A 1 652 ? 4.061 -1.808 -13.500 1.00 90.12 652 GLU A C 1
ATOM 5214 O O . GLU A 1 652 ? 3.274 -1.155 -12.807 1.00 90.12 652 GLU A O 1
ATOM 5219 N N . ASN A 1 653 ? 4.488 -3.028 -13.150 1.00 89.81 653 ASN A N 1
ATOM 5220 C CA . ASN A 1 653 ? 4.032 -3.732 -11.946 1.00 89.81 653 ASN A CA 1
ATOM 5221 C C . ASN A 1 653 ? 4.378 -2.955 -10.663 1.00 89.81 653 ASN A C 1
ATOM 5223 O O . ASN A 1 653 ? 3.510 -2.695 -9.828 1.00 89.81 653 ASN A O 1
ATOM 5227 N N . ILE A 1 654 ? 5.629 -2.500 -10.519 1.00 87.38 654 ILE A N 1
ATOM 5228 C CA . ILE A 1 654 ? 6.043 -1.745 -9.323 1.00 87.38 654 ILE A CA 1
ATOM 5229 C C . ILE A 1 654 ? 5.381 -0.366 -9.255 1.00 87.38 654 ILE A C 1
ATOM 5231 O O . ILE A 1 654 ? 5.045 0.096 -8.163 1.00 87.38 654 ILE A O 1
ATOM 5235 N N . SER A 1 655 ? 5.157 0.308 -10.386 1.00 85.38 655 SER A N 1
ATOM 5236 C CA . SER A 1 655 ? 4.490 1.613 -10.399 1.00 85.38 655 SER A CA 1
ATOM 5237 C C . SER A 1 655 ? 3.029 1.508 -9.973 1.00 85.38 655 SER A C 1
ATOM 5239 O O . SER A 1 655 ? 2.557 2.394 -9.255 1.00 85.38 655 SER A O 1
ATOM 5241 N N . LEU A 1 656 ? 2.335 0.438 -10.369 1.00 84.19 656 LEU A N 1
ATOM 5242 C CA . LEU A 1 656 ? 0.968 0.170 -9.933 1.00 84.19 656 LEU A CA 1
ATOM 5243 C C . LEU A 1 656 ? 0.904 0.049 -8.406 1.00 84.19 656 LEU A C 1
ATOM 5245 O O . LEU A 1 656 ? 0.192 0.819 -7.761 1.00 84.19 656 LEU A O 1
ATOM 5249 N N . VAL A 1 657 ? 1.715 -0.835 -7.819 1.00 86.00 657 VAL A N 1
ATOM 5250 C CA . VAL A 1 657 ? 1.769 -1.005 -6.358 1.00 86.00 657 VAL A CA 1
ATOM 5251 C C . VAL A 1 657 ? 2.196 0.269 -5.655 1.00 86.00 657 VAL A C 1
ATOM 5253 O O . VAL A 1 657 ? 1.594 0.648 -4.657 1.00 86.00 657 VAL A O 1
ATOM 5256 N N . SER A 1 658 ? 3.200 0.970 -6.179 1.00 85.00 658 SER A N 1
ATOM 5257 C CA . SER A 1 658 ? 3.681 2.218 -5.591 1.00 85.00 658 SER A CA 1
ATOM 5258 C C . SER A 1 658 ? 2.563 3.256 -5.465 1.00 85.00 658 SER A C 1
ATOM 5260 O O . SER A 1 658 ? 2.463 3.900 -4.423 1.00 85.00 658 SER A O 1
ATOM 5262 N N . LYS A 1 659 ? 1.705 3.394 -6.486 1.00 82.12 659 LYS A N 1
ATOM 5263 C CA . LYS A 1 659 ? 0.544 4.298 -6.450 1.00 82.12 659 LYS A CA 1
ATOM 5264 C C . LYS A 1 659 ? -0.514 3.829 -5.456 1.00 82.12 659 LYS A C 1
ATOM 5266 O O . LYS A 1 659 ? -1.052 4.652 -4.725 1.00 82.12 659 LYS A O 1
ATOM 5271 N N . LEU A 1 660 ? -0.795 2.527 -5.413 1.00 81.75 660 LEU A N 1
ATOM 5272 C CA . LEU A 1 660 ? -1.802 1.966 -4.512 1.00 81.75 660 LEU A CA 1
ATOM 5273 C C . LEU A 1 660 ? -1.383 2.069 -3.040 1.00 81.75 660 LEU A C 1
ATOM 5275 O O . LEU A 1 660 ? -2.194 2.473 -2.216 1.00 81.75 660 LEU A O 1
ATOM 5279 N N . LEU A 1 661 ? -0.112 1.809 -2.718 1.00 79.12 661 LEU A N 1
ATOM 5280 C CA . LEU A 1 661 ? 0.436 1.964 -1.364 1.00 79.12 661 LEU A CA 1
ATOM 5281 C C . LEU A 1 661 ? 0.499 3.424 -0.886 1.00 79.12 661 LEU A C 1
ATOM 5283 O O . LEU A 1 661 ? 0.668 3.663 0.303 1.00 79.12 661 LEU A O 1
ATOM 5287 N N . GLN A 1 662 ? 0.400 4.394 -1.799 1.00 76.19 662 GLN A N 1
ATOM 5288 C CA . GLN A 1 662 ? 0.346 5.829 -1.488 1.00 76.19 662 GLN A CA 1
ATOM 5289 C C . GLN A 1 662 ? -1.088 6.375 -1.454 1.00 76.19 662 GLN A C 1
ATOM 5291 O O . GLN A 1 662 ? -1.287 7.569 -1.237 1.00 76.19 662 GLN A O 1
ATOM 5296 N N . SER A 1 663 ? -2.091 5.534 -1.712 1.00 77.88 663 SER A N 1
ATOM 5297 C CA . SER A 1 663 ? -3.491 5.943 -1.661 1.00 77.88 663 SER A CA 1
ATOM 5298 C C . SER A 1 663 ? -3.914 6.220 -0.220 1.00 77.88 663 SER A C 1
ATOM 5300 O O . SER A 1 663 ? -3.657 5.411 0.663 1.00 77.88 663 SER A O 1
ATOM 5302 N N . SER A 1 664 ? -4.663 7.299 0.016 1.00 68.88 664 SER A N 1
ATOM 5303 C CA . SER A 1 664 ? -5.210 7.629 1.344 1.00 68.88 664 SER A CA 1
ATOM 5304 C C . SER A 1 664 ? -6.262 6.634 1.854 1.00 68.88 664 SER A C 1
ATOM 5306 O O . SER A 1 664 ? -6.749 6.769 2.970 1.00 68.88 664 SER A O 1
ATOM 5308 N N . THR A 1 665 ? -6.669 5.677 1.017 1.00 67.44 665 THR A N 1
ATOM 5309 C CA . THR A 1 665 ? -7.692 4.664 1.319 1.00 67.44 665 THR A CA 1
ATOM 5310 C C . THR A 1 665 ? -7.112 3.271 1.546 1.00 67.44 665 THR A C 1
ATOM 5312 O O . THR A 1 665 ? -7.871 2.356 1.847 1.00 67.44 665 THR A O 1
ATOM 5315 N N . VAL A 1 666 ? -5.797 3.083 1.379 1.00 72.00 666 VAL A N 1
ATOM 5316 C CA . VAL A 1 666 ? -5.181 1.762 1.535 1.00 72.00 666 VAL A CA 1
ATOM 5317 C C . VAL A 1 666 ? -5.000 1.442 3.016 1.00 72.00 666 VAL A C 1
ATOM 5319 O O . VAL A 1 666 ? -4.420 2.225 3.767 1.00 72.00 666 VAL A O 1
ATOM 5322 N N . ASP A 1 667 ? -5.491 0.283 3.440 1.00 72.06 667 ASP A N 1
ATOM 5323 C CA . ASP A 1 667 ? -5.178 -0.277 4.750 1.00 72.06 667 ASP A CA 1
ATOM 5324 C C . ASP A 1 667 ? -3.979 -1.239 4.670 1.00 72.06 667 ASP A C 1
ATOM 5326 O O . ASP A 1 667 ? -3.498 -1.614 3.594 1.00 72.06 667 ASP A O 1
ATOM 5330 N N . LEU A 1 668 ? -3.465 -1.625 5.839 1.00 71.50 668 LEU A N 1
ATOM 5331 C CA . LEU A 1 668 ? -2.313 -2.517 5.947 1.00 71.50 668 LEU A CA 1
ATOM 5332 C C . LEU A 1 668 ? -2.600 -3.910 5.353 1.00 71.50 668 LEU A C 1
ATOM 5334 O O . LEU A 1 668 ? -1.697 -4.524 4.786 1.00 71.50 668 LEU A O 1
ATOM 5338 N N . GLY A 1 669 ? -3.848 -4.379 5.455 1.00 71.88 669 GLY A N 1
ATOM 5339 C CA . GLY A 1 669 ? -4.322 -5.648 4.903 1.00 71.88 669 GLY A CA 1
ATOM 5340 C C . GLY A 1 669 ? -4.150 -5.698 3.398 1.00 71.88 669 GLY A C 1
ATOM 5341 O O . GLY A 1 669 ? -3.393 -6.507 2.851 1.00 71.88 669 GLY A O 1
ATOM 5342 N N . ARG A 1 670 ? -4.774 -4.728 2.736 1.00 77.75 670 ARG A N 1
ATOM 5343 C CA . ARG A 1 670 ? -4.713 -4.560 1.294 1.00 77.75 670 ARG A CA 1
ATOM 5344 C C . ARG A 1 670 ? -3.290 -4.311 0.803 1.00 77.75 670 ARG A C 1
ATOM 5346 O O . ARG A 1 670 ? -2.911 -4.814 -0.252 1.00 77.75 670 ARG A O 1
ATOM 5353 N N . ALA A 1 671 ? -2.481 -3.568 1.557 1.00 79.19 671 ALA A N 1
ATOM 5354 C CA . ALA A 1 671 ? -1.073 -3.353 1.233 1.00 79.19 671 ALA A CA 1
ATOM 5355 C C . ALA A 1 671 ? -0.273 -4.671 1.173 1.00 79.19 671 ALA A C 1
ATOM 5357 O O . ALA A 1 671 ? 0.525 -4.862 0.251 1.00 79.19 671 ALA A O 1
ATOM 5358 N N . CYS A 1 672 ? -0.500 -5.590 2.117 1.00 79.56 672 CYS A N 1
ATOM 5359 C CA . CYS A 1 672 ? 0.134 -6.911 2.139 1.00 79.56 672 CYS A CA 1
ATOM 5360 C C . CYS A 1 672 ? -0.318 -7.800 0.969 1.00 79.56 672 CYS A C 1
ATOM 5362 O O . CYS A 1 672 ? 0.519 -8.451 0.335 1.00 79.56 672 CYS A O 1
ATOM 5364 N N . GLU A 1 673 ? -1.611 -7.797 0.638 1.00 82.38 673 GLU A N 1
ATOM 5365 C CA . GLU A 1 673 ? -2.150 -8.525 -0.521 1.00 82.38 673 GLU A CA 1
ATOM 5366 C C . GLU A 1 673 ? -1.533 -8.038 -1.836 1.00 82.38 673 GLU A C 1
ATOM 5368 O O . GLU A 1 673 ? -1.073 -8.844 -2.641 1.00 82.38 673 GLU A O 1
ATOM 5373 N N . LEU A 1 674 ? -1.467 -6.718 -2.039 1.00 86.00 674 LEU A N 1
ATOM 5374 C CA . LEU A 1 674 ? -0.905 -6.120 -3.254 1.00 86.00 674 LEU A CA 1
ATOM 5375 C C . LEU A 1 674 ? 0.570 -6.486 -3.452 1.00 86.00 674 LEU A C 1
ATOM 5377 O O . LEU A 1 674 ? 0.998 -6.769 -4.573 1.00 86.00 674 LEU A O 1
ATOM 5381 N N . LEU A 1 675 ? 1.353 -6.496 -2.370 1.00 87.31 675 LEU A N 1
ATOM 5382 C CA . LEU A 1 675 ? 2.752 -6.917 -2.425 1.00 87.31 675 LEU A CA 1
ATOM 5383 C C . LEU A 1 675 ? 2.894 -8.411 -2.714 1.00 87.31 675 LEU A C 1
ATOM 5385 O O . LEU A 1 675 ? 3.771 -8.782 -3.490 1.00 87.31 675 LEU A O 1
ATOM 5389 N N . SER A 1 676 ? 2.036 -9.247 -2.124 1.00 87.50 676 SER A N 1
ATOM 5390 C CA . SER A 1 676 ? 2.038 -10.696 -2.363 1.00 87.50 676 SER A CA 1
ATOM 5391 C C . SER A 1 676 ? 1.694 -10.999 -3.822 1.00 87.50 676 SER A C 1
ATOM 5393 O O . SER A 1 676 ? 2.495 -11.610 -4.520 1.00 87.50 676 SER A O 1
ATOM 5395 N N . SER A 1 677 ? 0.612 -10.406 -4.334 1.00 89.88 677 SER A N 1
ATOM 5396 C CA . SER A 1 677 ? 0.222 -10.501 -5.745 1.00 89.88 677 SER A CA 1
ATOM 5397 C C . SER A 1 677 ? 1.325 -10.026 -6.699 1.00 89.88 677 SER A C 1
ATOM 5399 O O . SER A 1 677 ? 1.532 -10.609 -7.757 1.00 89.88 677 SER A O 1
ATOM 5401 N N . THR A 1 678 ? 2.095 -9.003 -6.325 1.00 91.56 678 THR A N 1
ATOM 5402 C CA . THR A 1 678 ? 3.213 -8.527 -7.159 1.00 91.56 678 THR A CA 1
ATOM 5403 C C . THR A 1 678 ? 4.391 -9.489 -7.170 1.00 91.56 678 THR A C 1
ATOM 5405 O O . THR A 1 678 ? 5.051 -9.639 -8.197 1.00 91.56 678 THR A O 1
ATOM 5408 N N . ILE A 1 679 ? 4.660 -10.151 -6.044 1.00 92.19 679 ILE A N 1
ATOM 5409 C CA . ILE A 1 679 ? 5.651 -11.228 -5.983 1.00 92.19 679 ILE A CA 1
ATOM 5410 C C . ILE A 1 679 ? 5.212 -12.382 -6.890 1.00 92.19 679 ILE A C 1
ATOM 5412 O O . ILE A 1 679 ? 6.037 -12.889 -7.647 1.00 92.19 679 ILE A O 1
ATOM 5416 N N . ASP A 1 680 ? 3.931 -12.747 -6.872 1.00 92.31 680 ASP A N 1
ATOM 5417 C CA . ASP A 1 680 ? 3.383 -13.820 -7.709 1.00 92.31 680 ASP A CA 1
ATOM 5418 C C . ASP A 1 680 ? 3.435 -13.465 -9.202 1.00 92.31 680 ASP A C 1
ATOM 5420 O O . ASP A 1 680 ? 3.882 -14.274 -10.018 1.00 92.31 680 ASP A O 1
ATOM 5424 N N . ASN A 1 681 ? 3.119 -12.216 -9.562 1.00 93.44 681 ASN A N 1
ATOM 5425 C CA . ASN A 1 681 ? 3.293 -11.712 -10.927 1.00 93.44 681 ASN A CA 1
ATOM 5426 C C . ASN A 1 681 ? 4.758 -11.787 -11.380 1.00 93.44 681 ASN A C 1
ATOM 5428 O O . ASN A 1 681 ? 5.031 -12.129 -12.529 1.00 93.44 681 ASN A O 1
ATOM 5432 N N . PHE A 1 682 ? 5.718 -11.483 -10.500 1.00 94.69 682 PHE A N 1
ATOM 5433 C CA . PHE A 1 682 ? 7.136 -11.600 -10.839 1.00 94.69 682 PHE A CA 1
ATOM 5434 C C . PHE A 1 682 ? 7.615 -13.043 -10.964 1.00 94.69 682 PHE A C 1
ATOM 5436 O O . PHE A 1 682 ? 8.447 -13.297 -11.831 1.00 94.69 682 PHE A O 1
ATOM 5443 N N . ASN A 1 683 ? 7.073 -13.980 -10.182 1.00 94.25 683 ASN A N 1
ATOM 5444 C CA . ASN A 1 683 ? 7.324 -15.409 -10.396 1.00 94.25 683 ASN A CA 1
ATOM 5445 C C . ASN A 1 683 ? 6.750 -15.873 -11.742 1.00 94.25 683 ASN A C 1
ATOM 5447 O O . ASN A 1 683 ? 7.450 -16.521 -12.505 1.00 94.25 683 ASN A O 1
ATOM 5451 N N . THR A 1 684 ? 5.538 -15.439 -12.089 1.00 93.69 684 THR A N 1
ATOM 5452 C CA . THR A 1 684 ? 4.920 -15.761 -13.387 1.00 93.69 684 THR A CA 1
ATOM 5453 C C . THR A 1 684 ? 5.761 -15.222 -14.546 1.00 93.69 684 THR A C 1
ATOM 5455 O O . THR A 1 684 ? 6.123 -15.955 -15.458 1.00 93.69 684 THR A O 1
ATOM 5458 N N . ILE A 1 685 ? 6.179 -13.949 -14.473 1.00 92.75 685 ILE A N 1
ATOM 5459 C CA . ILE A 1 685 ? 7.082 -13.358 -15.473 1.00 92.75 685 ILE A CA 1
ATOM 5460 C C . ILE A 1 685 ? 8.376 -14.168 -15.570 1.00 92.75 685 ILE A C 1
ATOM 5462 O O . ILE A 1 685 ? 8.860 -14.385 -16.677 1.00 92.75 685 ILE A O 1
ATOM 5466 N N . ARG A 1 686 ? 8.937 -14.605 -14.436 1.00 93.56 686 ARG A N 1
ATOM 5467 C CA . ARG A 1 686 ? 10.158 -15.415 -14.385 1.00 93.56 686 ARG A CA 1
ATOM 5468 C C . ARG A 1 686 ? 10.002 -16.734 -15.142 1.00 93.56 686 ARG A C 1
ATOM 5470 O O . ARG A 1 686 ? 10.936 -17.117 -15.844 1.00 93.56 686 ARG A O 1
ATOM 5477 N N . ASP A 1 687 ? 8.860 -17.396 -15.022 1.00 91.69 687 ASP A N 1
ATOM 5478 C CA . ASP A 1 687 ? 8.603 -18.674 -15.690 1.00 91.69 687 ASP A CA 1
ATOM 5479 C C . ASP A 1 687 ? 8.334 -18.481 -17.199 1.00 91.69 687 ASP A C 1
ATOM 5481 O O . ASP A 1 687 ? 8.792 -19.277 -18.021 1.00 91.69 687 ASP A O 1
ATOM 5485 N N . ASP A 1 688 ? 7.755 -17.341 -17.584 1.00 92.00 688 ASP A N 1
ATOM 5486 C CA . ASP A 1 688 ? 7.349 -17.015 -18.957 1.00 92.00 688 ASP A CA 1
ATOM 5487 C C . ASP A 1 688 ? 8.378 -16.179 -19.752 1.00 92.00 688 ASP A C 1
ATOM 5489 O O . ASP A 1 688 ? 8.040 -15.207 -20.445 1.00 92.00 688 ASP A O 1
ATOM 5493 N N . PHE A 1 689 ? 9.664 -16.549 -19.704 1.00 92.75 689 PHE A N 1
ATOM 5494 C CA . PHE A 1 689 ? 10.707 -15.839 -20.470 1.00 92.75 689 PHE A CA 1
ATOM 5495 C C . PHE A 1 689 ? 10.409 -15.788 -21.980 1.00 92.75 689 PHE A C 1
ATOM 5497 O O . PHE A 1 689 ? 10.660 -14.768 -22.627 1.00 92.75 689 PHE A O 1
ATOM 5504 N N . GLU A 1 690 ? 9.837 -16.857 -22.536 1.00 92.31 690 GLU A N 1
ATOM 5505 C CA . GLU A 1 690 ? 9.523 -16.957 -23.966 1.00 92.31 690 GLU A CA 1
ATOM 5506 C C . GLU A 1 690 ? 8.517 -15.893 -24.421 1.00 92.31 690 GLU A C 1
ATOM 5508 O O . GLU A 1 690 ? 8.675 -15.310 -25.495 1.00 92.31 690 GLU A O 1
ATOM 5513 N N . ILE A 1 691 ? 7.532 -15.554 -23.580 1.00 92.75 691 ILE A N 1
ATOM 5514 C CA . ILE A 1 691 ? 6.545 -14.505 -23.881 1.00 92.75 691 ILE A CA 1
ATOM 5515 C C . ILE A 1 691 ? 7.242 -13.145 -23.979 1.00 92.75 691 ILE A C 1
ATOM 5517 O O . ILE A 1 691 ? 7.014 -12.373 -24.912 1.00 92.75 691 ILE A O 1
ATOM 5521 N N . LEU A 1 692 ? 8.141 -12.851 -23.037 1.00 93.19 692 LEU A N 1
ATOM 5522 C CA . LEU A 1 692 ? 8.932 -11.622 -23.060 1.00 93.19 692 LEU A CA 1
ATOM 5523 C C . LEU A 1 692 ? 9.851 -11.557 -24.285 1.00 93.19 692 LEU A C 1
ATOM 5525 O O . LEU A 1 692 ? 9.977 -10.497 -24.904 1.00 93.19 692 LEU A O 1
ATOM 5529 N N . HIS A 1 693 ? 10.483 -12.674 -24.642 1.00 93.56 693 HIS A N 1
ATOM 5530 C CA . HIS A 1 693 ? 11.351 -12.755 -25.810 1.00 93.56 693 HIS A CA 1
ATOM 5531 C C . HIS A 1 693 ? 10.568 -12.559 -27.121 1.00 93.56 693 HIS A C 1
ATOM 5533 O O . HIS A 1 693 ? 11.013 -11.812 -27.998 1.00 93.56 693 HIS A O 1
ATOM 5539 N N . ALA A 1 694 ? 9.374 -13.145 -27.236 1.00 94.25 694 ALA A N 1
ATOM 5540 C CA . ALA A 1 694 ? 8.484 -12.957 -28.378 1.00 94.25 694 ALA A CA 1
ATOM 5541 C C . ALA A 1 694 ? 8.038 -11.491 -28.525 1.00 94.25 694 ALA A C 1
ATOM 5543 O O . ALA A 1 694 ? 8.107 -10.924 -29.616 1.00 94.25 694 ALA A O 1
ATOM 5544 N N . GLU A 1 695 ? 7.659 -10.830 -27.427 1.00 94.81 695 GLU A N 1
ATOM 5545 C CA . GLU A 1 695 ? 7.318 -9.402 -27.439 1.00 94.81 695 GLU A CA 1
ATOM 5546 C C . GLU A 1 695 ? 8.490 -8.520 -27.891 1.00 94.81 695 GLU A C 1
ATOM 5548 O O . GLU A 1 695 ? 8.308 -7.610 -28.706 1.00 94.81 695 GLU A O 1
ATOM 5553 N N . ALA A 1 696 ? 9.702 -8.793 -27.399 1.00 94.94 696 ALA A N 1
ATOM 5554 C CA . ALA A 1 696 ? 10.903 -8.077 -27.820 1.00 94.94 696 ALA A CA 1
ATOM 5555 C C . ALA A 1 696 ? 11.221 -8.307 -29.304 1.00 94.94 696 ALA A C 1
ATOM 5557 O O . ALA A 1 696 ? 11.579 -7.359 -30.005 1.00 94.94 696 ALA A O 1
ATOM 5558 N N . THR A 1 697 ? 11.033 -9.531 -29.798 1.00 95.38 697 THR A N 1
ATOM 5559 C CA . THR A 1 697 ? 11.213 -9.895 -31.211 1.00 95.38 697 THR A CA 1
ATOM 5560 C C . THR A 1 697 ? 10.228 -9.145 -32.110 1.00 95.38 697 THR A C 1
ATOM 5562 O O . THR A 1 697 ? 10.622 -8.563 -33.126 1.00 95.38 697 THR A O 1
ATOM 5565 N N . ASN A 1 698 ? 8.956 -9.085 -31.712 1.00 95.19 698 ASN A N 1
ATOM 5566 C CA . ASN A 1 698 ? 7.917 -8.353 -32.435 1.00 95.19 698 ASN A CA 1
ATOM 5567 C C . ASN A 1 698 ? 8.219 -6.849 -32.474 1.00 95.19 698 ASN A C 1
ATOM 5569 O O . ASN A 1 698 ? 8.145 -6.222 -33.535 1.00 95.19 698 ASN A O 1
ATOM 5573 N N . LEU A 1 699 ? 8.632 -6.272 -31.340 1.00 93.62 699 LEU A N 1
ATOM 5574 C CA . LEU A 1 699 ? 9.003 -4.859 -31.265 1.00 93.62 699 LEU A CA 1
ATOM 5575 C C . LEU A 1 699 ? 10.235 -4.553 -32.129 1.00 93.62 699 LEU A C 1
ATOM 5577 O O . LEU A 1 699 ? 10.223 -3.572 -32.873 1.00 93.62 699 LEU A O 1
ATOM 5581 N N . ALA A 1 700 ? 11.258 -5.411 -32.101 1.00 93.81 700 ALA A N 1
ATOM 5582 C CA . ALA A 1 700 ? 12.448 -5.277 -32.940 1.00 93.81 700 ALA A CA 1
ATOM 5583 C C . ALA A 1 700 ? 12.111 -5.302 -34.432 1.00 93.81 700 ALA A C 1
ATOM 5585 O O . ALA A 1 700 ? 12.552 -4.429 -35.182 1.00 93.81 700 ALA A O 1
ATOM 5586 N N . THR A 1 701 ? 11.250 -6.235 -34.838 1.00 93.19 701 THR A N 1
ATOM 5587 C CA . THR A 1 701 ? 10.774 -6.350 -36.221 1.00 93.19 701 THR A CA 1
ATOM 5588 C C . THR A 1 701 ? 10.018 -5.087 -36.643 1.00 93.19 701 THR A C 1
ATOM 5590 O O . THR A 1 701 ? 10.283 -4.543 -37.711 1.00 93.19 701 THR A O 1
ATOM 5593 N N . SER A 1 702 ? 9.165 -4.535 -35.770 1.00 92.25 702 SER A N 1
ATOM 5594 C CA . SER A 1 702 ? 8.441 -3.278 -36.032 1.00 92.25 702 SER A CA 1
ATOM 5595 C C . SER A 1 702 ? 9.355 -2.051 -36.201 1.00 92.25 702 SER A C 1
ATOM 5597 O O . SER A 1 702 ? 8.973 -1.052 -36.820 1.00 92.25 702 SER A O 1
ATOM 5599 N N . TRP A 1 703 ? 10.568 -2.115 -35.648 1.00 92.12 703 TRP A N 1
ATOM 5600 C CA . TRP A 1 703 ? 11.593 -1.073 -35.729 1.00 92.12 703 TRP A CA 1
ATOM 5601 C C . TRP A 1 703 ? 12.664 -1.365 -36.786 1.00 92.12 703 TRP A C 1
ATOM 5603 O O . TRP A 1 703 ? 13.635 -0.616 -36.876 1.00 92.12 703 TRP A O 1
ATOM 5613 N N . ASN A 1 704 ? 12.473 -2.399 -37.615 1.00 91.38 704 ASN A N 1
ATOM 5614 C CA . ASN A 1 704 ? 13.417 -2.848 -38.642 1.00 91.38 704 ASN A CA 1
ATOM 5615 C C . ASN A 1 704 ? 14.799 -3.236 -38.078 1.00 91.38 704 ASN A C 1
ATOM 5617 O O . ASN A 1 704 ? 15.830 -2.974 -38.697 1.00 91.38 704 ASN A O 1
ATOM 5621 N N . ILE A 1 705 ? 14.829 -3.860 -36.898 1.00 91.44 705 ILE A N 1
ATOM 5622 C CA . ILE A 1 705 ? 16.048 -4.346 -36.241 1.00 91.44 705 ILE A CA 1
ATOM 5623 C C . ILE A 1 705 ? 16.033 -5.870 -36.220 1.00 91.44 705 ILE A C 1
ATOM 5625 O O . ILE A 1 705 ? 15.040 -6.483 -35.832 1.00 91.44 705 ILE A O 1
ATOM 5629 N N . GLN A 1 706 ? 17.147 -6.495 -36.612 1.00 89.12 706 GLN A N 1
ATOM 5630 C CA . GLN A 1 706 ? 17.256 -7.951 -36.563 1.00 89.12 706 GLN A CA 1
ATOM 5631 C C . GLN A 1 706 ? 17.282 -8.449 -35.106 1.00 89.12 706 GLN A C 1
ATOM 5633 O O . GLN A 1 706 ? 18.116 -7.974 -34.326 1.00 89.12 706 GLN A O 1
ATOM 5638 N N . PRO A 1 707 ? 16.425 -9.419 -34.732 1.00 89.31 707 PRO A N 1
ATOM 5639 C CA . PRO A 1 707 ? 16.317 -9.944 -33.373 1.00 89.31 707 PRO A CA 1
ATOM 5640 C C . PRO A 1 707 ? 17.448 -10.934 -33.070 1.00 89.31 707 PRO A C 1
ATOM 5642 O O . PRO A 1 707 ? 17.241 -12.132 -32.897 1.00 89.31 707 PRO A O 1
ATOM 5645 N N . LYS A 1 708 ? 18.688 -10.440 -33.064 1.00 87.12 708 LYS A N 1
ATOM 5646 C CA . LYS A 1 708 ? 19.885 -11.241 -32.803 1.00 87.12 708 LYS A CA 1
ATOM 5647 C C . LYS A 1 708 ? 20.770 -10.551 -31.774 1.00 87.12 708 LYS A C 1
ATOM 5649 O O . LYS A 1 708 ? 21.204 -9.415 -31.973 1.00 87.12 708 LYS A O 1
ATOM 5654 N N . LEU A 1 709 ? 21.049 -11.253 -30.677 1.00 82.75 709 LEU A N 1
ATOM 5655 C CA . LEU A 1 709 ? 21.977 -10.787 -29.648 1.00 82.75 709 LEU A CA 1
ATOM 5656 C C . LEU A 1 709 ? 23.419 -10.848 -30.164 1.00 82.75 709 LEU A C 1
ATOM 5658 O O . LEU A 1 709 ? 23.784 -11.701 -30.979 1.00 82.75 709 LEU A O 1
ATOM 5662 N N . LYS A 1 710 ? 24.264 -9.930 -29.688 1.00 73.94 710 LYS A N 1
ATOM 5663 C CA . LYS A 1 710 ? 25.681 -9.906 -30.071 1.00 73.94 710 LYS A CA 1
ATOM 5664 C C . LYS A 1 710 ? 26.437 -11.030 -29.362 1.00 73.94 710 LYS A C 1
ATOM 5666 O O . LYS A 1 710 ? 26.477 -11.095 -28.134 1.00 73.94 710 LYS A O 1
ATOM 5671 N N . SER A 1 711 ? 27.125 -11.874 -30.127 1.00 67.38 711 SER A N 1
ATOM 5672 C CA . SER A 1 711 ? 28.038 -12.878 -29.578 1.00 67.38 711 SER A CA 1
ATOM 5673 C C . SER A 1 711 ? 29.266 -12.194 -28.960 1.00 67.38 711 SER A C 1
ATOM 5675 O O . SER A 1 711 ? 30.116 -11.660 -29.675 1.00 67.38 711 SER A O 1
ATOM 5677 N N . LYS A 1 712 ? 29.384 -12.194 -27.625 1.00 64.62 712 LYS A N 1
ATOM 5678 C CA . LYS A 1 712 ? 30.636 -11.800 -26.950 1.00 64.62 712 LYS A CA 1
ATOM 5679 C C . LYS A 1 712 ? 31.676 -12.911 -27.136 1.00 64.62 712 LYS A C 1
ATOM 5681 O O . LYS A 1 712 ? 31.381 -14.063 -26.822 1.00 64.62 712 LYS A O 1
ATOM 5686 N N . ARG A 1 713 ? 32.882 -12.558 -27.602 1.00 59.94 713 ARG A N 1
ATOM 5687 C CA . ARG A 1 713 ? 34.037 -13.471 -27.670 1.00 59.94 713 ARG A CA 1
ATOM 5688 C C . ARG A 1 713 ? 34.340 -13.993 -26.266 1.00 59.94 713 ARG A C 1
ATOM 5690 O O . ARG A 1 713 ? 34.581 -13.192 -25.364 1.00 59.94 713 ARG A O 1
ATOM 5697 N N . GLN A 1 714 ? 34.328 -15.308 -26.086 1.00 61.03 714 GLN A N 1
ATOM 5698 C CA . GLN A 1 714 ? 34.767 -15.921 -24.838 1.00 61.03 714 GLN A CA 1
ATOM 5699 C C . GLN A 1 714 ? 36.297 -15.953 -24.804 1.00 61.03 714 GLN A C 1
ATOM 5701 O O . GLN A 1 714 ? 36.950 -16.242 -25.811 1.00 61.03 714 GLN A O 1
ATOM 5706 N N . ARG A 1 715 ? 36.879 -15.596 -23.657 1.00 58.22 715 ARG A N 1
ATOM 5707 C CA . ARG A 1 715 ? 38.302 -15.818 -23.407 1.00 58.22 715 ARG A CA 1
ATOM 5708 C C . ARG A 1 715 ? 38.446 -17.301 -23.087 1.00 58.22 715 ARG A C 1
ATOM 5710 O O . ARG A 1 715 ? 37.953 -17.731 -22.056 1.00 58.22 715 ARG A O 1
ATOM 5717 N N . MET A 1 716 ? 39.059 -18.058 -23.989 1.00 58.22 716 MET A N 1
ATOM 5718 C CA . MET A 1 716 ? 39.470 -19.425 -23.685 1.00 58.22 716 MET A CA 1
ATOM 5719 C C . MET A 1 716 ? 40.811 -19.356 -22.964 1.00 58.22 716 MET A C 1
ATOM 5721 O O . MET A 1 716 ? 41.723 -18.663 -23.434 1.00 58.22 716 MET A O 1
ATOM 5725 N N . ASP A 1 717 ? 40.920 -20.027 -21.824 1.00 58.62 717 ASP A N 1
ATOM 5726 C CA . ASP A 1 717 ? 42.216 -20.247 -21.195 1.00 58.62 717 ASP A CA 1
ATOM 5727 C C . ASP A 1 717 ? 43.044 -21.209 -22.061 1.00 58.62 717 ASP A C 1
ATOM 5729 O O . ASP A 1 717 ? 42.502 -22.036 -22.798 1.00 58.62 717 ASP A O 1
ATOM 5733 N N . LYS A 1 718 ? 44.371 -21.039 -22.060 1.00 60.44 718 LYS A N 1
ATOM 5734 C CA . LYS A 1 718 ? 45.266 -21.937 -22.801 1.00 60.44 718 LYS A CA 1
ATOM 5735 C C . LYS A 1 718 ? 45.280 -23.288 -22.087 1.00 60.44 718 LYS A C 1
ATOM 5737 O O . LYS A 1 718 ? 45.758 -23.350 -20.963 1.00 60.44 718 LYS A O 1
ATOM 5742 N N . THR A 1 719 ? 44.801 -24.332 -22.750 1.00 59.69 719 THR A N 1
ATOM 5743 C CA . THR A 1 719 ? 44.822 -25.711 -22.246 1.00 59.69 719 THR A CA 1
ATOM 5744 C C . THR A 1 719 ? 46.185 -26.360 -22.493 1.00 59.69 719 THR A C 1
ATOM 5746 O O . THR A 1 719 ? 46.759 -26.196 -23.576 1.00 59.69 719 THR A O 1
ATOM 5749 N N . PHE A 1 720 ? 46.698 -27.118 -21.521 1.00 69.06 720 PHE A N 1
ATOM 5750 C CA . PHE A 1 720 ? 47.824 -28.038 -21.738 1.00 69.06 720 PHE A CA 1
ATOM 5751 C C . PHE A 1 720 ? 47.326 -29.398 -22.266 1.00 69.06 720 PHE A C 1
ATOM 5753 O O . PHE A 1 720 ? 46.142 -29.705 -22.174 1.00 69.06 720 PHE A O 1
ATOM 5760 N N . PHE A 1 721 ? 48.228 -30.191 -22.859 1.00 66.56 721 PHE A N 1
ATOM 5761 C CA . PHE A 1 721 ? 47.925 -31.404 -23.645 1.00 66.56 721 PHE A CA 1
ATOM 5762 C C . PHE A 1 721 ? 47.117 -32.489 -22.893 1.00 66.56 721 PHE A C 1
ATOM 5764 O O . PHE A 1 721 ? 46.435 -33.273 -23.546 1.00 66.56 721 PHE A O 1
ATOM 5771 N N . ASP A 1 722 ? 47.122 -32.478 -21.554 1.00 71.06 722 ASP A N 1
ATOM 5772 C CA . ASP A 1 722 ? 46.543 -33.537 -20.710 1.00 71.06 722 ASP A CA 1
ATOM 5773 C C . ASP A 1 722 ? 45.302 -33.108 -19.890 1.00 71.06 722 ASP A C 1
ATOM 5775 O O . ASP A 1 722 ? 44.802 -33.880 -19.071 1.00 71.06 722 ASP A O 1
ATOM 5779 N N . GLU A 1 723 ? 44.782 -31.889 -20.071 1.00 70.00 723 GLU A N 1
ATOM 5780 C CA . GLU A 1 723 ? 43.611 -31.414 -19.315 1.00 70.00 723 GLU A CA 1
ATOM 5781 C C . GLU A 1 723 ? 42.286 -31.843 -19.975 1.00 70.00 723 GLU A C 1
ATOM 5783 O O . GLU A 1 723 ? 41.931 -31.397 -21.068 1.00 70.00 723 GLU A O 1
ATOM 5788 N N . LEU A 1 724 ? 41.519 -32.699 -19.286 1.00 66.50 724 LEU A N 1
ATOM 5789 C CA . LEU A 1 724 ? 40.153 -33.072 -19.664 1.00 66.50 724 LEU A CA 1
ATOM 5790 C C . LEU A 1 724 ? 39.144 -32.082 -19.058 1.00 66.50 724 LEU A C 1
ATOM 5792 O O . LEU A 1 724 ? 38.931 -32.069 -17.848 1.00 66.50 724 LEU A O 1
ATOM 5796 N N . ALA A 1 725 ? 38.478 -31.349 -19.955 1.00 56.91 725 ALA A N 1
ATOM 5797 C CA . ALA A 1 725 ? 37.380 -30.389 -19.780 1.00 56.91 725 ALA A CA 1
ATOM 5798 C C . ALA A 1 725 ? 37.772 -28.911 -19.586 1.00 56.91 725 ALA A C 1
ATOM 5800 O O . ALA A 1 725 ? 38.288 -28.481 -18.559 1.00 56.91 725 ALA A O 1
ATOM 5801 N N . THR A 1 726 ? 37.399 -28.108 -20.585 1.00 53.31 726 THR A N 1
ATOM 5802 C CA . THR A 1 726 ? 37.233 -26.660 -20.487 1.00 53.31 726 THR A CA 1
ATOM 5803 C C . THR A 1 726 ? 35.860 -26.357 -19.890 1.00 53.31 726 THR A C 1
ATOM 5805 O O . THR A 1 726 ? 34.844 -26.838 -20.391 1.00 53.31 726 THR A O 1
ATOM 5808 N N . ASP A 1 727 ? 35.808 -25.525 -18.849 1.00 52.25 727 ASP A N 1
ATOM 5809 C CA . ASP A 1 727 ? 34.575 -24.879 -18.382 1.00 52.25 727 ASP A CA 1
ATOM 5810 C C . ASP A 1 727 ? 34.123 -23.873 -19.462 1.00 52.25 727 ASP A C 1
ATOM 5812 O O . ASP A 1 727 ? 34.371 -22.666 -19.394 1.00 52.25 727 ASP A O 1
ATOM 5816 N N . THR A 1 728 ? 33.579 -24.380 -20.573 1.00 55.25 728 THR A N 1
ATOM 5817 C CA . THR A 1 728 ? 33.070 -23.552 -21.668 1.00 55.25 728 THR A CA 1
ATOM 5818 C C . THR A 1 728 ? 31.810 -22.867 -21.164 1.00 55.25 728 THR A C 1
ATOM 5820 O O . THR A 1 728 ? 30.742 -23.476 -21.087 1.00 55.25 728 THR A O 1
ATOM 5823 N N . GLY A 1 729 ? 31.927 -21.598 -20.770 1.00 59.41 729 GLY A N 1
ATOM 5824 C CA . GLY A 1 729 ? 30.775 -20.805 -20.349 1.00 59.41 729 GLY A CA 1
ATOM 5825 C C . GLY A 1 729 ? 29.642 -20.849 -21.386 1.00 59.41 729 GLY A C 1
ATOM 5826 O O . GLY A 1 729 ? 29.884 -21.047 -22.571 1.00 59.41 729 GLY A O 1
ATOM 5827 N N . ILE A 1 730 ? 28.398 -20.617 -20.953 1.00 63.41 730 ILE A N 1
ATOM 5828 C CA . ILE A 1 730 ? 27.176 -20.698 -21.785 1.00 63.41 730 ILE A CA 1
ATOM 5829 C C . ILE A 1 730 ? 27.386 -20.043 -23.163 1.00 63.41 730 ILE A C 1
ATOM 5831 O O . ILE A 1 730 ? 27.520 -18.815 -23.236 1.00 63.41 730 ILE A O 1
ATOM 5835 N N . GLU A 1 731 ? 27.421 -20.839 -24.236 1.00 65.88 731 GLU A N 1
ATOM 5836 C CA . GLU A 1 731 ? 27.706 -20.375 -25.605 1.00 65.88 731 GLU A CA 1
ATOM 5837 C C . GLU A 1 731 ? 26.561 -19.535 -26.182 1.00 65.88 731 GLU A C 1
ATOM 5839 O O . GLU A 1 731 ? 26.806 -18.461 -26.743 1.00 65.88 731 GLU A O 1
ATOM 5844 N N . ASP A 1 732 ? 25.314 -19.965 -25.962 1.00 81.38 732 ASP A N 1
ATOM 5845 C CA . ASP A 1 732 ? 24.129 -19.259 -26.442 1.00 81.38 732 ASP A CA 1
ATOM 5846 C C . ASP A 1 732 ? 23.946 -17.906 -25.734 1.00 81.38 732 ASP A C 1
ATOM 5848 O O . ASP A 1 732 ? 23.760 -17.801 -24.518 1.00 81.38 732 ASP A O 1
ATOM 5852 N N . SER A 1 733 ? 23.979 -16.840 -26.535 1.00 84.06 733 SER A N 1
ATOM 5853 C CA . SER A 1 733 ? 23.752 -15.469 -26.089 1.00 84.06 733 SER A CA 1
ATOM 5854 C C . SER A 1 733 ? 22.375 -15.252 -25.460 1.00 84.06 733 SER A C 1
ATOM 5856 O O . SER A 1 733 ? 22.283 -14.475 -24.507 1.00 84.06 733 SER A O 1
ATOM 5858 N N . LEU A 1 734 ? 21.330 -15.935 -25.947 1.00 87.38 734 LEU A N 1
ATOM 5859 C CA . LEU A 1 734 ? 19.971 -15.782 -25.426 1.00 87.38 734 LEU A CA 1
ATOM 5860 C C . LEU A 1 734 ? 19.847 -16.449 -24.061 1.00 87.38 734 LEU A C 1
ATOM 5862 O O . LEU A 1 734 ? 19.463 -15.790 -23.094 1.00 87.38 734 LEU A O 1
ATOM 5866 N N . ARG A 1 735 ? 20.297 -17.701 -23.942 1.00 86.81 735 ARG A N 1
ATOM 5867 C CA . ARG A 1 735 ? 20.372 -18.398 -22.656 1.00 86.81 735 ARG A CA 1
ATOM 5868 C C . ARG A 1 735 ? 21.237 -17.658 -21.637 1.00 86.81 735 ARG A C 1
ATOM 5870 O O . ARG A 1 735 ? 20.902 -17.606 -20.454 1.00 86.81 735 ARG A O 1
ATOM 5877 N N . ARG A 1 736 ? 22.333 -17.032 -22.076 1.00 86.94 736 ARG A N 1
ATOM 5878 C CA . ARG A 1 736 ? 23.175 -16.203 -21.203 1.00 86.94 736 ARG A CA 1
ATOM 5879 C C . ARG A 1 736 ? 22.429 -14.975 -20.688 1.00 86.94 736 ARG A C 1
ATOM 5881 O O . ARG A 1 736 ? 22.525 -14.691 -19.497 1.00 86.94 736 ARG A O 1
ATOM 5888 N N . PHE A 1 737 ? 21.688 -14.268 -21.545 1.00 90.31 737 PHE A N 1
ATOM 5889 C CA . PHE A 1 737 ? 20.830 -13.159 -21.117 1.00 90.31 737 PHE A CA 1
ATOM 5890 C C . PHE A 1 737 ? 19.762 -13.642 -20.128 1.00 90.31 737 PHE A C 1
ATOM 5892 O O . PHE A 1 737 ? 19.586 -13.041 -19.068 1.00 90.31 737 PHE A O 1
ATOM 5899 N N . GLN A 1 738 ? 19.105 -14.762 -20.434 1.00 92.12 738 GLN A N 1
ATOM 5900 C CA . GLN A 1 738 ? 18.080 -15.361 -19.583 1.00 92.12 738 GLN A CA 1
ATOM 5901 C C . GLN A 1 738 ? 18.612 -15.662 -18.171 1.00 92.12 738 GLN A C 1
ATOM 5903 O O . GLN A 1 738 ? 17.973 -15.324 -17.182 1.00 92.12 738 GLN A O 1
ATOM 5908 N N . ILE A 1 739 ? 19.817 -16.226 -18.056 1.00 89.50 739 ILE A N 1
ATOM 5909 C CA . ILE A 1 739 ? 20.399 -16.578 -16.753 1.00 89.50 739 ILE A CA 1
ATOM 5910 C C . ILE A 1 739 ? 21.000 -15.359 -16.039 1.00 89.50 739 ILE A C 1
ATOM 5912 O O . ILE A 1 739 ? 20.648 -15.080 -14.897 1.00 89.50 739 ILE A O 1
ATOM 5916 N N . LYS A 1 740 ? 21.923 -14.640 -16.692 1.00 89.62 740 LYS A N 1
ATOM 5917 C CA . LYS A 1 740 ? 22.769 -13.608 -16.055 1.00 89.62 740 LYS A CA 1
ATOM 5918 C C . LYS A 1 740 ? 22.123 -12.232 -15.958 1.00 89.62 740 LYS A C 1
ATOM 5920 O O . LYS A 1 740 ? 22.613 -11.374 -15.237 1.00 89.62 740 LYS A O 1
ATOM 5925 N N . VAL A 1 741 ? 21.058 -11.991 -16.715 1.00 90.88 741 VAL A N 1
ATOM 5926 C CA . VAL A 1 741 ? 20.345 -10.713 -16.679 1.00 90.88 741 VAL A CA 1
ATOM 5927 C C . VAL A 1 741 ? 18.948 -10.939 -16.147 1.00 90.88 741 VAL A C 1
ATOM 5929 O O . VAL A 1 741 ? 18.603 -10.370 -15.119 1.00 90.88 741 VAL A O 1
ATOM 5932 N N . PHE A 1 742 ? 18.152 -11.772 -16.812 1.00 93.62 742 PHE A N 1
ATOM 5933 C CA . PHE A 1 742 ? 16.731 -11.909 -16.518 1.00 93.62 742 PHE A CA 1
ATOM 5934 C C . PHE A 1 742 ? 16.461 -12.587 -15.165 1.00 93.62 742 PHE A C 1
ATOM 5936 O O . PHE A 1 742 ? 15.904 -11.938 -14.281 1.00 93.62 742 PHE A O 1
ATOM 5943 N N . TYR A 1 743 ? 16.918 -13.828 -14.954 1.00 93.81 743 TYR A N 1
ATOM 5944 C CA . TYR A 1 743 ? 16.731 -14.525 -13.675 1.00 93.81 743 TYR A CA 1
ATOM 5945 C C . TYR A 1 743 ? 17.443 -13.820 -12.525 1.00 93.81 743 TYR A C 1
ATOM 5947 O O . TYR A 1 743 ? 16.817 -13.551 -11.506 1.00 93.81 743 TYR A O 1
ATOM 5955 N N . GLU A 1 744 ? 18.708 -13.435 -12.707 1.00 92.81 744 GLU A N 1
ATOM 5956 C CA . GLU A 1 744 ? 19.476 -12.756 -11.657 1.00 92.81 744 GLU A CA 1
ATOM 5957 C C . GLU A 1 744 ? 18.790 -11.465 -11.177 1.00 92.81 744 GLU A C 1
ATOM 5959 O O . GLU A 1 744 ? 18.655 -11.232 -9.976 1.00 92.81 744 GLU A O 1
ATOM 5964 N N . SER A 1 745 ? 18.279 -10.639 -12.096 1.00 93.06 745 SER A N 1
ATOM 5965 C CA . SER A 1 745 ? 17.577 -9.411 -11.710 1.00 93.06 745 SER A CA 1
ATOM 5966 C C . SER A 1 745 ? 16.215 -9.658 -11.061 1.00 93.06 745 SER A C 1
ATOM 5968 O O . SER A 1 745 ? 15.910 -8.977 -10.080 1.00 93.06 745 SER A O 1
ATOM 5970 N N . LEU A 1 746 ? 15.417 -10.603 -11.569 1.00 93.44 746 LEU A N 1
ATOM 5971 C CA . LEU A 1 746 ? 14.122 -10.966 -10.985 1.00 93.44 746 LEU A CA 1
ATOM 5972 C C . LEU A 1 746 ? 14.281 -11.569 -9.592 1.00 93.44 746 LEU A C 1
ATOM 5974 O O . LEU A 1 746 ? 13.582 -11.151 -8.672 1.00 93.44 746 LEU A O 1
ATOM 5978 N N . ASP A 1 747 ? 15.239 -12.474 -9.411 1.00 93.25 747 ASP A N 1
ATOM 5979 C CA . ASP A 1 747 ? 15.504 -13.125 -8.128 1.00 93.25 747 ASP A CA 1
ATOM 5980 C C . ASP A 1 747 ? 15.932 -12.095 -7.075 1.00 93.25 747 ASP A C 1
ATOM 5982 O O . ASP A 1 747 ? 15.462 -12.131 -5.934 1.00 93.25 747 ASP A O 1
ATOM 5986 N N . ILE A 1 748 ? 16.738 -11.100 -7.466 1.00 91.06 748 ILE A N 1
ATOM 5987 C CA . ILE A 1 748 ? 17.074 -9.967 -6.596 1.00 91.06 748 ILE A CA 1
ATOM 5988 C C . ILE A 1 748 ? 15.823 -9.155 -6.245 1.00 91.06 748 ILE A C 1
ATOM 5990 O O . ILE A 1 748 ? 15.625 -8.844 -5.071 1.00 91.06 748 ILE A O 1
ATOM 5994 N N . ILE A 1 749 ? 14.974 -8.811 -7.220 1.00 90.75 749 ILE A N 1
ATOM 5995 C CA . ILE A 1 749 ? 13.745 -8.031 -6.986 1.00 90.75 749 ILE A CA 1
ATOM 5996 C C . ILE A 1 749 ? 12.805 -8.777 -6.034 1.00 90.75 749 ILE A C 1
ATOM 5998 O O . ILE A 1 749 ? 12.371 -8.206 -5.032 1.00 90.75 749 ILE A O 1
ATOM 6002 N N . ILE A 1 750 ? 12.531 -10.054 -6.305 1.00 92.44 750 ILE A N 1
ATOM 6003 C CA . ILE A 1 750 ? 11.656 -10.911 -5.498 1.00 92.44 750 ILE A CA 1
ATOM 6004 C C . ILE A 1 750 ? 12.208 -11.039 -4.077 1.00 92.44 750 ILE A C 1
ATOM 6006 O O . ILE A 1 750 ? 11.477 -10.831 -3.105 1.00 92.44 750 ILE A O 1
ATOM 6010 N N . ASN A 1 751 ? 13.505 -11.317 -3.928 1.00 91.06 751 ASN A N 1
ATOM 6011 C CA . ASN A 1 751 ? 14.126 -11.435 -2.613 1.00 91.06 751 ASN A CA 1
ATOM 6012 C C . ASN A 1 751 ? 14.108 -10.103 -1.842 1.00 91.06 751 ASN A C 1
ATOM 6014 O O . ASN A 1 751 ? 13.816 -10.080 -0.646 1.00 91.06 751 ASN A O 1
ATOM 6018 N N . GLN A 1 752 ? 14.365 -8.973 -2.506 1.00 87.38 752 GLN A N 1
ATOM 6019 C CA . GLN A 1 752 ? 14.301 -7.648 -1.881 1.00 87.38 752 GLN A CA 1
ATOM 6020 C C . GLN A 1 752 ? 12.868 -7.280 -1.469 1.00 87.38 752 GLN A C 1
ATOM 6022 O O . GLN A 1 752 ? 12.681 -6.738 -0.381 1.00 87.38 752 GLN A O 1
ATOM 6027 N N . LEU A 1 753 ? 11.851 -7.600 -2.279 1.00 88.19 753 LEU A N 1
ATOM 6028 C CA . LEU A 1 753 ? 10.443 -7.415 -1.903 1.00 88.19 753 LEU A CA 1
ATOM 6029 C C . LEU A 1 753 ? 10.085 -8.252 -0.679 1.00 88.19 753 LEU A C 1
ATOM 6031 O O . LEU A 1 753 ? 9.541 -7.722 0.289 1.00 88.19 753 LEU A O 1
ATOM 6035 N N . ARG A 1 754 ? 10.450 -9.538 -0.682 1.00 87.12 754 ARG A N 1
ATOM 6036 C CA . ARG A 1 754 ? 10.205 -10.427 0.457 1.00 87.12 754 ARG A CA 1
ATOM 6037 C C . ARG A 1 754 ? 10.860 -9.878 1.713 1.00 87.12 754 ARG A C 1
ATOM 6039 O O . ARG A 1 754 ? 10.155 -9.618 2.676 1.00 87.12 754 ARG A O 1
ATOM 6046 N N . THR A 1 755 ? 12.173 -9.640 1.684 1.00 83.81 755 THR A N 1
ATOM 6047 C CA . THR A 1 755 ? 12.976 -9.233 2.852 1.00 83.81 755 THR A CA 1
ATOM 6048 C C . THR A 1 755 ? 12.604 -7.864 3.419 1.00 83.81 755 THR A C 1
ATOM 6050 O O . THR A 1 755 ? 12.546 -7.708 4.640 1.00 83.81 755 THR A O 1
ATOM 6053 N N . ARG A 1 756 ? 12.311 -6.872 2.570 1.00 81.00 756 ARG A N 1
ATOM 6054 C CA . ARG A 1 756 ? 12.016 -5.500 3.021 1.00 81.00 756 ARG A CA 1
ATOM 6055 C C . ARG A 1 756 ? 10.626 -5.332 3.612 1.00 81.00 756 ARG A C 1
ATOM 6057 O O . ARG A 1 756 ? 10.445 -4.460 4.458 1.00 81.00 756 ARG A O 1
ATOM 6064 N N . PHE A 1 757 ? 9.669 -6.162 3.205 1.00 77.06 757 PHE A N 1
ATOM 6065 C CA . PHE A 1 757 ? 8.283 -6.085 3.669 1.00 77.06 757 PHE A CA 1
ATOM 6066 C C . PHE A 1 757 ? 7.908 -7.199 4.664 1.00 77.06 757 PHE A C 1
ATOM 6068 O O . PHE A 1 757 ? 6.748 -7.296 5.064 1.00 77.06 757 PHE A O 1
ATOM 6075 N N . ILE A 1 758 ? 8.886 -7.986 5.149 1.00 75.12 758 ILE A N 1
ATOM 6076 C CA . ILE A 1 758 ? 8.666 -9.021 6.179 1.00 75.12 758 ILE A CA 1
ATOM 6077 C C . ILE A 1 758 ? 7.982 -8.438 7.415 1.00 75.12 758 ILE A C 1
ATOM 6079 O O . ILE A 1 758 ? 7.055 -9.049 7.936 1.00 75.12 758 ILE A O 1
ATOM 6083 N N . SER A 1 759 ? 8.440 -7.289 7.918 1.00 65.44 759 SER A N 1
ATOM 6084 C CA . SER A 1 759 ? 7.876 -6.680 9.130 1.00 65.44 759 SER A CA 1
ATOM 6085 C C . SER A 1 759 ? 6.414 -6.288 8.940 1.00 65.44 759 SER A C 1
ATOM 6087 O O . SER A 1 759 ? 5.603 -6.548 9.822 1.00 65.44 759 SER A O 1
ATOM 6089 N N . MET A 1 760 ? 6.070 -5.740 7.772 1.00 68.38 760 MET A N 1
ATOM 6090 C CA . MET A 1 760 ? 4.702 -5.359 7.427 1.00 68.38 760 MET A CA 1
ATOM 6091 C C . MET A 1 760 ? 3.775 -6.583 7.413 1.00 68.38 760 MET A C 1
ATOM 6093 O O . MET A 1 760 ? 2.735 -6.576 8.069 1.00 68.38 760 MET A O 1
ATOM 6097 N N . ASN A 1 761 ? 4.218 -7.673 6.776 1.00 65.31 761 ASN A N 1
ATOM 6098 C CA . ASN A 1 761 ? 3.501 -8.950 6.774 1.00 65.31 761 ASN A CA 1
ATOM 6099 C C . ASN A 1 761 ? 3.409 -9.570 8.178 1.00 65.31 761 ASN A C 1
ATOM 6101 O O . ASN A 1 761 ? 2.361 -10.090 8.546 1.00 65.31 761 ASN A O 1
ATOM 6105 N N . LYS A 1 762 ? 4.468 -9.485 8.994 1.00 64.38 762 LYS A N 1
ATOM 6106 C CA . LYS A 1 762 ? 4.478 -10.010 10.370 1.00 64.38 762 LYS A CA 1
ATOM 6107 C C . LYS A 1 762 ? 3.505 -9.269 11.289 1.00 64.38 762 LYS A C 1
ATOM 6109 O O . LYS A 1 762 ? 2.817 -9.926 12.062 1.00 64.38 762 LYS A O 1
ATOM 6114 N N . ILE A 1 763 ? 3.433 -7.937 11.211 1.00 60.31 763 ILE A N 1
ATOM 6115 C CA . ILE A 1 763 ? 2.527 -7.120 12.040 1.00 60.31 763 ILE A CA 1
ATOM 6116 C C . ILE A 1 763 ? 1.069 -7.459 11.727 1.00 60.31 763 ILE A C 1
ATOM 6118 O O . ILE A 1 763 ? 0.285 -7.732 12.638 1.00 60.31 763 ILE A O 1
ATOM 6122 N N . LEU A 1 764 ? 0.714 -7.470 10.441 1.00 62.56 764 LEU A N 1
ATOM 6123 C CA . LEU A 1 764 ? -0.654 -7.725 10.012 1.00 62.56 764 LEU A CA 1
ATOM 6124 C C . LEU A 1 764 ? -1.075 -9.166 10.320 1.00 62.56 764 LEU A C 1
ATOM 6126 O O . LEU A 1 764 ? -2.065 -9.378 11.015 1.00 62.56 764 LEU A O 1
ATOM 6130 N N . ILE A 1 765 ? -0.316 -10.148 9.826 1.00 62.44 765 ILE A N 1
ATOM 6131 C CA . ILE A 1 765 ? -0.728 -11.556 9.845 1.00 62.44 765 ILE A CA 1
ATOM 6132 C C . ILE A 1 765 ? -0.706 -12.114 11.269 1.00 62.44 765 ILE A C 1
ATOM 6134 O O . ILE A 1 765 ? -1.617 -12.850 11.638 1.00 62.44 765 ILE A O 1
ATOM 6138 N N . ASN A 1 766 ? 0.292 -11.743 12.081 1.00 62.78 766 ASN A N 1
ATOM 6139 C CA . ASN A 1 766 ? 0.452 -12.342 13.403 1.00 62.78 766 ASN A CA 1
ATOM 6140 C C . ASN A 1 766 ? -0.196 -11.530 14.524 1.00 62.78 766 ASN A C 1
ATOM 6142 O O . ASN A 1 766 ? -0.550 -12.127 15.524 1.00 62.78 766 ASN A O 1
ATOM 6146 N N . LEU A 1 767 ? -0.341 -10.205 14.460 1.00 69.50 767 LEU A N 1
ATOM 6147 C CA . LEU A 1 767 ? -0.891 -9.461 15.609 1.00 69.50 767 LEU A CA 1
ATOM 6148 C C . LEU A 1 767 ? -2.311 -8.960 15.370 1.00 69.50 767 LEU A C 1
ATOM 6150 O O . LEU A 1 767 ? -3.149 -9.101 16.255 1.00 69.50 767 LEU A O 1
ATOM 6154 N N . LEU A 1 768 ? -2.583 -8.382 14.199 1.00 72.50 768 LEU A N 1
ATOM 6155 C CA . LEU A 1 768 ? -3.824 -7.641 13.959 1.00 72.50 768 LEU A CA 1
ATOM 6156 C C . LEU A 1 768 ? -4.920 -8.459 13.277 1.00 72.50 768 LEU A C 1
ATOM 6158 O O . LEU A 1 768 ? -6.093 -8.208 13.540 1.00 72.50 768 LEU A O 1
ATOM 6162 N N . LYS A 1 769 ? -4.568 -9.458 12.463 1.00 72.00 769 LYS A N 1
ATOM 6163 C CA . LYS A 1 769 ? -5.538 -10.289 11.740 1.00 72.00 769 LYS A CA 1
ATOM 6164 C C . LYS A 1 769 ? -6.604 -10.925 12.652 1.00 72.00 769 LYS A C 1
ATOM 6166 O O . LYS A 1 769 ? -7.780 -10.774 12.333 1.00 72.00 769 LYS A O 1
ATOM 6171 N N . PRO A 1 770 ? -6.274 -11.508 13.824 1.00 75.75 770 PRO A N 1
ATOM 6172 C CA . PRO A 1 770 ? -7.300 -12.039 14.726 1.00 75.75 770 PRO A CA 1
ATOM 6173 C C . PRO A 1 770 ? -8.235 -10.956 15.279 1.00 75.75 770 PRO A C 1
ATOM 6175 O O . PRO A 1 770 ? -9.424 -11.196 15.460 1.00 75.75 770 PRO A O 1
ATOM 6178 N N . PHE A 1 771 ? -7.725 -9.744 15.527 1.00 75.56 771 PHE A N 1
ATOM 6179 C CA . PHE A 1 771 ? -8.562 -8.622 15.960 1.00 75.56 771 PHE A CA 1
ATOM 6180 C C . PHE A 1 771 ? -9.477 -8.139 14.841 1.00 75.56 771 PHE A C 1
ATOM 6182 O O . PHE A 1 771 ? -10.630 -7.814 15.111 1.00 75.56 771 PHE A O 1
ATOM 6189 N N . GLU A 1 772 ? -8.993 -8.091 13.603 1.00 71.62 772 GLU A N 1
ATOM 6190 C CA . GLU A 1 772 ? -9.802 -7.740 12.439 1.00 71.62 772 GLU A CA 1
ATOM 6191 C C . GLU A 1 772 ? -10.904 -8.777 12.202 1.00 71.62 772 GLU A C 1
ATOM 6193 O O . GLU A 1 772 ? -12.066 -8.405 12.059 1.00 71.62 772 GLU A O 1
ATOM 6198 N N . GLU A 1 773 ? -10.568 -10.067 12.223 1.00 72.81 773 GLU A N 1
ATOM 6199 C CA . GLU A 1 773 ? -11.522 -11.170 12.075 1.00 72.81 773 GLU A CA 1
ATOM 6200 C C . GLU A 1 773 ? -12.585 -11.131 13.172 1.00 72.81 773 GLU A C 1
ATOM 6202 O O . GLU A 1 773 ? -13.778 -11.147 12.876 1.00 72.81 773 GLU A O 1
ATOM 6207 N N . ILE A 1 774 ? -12.180 -10.974 14.433 1.00 75.00 774 ILE A N 1
ATOM 6208 C CA . ILE A 1 774 ? -13.122 -10.891 15.551 1.00 75.00 774 ILE A CA 1
ATOM 6209 C C . ILE A 1 774 ? -13.952 -9.612 15.478 1.00 75.00 774 ILE A C 1
ATOM 6211 O O . ILE A 1 774 ? -15.152 -9.654 15.727 1.00 75.00 774 ILE A O 1
ATOM 6215 N N . THR A 1 775 ? -13.372 -8.484 15.071 1.00 70.31 775 THR A N 1
ATOM 6216 C CA . THR A 1 775 ? -14.139 -7.247 14.875 1.00 70.31 775 THR A CA 1
ATOM 6217 C C . THR A 1 775 ? -15.148 -7.407 13.745 1.00 70.31 775 THR A C 1
ATOM 6219 O O . THR A 1 775 ? -16.278 -6.954 13.897 1.00 70.31 775 THR A O 1
ATOM 6222 N N . LYS A 1 776 ? -14.798 -8.082 12.644 1.00 66.06 776 LYS A N 1
ATOM 6223 C CA . LYS A 1 776 ? -15.734 -8.410 11.558 1.00 66.06 776 LYS A CA 1
ATOM 6224 C C . LYS A 1 776 ? -16.845 -9.337 12.042 1.00 66.06 776 LYS A C 1
ATOM 6226 O O . LYS A 1 776 ? -17.998 -9.068 11.728 1.00 66.06 776 LYS A O 1
ATOM 6231 N N . ILE A 1 777 ? -16.520 -10.356 12.844 1.00 66.56 777 ILE A N 1
ATOM 6232 C CA . ILE A 1 777 ? -17.504 -11.258 13.459 1.00 66.56 777 ILE A CA 1
ATOM 6233 C C . ILE A 1 777 ? -18.460 -10.453 14.340 1.00 66.56 777 ILE A C 1
ATOM 6235 O O . ILE A 1 777 ? -19.655 -10.463 14.079 1.00 66.56 777 ILE A O 1
ATOM 6239 N N . VAL A 1 778 ? -17.949 -9.682 15.306 1.00 64.31 778 VAL A N 1
ATOM 6240 C CA . VAL A 1 778 ? -18.764 -8.901 16.259 1.00 64.31 778 VAL A CA 1
ATOM 6241 C C . VAL A 1 778 ? -19.545 -7.773 15.582 1.00 64.31 778 VAL A C 1
ATOM 6243 O O . VAL A 1 778 ? -20.639 -7.426 16.018 1.00 64.31 778 VAL A O 1
ATOM 6246 N N . SER A 1 779 ? -19.008 -7.205 14.501 1.00 56.16 779 SER A N 1
ATOM 6247 C CA . SER A 1 779 ? -19.695 -6.179 13.705 1.00 56.16 779 SER A CA 1
ATOM 6248 C C . SER A 1 779 ? -20.724 -6.774 12.744 1.00 56.16 779 SER A C 1
ATOM 6250 O O . SER A 1 779 ? -21.521 -6.029 12.170 1.00 56.16 779 SER A O 1
ATOM 6252 N N . HIS A 1 780 ? -20.726 -8.095 12.546 1.00 53.94 780 HIS A N 1
ATOM 6253 C CA . HIS A 1 780 ? -21.723 -8.750 11.723 1.00 53.94 780 HIS A CA 1
ATOM 6254 C C . HIS A 1 780 ? -23.063 -8.763 12.455 1.00 53.94 780 HIS A C 1
ATOM 6256 O O . HIS A 1 780 ? -23.166 -9.113 13.628 1.00 53.94 780 HIS A O 1
ATOM 6262 N N . SER A 1 781 ? -24.134 -8.472 11.726 1.00 47.38 781 SER A N 1
ATOM 6263 C CA . SER A 1 781 ? -25.510 -8.469 12.239 1.00 47.38 781 SER A CA 1
ATOM 6264 C C . SER A 1 781 ? -26.006 -9.814 12.793 1.00 47.38 781 SER A C 1
ATOM 6266 O O . SER A 1 781 ? -27.064 -9.849 13.418 1.00 47.38 781 SER A O 1
ATOM 6268 N N . ASN A 1 782 ? -25.260 -10.899 12.558 1.00 57.00 782 ASN A N 1
ATOM 6269 C CA . ASN A 1 782 ? -25.567 -12.253 13.013 1.00 57.00 782 ASN A CA 1
ATOM 6270 C C . ASN A 1 782 ? -24.808 -12.627 14.299 1.00 57.00 782 ASN A C 1
ATOM 6272 O O . ASN A 1 782 ? -25.040 -13.712 14.829 1.00 57.00 782 ASN A O 1
ATOM 6276 N N . CYS A 1 783 ? -23.909 -11.763 14.793 1.00 60.03 783 CYS A N 1
ATOM 6277 C CA . CYS A 1 783 ? -23.167 -12.031 16.018 1.00 60.03 783 CYS A CA 1
ATOM 6278 C C . CYS A 1 783 ? -24.111 -12.084 17.216 1.00 60.03 783 CYS A C 1
ATO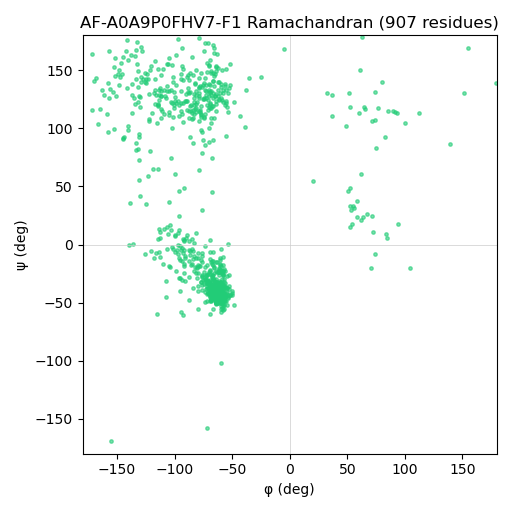M 6280 O O . CYS A 1 783 ? -24.917 -11.176 17.445 1.00 60.03 783 CYS A O 1
ATOM 6282 N N . CYS A 1 784 ? -24.010 -13.162 17.984 1.00 69.81 784 CYS A N 1
ATOM 6283 C CA . CYS A 1 784 ? -24.786 -13.335 19.199 1.00 69.81 784 CYS A CA 1
ATOM 6284 C C . CYS A 1 784 ? -24.031 -12.756 20.392 1.00 69.81 784 CYS A C 1
ATOM 6286 O O . CYS A 1 784 ? -22.819 -12.898 20.524 1.00 69.81 784 CYS A O 1
ATOM 6288 N N . ILE A 1 785 ? -24.764 -12.170 21.339 1.00 72.50 785 ILE A N 1
ATOM 6289 C CA . ILE A 1 785 ? -24.169 -11.653 22.579 1.00 72.50 785 ILE A CA 1
ATOM 6290 C C . ILE A 1 785 ? -23.468 -12.756 23.401 1.00 72.50 785 ILE A C 1
ATOM 6292 O O . ILE A 1 785 ? -22.548 -12.469 24.163 1.00 72.50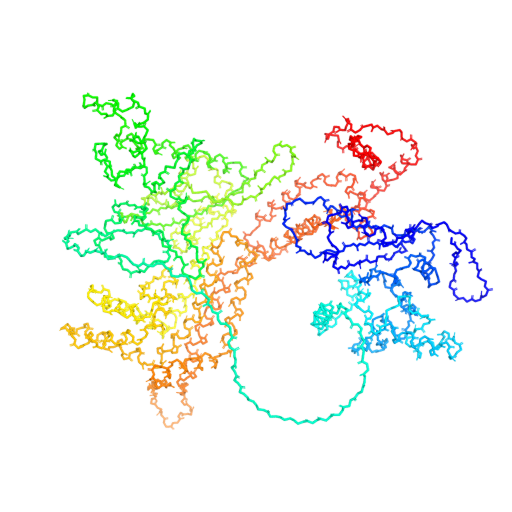 785 ILE A O 1
ATOM 6296 N N . SER A 1 786 ? -23.852 -14.020 23.191 1.00 76.81 786 SER A N 1
ATOM 6297 C CA . SER A 1 786 ? -23.196 -15.213 23.736 1.00 76.81 786 SER A CA 1
ATOM 6298 C C . SER A 1 786 ? -21.778 -15.454 23.206 1.00 76.81 786 SER A C 1
ATOM 6300 O O . SER A 1 786 ? -21.014 -16.178 23.834 1.00 76.81 786 SER A O 1
ATOM 6302 N N . GLU A 1 787 ? -21.405 -14.855 22.073 1.00 77.06 787 GLU A N 1
ATOM 6303 C CA . GLU A 1 787 ? -20.086 -15.007 21.447 1.00 77.06 787 GLU A CA 1
ATOM 6304 C C . GLU A 1 787 ? -19.061 -14.026 22.023 1.00 77.06 787 GLU A C 1
ATOM 6306 O O . GLU A 1 787 ? -17.860 -14.250 21.909 1.00 77.06 787 GLU A O 1
ATOM 6311 N N . VAL A 1 788 ? -19.507 -12.969 22.707 1.00 78.19 788 VAL A N 1
ATOM 6312 C CA . VAL A 1 788 ? -18.628 -11.916 23.237 1.00 78.19 788 VAL A CA 1
ATOM 6313 C C . VAL A 1 788 ? -17.610 -12.473 24.235 1.00 78.19 788 VAL A C 1
ATOM 6315 O O . VAL A 1 788 ? -16.422 -12.193 24.100 1.00 78.19 788 VAL A O 1
ATOM 6318 N N . ILE A 1 789 ? -18.041 -13.278 25.216 1.00 79.94 789 ILE A N 1
ATOM 6319 C CA . ILE A 1 789 ? -17.127 -13.874 26.208 1.00 79.94 789 ILE A CA 1
ATOM 6320 C C . ILE A 1 789 ? -16.128 -14.835 25.528 1.00 79.94 789 ILE A C 1
ATOM 6322 O O . ILE A 1 789 ? -14.928 -14.632 25.707 1.00 79.94 789 ILE A O 1
ATOM 6326 N N . PRO A 1 790 ? -16.558 -15.814 24.703 1.00 83.88 790 PRO A N 1
ATOM 6327 C CA . PRO A 1 790 ? -15.650 -16.685 23.956 1.00 83.88 790 PRO A CA 1
ATOM 6328 C C . PRO A 1 790 ? -14.641 -15.943 23.076 1.00 83.88 790 PRO A C 1
ATOM 6330 O O . PRO A 1 790 ? -13.458 -16.283 23.086 1.00 83.88 790 PRO A O 1
ATOM 6333 N N . LEU A 1 791 ? -15.072 -14.917 22.335 1.00 81.69 791 LEU A N 1
ATOM 6334 C CA . LEU A 1 791 ? -14.205 -14.149 21.436 1.00 81.69 791 LEU A CA 1
ATOM 6335 C C . LEU A 1 791 ? -13.158 -13.344 22.215 1.00 81.69 791 LEU A C 1
ATOM 6337 O O . LEU A 1 791 ? -11.979 -13.355 21.858 1.00 81.69 791 LEU A O 1
ATOM 6341 N N . VAL A 1 792 ? -13.559 -12.705 23.319 1.00 80.94 792 VAL A N 1
ATOM 6342 C CA . VAL A 1 792 ? -12.632 -12.002 24.219 1.00 80.94 792 VAL A CA 1
ATOM 6343 C C . VAL A 1 792 ? -11.647 -12.988 24.847 1.00 80.94 792 VAL A C 1
ATOM 6345 O O . VAL A 1 792 ? -10.445 -12.748 24.793 1.00 80.94 792 VAL A O 1
ATOM 6348 N N . SER A 1 793 ? -12.114 -14.128 25.366 1.00 80.44 793 SER A N 1
ATOM 6349 C CA . SER A 1 793 ? -11.239 -15.168 25.926 1.00 80.44 793 SER A CA 1
ATOM 6350 C C . SER A 1 793 ? -10.270 -15.745 24.891 1.00 80.44 793 SER A C 1
ATOM 6352 O O . SER A 1 793 ? -9.123 -16.036 25.223 1.00 80.44 793 SER A O 1
ATOM 6354 N N . THR A 1 794 ? -10.694 -15.864 23.631 1.00 81.88 794 THR A N 1
ATOM 6355 C CA . THR A 1 794 ? -9.837 -16.308 22.522 1.00 81.88 794 THR A CA 1
ATOM 6356 C C . THR A 1 794 ? -8.745 -15.280 22.226 1.00 81.88 794 THR A C 1
ATOM 6358 O O . THR A 1 794 ? -7.579 -15.654 22.105 1.00 81.88 794 THR A O 1
ATOM 6361 N N . LEU A 1 795 ? -9.077 -13.983 22.188 1.00 81.38 795 LEU A N 1
ATOM 6362 C CA . LEU A 1 795 ? -8.083 -12.908 22.060 1.00 81.38 795 LEU A CA 1
ATOM 6363 C C . LEU A 1 795 ? -7.117 -12.879 23.243 1.00 81.38 795 LEU A C 1
ATOM 6365 O O . LEU A 1 795 ? -5.916 -12.723 23.042 1.00 81.38 795 LEU A O 1
ATOM 6369 N N . GLU A 1 796 ? -7.604 -13.061 24.471 1.00 80.50 796 GLU A N 1
ATOM 6370 C CA . GLU A 1 796 ? -6.735 -13.139 25.646 1.00 80.50 796 GLU A CA 1
ATOM 6371 C C . GLU A 1 796 ? -5.782 -14.330 25.559 1.00 80.50 796 GLU A C 1
ATOM 6373 O O . GLU A 1 796 ? -4.586 -14.160 25.778 1.00 80.50 796 GLU A O 1
ATOM 6378 N N . ALA A 1 797 ? -6.277 -15.520 25.209 1.00 81.25 797 ALA A N 1
ATOM 6379 C CA . ALA A 1 797 ? -5.448 -16.708 25.023 1.00 81.25 797 ALA A CA 1
ATOM 6380 C C . ALA A 1 797 ? -4.402 -16.492 23.917 1.00 81.25 797 ALA A C 1
ATOM 6382 O O . ALA A 1 797 ? -3.225 -16.805 24.109 1.00 81.25 797 ALA A O 1
ATOM 6383 N N . TYR A 1 798 ? -4.800 -15.866 22.807 1.00 81.69 798 TYR A N 1
ATOM 6384 C CA . TYR A 1 798 ? -3.909 -15.504 21.710 1.00 81.69 798 TYR A CA 1
ATOM 6385 C C . TYR A 1 798 ? -2.789 -14.558 22.162 1.00 81.69 798 TYR A C 1
ATOM 6387 O O . TYR A 1 798 ? -1.603 -14.837 21.965 1.00 81.69 798 TYR A O 1
ATOM 6395 N N . LEU A 1 799 ? -3.149 -13.476 22.858 1.00 77.38 799 LEU A N 1
ATOM 6396 C CA . LEU A 1 799 ? -2.211 -12.514 23.441 1.00 77.38 799 LEU A CA 1
ATOM 6397 C C . LEU A 1 799 ? -1.402 -13.097 24.611 1.00 77.38 799 LEU A C 1
ATOM 6399 O O . LEU A 1 799 ? -0.407 -12.504 25.009 1.00 77.38 799 LEU A O 1
ATOM 6403 N N . ASN A 1 800 ? -1.792 -14.231 25.187 1.00 77.12 800 ASN A N 1
ATOM 6404 C CA . ASN A 1 800 ? -1.038 -14.902 26.248 1.00 77.12 800 ASN A CA 1
ATOM 6405 C C . ASN A 1 800 ? -0.109 -15.999 25.718 1.00 77.12 800 ASN A C 1
ATOM 6407 O O . ASN A 1 800 ? 0.770 -16.431 26.455 1.00 77.12 800 ASN A O 1
ATOM 6411 N N . SER A 1 801 ? -0.260 -16.426 24.461 1.00 75.19 801 SER A N 1
ATOM 6412 C CA . SER A 1 801 ? 0.628 -17.424 23.865 1.00 75.19 801 SER A CA 1
ATOM 6413 C C . SER A 1 801 ? 2.078 -16.916 23.829 1.00 75.19 801 SER A C 1
ATOM 6415 O O . SER A 1 801 ? 2.366 -15.817 23.332 1.00 75.19 801 SER A O 1
ATOM 6417 N N . GLU A 1 802 ? 3.004 -17.692 24.396 1.00 56.72 802 GLU A N 1
ATOM 6418 C CA . GLU A 1 802 ? 4.439 -17.432 24.296 1.00 56.72 802 GLU A CA 1
ATOM 6419 C C . GLU A 1 802 ? 4.953 -18.014 22.980 1.00 56.72 802 GLU A C 1
ATOM 6421 O O . GLU A 1 802 ? 5.013 -19.225 22.788 1.00 56.72 802 GLU A O 1
ATOM 6426 N N . GLY A 1 803 ? 5.296 -17.138 22.039 1.00 56.41 803 GLY A N 1
ATOM 6427 C CA . GLY A 1 803 ? 5.870 -17.530 20.761 1.00 56.41 803 GLY A CA 1
ATOM 6428 C C . GLY A 1 803 ? 6.851 -16.481 20.258 1.00 56.41 803 GLY A C 1
ATOM 6429 O O . GLY A 1 803 ? 6.625 -15.277 20.400 1.00 56.41 803 GLY A O 1
ATOM 6430 N N . SER A 1 804 ? 7.919 -16.944 19.607 1.00 50.41 804 SER A N 1
ATOM 6431 C CA . SER A 1 804 ? 8.940 -16.134 18.920 1.00 50.41 804 SER A CA 1
ATOM 6432 C C . SER A 1 804 ? 8.376 -15.218 17.816 1.00 50.41 804 SER A C 1
ATOM 6434 O O . SER A 1 804 ? 9.068 -14.315 17.345 1.00 50.41 804 SER A O 1
ATOM 6436 N N . ASN A 1 805 ? 7.103 -15.397 17.441 1.00 52.66 805 ASN A N 1
ATOM 6437 C CA . ASN A 1 805 ? 6.398 -14.673 16.378 1.00 52.66 805 ASN A CA 1
ATOM 6438 C C . ASN A 1 805 ? 6.142 -13.179 16.655 1.00 52.66 805 ASN A C 1
ATOM 6440 O O . ASN A 1 805 ? 5.816 -12.453 15.715 1.00 52.66 805 ASN A O 1
ATOM 6444 N N . PHE A 1 806 ? 6.305 -12.711 17.900 1.00 53.66 806 PHE A N 1
ATOM 6445 C CA . PHE A 1 806 ? 6.026 -11.323 18.309 1.00 53.66 806 PHE A CA 1
ATOM 6446 C C . PHE A 1 806 ? 7.267 -10.513 18.7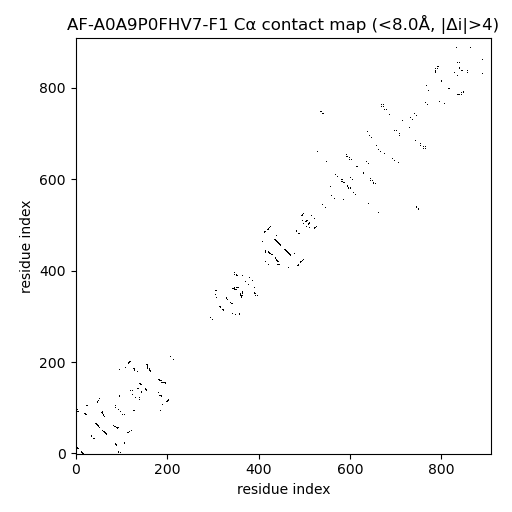10 1.00 53.66 806 PHE A C 1
ATOM 6448 O O . PHE A 1 806 ? 7.132 -9.424 19.272 1.00 53.66 806 PHE A O 1
ATOM 6455 N N . ALA A 1 807 ? 8.478 -11.018 18.453 1.00 49.16 807 ALA A N 1
ATOM 6456 C CA . ALA A 1 807 ? 9.711 -10.308 18.787 1.00 49.16 807 ALA A CA 1
ATOM 6457 C C . ALA A 1 807 ? 9.716 -8.891 18.171 1.00 49.16 807 ALA A C 1
ATOM 6459 O O . ALA A 1 807 ? 9.651 -8.738 16.952 1.00 49.16 807 ALA A O 1
ATOM 6460 N N . GLY A 1 808 ? 9.775 -7.863 19.025 1.00 55.25 808 GLY A N 1
ATOM 6461 C CA . GLY A 1 808 ? 9.693 -6.447 18.640 1.00 55.25 808 GLY A CA 1
ATOM 6462 C C . GLY A 1 808 ? 8.352 -5.765 18.935 1.00 55.25 808 GLY A C 1
ATOM 6463 O O . GLY A 1 808 ? 8.348 -4.554 19.092 1.00 55.25 808 GLY A O 1
ATOM 6464 N N . PHE A 1 809 ? 7.260 -6.519 19.115 1.00 62.56 809 PHE A N 1
ATOM 6465 C CA . PHE A 1 809 ? 5.901 -5.987 19.338 1.00 62.56 809 PHE A CA 1
ATOM 6466 C C . PHE A 1 809 ? 5.340 -6.285 20.736 1.00 62.56 809 PHE A C 1
ATOM 6468 O O . PHE A 1 809 ? 4.140 -6.132 20.968 1.00 62.56 809 PHE A O 1
ATOM 6475 N N . GLY A 1 810 ? 6.193 -6.717 21.673 1.00 62.91 810 GLY A N 1
ATOM 6476 C CA . GLY A 1 810 ? 5.792 -7.105 23.031 1.00 62.91 810 GLY A CA 1
ATOM 6477 C C . GLY A 1 810 ? 4.955 -6.032 23.723 1.00 62.91 810 GLY A C 1
ATOM 6478 O O . GLY A 1 810 ? 3.883 -6.327 24.232 1.00 62.91 810 GLY A O 1
ATOM 6479 N N . THR A 1 811 ? 5.348 -4.763 23.610 1.00 62.31 811 THR A N 1
ATOM 6480 C CA . THR A 1 811 ? 4.602 -3.692 24.273 1.00 62.31 811 THR A CA 1
ATOM 6481 C C . THR A 1 811 ? 3.257 -3.382 23.620 1.00 62.31 811 THR A C 1
ATOM 6483 O O . THR A 1 811 ? 2.313 -3.055 24.326 1.00 62.31 811 THR A O 1
ATOM 6486 N N . MET A 1 812 ? 3.122 -3.516 22.295 1.00 65.88 812 MET A N 1
ATOM 6487 C CA . MET A 1 812 ? 1.818 -3.383 21.629 1.00 65.88 812 MET A CA 1
ATOM 6488 C C . MET A 1 812 ? 0.888 -4.535 22.021 1.00 65.88 812 MET A C 1
ATOM 6490 O O . MET A 1 812 ? -0.295 -4.317 22.264 1.00 65.88 812 MET A O 1
ATOM 6494 N N . LYS A 1 813 ? 1.431 -5.751 22.133 1.00 71.25 813 LYS A N 1
ATOM 6495 C CA . LYS A 1 813 ? 0.724 -6.935 22.631 1.00 71.25 813 LYS A CA 1
ATOM 6496 C C . LYS A 1 813 ? 0.266 -6.745 24.084 1.00 71.25 813 LYS A C 1
ATOM 6498 O O . LYS A 1 813 ? -0.897 -7.010 24.383 1.00 71.25 813 LYS A O 1
ATOM 6503 N N . ASP A 1 814 ? 1.135 -6.231 24.953 1.00 71.69 814 ASP A N 1
ATOM 6504 C CA . ASP A 1 814 ? 0.818 -5.932 26.355 1.00 71.69 814 ASP A CA 1
ATOM 6505 C C . ASP A 1 814 ? -0.227 -4.818 26.482 1.00 71.69 814 ASP A C 1
ATOM 6507 O O . ASP A 1 814 ? -1.168 -4.936 27.264 1.00 71.69 814 ASP A O 1
ATOM 6511 N N . GLU A 1 815 ? -0.119 -3.765 25.672 1.00 70.25 815 GLU A N 1
ATOM 6512 C CA . GLU A 1 815 ? -1.075 -2.660 25.651 1.00 70.25 815 GLU A CA 1
ATOM 6513 C C . GLU A 1 815 ? -2.445 -3.114 25.126 1.00 70.25 815 GLU A C 1
ATOM 6515 O O . GLU A 1 815 ? -3.470 -2.807 25.734 1.00 70.25 815 GLU A O 1
ATOM 6520 N N . LEU A 1 816 ? -2.493 -3.902 24.045 1.00 74.75 816 LEU A N 1
ATOM 6521 C CA . LEU A 1 816 ? -3.733 -4.508 23.545 1.00 74.75 816 LEU A CA 1
ATOM 6522 C C . LEU A 1 816 ? -4.369 -5.410 24.602 1.00 74.75 816 LEU A C 1
ATOM 6524 O O . LEU A 1 816 ? -5.574 -5.333 24.825 1.00 74.75 816 LEU A O 1
ATOM 6528 N N . LYS A 1 817 ? -3.563 -6.214 25.298 1.00 78.81 817 LYS A N 1
ATOM 6529 C CA . LYS A 1 817 ? -4.016 -7.074 26.395 1.00 78.81 817 LYS A CA 1
ATOM 6530 C C . LYS A 1 817 ? -4.575 -6.261 27.562 1.00 78.81 817 LYS A C 1
ATOM 6532 O O . LYS A 1 817 ? -5.645 -6.591 28.068 1.00 78.81 817 LYS A O 1
ATOM 6537 N N . ASN A 1 818 ? -3.893 -5.196 27.977 1.00 76.38 818 ASN A N 1
ATOM 6538 C CA . ASN A 1 818 ? -4.352 -4.319 29.053 1.00 76.38 818 ASN A CA 1
ATOM 6539 C C . ASN A 1 818 ? -5.653 -3.604 28.678 1.00 76.38 818 ASN A C 1
ATOM 6541 O O . ASN A 1 818 ? -6.585 -3.582 29.480 1.00 76.38 818 ASN A O 1
ATOM 6545 N N . ASN A 1 819 ? -5.757 -3.088 27.451 1.00 73.69 819 ASN A N 1
ATOM 6546 C CA . ASN A 1 819 ? -6.972 -2.445 26.956 1.00 73.69 819 ASN A CA 1
ATOM 6547 C C . ASN A 1 819 ? -8.138 -3.431 26.827 1.00 73.69 819 ASN A C 1
ATOM 6549 O O . ASN A 1 819 ? -9.258 -3.094 27.205 1.00 73.69 819 ASN A O 1
ATOM 6553 N N . LEU A 1 820 ? -7.888 -4.654 26.350 1.00 76.00 820 LEU A N 1
ATOM 6554 C CA . LEU A 1 820 ? -8.900 -5.707 26.286 1.00 76.00 820 LEU A CA 1
ATOM 6555 C C . LEU A 1 820 ? -9.414 -6.043 27.697 1.00 76.00 820 LEU A C 1
ATOM 6557 O O . LEU A 1 820 ? -10.620 -6.018 27.935 1.00 76.00 820 LEU A O 1
ATOM 6561 N N . LYS A 1 821 ? -8.506 -6.233 28.663 1.00 77.00 821 LYS A N 1
ATOM 6562 C CA . LYS A 1 821 ? -8.854 -6.482 30.070 1.00 77.00 821 LYS A CA 1
ATOM 6563 C C . LYS A 1 821 ? -9.619 -5.335 30.712 1.00 77.00 821 LYS A C 1
ATOM 6565 O O . LYS A 1 821 ? -10.576 -5.590 31.428 1.00 77.00 821 LYS A O 1
ATOM 6570 N N . LEU A 1 822 ? -9.210 -4.088 30.484 1.00 75.19 822 LEU A N 1
ATOM 6571 C CA . LEU A 1 822 ? -9.890 -2.903 31.018 1.00 75.19 822 LEU A CA 1
ATOM 6572 C C . LEU A 1 822 ? -11.295 -2.762 30.431 1.00 75.19 822 LEU A C 1
ATOM 6574 O O . LEU A 1 822 ? -12.251 -2.564 31.174 1.00 75.19 822 LEU A O 1
ATOM 6578 N N . ARG A 1 823 ? -11.431 -2.905 29.109 1.00 73.12 823 ARG A N 1
ATOM 6579 C CA . ARG A 1 823 ? -12.696 -2.694 28.395 1.00 73.12 823 ARG A CA 1
ATOM 6580 C C . ARG A 1 823 ? -13.724 -3.791 28.661 1.00 73.12 823 ARG A C 1
ATOM 6582 O O . ARG A 1 823 ? -14.919 -3.510 28.661 1.00 73.12 823 ARG A O 1
ATOM 6589 N N . PHE A 1 824 ? -13.268 -5.020 28.898 1.00 72.50 824 PHE A N 1
ATOM 6590 C CA . PHE A 1 824 ? -14.125 -6.175 29.178 1.00 72.50 824 PHE A CA 1
ATOM 6591 C C . PHE A 1 824 ? -14.052 -6.653 30.636 1.00 72.50 824 PHE A C 1
ATOM 6593 O O . PHE A 1 824 ? -14.576 -7.721 30.951 1.00 72.50 824 PHE A O 1
ATOM 6600 N N . LYS A 1 825 ? -13.479 -5.853 31.547 1.00 70.12 825 LYS A N 1
ATOM 6601 C CA . LYS A 1 825 ? -13.358 -6.176 32.980 1.00 70.12 825 LYS A CA 1
ATOM 6602 C C . LYS A 1 825 ? -14.703 -6.579 33.591 1.00 70.12 825 LYS A C 1
ATOM 6604 O O . LYS A 1 825 ? -14.807 -7.597 34.276 1.00 70.12 825 LYS A O 1
ATOM 6609 N N . ASP A 1 826 ? -15.742 -5.826 33.236 1.00 64.88 826 ASP A N 1
ATOM 6610 C CA . ASP A 1 826 ? -17.096 -5.986 33.771 1.00 64.88 826 ASP A CA 1
ATOM 6611 C C . ASP A 1 826 ? -17.974 -6.896 32.903 1.00 64.88 826 ASP A C 1
ATOM 6613 O O . ASP A 1 826 ? -19.104 -7.216 33.271 1.00 64.88 826 ASP A O 1
ATOM 6617 N N . ALA A 1 827 ? -17.469 -7.377 31.760 1.00 61.22 827 ALA A N 1
ATOM 6618 C CA . ALA A 1 827 ? -18.207 -8.311 30.905 1.00 61.22 827 ALA A CA 1
ATOM 6619 C C . ALA A 1 827 ? -18.564 -9.599 31.660 1.00 61.22 827 ALA A C 1
ATOM 6621 O O . ALA A 1 827 ? -19.603 -10.203 31.414 1.00 61.22 827 ALA A O 1
ATOM 6622 N N . THR A 1 828 ? -17.729 -9.979 32.631 1.00 55.69 828 THR A N 1
ATOM 6623 C CA . THR A 1 828 ? -17.950 -11.152 33.480 1.00 55.69 828 THR A CA 1
ATOM 6624 C C . THR A 1 828 ? -18.710 -10.863 34.782 1.00 55.69 828 THR A C 1
ATOM 6626 O O . THR A 1 828 ? -18.862 -11.783 35.588 1.00 55.69 828 THR A O 1
ATOM 6629 N N . LEU A 1 829 ? -19.141 -9.613 34.989 1.00 61.75 829 LEU A N 1
ATOM 6630 C CA . LEU A 1 829 ? -20.043 -9.162 36.060 1.00 61.75 829 LEU A CA 1
ATOM 6631 C C . LEU A 1 829 ? -21.465 -8.911 35.530 1.00 61.75 829 LEU A C 1
ATOM 6633 O O . LEU A 1 829 ? -22.426 -8.909 36.288 1.00 61.75 829 LEU A O 1
ATOM 6637 N N . LYS A 1 830 ? -21.609 -8.726 34.214 1.00 68.12 830 LYS A N 1
ATOM 6638 C CA . LYS A 1 830 ? -22.888 -8.495 33.542 1.00 68.12 830 LYS A CA 1
ATOM 6639 C C . LYS A 1 830 ? -23.653 -9.804 33.346 1.00 68.12 830 LYS A C 1
ATOM 6641 O O . LYS A 1 830 ? -23.336 -10.597 32.457 1.00 68.12 830 LYS A O 1
ATOM 6646 N N . ASN A 1 831 ? -24.708 -9.986 34.138 1.00 66.12 831 ASN A N 1
ATOM 6647 C CA . ASN A 1 831 ? -25.539 -11.194 34.151 1.00 66.12 831 ASN A CA 1
ATOM 6648 C C . ASN A 1 831 ? -26.061 -11.599 32.764 1.00 66.12 831 ASN A C 1
ATOM 6650 O O . ASN A 1 831 ? -26.022 -12.774 32.425 1.00 66.12 831 ASN A O 1
ATOM 6654 N N . TYR A 1 832 ? -26.448 -10.654 31.905 1.00 68.81 832 TYR A N 1
ATOM 6655 C CA . TYR A 1 832 ? -26.942 -10.976 30.560 1.00 68.81 832 TYR A CA 1
ATOM 6656 C C . TYR A 1 832 ? -25.876 -11.599 29.638 1.00 68.81 832 TYR A C 1
ATOM 6658 O O . TYR A 1 832 ? -26.198 -12.504 28.871 1.00 68.81 832 TYR A O 1
ATOM 6666 N N . LEU A 1 833 ? -24.609 -11.172 29.723 1.00 68.75 833 LEU A N 1
ATOM 6667 C CA . LEU A 1 833 ? -23.501 -11.757 28.952 1.00 68.75 833 LEU A CA 1
ATOM 6668 C C . LEU A 1 833 ? -23.163 -13.159 29.464 1.00 68.75 833 LEU A C 1
ATOM 6670 O O . LEU A 1 833 ? -22.957 -14.080 28.670 1.00 68.75 833 LEU A O 1
ATOM 6674 N N . LEU A 1 834 ? -23.156 -13.326 30.790 1.00 73.81 834 LEU A N 1
ATOM 6675 C CA . LEU A 1 834 ? -22.948 -14.616 31.444 1.00 73.81 834 LEU A CA 1
ATOM 6676 C C . LEU A 1 834 ? -24.052 -15.607 31.070 1.00 73.81 834 LEU A C 1
ATOM 6678 O O . LEU A 1 834 ? -23.752 -16.710 30.624 1.00 73.81 834 LEU A O 1
ATOM 6682 N N . PHE A 1 835 ? -25.318 -15.205 31.195 1.00 77.88 835 PHE A N 1
ATOM 6683 C CA . PHE A 1 835 ? -26.476 -16.041 30.889 1.00 77.88 835 PHE A CA 1
ATOM 6684 C C . PHE A 1 835 ? -26.532 -16.395 29.412 1.00 77.88 835 PHE A C 1
ATOM 6686 O O . PHE A 1 835 ? -26.669 -17.568 29.093 1.00 77.88 835 PHE A O 1
ATOM 6693 N N . ALA A 1 836 ? -26.357 -15.427 28.510 1.00 76.56 836 ALA A N 1
ATOM 6694 C CA . ALA A 1 836 ? -26.371 -15.706 27.080 1.00 76.56 836 ALA A CA 1
ATOM 6695 C C . ALA A 1 836 ? -25.268 -16.692 26.681 1.00 76.56 836 ALA A C 1
ATOM 6697 O O . ALA A 1 836 ? -25.540 -17.658 25.978 1.00 76.56 836 ALA A O 1
ATOM 6698 N N . THR A 1 837 ? -24.042 -16.499 27.174 1.00 79.25 837 THR A N 1
ATOM 6699 C CA . THR A 1 837 ? -22.923 -17.414 26.893 1.00 79.25 837 THR A CA 1
ATOM 6700 C C . THR A 1 837 ? -23.150 -18.794 27.518 1.00 79.25 837 THR A C 1
ATOM 6702 O O . THR A 1 837 ? -22.825 -19.810 26.914 1.00 79.25 837 THR A O 1
ATOM 6705 N N . PHE A 1 838 ? -23.711 -18.857 28.729 1.00 80.19 838 PHE A N 1
ATOM 6706 C CA . PHE A 1 838 ? -23.948 -20.116 29.440 1.00 80.19 838 PHE A CA 1
ATOM 6707 C C . PHE A 1 838 ? -25.120 -20.923 28.863 1.00 80.19 838 PHE A C 1
ATOM 6709 O O . PHE A 1 838 ? -25.085 -22.154 28.871 1.00 80.19 838 PHE A O 1
ATOM 6716 N N . LEU A 1 839 ? -26.154 -20.237 28.370 1.00 76.50 839 LEU A N 1
ATOM 6717 C CA . LEU A 1 839 ? -27.327 -20.834 27.731 1.00 76.50 839 LEU A CA 1
ATOM 6718 C C . LEU A 1 839 ? -27.071 -21.208 26.266 1.00 76.50 839 LEU A C 1
ATOM 6720 O O . LEU A 1 839 ? -27.794 -22.050 25.735 1.00 76.50 839 LEU A O 1
ATOM 6724 N N . ASP A 1 840 ? -26.053 -20.626 25.625 1.00 75.50 840 ASP A N 1
ATOM 6725 C CA . ASP A 1 840 ? -25.639 -20.997 24.273 1.00 75.50 840 ASP A CA 1
ATOM 6726 C C . ASP A 1 840 ? -25.014 -22.407 24.270 1.00 75.50 840 ASP A C 1
ATOM 6728 O O . ASP A 1 840 ? -23.966 -22.627 24.893 1.00 75.50 840 ASP A O 1
ATOM 6732 N N . PRO A 1 841 ? -25.619 -23.382 23.563 1.00 75.56 841 PRO A N 1
ATOM 6733 C CA . PRO A 1 841 ? -25.138 -24.761 23.540 1.00 75.56 841 PRO A CA 1
ATOM 6734 C C . PRO A 1 841 ? -23.690 -24.905 23.059 1.00 75.56 841 PRO A C 1
ATOM 6736 O O . PRO A 1 841 ? -23.027 -25.864 23.448 1.00 75.56 841 PRO A O 1
ATOM 6739 N N . ARG A 1 842 ? -23.190 -23.957 22.251 1.00 74.88 842 ARG A N 1
ATOM 6740 C CA . ARG A 1 842 ? -21.824 -23.970 21.703 1.00 74.88 842 ARG A CA 1
ATOM 6741 C C . ARG A 1 842 ? -20.756 -23.727 22.772 1.00 74.88 842 ARG A C 1
ATOM 6743 O O . ARG A 1 842 ? -19.642 -24.230 22.659 1.00 74.88 842 ARG A O 1
ATOM 6750 N N . PHE A 1 843 ? -21.083 -22.956 23.808 1.00 77.12 843 PHE A N 1
ATOM 6751 C CA . PHE A 1 843 ? -20.115 -22.459 24.797 1.00 77.12 843 PHE A CA 1
ATOM 6752 C C . PHE A 1 843 ? -20.363 -22.978 26.214 1.00 77.12 843 PHE A C 1
ATOM 6754 O O . PHE A 1 843 ? -19.542 -22.750 27.105 1.00 77.12 843 PHE A O 1
ATOM 6761 N N . LYS A 1 844 ? -21.487 -23.675 26.414 1.00 72.19 844 LYS A N 1
ATOM 6762 C CA . LYS A 1 844 ? -22.029 -24.155 27.687 1.00 72.19 844 LYS A CA 1
ATOM 6763 C C . LYS A 1 844 ? -20.959 -24.663 28.660 1.00 72.19 844 LYS A C 1
ATOM 6765 O O . LYS A 1 844 ? -20.480 -25.786 28.560 1.00 72.19 844 LYS A O 1
ATOM 6770 N N . GLY A 1 845 ? -20.613 -23.822 29.635 1.00 67.00 845 GLY A N 1
ATOM 6771 C CA . GLY A 1 845 ? -19.660 -24.140 30.704 1.00 67.00 845 GLY A CA 1
ATOM 6772 C C . GLY A 1 845 ? -18.177 -24.180 30.304 1.00 67.00 845 GLY A C 1
ATOM 6773 O O . GLY A 1 845 ? -17.341 -24.236 31.197 1.00 67.00 845 GLY A O 1
ATOM 6774 N N . ASN A 1 846 ? -17.832 -24.088 29.016 1.00 76.00 846 ASN A N 1
ATOM 6775 C CA . ASN A 1 846 ? -16.452 -24.216 28.523 1.00 76.00 846 ASN A CA 1
ATOM 6776 C C . ASN A 1 846 ? -15.593 -22.966 28.775 1.00 76.00 846 ASN A C 1
ATOM 6778 O O . ASN A 1 846 ? -14.376 -23.062 28.892 1.00 76.00 846 ASN A O 1
ATOM 6782 N N . PHE A 1 847 ? -16.221 -21.793 28.886 1.00 75.12 847 PHE A N 1
ATOM 6783 C CA . PHE A 1 847 ? -15.544 -20.500 29.073 1.00 75.12 847 PHE A CA 1
ATOM 6784 C C . PHE A 1 847 ? -15.690 -19.954 30.503 1.00 75.12 847 PHE A C 1
ATOM 6786 O O . PHE A 1 847 ? -15.427 -18.781 30.769 1.00 75.12 847 PHE A O 1
ATOM 6793 N N . PHE A 1 848 ? -16.113 -20.804 31.444 1.00 76.19 848 PHE A N 1
ATOM 6794 C CA . PHE A 1 848 ? -16.346 -20.445 32.840 1.00 76.19 848 PHE A CA 1
ATOM 6795 C C . PHE A 1 848 ? -15.625 -21.410 33.780 1.00 76.19 848 PHE A C 1
ATOM 6797 O O . PHE A 1 848 ? -15.555 -22.611 33.539 1.00 76.19 848 PHE A O 1
ATOM 6804 N N . THR A 1 849 ? -15.112 -20.897 34.900 1.00 77.81 849 THR A N 1
ATOM 6805 C CA . THR A 1 849 ? -14.557 -21.762 35.948 1.00 77.81 849 THR A CA 1
ATOM 6806 C C . THR A 1 849 ? -15.683 -22.535 36.648 1.00 77.81 849 THR A C 1
ATOM 6808 O O . THR A 1 849 ? -16.806 -22.027 36.731 1.00 77.81 849 THR A O 1
ATOM 6811 N N . PRO A 1 850 ? -15.419 -23.719 37.237 1.00 76.62 850 PRO A N 1
ATOM 6812 C CA . PRO A 1 850 ? -16.452 -24.519 37.903 1.00 76.62 850 PRO A CA 1
ATOM 6813 C C . PRO A 1 850 ? -17.234 -23.752 38.980 1.00 76.62 850 PRO A C 1
ATOM 6815 O O . PRO A 1 850 ? -18.448 -23.905 39.104 1.00 76.62 850 PRO A O 1
ATOM 6818 N N . ASN A 1 851 ? -16.556 -22.878 39.731 1.00 77.62 851 ASN A N 1
ATOM 6819 C CA . ASN A 1 851 ? -17.202 -22.006 40.715 1.00 77.62 851 ASN A CA 1
ATOM 6820 C C . ASN A 1 851 ? -18.100 -20.955 40.054 1.00 77.62 851 ASN A C 1
ATOM 6822 O O . ASN A 1 851 ? -19.202 -20.706 40.536 1.00 77.62 851 ASN A O 1
ATOM 6826 N N . LYS A 1 852 ? -17.672 -20.376 38.928 1.00 78.25 852 LYS A N 1
ATOM 6827 C CA . LYS A 1 852 ? -18.460 -19.380 38.197 1.00 78.25 852 LYS A CA 1
ATOM 6828 C C . LYS A 1 852 ? -19.692 -20.009 37.538 1.00 78.25 852 LYS A C 1
ATOM 6830 O O . LYS A 1 852 ? -20.761 -19.419 37.606 1.00 78.25 852 LYS A O 1
ATOM 6835 N N . CYS A 1 853 ? -19.593 -21.243 37.035 1.00 78.69 853 CYS A N 1
ATOM 6836 C CA . CYS A 1 853 ? -20.748 -22.018 36.568 1.00 78.69 853 CYS A CA 1
ATOM 6837 C C . CYS A 1 853 ? -21.807 -22.200 37.664 1.00 78.69 853 CYS A C 1
ATOM 6839 O O . CYS A 1 853 ? -22.991 -22.011 37.405 1.00 78.69 853 CYS A O 1
ATOM 6841 N N . LYS A 1 854 ? -21.397 -22.534 38.896 1.00 80.44 854 LYS A N 1
ATOM 6842 C CA . LYS A 1 854 ? -22.332 -22.697 40.025 1.00 80.44 854 LYS A CA 1
ATOM 6843 C C . LYS A 1 854 ? -23.082 -21.404 40.344 1.00 80.44 854 LYS A C 1
ATOM 6845 O O . LYS A 1 854 ? -24.290 -21.452 40.558 1.00 80.44 854 LYS A O 1
ATOM 6850 N N . ILE A 1 855 ? -22.375 -20.274 40.342 1.00 79.69 855 ILE A N 1
ATOM 6851 C CA . ILE A 1 855 ? -22.958 -18.945 40.576 1.00 79.69 855 ILE A CA 1
ATOM 6852 C C . ILE A 1 855 ? -23.968 -18.612 39.471 1.00 79.69 855 ILE A C 1
ATOM 6854 O O . ILE A 1 855 ? -25.126 -18.338 39.763 1.00 79.69 855 ILE A O 1
ATOM 6858 N N . VAL A 1 856 ? -23.572 -18.763 38.204 1.00 79.62 856 VAL A N 1
ATOM 6859 C CA . VAL A 1 856 ? -24.437 -18.486 37.045 1.00 79.62 856 VAL A CA 1
ATOM 6860 C C . VAL A 1 856 ? -25.702 -19.353 37.049 1.00 79.62 856 VAL A C 1
ATOM 6862 O O . VAL A 1 856 ? -26.786 -18.853 36.763 1.00 79.62 856 VAL A O 1
ATOM 6865 N N . ILE A 1 857 ? -25.599 -20.636 37.418 1.00 81.62 857 ILE A N 1
ATOM 6866 C CA . ILE A 1 857 ? -26.764 -21.528 37.556 1.00 81.62 857 ILE A CA 1
ATOM 6867 C C . ILE A 1 857 ? -27.699 -21.052 38.676 1.00 81.62 857 ILE A C 1
ATOM 6869 O O . ILE A 1 857 ? -28.916 -21.098 38.508 1.00 81.62 857 ILE A O 1
ATOM 6873 N N . ALA A 1 858 ? -27.155 -20.628 39.820 1.00 79.50 858 ALA A N 1
ATOM 6874 C CA . ALA A 1 858 ? -27.959 -20.132 40.935 1.00 79.50 858 ALA A CA 1
ATOM 6875 C C . ALA A 1 858 ? -28.705 -18.840 40.563 1.00 79.50 858 ALA A C 1
ATOM 6877 O O . ALA A 1 858 ? -29.891 -18.708 40.864 1.00 79.50 858 ALA A O 1
ATOM 6878 N N . ASP A 1 859 ? -28.042 -17.929 39.853 1.00 77.56 859 ASP A N 1
ATOM 6879 C CA . ASP A 1 859 ? -28.644 -16.668 39.421 1.00 77.56 859 ASP A CA 1
ATOM 6880 C C . ASP A 1 859 ? -29.691 -16.875 38.312 1.00 77.56 859 ASP A C 1
ATOM 6882 O O . ASP A 1 859 ? -30.756 -16.263 38.359 1.00 77.56 859 ASP A O 1
ATOM 6886 N N . LEU A 1 860 ? -29.462 -17.808 37.378 1.00 77.06 860 LEU A N 1
ATOM 6887 C CA . LEU A 1 860 ? -30.456 -18.206 36.369 1.00 77.06 860 LEU A CA 1
ATOM 6888 C C . LEU A 1 860 ? -31.725 -18.794 36.993 1.00 77.06 860 LEU A C 1
ATOM 6890 O O . LEU A 1 860 ? -32.826 -18.507 36.527 1.00 77.06 860 LEU A O 1
ATOM 6894 N N . LYS A 1 861 ? -31.585 -19.615 38.041 1.00 77.88 861 LYS A N 1
ATOM 6895 C CA . LYS A 1 861 ? -32.738 -20.163 38.772 1.00 77.88 861 LYS A CA 1
ATOM 6896 C C . LYS A 1 861 ? -33.549 -19.058 39.443 1.00 77.88 861 LYS A C 1
ATOM 6898 O O . LYS A 1 861 ? -34.768 -19.067 39.333 1.00 77.88 861 LYS A O 1
ATOM 6903 N N . ARG A 1 862 ? -32.874 -18.081 40.056 1.00 74.31 862 ARG A N 1
ATOM 6904 C CA . ARG A 1 862 ? -33.527 -16.925 40.681 1.00 74.31 862 ARG A CA 1
ATOM 6905 C C . ARG A 1 862 ? -34.312 -16.093 39.662 1.00 74.31 862 ARG A C 1
ATOM 6907 O O . ARG A 1 862 ? -35.459 -15.753 39.913 1.00 74.31 862 ARG A O 1
ATOM 6914 N N . GLU A 1 863 ? -33.729 -15.803 38.499 1.00 67.88 863 GLU A N 1
ATOM 6915 C CA . GLU A 1 863 ? -34.424 -15.084 37.416 1.00 67.88 863 GLU A CA 1
ATOM 6916 C C . GLU A 1 863 ? -35.617 -15.877 36.866 1.00 67.88 863 GLU A C 1
ATOM 6918 O O . GLU A 1 863 ? -36.680 -15.311 36.621 1.00 67.88 863 GLU A O 1
ATOM 6923 N N . TYR A 1 864 ? -35.479 -17.197 36.720 1.00 70.69 864 TYR A N 1
ATOM 6924 C CA . TYR A 1 864 ? -36.582 -18.064 36.304 1.00 70.69 864 TYR A CA 1
ATOM 6925 C C . TYR A 1 864 ? -37.746 -18.047 37.307 1.00 70.69 864 TYR A C 1
ATOM 6927 O O . TYR A 1 864 ? -38.903 -17.953 36.902 1.00 70.69 864 TYR A O 1
ATOM 6935 N N . GLU A 1 865 ? -37.448 -18.084 38.607 1.00 71.00 865 GLU A N 1
ATOM 6936 C CA . GLU A 1 865 ? -38.446 -17.979 39.678 1.00 71.00 865 GLU A CA 1
ATOM 6937 C C . GLU A 1 865 ? -39.141 -16.609 39.690 1.00 71.00 865 GLU A C 1
ATOM 6939 O O . GLU A 1 865 ? -40.349 -16.543 39.897 1.00 71.00 865 GLU A O 1
ATOM 6944 N N . ILE A 1 866 ? -38.419 -15.518 39.414 1.00 68.94 866 ILE A N 1
ATOM 6945 C CA . ILE A 1 866 ? -39.004 -14.171 39.291 1.00 68.94 866 ILE A CA 1
ATOM 6946 C C . ILE A 1 866 ? -39.977 -14.103 38.106 1.00 68.94 866 ILE A C 1
ATOM 6948 O O . ILE A 1 866 ? -41.074 -13.570 38.247 1.00 68.94 866 ILE A O 1
ATOM 6952 N N . ILE A 1 867 ? -39.608 -14.684 36.959 1.00 64.94 867 ILE A N 1
ATOM 6953 C CA . ILE A 1 867 ? -40.459 -14.725 35.757 1.00 64.94 867 ILE A CA 1
ATOM 6954 C C . ILE A 1 867 ? -41.714 -15.582 35.982 1.00 64.94 867 ILE A C 1
ATOM 6956 O O . ILE A 1 867 ? -42.776 -15.262 35.457 1.00 64.94 867 ILE A O 1
ATOM 6960 N N . GLN A 1 868 ? -41.611 -16.667 36.752 1.00 63.53 868 GLN A N 1
ATOM 6961 C CA . GLN A 1 868 ? -42.744 -17.544 37.075 1.00 63.53 868 GLN A CA 1
ATOM 6962 C C . GLN A 1 868 ? -43.725 -16.913 38.081 1.00 63.53 868 GLN A C 1
ATOM 6964 O O . GLN A 1 868 ? -44.909 -17.230 38.042 1.00 63.53 868 GLN A O 1
ATOM 6969 N N . ASN A 1 869 ? -43.248 -16.035 38.971 1.00 58.44 869 ASN A N 1
ATOM 6970 C CA . ASN A 1 869 ? -44.003 -15.541 40.131 1.00 58.44 869 ASN A CA 1
ATOM 6971 C C . ASN A 1 869 ? -44.570 -14.114 39.980 1.00 58.44 869 ASN A C 1
ATOM 6973 O O . ASN A 1 869 ? -44.974 -13.524 40.984 1.00 58.44 869 ASN A O 1
ATOM 6977 N N . HIS A 1 870 ? -44.583 -13.512 38.787 1.00 52.50 870 HIS A N 1
ATOM 6978 C CA . HIS A 1 870 ? -45.121 -12.160 38.584 1.00 52.50 870 HIS A CA 1
ATOM 6979 C C . HIS A 1 870 ? -46.118 -12.070 37.409 1.00 52.50 870 HIS A C 1
ATOM 6981 O O . HIS A 1 870 ? -45.730 -12.215 36.251 1.00 52.50 870 HIS A O 1
ATOM 6987 N N . ASP A 1 871 ? -47.368 -11.693 37.712 1.00 47.59 871 ASP A N 1
ATOM 6988 C CA . ASP A 1 871 ? -48.260 -10.953 36.804 1.00 47.59 871 ASP A CA 1
ATOM 6989 C C . ASP A 1 871 ? -47.807 -9.477 36.813 1.00 47.59 871 ASP A C 1
ATOM 6991 O O . ASP A 1 871 ? -48.096 -8.745 37.758 1.00 47.59 871 ASP A O 1
ATOM 6995 N N . VAL A 1 872 ? -47.020 -9.028 35.827 1.00 42.66 872 VAL A N 1
ATOM 6996 C CA . VAL A 1 872 ? -46.455 -7.659 35.832 1.00 42.66 872 VAL A CA 1
ATOM 6997 C C . VAL A 1 872 ? -47.332 -6.687 35.040 1.00 42.66 872 VAL A C 1
ATOM 6999 O O . VAL A 1 872 ? -47.423 -6.781 33.816 1.00 42.66 872 VAL A O 1
ATOM 7002 N N . GLU A 1 873 ? -47.912 -5.698 35.727 1.00 38.94 873 GLU A N 1
ATOM 7003 C CA . GLU A 1 873 ? -48.453 -4.481 35.109 1.00 38.94 873 GLU A CA 1
ATOM 7004 C C . GLU A 1 873 ? -47.348 -3.702 34.372 1.00 38.94 873 GLU A C 1
ATOM 7006 O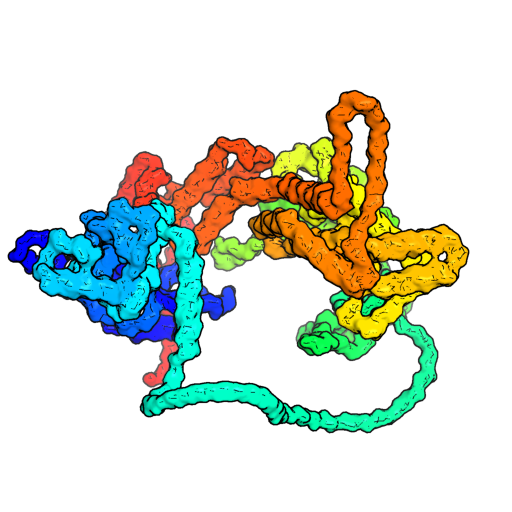 O . GLU A 1 873 ? -46.275 -3.419 34.909 1.00 38.94 873 GLU A O 1
ATOM 7011 N N . VAL A 1 874 ? -47.620 -3.334 33.118 1.00 37.97 874 VAL A N 1
ATOM 7012 C CA . VAL A 1 874 ? -46.688 -2.621 32.235 1.00 37.97 874 VAL A CA 1
ATOM 7013 C C . VAL A 1 874 ? -46.455 -1.196 32.752 1.00 37.97 874 VAL A C 1
ATOM 7015 O O . VAL A 1 874 ? -47.286 -0.309 32.564 1.00 37.97 874 VAL A O 1
ATOM 7018 N N . VAL A 1 875 ? -45.297 -0.949 33.367 1.00 39.66 875 VAL A N 1
ATOM 7019 C CA . VAL A 1 875 ? -44.837 0.412 33.682 1.00 39.66 875 VAL A CA 1
ATOM 7020 C C . VAL A 1 875 ? -44.368 1.091 32.390 1.00 39.66 875 VAL A C 1
ATOM 7022 O O . VAL A 1 875 ? -43.543 0.554 31.652 1.00 39.66 875 VAL A O 1
ATOM 7025 N N . GLY A 1 876 ? -44.921 2.274 32.109 1.00 37.59 876 GLY A N 1
ATOM 7026 C CA . GLY A 1 876 ? -44.625 3.071 30.917 1.00 37.59 876 GLY A CA 1
ATOM 7027 C C . GLY A 1 876 ? -43.146 3.454 30.770 1.00 37.59 876 GLY A C 1
ATOM 7028 O O . GLY A 1 876 ? -42.426 3.640 31.750 1.00 37.59 876 GLY A O 1
ATOM 7029 N N . SER A 1 877 ? -42.724 3.606 29.514 1.00 38.78 877 SER A N 1
ATOM 7030 C CA . SER A 1 877 ? -41.348 3.757 29.011 1.00 38.78 877 SER A CA 1
ATOM 7031 C C . SER A 1 877 ? -40.532 4.953 29.518 1.00 38.78 877 SER A C 1
ATOM 7033 O O . SER A 1 877 ? -39.356 5.060 29.179 1.00 38.78 877 SER A O 1
ATOM 7035 N N . ASP A 1 878 ? -41.101 5.847 30.322 1.00 37.19 878 ASP A N 1
ATOM 7036 C CA . ASP A 1 878 ? -40.517 7.177 30.543 1.00 37.19 878 ASP A CA 1
ATOM 7037 C C . ASP A 1 878 ? -39.668 7.290 31.825 1.00 37.19 878 ASP A C 1
ATOM 7039 O O . ASP A 1 878 ? -39.276 8.388 32.215 1.00 37.19 878 ASP A O 1
ATOM 7043 N N . LYS A 1 879 ? -39.363 6.172 32.505 1.00 36.69 879 LYS A N 1
ATOM 7044 C CA . LYS A 1 879 ? -38.626 6.172 33.789 1.00 36.69 879 LYS A CA 1
ATOM 7045 C C . LYS A 1 879 ? -37.562 5.074 33.945 1.00 36.69 879 LYS A C 1
ATOM 7047 O O . LYS A 1 879 ? -37.374 4.565 35.047 1.00 36.69 879 LYS A O 1
ATOM 7052 N N . ILE A 1 880 ? -36.847 4.696 32.886 1.00 41.94 880 ILE A N 1
ATOM 7053 C CA . ILE A 1 880 ? -35.665 3.826 33.040 1.00 41.94 880 ILE A CA 1
ATOM 7054 C C . ILE A 1 880 ? -34.405 4.685 32.924 1.00 41.94 880 ILE A C 1
ATOM 7056 O O . ILE A 1 880 ? -33.985 5.057 31.832 1.00 41.94 880 ILE A O 1
ATOM 7060 N N . ASP A 1 881 ? -33.828 5.013 34.078 1.00 36.50 881 ASP A N 1
ATOM 7061 C CA . ASP A 1 881 ? -32.534 5.679 34.196 1.00 36.50 881 ASP A CA 1
ATOM 7062 C C . ASP A 1 881 ? -31.421 4.697 33.783 1.00 36.50 881 ASP A C 1
ATOM 7064 O O . ASP A 1 881 ? -31.258 3.626 34.373 1.00 36.50 881 ASP A O 1
ATOM 7068 N N . SER A 1 882 ? -30.668 5.038 32.735 1.00 38.00 882 SER A N 1
ATOM 7069 C CA . SER A 1 882 ? -29.621 4.200 32.127 1.00 38.00 882 SER A CA 1
ATOM 7070 C C . SER A 1 882 ? -28.377 4.003 33.005 1.00 38.00 882 SER A C 1
ATOM 7072 O O . SER A 1 882 ? -27.399 3.407 32.558 1.00 38.00 882 SER A O 1
ATOM 7074 N N . SER A 1 883 ? -28.391 4.519 34.233 1.00 37.41 883 SER A N 1
ATOM 7075 C CA . SER A 1 883 ? -27.304 4.422 35.211 1.00 37.41 883 SER A CA 1
ATOM 7076 C C . SER A 1 883 ? -27.413 3.219 36.162 1.00 37.41 883 SER A C 1
ATOM 7078 O O . SER A 1 883 ? -26.495 2.983 36.945 1.00 37.41 883 SER A O 1
ATOM 7080 N N . ASN A 1 884 ? -28.495 2.430 36.103 1.00 39.12 884 ASN A N 1
ATOM 7081 C CA . ASN A 1 884 ? -28.719 1.331 37.046 1.00 39.12 884 ASN A CA 1
ATOM 7082 C C . ASN A 1 884 ? -28.166 -0.010 36.513 1.00 39.12 884 ASN A C 1
ATOM 7084 O O . ASN A 1 884 ? -28.743 -0.629 35.621 1.00 39.12 884 ASN A O 1
ATOM 7088 N N . GLU A 1 885 ? -27.035 -0.473 37.054 1.00 39.03 885 GLU A N 1
ATOM 7089 C CA . GLU A 1 885 ? -26.254 -1.620 36.543 1.00 39.03 885 GLU A CA 1
ATOM 7090 C C . GLU A 1 885 ? -26.877 -3.015 36.799 1.00 39.03 885 GLU A C 1
ATOM 7092 O O . GLU A 1 885 ? -26.341 -4.021 36.335 1.00 39.03 885 GLU A O 1
ATOM 7097 N N . ASN A 1 886 ? -28.035 -3.089 37.468 1.00 40.91 886 ASN A N 1
ATOM 7098 C CA . ASN A 1 886 ? -28.730 -4.330 37.842 1.00 40.91 886 ASN A CA 1
ATOM 7099 C C . ASN A 1 886 ? -30.169 -4.391 37.298 1.00 40.91 886 ASN A C 1
ATOM 7101 O O . ASN A 1 886 ? -31.134 -4.499 38.054 1.00 40.91 886 ASN A O 1
ATOM 7105 N N . VAL A 1 887 ? -30.334 -4.313 35.978 1.00 47.19 887 VAL A N 1
ATOM 7106 C CA . VAL A 1 887 ? -31.643 -4.541 35.341 1.00 47.19 887 VAL A CA 1
ATOM 7107 C C . VAL A 1 887 ? -31.859 -6.050 35.168 1.00 47.19 887 VAL A C 1
ATOM 7109 O O . VAL A 1 887 ? -31.051 -6.706 34.509 1.00 47.19 887 VAL A O 1
ATOM 7112 N N . SER A 1 888 ? -32.920 -6.610 35.764 1.00 48.84 888 SER A N 1
ATOM 7113 C CA . SER A 1 888 ? -33.238 -8.042 35.625 1.00 48.84 888 SER A CA 1
ATOM 7114 C C . SER A 1 888 ? -33.580 -8.397 34.173 1.00 48.84 888 SER A C 1
ATOM 7116 O O . SER A 1 888 ? -34.044 -7.550 33.396 1.00 48.84 888 SER A O 1
ATOM 7118 N N . LEU A 1 889 ? -33.359 -9.658 33.789 1.00 46.72 889 LEU A N 1
ATOM 7119 C CA . LEU A 1 889 ? -33.646 -10.133 32.431 1.00 46.72 889 LEU A CA 1
ATOM 7120 C C . LEU A 1 889 ? -35.146 -9.979 32.114 1.00 46.72 889 LEU A C 1
ATOM 7122 O O . LEU A 1 889 ? -35.509 -9.633 30.989 1.00 46.72 889 LEU A O 1
ATOM 7126 N N . ALA A 1 890 ? -36.000 -10.144 33.130 1.00 45.59 890 ALA A N 1
ATOM 7127 C CA . ALA A 1 890 ? -37.439 -9.911 33.043 1.00 45.59 890 ALA A CA 1
ATOM 7128 C C . ALA A 1 890 ? -37.778 -8.459 32.645 1.00 45.59 890 ALA A C 1
ATOM 7130 O O . ALA A 1 890 ? -38.581 -8.239 31.739 1.00 45.59 890 ALA A O 1
ATOM 7131 N N . THR A 1 891 ? -37.116 -7.462 33.239 1.00 44.62 891 THR A N 1
ATOM 7132 C CA . THR A 1 891 ? -37.357 -6.035 32.950 1.00 44.62 891 THR A CA 1
ATOM 7133 C C . THR A 1 891 ? -36.916 -5.637 31.535 1.00 44.62 891 THR A C 1
ATOM 7135 O O . THR A 1 891 ? -37.561 -4.813 30.882 1.00 44.62 891 THR A O 1
ATOM 7138 N N . LEU A 1 892 ? -35.839 -6.242 31.018 1.00 45.91 892 LEU A N 1
ATOM 7139 C CA . LEU A 1 892 ? -35.351 -5.985 29.656 1.00 45.91 892 LEU A CA 1
ATOM 7140 C C . LEU A 1 892 ? -36.268 -6.601 28.584 1.00 45.91 892 LEU A C 1
ATOM 7142 O O . LEU A 1 892 ? -36.502 -5.993 27.541 1.00 45.91 892 LEU A O 1
ATOM 7146 N N . ILE A 1 893 ? -36.817 -7.789 28.857 1.00 44.06 893 ILE A N 1
ATOM 7147 C CA . ILE A 1 893 ? -37.787 -8.461 27.981 1.00 44.06 893 ILE A CA 1
ATOM 7148 C C . ILE A 1 893 ? -39.097 -7.658 27.927 1.00 44.06 893 ILE A C 1
ATOM 7150 O O . ILE A 1 893 ? -39.632 -7.438 26.841 1.00 44.06 893 ILE A O 1
ATOM 7154 N N . LEU A 1 894 ? -39.566 -7.135 29.064 1.00 42.81 894 LEU A N 1
ATOM 7155 C CA . LEU A 1 894 ? -40.815 -6.368 29.157 1.00 42.81 894 LEU A CA 1
ATOM 7156 C C . LEU A 1 894 ? -40.747 -4.980 28.485 1.00 42.81 894 LEU A C 1
ATOM 7158 O O . LEU A 1 894 ? -41.735 -4.545 27.896 1.00 42.81 894 LEU A O 1
ATOM 7162 N N . SER A 1 895 ? -39.594 -4.297 28.490 1.00 39.78 895 SER A N 1
ATOM 7163 C CA . SER A 1 895 ? -39.455 -2.965 27.862 1.00 39.78 895 SER A CA 1
ATOM 7164 C C . SER A 1 895 ? -39.453 -2.995 26.327 1.00 39.78 895 SER A C 1
ATOM 7166 O O . SER A 1 895 ? -39.865 -2.032 25.682 1.00 39.78 895 SER A O 1
ATOM 7168 N N . THR A 1 896 ? -39.047 -4.113 25.716 1.00 38.28 896 THR A N 1
ATOM 7169 C CA . THR A 1 896 ? -39.048 -4.269 24.249 1.00 38.28 896 THR A CA 1
ATOM 7170 C C . THR A 1 896 ? -40.437 -4.534 23.657 1.00 38.28 896 THR A C 1
ATOM 7172 O O . THR A 1 896 ? -40.624 -4.377 22.449 1.00 38.28 896 THR A O 1
ATOM 7175 N N . ALA A 1 897 ? -41.428 -4.862 24.493 1.00 36.88 897 ALA A N 1
ATOM 7176 C CA . ALA A 1 897 ? -42.796 -5.151 24.070 1.00 36.88 897 ALA A CA 1
ATOM 7177 C C . ALA A 1 897 ? -43.711 -3.906 23.962 1.00 36.88 897 ALA A C 1
ATOM 7179 O O . ALA A 1 897 ? -44.769 -4.002 23.344 1.00 36.88 897 ALA A O 1
ATOM 7180 N N . SER A 1 898 ? -43.333 -2.736 24.507 1.00 34.72 898 SER A N 1
ATOM 7181 C CA . SER A 1 898 ? -44.224 -1.556 24.618 1.00 34.72 898 SER A CA 1
ATOM 7182 C C . SER A 1 898 ? -44.050 -0.461 23.550 1.00 34.72 898 SER A C 1
ATOM 7184 O O . SER A 1 898 ? -44.689 0.588 23.632 1.00 34.72 898 SER A O 1
ATOM 7186 N N . ALA A 1 899 ? -43.240 -0.669 22.507 1.00 31.08 899 ALA A N 1
ATOM 7187 C CA . ALA A 1 899 ? -43.039 0.334 21.455 1.00 31.08 899 ALA A CA 1
ATOM 7188 C C . ALA A 1 899 ? -44.232 0.415 20.471 1.00 31.08 899 ALA A C 1
ATOM 7190 O O . ALA A 1 899 ? -44.176 -0.101 19.354 1.00 31.08 899 ALA A O 1
ATOM 7191 N N . THR A 1 900 ? -45.321 1.083 20.862 1.00 32.69 900 THR A N 1
ATOM 7192 C CA . THR A 1 900 ? -46.409 1.480 19.948 1.00 32.69 900 THR A CA 1
ATOM 7193 C C . THR A 1 900 ? -45.993 2.652 19.038 1.00 32.69 900 THR A C 1
ATOM 7195 O O . THR A 1 900 ? -45.298 3.558 19.502 1.00 32.69 900 THR A O 1
ATOM 7198 N N . PRO A 1 901 ? -46.421 2.703 17.757 1.00 29.72 901 PRO A N 1
ATOM 7199 C CA . PRO A 1 901 ? -46.153 3.841 16.873 1.00 29.72 901 PRO A CA 1
ATOM 7200 C C . PRO A 1 901 ? -46.993 5.075 17.263 1.00 29.72 901 PRO A C 1
ATOM 7202 O O . PRO A 1 901 ? -48.069 4.917 17.844 1.00 29.72 901 PRO A O 1
ATOM 7205 N N . PRO A 1 902 ? -46.565 6.307 16.914 1.00 29.53 902 PRO A N 1
ATOM 7206 C CA . PRO A 1 902 ? -47.332 7.512 17.218 1.00 29.53 902 PRO A CA 1
ATOM 7207 C C . PRO A 1 902 ? -48.655 7.532 16.426 1.00 29.53 902 PRO A C 1
ATOM 7209 O O . PRO A 1 902 ? -48.699 7.046 15.290 1.00 29.53 902 PRO A O 1
ATOM 7212 N N . PRO A 1 903 ? -49.738 8.104 16.984 1.00 31.23 903 PRO A N 1
ATOM 7213 C CA . PRO A 1 903 ? -51.064 8.017 16.388 1.00 31.23 903 PRO A CA 1
ATOM 7214 C C . PRO A 1 903 ? -51.144 8.836 15.095 1.00 31.23 903 PRO A C 1
ATOM 7216 O O . PRO A 1 903 ? -50.941 10.053 15.075 1.00 31.23 903 PRO A O 1
ATOM 7219 N N . SER A 1 904 ? -51.481 8.159 13.997 1.00 30.78 904 SER A N 1
ATOM 7220 C CA . SER A 1 904 ? -51.780 8.773 12.706 1.00 30.78 904 SER A CA 1
ATOM 7221 C C . SER A 1 904 ? -53.065 9.600 12.786 1.00 30.78 904 SER A C 1
ATOM 7223 O O . SER A 1 904 ? -54.127 9.097 13.162 1.00 30.78 904 SER A O 1
ATOM 7225 N N . LYS A 1 905 ? -52.978 10.874 12.391 1.00 34.97 905 LYS A N 1
ATOM 7226 C CA . LYS A 1 905 ? -54.125 11.774 12.224 1.00 34.97 905 LYS A CA 1
ATOM 7227 C C . LYS A 1 905 ? -55.177 11.149 11.298 1.00 34.97 905 LYS A C 1
ATOM 7229 O O . LYS A 1 905 ? -54.865 10.736 10.185 1.00 34.97 905 LYS A O 1
ATOM 7234 N N . LYS A 1 906 ? -56.428 11.161 11.768 1.00 36.41 906 LYS A N 1
ATOM 7235 C CA . LYS A 1 906 ? -57.666 10.896 11.017 1.00 36.41 906 LYS A CA 1
ATOM 7236 C C . LYS A 1 906 ? -57.626 11.482 9.598 1.00 36.41 906 LYS A C 1
ATOM 7238 O O . LYS A 1 906 ? -57.406 12.684 9.464 1.00 36.41 906 LYS A O 1
ATOM 7243 N N . LYS A 1 907 ? -58.020 10.691 8.594 1.00 29.31 907 LYS A N 1
ATOM 7244 C CA . LYS A 1 907 ? -58.845 11.143 7.457 1.00 29.31 907 LYS A CA 1
ATOM 7245 C C . LYS A 1 907 ? -59.577 9.951 6.812 1.00 29.31 907 LYS A C 1
ATOM 7247 O O . LYS A 1 907 ? -58.950 8.959 6.475 1.00 29.31 907 LYS A O 1
ATOM 7252 N N . LYS A 1 908 ? -60.904 10.129 6.723 1.00 30.55 908 LYS A N 1
ATOM 7253 C CA . LYS A 1 908 ? -61.946 9.491 5.882 1.00 30.55 908 LYS A CA 1
ATOM 7254 C C . LYS A 1 908 ? -61.389 8.917 4.561 1.00 30.55 908 LYS A C 1
ATOM 7256 O O . LYS A 1 908 ? -60.522 9.569 3.990 1.00 30.55 908 LYS A O 1
ATOM 7261 N N . ASN A 1 909 ? -61.830 7.796 3.994 1.00 27.59 909 ASN A N 1
ATOM 7262 C CA . ASN A 1 909 ? -63.072 7.012 4.046 1.00 27.59 909 ASN A CA 1
ATOM 7263 C C . ASN A 1 909 ? -62.726 5.521 4.022 1.00 27.59 909 ASN A C 1
ATOM 7265 O O . ASN A 1 909 ? -61.658 5.205 3.450 1.00 27.59 909 ASN A O 1
#

Secondary structure (DSSP, 8-state):
-EEE---SSSS---EEE--EEE-S-HHHHHHHHHHHTT--GGGEEEEEEEEE--TTEEEEEEEEEE---S-SSS----GGGTEEEEEEEES----HHHHHHHHHHHTGGGSSSEEEE--HHHHHHHTTBPPSSSSS--SSB---TT-TTS--PBPBHHHHHHHHHHHHHTT--GGGGGGGTTB-S--SS---S-BHHHHSPPPHHHHHTTSS---GGGTHHHHHHHHHHHHHTSS--------------------------------------------------S-S-------HHHHHHHHHH-----SSSPPBPTTT-PBP-GGGGEEE-TTS-EEE-----SS-SB--TTS-STTB-HHHHHHHHHHTT-HHHHHHHH-TT----S-SHHHHHHHHHHHHHHHHHHHHHHHHHSS-EEEEEEEEE-TT--EEEEEEEEEEEEEE-TTT-SEEEEEEEEEEEEEEE-SS-HHHHHHHHHHHTT--GGGEEEEEE-S-HHHH-TTTSHHHHHHHH-TT-EEEE-HHHHHHHHHHHHHHH-HHHHHHHHHHHHHHHHHHT-HHHHHHHHGGGTT-TT--PPP----TT-THHHHHHHHHHHHHHHHHHHHHHHHHHH---HHHHHHHHHHHHHHTSHHHHHHHHHHHHHHHHHHHHHHHHT-TT--HHHHHHHHHHHHHHHHHHHH-HHHHHHHHHHHHHHTT-------PPP-PPPPPTT----------HHHHHIIIIIIHHHHHHHHHHHHHTHHHHHHIIIIIHHHHHHHHHHHSTT--GGGHHHHHHHHHHHHH---GGGTT-HHHHHHHHHHHHHHTGGGGT-HHHHHHHHHSTTTTTTTS-HHHHHHHHHHHHHHHHHHHT-------GGG--TT-S---HHHHHHHTT--PPPPPP----

Solvent-accessible surface area (backbone atoms only — not comparable to full-atom values): 54614 Å² total; per-residue (Å²): 86,80,37,66,73,81,80,93,78,81,100,67,90,54,66,45,82,40,76,67,51,64,48,86,53,56,68,64,52,48,53,52,50,34,60,76,67,75,49,54,83,88,37,54,68,41,35,39,39,35,48,49,74,60,95,61,32,31,38,32,32,40,32,76,42,59,60,95,76,78,74,101,68,91,79,95,76,57,60,83,78,49,62,42,80,40,30,41,31,65,70,60,64,94,42,55,67,51,52,47,50,52,45,61,67,50,46,56,77,79,50,82,70,61,34,40,47,44,52,76,69,56,47,26,38,42,48,12,37,62,66,88,89,42,62,38,57,50,87,48,31,67,29,38,65,92,45,73,90,49,94,40,61,70,35,26,42,46,56,38,34,53,27,18,52,54,34,52,75,69,67,63,52,72,92,56,25,61,84,28,68,28,18,77,33,62,40,63,68,85,55,75,80,46,53,39,54,76,38,48,46,82,46,66,68,40,47,76,70,60,79,46,83,77,65,74,84,55,56,64,55,56,55,52,56,49,51,55,56,55,62,58,67,77,69,78,83,87,84,86,89,83,83,90,87,83,86,83,85,83,87,84,85,88,84,84,89,83,88,86,89,83,89,83,87,87,83,85,89,82,89,83,79,92,76,92,76,87,83,88,89,80,90,85,55,83,87,69,101,69,90,90,80,82,51,72,69,41,50,55,50,47,74,62,42,57,48,53,84,76,91,69,84,76,69,58,38,86,90,74,73,50,50,76,63,69,64,73,44,35,45,66,47,100,86,69,50,75,41,77,55,69,64,39,51,63,70,39,84,43,77,51,85,90,66,72,51,84,39,32,7,40,52,59,54,50,53,53,58,51,27,76,80,32,69,67,54,34,50,56,72,66,39,84,88,58,86,86,70,73,68,50,66,67,48,51,52,48,52,52,51,52,53,49,51,52,54,49,48,52,53,45,54,54,54,68,71,25,83,46,34,27,44,35,44,51,79,48,66,50,99,86,70,47,50,26,38,39,40,31,40,36,31,54,45,70,45,68,46,90,88,67,90,47,85,38,66,74,43,83,42,78,42,77,73,50,76,42,75,68,84,64,60,67,59,59,56,52,53,51,50,31,58,74,65,68,49,66,67,83,34,38,47,29,33,37,32,51,80,49,60,71,42,52,20,83,84,81,4,40,50,32,58,52,25,71,78,28,77,60,28,47,76,44,69,36,62,67,52,50,57,44,48,26,54,48,53,24,36,74,72,28,66,70,54,37,52,50,56,51,52,54,44,50,54,41,49,65,32,70,73,36,70,70,52,43,49,59,70,52,58,68,52,77,83,44,86,87,65,91,61,59,83,44,68,67,40,99,86,40,61,67,35,42,47,48,24,54,48,17,44,71,77,38,43,69,56,55,52,49,46,41,53,55,44,46,73,68,48,84,51,66,70,63,28,51,51,41,50,52,49,53,58,47,69,62,31,37,63,45,44,44,50,51,50,52,51,46,59,55,42,54,55,51,48,53,50,48,53,51,72,67,37,96,80,60,49,74,67,58,47,47,50,55,53,51,54,50,47,50,52,50,52,51,51,65,75,41,50,66,60,56,51,50,52,26,40,51,53,27,52,77,68,77,32,69,79,55,69,77,80,75,84,76,86,76,77,89,79,61,100,83,72,86,79,79,90,72,66,77,78,52,54,65,62,38,43,47,51,66,45,51,47,50,33,50,54,42,33,48,50,37,51,52,67,73,42,44,65,61,47,46,49,44,67,70,65,44,43,66,55,52,51,49,48,52,47,65,68,34,78,81,52,54,70,35,47,52,62,57,53,52,52,49,52,50,52,58,70,63,57,89,62,84,83,46,80,91,43,58,62,61,48,51,50,52,50,50,51,50,48,64,77,45,58,57,53,83,71,38,62,67,45,49,47,39,20,49,71,33,83,92,42,50,61,75,84,47,56,78,69,53,46,52,52,53,54,54,53,51,50,52,52,51,52,54,63,73,72,54,93,76,80,86,77,74,90,89,74,78,69,93,81,61,93,80,73,52,72,66,60,59,59,58,62,71,72,68,82,74,79,82,86,76,80,88,76,90,132

Foldseek 3Di:
DFAFDDDDDDDDGDTDDWDKDADQAVPVVVVVVCVVVVHDPQFFDEKEWEWDDPDQKTWIKIFTDGDDDDDPPDDDDFPVSGIDTRMMIGRGDLALVVVLVVCVSSVVLVDDHYAYEYAPSNLCSLLQFDDQPAQQRDSFFLDGPVPPVDDGHGDDLVLLQVLCVVCVVVVQDQVCCNVSSRRNDRRSHPDPPDGSCVRYPHHVVCPVVVVDDDDPVCVVVVVVVVVVVVVVVVPDDDDDDDDDDDDDDDDDDDDDDDDDDDDDDDDDDDDDDDDDDDDDDDDADDDDPDADDQDVVRVVVCVQQDHDDDDDDFDADPVPRDTPDPCVQWDQPPVRDTDGDLRFAQAFPDQDLVDDDSRGHPVSVVLNVVCVVDVVSVCQNPPPPDPPNCSDVVSSVVVVVVVLVVLLLVVLVQLQPFQAKAWEWEWDADPVRFIKIWIKIWTWGFDDPPPDRDGPDIDTDIGTNDIDTPPDQPLVVVVVSCVVSVNDLQRAQEYEYEPPCLDVPCPHHVQVVSCVVHVRHDYDHDPLQLLLVLLVLLLVQFVLNVVLVVLLQLLVVLQVVDPVSVVQLCPVCVVDVPDNQDAAHDDSRHCVNVLSNLVNCLVCVVSSLVSLVVCLVPPPDPVSNVSSVVSNVLSLALSNLLSSLQVNQLSVLSVVLSVQVPDPPDDLVNNVVSLVVSLVVLVVCLVPVVVSLVVSCVSSVVVVHHNDHDFDDDDFDDDDPPDDDDPPPDRDPSVCCSPSRVCSSSVSSSVSSCVSCVVSCLCCVQPCVLVVVLCCLCPDSPRDLLCVLVSLVVLLVSLPDDDPSCVSNVVVSVVVNVCSCVVCVCCLVQLVSLQRNCVPPVRNCVSDDPVSNVVNVVVVVVLVVVVVPDPDDQDDDPDDDPPDRDDRPVNVVSNVPPDDDDDDDDDDD

Nearest PDB structures (foldseek):
  4v7e-assembly1_BB  TM=5.849E-01  e=4.226E+00  Triticum aestivum
  1g8x-assembly1_B  TM=2.174E-01  e=1.578E+00  Dictyostelium discoideum
  4q6u-assembly1_A  TM=2.994E-01  e=6.755E+00  Mycobacterium tuberculosis CDC1551
  2ib0-assembly1_B  TM=2.953E-01  e=9.830E+00  Mycobacterium tuberculosis